Protein 2M0P (pdb70)

Organism: Homo sapiens (NCBI:txid9606)

B-factor: mean 2.21, std 3.19, range [0.13, 12.55]

Structure (mmCIF, N/CA/C/O backbone):
data_2M0P
#
_entry.id   2M0P
#
loop_
_entity.id
_entity.type
_entity.pdbx_description
1 polymer 'Low-density lipoprotein receptor-related protein 2'
2 non-polymer 'CALCIUM ION'
#
loop_
_atom_site.group_PDB
_atom_site.id
_atom_site.type_symbol
_atom_site.label_atom_id
_atom_site.label_alt_id
_atom_site.label_comp_id
_atom_site.label_asym_id
_atom_site.label_entity_id
_atom_site.label_seq_id
_atom_site.pdbx_PDB_ins_code
_atom_site.Cartn_x
_atom_site.Cartn_y
_atom_site.Cartn_z
_atom_site.occupancy
_atom_site.B_iso_or_equiv
_atom_site.auth_seq_id
_atom_site.auth_comp_id
_atom_site.auth_asym_id
_atom_site.auth_atom_id
_atom_site.pdbx_PDB_model_num
ATOM 1 N N . THR A 1 1 ? 17.817 19.148 5.824 1.00 12.23 1103 THR A N 1
ATOM 2 C CA . THR A 1 1 ? 18.226 17.738 5.994 1.00 11.73 1103 THR A CA 1
ATOM 3 C C . THR A 1 1 ? 17.008 16.819 5.947 1.00 10.83 1103 THR A C 1
ATOM 4 O O . THR A 1 1 ? 16.324 16.624 6.953 1.00 10.67 1103 THR A O 1
ATOM 17 N N . HIS A 1 2 ? 16.737 16.267 4.773 1.00 10.41 1104 HIS A N 1
ATOM 18 C CA . HIS A 1 2 ? 15.604 15.368 4.595 1.00 9.72 1104 HIS A CA 1
ATOM 19 C C . HIS A 1 2 ? 15.995 13.947 4.960 1.00 8.65 1104 HIS A C 1
ATOM 20 O O . HIS A 1 2 ? 17.141 13.540 4.761 1.00 8.32 1104 HIS A O 1
ATOM 35 N N . ALA A 1 3 ? 15.051 13.198 5.502 1.00 8.30 1105 ALA A N 1
ATOM 36 C CA . ALA A 1 3 ? 15.300 11.817 5.867 1.00 7.41 1105 ALA A CA 1
ATOM 37 C C . ALA A 1 3 ? 14.857 10.888 4.747 1.00 6.47 1105 ALA A C 1
ATOM 38 O O . ALA A 1 3 ? 13.684 10.870 4.371 1.00 6.54 1105 ALA A O 1
ATOM 45 N N . PRO A 1 4 ? 15.793 10.109 4.198 1.00 5.80 1106 PRO A N 1
ATOM 46 C CA . PRO A 1 4 ? 15.505 9.190 3.100 1.00 4.97 1106 PRO A CA 1
ATOM 47 C C . PRO A 1 4 ? 14.695 7.988 3.570 1.00 4.25 1106 PRO A C 1
ATOM 48 O O . PRO A 1 4 ? 15.100 7.271 4.488 1.00 4.22 1106 PRO A O 1
ATOM 59 N N . ALA A 1 5 ? 13.548 7.776 2.949 1.00 4.09 1107 ALA A N 1
ATOM 60 C CA . ALA A 1 5 ? 12.671 6.680 3.326 1.00 3.77 1107 ALA A CA 1
ATOM 61 C C . ALA A 1 5 ? 13.182 5.364 2.757 1.00 2.63 1107 ALA A C 1
ATOM 62 O O . ALA A 1 5 ? 14.075 5.354 1.907 1.00 2.62 1107 ALA A O 1
ATOM 69 N N . SER A 1 6 ? 12.623 4.262 3.228 1.00 2.16 1108 SER A N 1
ATOM 70 C CA . SER A 1 6 ? 13.006 2.947 2.744 1.00 1.43 1108 SER A CA 1
ATOM 71 C C . SER A 1 6 ? 12.605 2.773 1.279 1.00 1.29 1108 SER A C 1
ATOM 72 O O . SER A 1 6 ? 11.707 3.465 0.789 1.00 1.97 1108 SER A O 1
ATOM 80 N N . CYS A 1 7 ? 13.278 1.854 0.587 1.00 0.72 1109 CYS A N 1
ATOM 81 C CA . CYS A 1 7 ? 13.070 1.641 -0.844 1.00 0.49 1109 CYS A CA 1
ATOM 82 C C . CYS A 1 7 ? 13.419 2.898 -1.647 1.00 0.46 1109 CYS A C 1
ATOM 83 O O . CYS A 1 7 ? 14.117 3.790 -1.154 1.00 0.62 1109 CYS A O 1
ATOM 90 N N . LEU A 1 8 ? 12.968 2.943 -2.890 1.00 0.34 1110 LEU A N 1
ATOM 91 C CA . LEU A 1 8 ? 13.220 4.077 -3.773 1.00 0.32 1110 LEU A CA 1
ATOM 92 C C . LEU A 1 8 ? 12.381 5.283 -3.354 1.00 0.29 1110 LEU A C 1
ATOM 93 O O . LEU A 1 8 ? 11.464 5.149 -2.543 1.00 0.30 1110 LEU A O 1
ATOM 109 N N . ASP A 1 9 ? 12.682 6.449 -3.913 1.00 0.35 1111 ASP A N 1
ATOM 110 C CA . ASP A 1 9 ? 11.872 7.639 -3.662 1.00 0.38 1111 ASP A CA 1
ATOM 111 C C . ASP A 1 9 ? 10.472 7.444 -4.228 1.00 0.32 1111 ASP A C 1
ATOM 112 O O . ASP A 1 9 ? 9.471 7.792 -3.600 1.00 0.42 1111 ASP A O 1
ATOM 121 N N . THR A 1 10 ? 10.413 6.864 -5.416 1.00 0.28 1112 THR A N 1
ATOM 122 C CA . THR A 1 10 ? 9.151 6.610 -6.087 1.00 0.31 1112 THR A CA 1
ATOM 123 C C . THR A 1 10 ? 8.589 5.239 -5.725 1.00 0.24 1112 THR A C 1
ATOM 124 O O . THR A 1 10 ? 7.520 4.848 -6.198 1.00 0.30 1112 THR A O 1
ATOM 135 N N . GLN A 1 11 ? 9.308 4.505 -4.886 1.00 0.18 1113 GLN A N 1
ATOM 136 C CA . GLN A 1 11 ? 8.850 3.203 -4.455 1.00 0.17 1113 GLN A CA 1
ATOM 137 C C . GLN A 1 11 ? 8.169 3.267 -3.109 1.00 0.17 1113 GLN A C 1
ATOM 138 O O . GLN A 1 11 ? 8.449 4.133 -2.284 1.00 0.23 1113 GLN A O 1
ATOM 152 N N . TYR A 1 12 ? 7.277 2.326 -2.908 1.00 0.15 1114 TYR A N 1
ATOM 153 C CA . TYR A 1 12 ? 6.562 2.180 -1.659 1.00 0.16 1114 TYR A CA 1
ATOM 154 C C . TYR A 1 12 ? 7.162 1.028 -0.883 1.00 0.15 1114 TYR A C 1
ATOM 155 O O . TYR A 1 12 ? 7.655 0.064 -1.471 1.00 0.15 1114 TYR A O 1
ATOM 173 N N . THR A 1 13 ? 7.120 1.131 0.423 1.00 0.18 1115 THR A N 1
ATOM 174 C CA . THR A 1 13 ? 7.656 0.095 1.277 1.00 0.20 1115 THR A CA 1
ATOM 175 C C . THR A 1 13 ? 6.516 -0.672 1.924 1.00 0.23 1115 THR A C 1
ATOM 176 O O . THR A 1 13 ? 5.872 -0.187 2.855 1.00 0.31 1115 THR A O 1
ATOM 187 N N . CYS A 1 14 ? 6.256 -1.856 1.402 1.00 0.26 1116 CYS A N 1
ATOM 188 C CA . CYS A 1 14 ? 5.169 -2.687 1.890 1.00 0.34 1116 CYS A CA 1
ATOM 189 C C . CYS A 1 14 ? 5.428 -3.145 3.320 1.00 0.40 1116 CYS A C 1
ATOM 190 O O . CYS A 1 14 ? 6.534 -2.980 3.842 1.00 0.37 1116 CYS A O 1
ATOM 197 N N . ASP A 1 15 ? 4.422 -3.735 3.949 1.00 0.56 1117 ASP A N 1
ATOM 198 C CA . ASP A 1 15 ? 4.580 -4.254 5.304 1.00 0.69 1117 ASP A CA 1
ATOM 199 C C . ASP A 1 15 ? 5.578 -5.407 5.299 1.00 0.65 1117 ASP A C 1
ATOM 200 O O . ASP A 1 15 ? 6.320 -5.616 6.260 1.00 0.71 1117 ASP A O 1
ATOM 209 N N . ASN A 1 16 ? 5.612 -6.123 4.180 1.00 0.69 1118 ASN A N 1
ATOM 210 C CA . ASN A 1 16 ? 6.549 -7.227 3.983 1.00 0.75 1118 ASN A CA 1
ATOM 211 C C . ASN A 1 16 ? 7.925 -6.695 3.560 1.00 0.59 1118 ASN A C 1
ATOM 212 O O . ASN A 1 16 ? 8.815 -7.455 3.189 1.00 0.65 1118 ASN A O 1
ATOM 223 N N . HIS A 1 17 ? 8.081 -5.369 3.627 1.00 0.46 1119 HIS A N 1
ATOM 224 C CA . HIS A 1 17 ? 9.338 -4.686 3.288 1.00 0.41 1119 HIS A CA 1
ATOM 225 C C . HIS A 1 17 ? 9.643 -4.774 1.798 1.00 0.44 1119 HIS A C 1
ATOM 226 O O . HIS A 1 17 ? 10.784 -4.588 1.374 1.00 0.79 1119 HIS A O 1
ATOM 241 N N . GLN A 1 18 ? 8.617 -5.045 1.007 1.00 0.40 1120 GLN A N 1
ATOM 242 C CA . GLN A 1 18 ? 8.762 -5.109 -0.437 1.00 0.38 1120 GLN A CA 1
ATOM 243 C C . GLN A 1 18 ? 8.792 -3.701 -1.025 1.00 0.29 1120 GLN A C 1
ATOM 244 O O . GLN A 1 18 ? 8.136 -2.794 -0.507 1.00 0.39 1120 GLN A O 1
ATOM 258 N N . CYS A 1 19 ? 9.556 -3.525 -2.091 1.00 0.21 1121 CYS A N 1
ATOM 259 C CA . CYS A 1 19 ? 9.675 -2.232 -2.745 1.00 0.21 1121 CYS A CA 1
ATOM 260 C C . CYS A 1 19 ? 8.944 -2.240 -4.082 1.00 0.20 1121 CYS A C 1
ATOM 261 O O . CYS A 1 19 ? 9.457 -2.748 -5.082 1.00 0.34 1121 CYS A O 1
ATOM 268 N N . ILE A 1 20 ? 7.740 -1.689 -4.095 1.00 0.15 1122 ILE A N 1
ATOM 269 C CA . ILE A 1 20 ? 6.948 -1.610 -5.314 1.00 0.14 1122 ILE A CA 1
ATOM 270 C C . ILE A 1 20 ? 6.787 -0.162 -5.745 1.00 0.14 1122 ILE A C 1
ATOM 271 O O . ILE A 1 20 ? 7.208 0.746 -5.039 1.00 0.18 1122 ILE A O 1
ATOM 287 N N . SER A 1 21 ? 6.182 0.057 -6.898 1.00 0.16 1123 SER A N 1
ATOM 288 C CA . SER A 1 21 ? 5.877 1.405 -7.347 1.00 0.17 1123 SER A CA 1
ATOM 289 C C . SER A 1 21 ? 4.748 1.997 -6.517 1.00 0.15 1123 SER A C 1
ATOM 290 O O . SER A 1 21 ? 3.788 1.306 -6.168 1.00 0.17 1123 SER A O 1
ATOM 298 N N . LYS A 1 22 ? 4.858 3.286 -6.215 1.00 0.17 1124 LYS A N 1
ATOM 299 C CA . LYS A 1 22 ? 3.810 3.993 -5.492 1.00 0.19 1124 LYS A CA 1
ATOM 300 C C . LYS A 1 22 ? 2.549 4.116 -6.342 1.00 0.22 1124 LYS A C 1
ATOM 301 O O . LYS A 1 22 ? 1.481 4.445 -5.831 1.00 0.25 1124 LYS A O 1
ATOM 320 N N . ASN A 1 23 ? 2.672 3.844 -7.639 1.00 0.24 1125 ASN A N 1
ATOM 321 C CA . ASN A 1 23 ? 1.519 3.891 -8.535 1.00 0.28 1125 ASN A CA 1
ATOM 322 C C . ASN A 1 23 ? 0.734 2.586 -8.469 1.00 0.26 1125 ASN A C 1
ATOM 323 O O . ASN A 1 23 ? -0.366 2.483 -9.004 1.00 0.32 1125 ASN A O 1
ATOM 334 N N . TRP A 1 24 ? 1.310 1.590 -7.808 1.00 0.22 1126 TRP A N 1
ATOM 335 C CA . TRP A 1 24 ? 0.663 0.292 -7.669 1.00 0.22 1126 TRP A CA 1
ATOM 336 C C . TRP A 1 24 ? -0.125 0.227 -6.370 1.00 0.20 1126 TRP A C 1
ATOM 337 O O . TRP A 1 24 ? -0.937 -0.670 -6.166 1.00 0.26 1126 TRP A O 1
ATOM 358 N N . VAL A 1 25 ? 0.135 1.173 -5.489 1.00 0.19 1127 VAL A N 1
ATOM 359 C CA . VAL A 1 25 ? -0.508 1.211 -4.181 1.00 0.18 1127 VAL A CA 1
ATOM 360 C C . VAL A 1 25 ? -2.004 1.462 -4.314 1.00 0.19 1127 VAL A C 1
ATOM 361 O O . VAL A 1 25 ? -2.425 2.488 -4.854 1.00 0.23 1127 VAL A O 1
ATOM 374 N N . CYS A 1 26 ? -2.793 0.503 -3.835 1.00 0.19 1128 CYS A N 1
ATOM 375 C CA . CYS A 1 26 ? -4.252 0.602 -3.859 1.00 0.26 1128 CYS A CA 1
ATOM 376 C C . CYS A 1 26 ? -4.761 0.684 -5.297 1.00 0.27 1128 CYS A C 1
ATOM 377 O O . CYS A 1 26 ? -5.528 1.578 -5.661 1.00 0.37 1128 CYS A O 1
ATOM 384 N N . ASP A 1 27 ? -4.319 -0.255 -6.115 1.00 0.25 1129 ASP A N 1
ATOM 385 C CA . ASP A 1 27 ? -4.755 -0.325 -7.505 1.00 0.30 1129 ASP A CA 1
ATOM 386 C C . ASP A 1 27 ? -5.633 -1.559 -7.708 1.00 0.37 1129 ASP A C 1
ATOM 387 O O . ASP A 1 27 ? -5.730 -2.097 -8.809 1.00 0.41 1129 ASP A O 1
ATOM 396 N N . THR A 1 28 ? -6.255 -1.989 -6.608 1.00 0.45 1130 THR A N 1
ATOM 397 C CA . THR A 1 28 ? -7.172 -3.139 -6.561 1.00 0.56 1130 THR A CA 1
ATOM 398 C C . THR A 1 28 ? -6.494 -4.446 -6.975 1.00 0.61 1130 THR A C 1
ATOM 399 O O . THR A 1 28 ? -7.153 -5.386 -7.421 1.00 0.73 1130 THR A O 1
ATOM 410 N N . ASP A 1 29 ? -5.178 -4.497 -6.822 1.00 0.59 1131 ASP A N 1
ATOM 411 C CA . ASP A 1 29 ? -4.419 -5.720 -7.042 1.00 0.69 1131 ASP A CA 1
ATOM 412 C C . ASP A 1 29 ? -3.223 -5.759 -6.103 1.00 0.67 1131 ASP A C 1
ATOM 413 O O . ASP A 1 29 ? -2.375 -4.874 -6.146 1.00 0.53 1131 ASP A O 1
ATOM 422 N N . ASN A 1 30 ? -3.161 -6.761 -5.241 1.00 0.94 1132 ASN A N 1
ATOM 423 C CA . ASN A 1 30 ? -2.072 -6.856 -4.269 1.00 1.00 1132 ASN A CA 1
ATOM 424 C C . ASN A 1 30 ? -0.730 -7.067 -4.967 1.00 0.91 1132 ASN A C 1
ATOM 425 O O . ASN A 1 30 ? -0.538 -8.040 -5.693 1.00 1.06 1132 ASN A O 1
ATOM 436 N N . ASP A 1 31 ? 0.198 -6.142 -4.747 1.00 0.86 1133 ASP A N 1
ATOM 437 C CA . ASP A 1 31 ? 1.514 -6.221 -5.379 1.00 0.77 1133 ASP A CA 1
ATOM 438 C C . ASP A 1 31 ? 2.546 -6.727 -4.394 1.00 0.78 1133 ASP A C 1
ATOM 439 O O . ASP A 1 31 ? 3.514 -7.382 -4.769 1.00 1.28 1133 ASP A O 1
ATOM 448 N N . CYS A 1 32 ? 2.325 -6.429 -3.127 1.00 0.76 1134 CYS A N 1
ATOM 449 C CA . CYS A 1 32 ? 3.251 -6.829 -2.078 1.00 0.78 1134 CYS A CA 1
ATOM 450 C C . CYS A 1 32 ? 3.014 -8.277 -1.661 1.00 0.85 1134 CYS A C 1
ATOM 451 O O . CYS A 1 32 ? 3.692 -8.795 -0.774 1.00 1.57 1134 CYS A O 1
ATOM 458 N N . GLY A 1 33 ? 2.051 -8.927 -2.304 1.00 1.17 1135 GLY A N 1
ATOM 459 C CA . GLY A 1 33 ? 1.694 -10.285 -1.938 1.00 1.22 1135 GLY A CA 1
ATOM 460 C C . GLY A 1 33 ? 0.747 -10.315 -0.757 1.00 1.18 1135 GLY A C 1
ATOM 461 O O . GLY A 1 33 ? -0.369 -10.827 -0.853 1.00 1.68 1135 GLY A O 1
ATOM 465 N N . ASP A 1 34 ? 1.188 -9.733 0.352 1.00 1.02 1136 ASP A N 1
ATOM 466 C CA . ASP A 1 34 ? 0.375 -9.643 1.558 1.00 1.11 1136 ASP A CA 1
ATOM 467 C C . ASP A 1 34 ? -0.725 -8.603 1.372 1.00 0.93 1136 ASP A C 1
ATOM 468 O O . ASP A 1 34 ? -1.698 -8.560 2.122 1.00 1.35 1136 ASP A O 1
ATOM 477 N N . GLY A 1 35 ? -0.551 -7.764 0.358 1.00 0.62 1137 GLY A N 1
ATOM 478 C CA . GLY A 1 35 ? -1.559 -6.783 0.017 1.00 0.49 1137 GLY A CA 1
ATOM 479 C C . GLY A 1 35 ? -1.494 -5.559 0.898 1.00 0.36 1137 GLY A C 1
ATOM 480 O O . GLY A 1 35 ? -2.479 -4.838 1.040 1.00 0.36 1137 GLY A O 1
ATOM 484 N N . SER A 1 36 ? -0.332 -5.313 1.486 1.00 0.32 1138 SER A N 1
ATOM 485 C CA . SER A 1 36 ? -0.159 -4.170 2.366 1.00 0.28 1138 SER A CA 1
ATOM 486 C C . SER A 1 36 ? -0.277 -2.854 1.600 1.00 0.25 1138 SER A C 1
ATOM 487 O O . SER A 1 36 ? -0.655 -1.829 2.166 1.00 0.40 1138 SER A O 1
ATOM 495 N N . ASP A 1 37 ? 0.021 -2.892 0.307 1.00 0.18 1139 ASP A N 1
ATOM 496 C CA . ASP A 1 37 ? -0.122 -1.715 -0.541 1.00 0.18 1139 ASP A CA 1
ATOM 497 C C . ASP A 1 37 ? -1.596 -1.425 -0.793 1.00 0.20 1139 ASP A C 1
ATOM 498 O O . ASP A 1 37 ? -1.977 -0.304 -1.115 1.00 0.29 1139 ASP A O 1
ATOM 507 N N . GLU A 1 38 ? -2.425 -2.445 -0.641 1.00 0.22 1140 GLU A N 1
ATOM 508 C CA . GLU A 1 38 ? -3.857 -2.287 -0.812 1.00 0.27 1140 GLU A CA 1
ATOM 509 C C . GLU A 1 38 ? -4.520 -1.964 0.526 1.00 0.31 1140 GLU A C 1
ATOM 510 O O . GLU A 1 38 ? -5.532 -1.265 0.570 1.00 0.44 1140 GLU A O 1
ATOM 522 N N . LYS A 1 39 ? -3.941 -2.469 1.618 1.00 0.30 1141 LYS A N 1
ATOM 523 C CA . LYS A 1 39 ? -4.504 -2.258 2.951 1.00 0.37 1141 LYS A CA 1
ATOM 524 C C . LYS A 1 39 ? -4.314 -0.810 3.389 1.00 0.49 1141 LYS A C 1
ATOM 525 O O . LYS A 1 39 ? -5.120 -0.265 4.141 1.00 0.57 1141 LYS A O 1
ATOM 544 N N . ASN A 1 40 ? -3.244 -0.192 2.911 1.00 0.60 1142 ASN A N 1
ATOM 545 C CA . ASN A 1 40 ? -2.968 1.201 3.217 1.00 0.81 1142 ASN A CA 1
ATOM 546 C C . ASN A 1 40 ? -3.653 2.091 2.189 1.00 0.91 1142 ASN A C 1
ATOM 547 O O . ASN A 1 40 ? -3.019 2.623 1.277 1.00 1.44 1142 ASN A O 1
ATOM 558 N N . CYS A 1 41 ? -4.959 2.228 2.339 1.00 0.76 1143 CYS A N 1
ATOM 559 C CA . CYS A 1 41 ? -5.772 2.985 1.411 1.00 0.99 1143 CYS A CA 1
ATOM 560 C C . CYS A 1 41 ? -7.167 3.162 1.995 1.00 1.29 1143 CYS A C 1
ATOM 561 O O . CYS A 1 41 ? -7.653 2.297 2.723 1.00 1.67 1143 CYS A O 1
ATOM 568 N N . ASN A 1 42 ? -7.799 4.284 1.700 1.00 1.87 1144 ASN A N 1
ATOM 569 C CA . ASN A 1 42 ? -9.122 4.571 2.239 1.00 2.36 1144 ASN A CA 1
ATOM 570 C C . ASN A 1 42 ? -10.168 4.685 1.129 1.00 3.05 1144 ASN A C 1
ATOM 571 O O . ASN A 1 42 ? -10.467 5.772 0.632 1.00 3.73 1144 ASN A O 1
ATOM 582 N N . SER A 1 43 ? -10.718 3.549 0.735 1.00 3.53 1145 SER A N 1
ATOM 583 C CA . SER A 1 43 ? -11.791 3.514 -0.246 1.00 4.69 1145 SER A CA 1
ATOM 584 C C . SER A 1 43 ? -12.692 2.310 -0.001 1.00 5.23 1145 SER A C 1
ATOM 585 O O . SER A 1 43 ? -12.237 1.273 0.479 1.00 5.32 1145 SER A O 1
ATOM 593 N N . THR A 1 44 ? -13.974 2.461 -0.302 1.00 5.97 1146 THR A N 1
ATOM 594 C CA . THR A 1 44 ? -14.940 1.395 -0.091 1.00 6.81 1146 THR A CA 1
ATOM 595 C C . THR A 1 44 ? -15.087 0.521 -1.337 1.00 7.34 1146 THR A C 1
ATOM 596 O O . THR A 1 44 ? -16.199 0.185 -1.747 1.00 8.15 1146 THR A O 1
ATOM 607 N N . GLU A 1 45 ? -13.960 0.144 -1.933 1.00 7.13 1147 GLU A N 1
ATOM 608 C CA . GLU A 1 45 ? -13.972 -0.660 -3.150 1.00 7.94 1147 GLU A CA 1
ATOM 609 C C . GLU A 1 45 ? -14.292 -2.116 -2.829 1.00 8.95 1147 GLU A C 1
ATOM 610 O O . GLU A 1 45 ? -14.601 -2.910 -3.717 1.00 9.87 1147 GLU A O 1
ATOM 622 N N . THR A 1 46 ? -14.211 -2.437 -1.541 1.00 8.94 1148 THR A N 1
ATOM 623 C CA . THR A 1 46 ? -14.446 -3.781 -1.040 1.00 10.03 1148 THR A CA 1
ATOM 624 C C . THR A 1 46 ? -13.337 -4.735 -1.500 1.00 10.71 1148 THR A C 1
ATOM 625 O O . THR A 1 46 ? -13.571 -5.661 -2.277 1.00 11.12 1148 THR A O 1
ATOM 637 N N . THR A 1 1 ? 10.846 12.970 12.676 1.00 12.23 1103 THR A N 2
ATOM 638 C CA . THR A 1 1 ? 12.099 13.483 12.088 1.00 11.73 1103 THR A CA 2
ATOM 639 C C . THR A 1 1 ? 12.862 12.366 11.393 1.00 10.83 1103 THR A C 2
ATOM 640 O O . THR A 1 1 ? 12.952 11.251 11.916 1.00 10.67 1103 THR A O 2
ATOM 653 N N . HIS A 1 2 ? 13.396 12.673 10.211 1.00 10.41 1104 HIS A N 2
ATOM 654 C CA . HIS A 1 2 ? 14.169 11.718 9.418 1.00 9.72 1104 HIS A CA 2
ATOM 655 C C . HIS A 1 2 ? 13.295 10.547 8.977 1.00 8.65 1104 HIS A C 2
ATOM 656 O O . HIS A 1 2 ? 13.363 9.457 9.546 1.00 8.32 1104 HIS A O 2
ATOM 671 N N . ALA A 1 3 ? 12.467 10.789 7.972 1.00 8.30 1105 ALA A N 2
ATOM 672 C CA . ALA A 1 3 ? 11.636 9.744 7.396 1.00 7.41 1105 ALA A CA 2
ATOM 673 C C . ALA A 1 3 ? 12.512 8.679 6.748 1.00 6.47 1105 ALA A C 2
ATOM 674 O O . ALA A 1 3 ? 13.456 9.005 6.023 1.00 6.54 1105 ALA A O 2
ATOM 681 N N . PRO A 1 4 ? 12.232 7.396 7.015 1.00 5.80 1106 PRO A N 2
ATOM 682 C CA . PRO A 1 4 ? 13.012 6.288 6.462 1.00 4.97 1106 PRO A CA 2
ATOM 683 C C . PRO A 1 4 ? 12.957 6.253 4.939 1.00 4.25 1106 PRO A C 2
ATOM 684 O O . PRO A 1 4 ? 11.884 6.123 4.343 1.00 4.22 1106 PRO A O 2
ATOM 695 N N . ALA A 1 5 ? 14.120 6.353 4.322 1.00 4.09 1107 ALA A N 2
ATOM 696 C CA . ALA A 1 5 ? 14.225 6.379 2.873 1.00 3.77 1107 ALA A CA 2
ATOM 697 C C . ALA A 1 5 ? 14.362 4.965 2.325 1.00 2.63 1107 ALA A C 2
ATOM 698 O O . ALA A 1 5 ? 15.300 4.655 1.588 1.00 2.62 1107 ALA A O 2
ATOM 705 N N . SER A 1 6 ? 13.428 4.110 2.702 1.00 2.16 1108 SER A N 2
ATOM 706 C CA . SER A 1 6 ? 13.435 2.731 2.257 1.00 1.43 1108 SER A CA 2
ATOM 707 C C . SER A 1 6 ? 12.891 2.622 0.838 1.00 1.29 1108 SER A C 2
ATOM 708 O O . SER A 1 6 ? 12.017 3.398 0.440 1.00 1.97 1108 SER A O 2
ATOM 716 N N . CYS A 1 7 ? 13.417 1.661 0.084 1.00 0.72 1109 CYS A N 2
ATOM 717 C CA . CYS A 1 7 ? 13.057 1.485 -1.316 1.00 0.49 1109 CYS A CA 2
ATOM 718 C C . CYS A 1 7 ? 13.405 2.732 -2.132 1.00 0.46 1109 CYS A C 2
ATOM 719 O O . CYS A 1 7 ? 14.125 3.619 -1.660 1.00 0.62 1109 CYS A O 2
ATOM 726 N N . LEU A 1 8 ? 12.915 2.786 -3.359 1.00 0.34 1110 LEU A N 2
ATOM 727 C CA . LEU A 1 8 ? 13.158 3.921 -4.238 1.00 0.32 1110 LEU A CA 2
ATOM 728 C C . LEU A 1 8 ? 12.412 5.154 -3.742 1.00 0.29 1110 LEU A C 2
ATOM 729 O O . LEU A 1 8 ? 11.501 5.037 -2.918 1.00 0.30 1110 LEU A O 2
ATOM 745 N N . ASP A 1 9 ? 12.782 6.325 -4.240 1.00 0.35 1111 ASP A N 2
ATOM 746 C CA . ASP A 1 9 ? 12.079 7.555 -3.886 1.00 0.38 1111 ASP A CA 2
ATOM 747 C C . ASP A 1 9 ? 10.621 7.479 -4.326 1.00 0.32 1111 ASP A C 2
ATOM 748 O O . ASP A 1 9 ? 9.714 7.868 -3.588 1.00 0.42 1111 ASP A O 2
ATOM 757 N N . THR A 1 10 ? 10.399 6.953 -5.522 1.00 0.28 1112 THR A N 2
ATOM 758 C CA . THR A 1 10 ? 9.053 6.805 -6.048 1.00 0.31 1112 THR A CA 2
ATOM 759 C C . THR A 1 10 ? 8.489 5.411 -5.770 1.00 0.24 1112 THR A C 2
ATOM 760 O O . THR A 1 10 ? 7.428 5.048 -6.284 1.00 0.30 1112 THR A O 2
ATOM 771 N N . GLN A 1 11 ? 9.199 4.619 -4.973 1.00 0.18 1113 GLN A N 2
ATOM 772 C CA . GLN A 1 11 ? 8.700 3.314 -4.580 1.00 0.17 1113 GLN A CA 2
ATOM 773 C C . GLN A 1 11 ? 8.120 3.334 -3.179 1.00 0.17 1113 GLN A C 2
ATOM 774 O O . GLN A 1 11 ? 8.470 4.175 -2.349 1.00 0.23 1113 GLN A O 2
ATOM 788 N N . TYR A 1 12 ? 7.236 2.390 -2.935 1.00 0.15 1114 TYR A N 2
ATOM 789 C CA . TYR A 1 12 ? 6.597 2.237 -1.644 1.00 0.16 1114 TYR A CA 2
ATOM 790 C C . TYR A 1 12 ? 7.258 1.108 -0.879 1.00 0.15 1114 TYR A C 2
ATOM 791 O O . TYR A 1 12 ? 7.749 0.146 -1.472 1.00 0.15 1114 TYR A O 2
ATOM 809 N N . THR A 1 13 ? 7.265 1.236 0.427 1.00 0.18 1115 THR A N 2
ATOM 810 C CA . THR A 1 13 ? 7.809 0.213 1.293 1.00 0.20 1115 THR A CA 2
ATOM 811 C C . THR A 1 13 ? 6.673 -0.492 2.023 1.00 0.23 1115 THR A C 2
ATOM 812 O O . THR A 1 13 ? 6.077 0.066 2.949 1.00 0.31 1115 THR A O 2
ATOM 823 N N . CYS A 1 14 ? 6.350 -1.697 1.574 1.00 0.26 1116 CYS A N 2
ATOM 824 C CA . CYS A 1 14 ? 5.269 -2.475 2.168 1.00 0.34 1116 CYS A CA 2
ATOM 825 C C . CYS A 1 14 ? 5.560 -2.855 3.614 1.00 0.40 1116 CYS A C 2
ATOM 826 O O . CYS A 1 14 ? 6.683 -2.685 4.097 1.00 0.37 1116 CYS A O 2
ATOM 833 N N . ASP A 1 15 ? 4.551 -3.383 4.294 1.00 0.56 1117 ASP A N 2
ATOM 834 C CA . ASP A 1 15 ? 4.709 -3.851 5.666 1.00 0.69 1117 ASP A CA 2
ATOM 835 C C . ASP A 1 15 ? 5.800 -4.912 5.732 1.00 0.65 1117 ASP A C 2
ATOM 836 O O . ASP A 1 15 ? 6.679 -4.870 6.591 1.00 0.71 1117 ASP A O 2
ATOM 845 N N . ASN A 1 16 ? 5.766 -5.834 4.776 1.00 0.69 1118 ASN A N 2
ATOM 846 C CA . ASN A 1 16 ? 6.774 -6.888 4.678 1.00 0.75 1118 ASN A CA 2
ATOM 847 C C . ASN A 1 16 ? 8.015 -6.377 3.927 1.00 0.59 1118 ASN A C 2
ATOM 848 O O . ASN A 1 16 ? 8.825 -7.151 3.418 1.00 0.65 1118 ASN A O 2
ATOM 859 N N . HIS A 1 17 ? 8.142 -5.051 3.865 1.00 0.46 1119 HIS A N 2
ATOM 860 C CA . HIS A 1 17 ? 9.310 -4.380 3.286 1.00 0.41 1119 HIS A CA 2
ATOM 861 C C . HIS A 1 17 ? 9.487 -4.687 1.801 1.00 0.44 1119 HIS A C 2
ATOM 862 O O . HIS A 1 17 ? 10.590 -4.588 1.266 1.00 0.79 1119 HIS A O 2
ATOM 877 N N . GLN A 1 18 ? 8.397 -5.051 1.144 1.00 0.40 1120 GLN A N 2
ATOM 878 C CA . GLN A 1 18 ? 8.410 -5.265 -0.295 1.00 0.38 1120 GLN A CA 2
ATOM 879 C C . GLN A 1 18 ? 8.354 -3.923 -1.015 1.00 0.29 1120 GLN A C 2
ATOM 880 O O . GLN A 1 18 ? 7.440 -3.127 -0.789 1.00 0.39 1120 GLN A O 2
ATOM 894 N N . CYS A 1 19 ? 9.349 -3.663 -1.845 1.00 0.21 1121 CYS A N 2
ATOM 895 C CA . CYS A 1 19 ? 9.395 -2.431 -2.617 1.00 0.21 1121 CYS A CA 2
ATOM 896 C C . CYS A 1 19 ? 8.574 -2.563 -3.893 1.00 0.20 1121 CYS A C 2
ATOM 897 O O . CYS A 1 19 ? 8.787 -3.480 -4.687 1.00 0.34 1121 CYS A O 2
ATOM 904 N N . ILE A 1 20 ? 7.616 -1.663 -4.061 1.00 0.15 1122 ILE A N 2
ATOM 905 C CA . ILE A 1 20 ? 6.808 -1.595 -5.274 1.00 0.14 1122 ILE A CA 2
ATOM 906 C C . ILE A 1 20 ? 6.671 -0.146 -5.710 1.00 0.14 1122 ILE A C 2
ATOM 907 O O . ILE A 1 20 ? 7.108 0.750 -5.001 1.00 0.18 1122 ILE A O 2
ATOM 923 N N . SER A 1 21 ? 6.071 0.087 -6.859 1.00 0.16 1123 SER A N 2
ATOM 924 C CA . SER A 1 21 ? 5.809 1.447 -7.307 1.00 0.17 1123 SER A CA 2
ATOM 925 C C . SER A 1 21 ? 4.724 2.081 -6.444 1.00 0.15 1123 SER A C 2
ATOM 926 O O . SER A 1 21 ? 3.736 1.431 -6.105 1.00 0.17 1123 SER A O 2
ATOM 934 N N . LYS A 1 22 ? 4.908 3.354 -6.086 1.00 0.17 1124 LYS A N 2
ATOM 935 C CA . LYS A 1 22 ? 3.890 4.091 -5.341 1.00 0.19 1124 LYS A CA 2
ATOM 936 C C . LYS A 1 22 ? 2.622 4.230 -6.173 1.00 0.22 1124 LYS A C 2
ATOM 937 O O . LYS A 1 22 ? 1.529 4.410 -5.639 1.00 0.25 1124 LYS A O 2
ATOM 956 N N . ASN A 1 23 ? 2.778 4.132 -7.488 1.00 0.24 1125 ASN A N 2
ATOM 957 C CA . ASN A 1 23 ? 1.647 4.222 -8.405 1.00 0.28 1125 ASN A CA 2
ATOM 958 C C . ASN A 1 23 ? 0.889 2.900 -8.433 1.00 0.26 1125 ASN A C 2
ATOM 959 O O . ASN A 1 23 ? -0.192 2.800 -9.008 1.00 0.32 1125 ASN A O 2
ATOM 970 N N . TRP A 1 24 ? 1.467 1.889 -7.796 1.00 0.22 1126 TRP A N 2
ATOM 971 C CA . TRP A 1 24 ? 0.855 0.571 -7.727 1.00 0.22 1126 TRP A CA 2
ATOM 972 C C . TRP A 1 24 ? 0.145 0.376 -6.399 1.00 0.20 1126 TRP A C 2
ATOM 973 O O . TRP A 1 24 ? -0.466 -0.656 -6.155 1.00 0.26 1126 TRP A O 2
ATOM 994 N N . VAL A 1 25 ? 0.241 1.366 -5.535 1.00 0.19 1127 VAL A N 2
ATOM 995 C CA . VAL A 1 25 ? -0.389 1.292 -4.224 1.00 0.18 1127 VAL A CA 2
ATOM 996 C C . VAL A 1 25 ? -1.900 1.445 -4.337 1.00 0.19 1127 VAL A C 2
ATOM 997 O O . VAL A 1 25 ? -2.395 2.428 -4.897 1.00 0.23 1127 VAL A O 2
ATOM 1010 N N . CYS A 1 26 ? -2.616 0.449 -3.824 1.00 0.19 1128 CYS A N 2
ATOM 1011 C CA . CYS A 1 26 ? -4.075 0.456 -3.803 1.00 0.26 1128 CYS A CA 2
ATOM 1012 C C . CYS A 1 26 ? -4.627 0.473 -5.226 1.00 0.27 1128 CYS A C 2
ATOM 1013 O O . CYS A 1 26 ? -5.491 1.286 -5.568 1.00 0.37 1128 CYS A O 2
ATOM 1020 N N . ASP A 1 27 ? -4.115 -0.424 -6.054 1.00 0.25 1129 ASP A N 2
ATOM 1021 C CA . ASP A 1 27 ? -4.493 -0.478 -7.462 1.00 0.30 1129 ASP A CA 2
ATOM 1022 C C . ASP A 1 27 ? -5.171 -1.807 -7.785 1.00 0.37 1129 ASP A C 2
ATOM 1023 O O . ASP A 1 27 ? -5.289 -2.185 -8.951 1.00 0.41 1129 ASP A O 2
ATOM 1032 N N . THR A 1 28 ? -5.598 -2.496 -6.729 1.00 0.45 1130 THR A N 2
ATOM 1033 C CA . THR A 1 28 ? -6.275 -3.797 -6.805 1.00 0.56 1130 THR A CA 2
ATOM 1034 C C . THR A 1 28 ? -5.397 -4.869 -7.461 1.00 0.61 1130 THR A C 2
ATOM 1035 O O . THR A 1 28 ? -5.898 -5.804 -8.089 1.00 0.73 1130 THR A O 2
ATOM 1046 N N . ASP A 1 29 ? -4.085 -4.725 -7.313 1.00 0.59 1131 ASP A N 2
ATOM 1047 C CA . ASP A 1 29 ? -3.147 -5.761 -7.729 1.00 0.69 1131 ASP A CA 2
ATOM 1048 C C . ASP A 1 29 ? -2.166 -6.053 -6.601 1.00 0.67 1131 ASP A C 2
ATOM 1049 O O . ASP A 1 29 ? -1.683 -5.129 -5.936 1.00 0.53 1131 ASP A O 2
ATOM 1058 N N . ASN A 1 30 ? -1.872 -7.328 -6.388 1.00 0.94 1132 ASN A N 2
ATOM 1059 C CA . ASN A 1 30 ? -0.975 -7.738 -5.312 1.00 1.00 1132 ASN A CA 2
ATOM 1060 C C . ASN A 1 30 ? 0.492 -7.663 -5.724 1.00 0.91 1132 ASN A C 2
ATOM 1061 O O . ASN A 1 30 ? 1.253 -8.608 -5.522 1.00 1.06 1132 ASN A O 2
ATOM 1072 N N . ASP A 1 31 ? 0.875 -6.534 -6.307 1.00 0.86 1133 ASP A N 2
ATOM 1073 C CA . ASP A 1 31 ? 2.282 -6.205 -6.550 1.00 0.77 1133 ASP A CA 2
ATOM 1074 C C . ASP A 1 31 ? 3.084 -6.362 -5.270 1.00 0.78 1133 ASP A C 2
ATOM 1075 O O . ASP A 1 31 ? 4.187 -6.908 -5.267 1.00 1.28 1133 ASP A O 2
ATOM 1084 N N . CYS A 1 32 ? 2.502 -5.875 -4.189 1.00 0.76 1134 CYS A N 2
ATOM 1085 C CA . CYS A 1 32 ? 3.100 -5.941 -2.867 1.00 0.78 1134 CYS A CA 2
ATOM 1086 C C . CYS A 1 32 ? 3.250 -7.385 -2.379 1.00 0.85 1134 CYS A C 2
ATOM 1087 O O . CYS A 1 32 ? 3.972 -7.651 -1.418 1.00 1.57 1134 CYS A O 2
ATOM 1094 N N . GLY A 1 33 ? 2.566 -8.315 -3.040 1.00 1.17 1135 GLY A N 2
ATOM 1095 C CA . GLY A 1 33 ? 2.624 -9.709 -2.641 1.00 1.22 1135 GLY A CA 2
ATOM 1096 C C . GLY A 1 33 ? 1.750 -9.993 -1.437 1.00 1.18 1135 GLY A C 2
ATOM 1097 O O . GLY A 1 33 ? 0.765 -10.726 -1.530 1.00 1.68 1135 GLY A O 2
ATOM 1101 N N . ASP A 1 34 ? 2.110 -9.401 -0.305 1.00 1.02 1136 ASP A N 2
ATOM 1102 C CA . ASP A 1 34 ? 1.333 -9.535 0.921 1.00 1.11 1136 ASP A CA 2
ATOM 1103 C C . ASP A 1 34 ? 0.105 -8.637 0.865 1.00 0.93 1136 ASP A C 2
ATOM 1104 O O . ASP A 1 34 ? -0.835 -8.788 1.645 1.00 1.35 1136 ASP A O 2
ATOM 1113 N N . GLY A 1 35 ? 0.137 -7.690 -0.064 1.00 0.62 1137 GLY A N 2
ATOM 1114 C CA . GLY A 1 35 ? -1.012 -6.844 -0.320 1.00 0.49 1137 GLY A CA 2
ATOM 1115 C C . GLY A 1 35 ? -1.214 -5.765 0.723 1.00 0.36 1137 GLY A C 2
ATOM 1116 O O . GLY A 1 35 ? -2.338 -5.309 0.934 1.00 0.36 1137 GLY A O 2
ATOM 1120 N N . SER A 1 36 ? -0.135 -5.336 1.372 1.00 0.32 1138 SER A N 2
ATOM 1121 C CA . SER A 1 36 ? -0.246 -4.293 2.382 1.00 0.28 1138 SER A CA 2
ATOM 1122 C C . SER A 1 36 ? -0.461 -2.928 1.733 1.00 0.25 1138 SER A C 2
ATOM 1123 O O . SER A 1 36 ? -0.957 -1.998 2.370 1.00 0.40 1138 SER A O 2
ATOM 1131 N N . ASP A 1 37 ? -0.114 -2.818 0.455 1.00 0.18 1139 ASP A N 2
ATOM 1132 C CA . ASP A 1 37 ? -0.324 -1.579 -0.288 1.00 0.18 1139 ASP A CA 2
ATOM 1133 C C . ASP A 1 37 ? -1.812 -1.395 -0.562 1.00 0.20 1139 ASP A C 2
ATOM 1134 O O . ASP A 1 37 ? -2.310 -0.275 -0.669 1.00 0.29 1139 ASP A O 2
ATOM 1143 N N . GLU A 1 38 ? -2.515 -2.515 -0.659 1.00 0.22 1140 GLU A N 2
ATOM 1144 C CA . GLU A 1 38 ? -3.944 -2.515 -0.921 1.00 0.27 1140 GLU A CA 2
ATOM 1145 C C . GLU A 1 38 ? -4.728 -2.386 0.379 1.00 0.31 1140 GLU A C 2
ATOM 1146 O O . GLU A 1 38 ? -5.912 -2.054 0.364 1.00 0.44 1140 GLU A O 2
ATOM 1158 N N . LYS A 1 39 ? -4.067 -2.663 1.501 1.00 0.30 1141 LYS A N 2
ATOM 1159 C CA . LYS A 1 39 ? -4.737 -2.656 2.796 1.00 0.37 1141 LYS A CA 2
ATOM 1160 C C . LYS A 1 39 ? -4.592 -1.299 3.473 1.00 0.49 1141 LYS A C 2
ATOM 1161 O O . LYS A 1 39 ? -5.460 -0.874 4.235 1.00 0.57 1141 LYS A O 2
ATOM 1180 N N . ASN A 1 40 ? -3.489 -0.625 3.192 1.00 0.60 1142 ASN A N 2
ATOM 1181 C CA . ASN A 1 40 ? -3.214 0.668 3.798 1.00 0.81 1142 ASN A CA 2
ATOM 1182 C C . ASN A 1 40 ? -3.222 1.757 2.734 1.00 0.91 1142 ASN A C 2
ATOM 1183 O O . ASN A 1 40 ? -2.171 2.247 2.317 1.00 1.44 1142 ASN A O 2
ATOM 1194 N N . CYS A 1 41 ? -4.410 2.105 2.275 1.00 0.76 1143 CYS A N 2
ATOM 1195 C CA . CYS A 1 41 ? -4.568 3.148 1.290 1.00 0.99 1143 CYS A CA 2
ATOM 1196 C C . CYS A 1 41 ? -5.818 3.980 1.590 1.00 1.29 1143 CYS A C 2
ATOM 1197 O O . CYS A 1 41 ? -5.725 5.175 1.884 1.00 1.67 1143 CYS A O 2
ATOM 1204 N N . ASN A 1 42 ? -6.979 3.342 1.522 1.00 1.87 1144 ASN A N 2
ATOM 1205 C CA . ASN A 1 42 ? -8.241 3.961 1.929 1.00 2.36 1144 ASN A CA 2
ATOM 1206 C C . ASN A 1 42 ? -9.248 2.871 2.268 1.00 3.05 1144 ASN A C 2
ATOM 1207 O O . ASN A 1 42 ? -10.451 3.113 2.376 1.00 3.73 1144 ASN A O 2
ATOM 1218 N N . SER A 1 43 ? -8.730 1.671 2.456 1.00 3.53 1145 SER A N 2
ATOM 1219 C CA . SER A 1 43 ? -9.544 0.489 2.659 1.00 4.69 1145 SER A CA 2
ATOM 1220 C C . SER A 1 43 ? -9.515 0.044 4.118 1.00 5.23 1145 SER A C 2
ATOM 1221 O O . SER A 1 43 ? -8.560 0.329 4.846 1.00 5.32 1145 SER A O 2
ATOM 1229 N N . THR A 1 44 ? -10.563 -0.643 4.542 1.00 5.97 1146 THR A N 2
ATOM 1230 C CA . THR A 1 44 ? -10.617 -1.213 5.877 1.00 6.81 1146 THR A CA 2
ATOM 1231 C C . THR A 1 44 ? -9.949 -2.578 5.896 1.00 7.34 1146 THR A C 2
ATOM 1232 O O . THR A 1 44 ? -10.577 -3.596 5.607 1.00 8.15 1146 THR A O 2
ATOM 1243 N N . GLU A 1 45 ? -8.662 -2.587 6.214 1.00 7.13 1147 GLU A N 2
ATOM 1244 C CA . GLU A 1 45 ? -7.898 -3.823 6.264 1.00 7.94 1147 GLU A CA 2
ATOM 1245 C C . GLU A 1 45 ? -8.397 -4.707 7.400 1.00 8.95 1147 GLU A C 2
ATOM 1246 O O . GLU A 1 45 ? -8.464 -5.928 7.252 1.00 9.87 1147 GLU A O 2
ATOM 1258 N N . THR A 1 46 ? -8.776 -4.072 8.510 1.00 8.94 1148 THR A N 2
ATOM 1259 C CA . THR A 1 46 ? -9.246 -4.775 9.703 1.00 10.03 1148 THR A CA 2
ATOM 1260 C C . THR A 1 46 ? -8.170 -5.696 10.288 1.00 10.71 1148 THR A C 2
ATOM 1261 O O . THR A 1 46 ? -7.742 -6.661 9.652 1.00 11.12 1148 THR A O 2
ATOM 1273 N N . THR A 1 1 ? 21.745 -10.026 7.966 1.00 12.23 1103 THR A N 3
ATOM 1274 C CA . THR A 1 1 ? 21.718 -9.277 6.695 1.00 11.73 1103 THR A CA 3
ATOM 1275 C C . THR A 1 1 ? 22.067 -7.810 6.931 1.00 10.83 1103 THR A C 3
ATOM 1276 O O . THR A 1 1 ? 21.323 -7.082 7.586 1.00 10.67 1103 THR A O 3
ATOM 1289 N N . HIS A 1 2 ? 23.213 -7.387 6.405 1.00 10.41 1104 HIS A N 3
ATOM 1290 C CA . HIS A 1 2 ? 23.661 -6.005 6.551 1.00 9.72 1104 HIS A CA 3
ATOM 1291 C C . HIS A 1 2 ? 23.031 -5.114 5.491 1.00 8.65 1104 HIS A C 3
ATOM 1292 O O . HIS A 1 2 ? 23.063 -3.888 5.601 1.00 8.32 1104 HIS A O 3
ATOM 1307 N N . ALA A 1 3 ? 22.471 -5.731 4.463 1.00 8.30 1105 ALA A N 3
ATOM 1308 C CA . ALA A 1 3 ? 21.795 -4.987 3.412 1.00 7.41 1105 ALA A CA 3
ATOM 1309 C C . ALA A 1 3 ? 20.381 -4.615 3.851 1.00 6.47 1105 ALA A C 3
ATOM 1310 O O . ALA A 1 3 ? 19.568 -5.491 4.144 1.00 6.54 1105 ALA A O 3
ATOM 1317 N N . PRO A 1 4 ? 20.076 -3.313 3.911 1.00 5.80 1106 PRO A N 3
ATOM 1318 C CA . PRO A 1 4 ? 18.762 -2.833 4.329 1.00 4.97 1106 PRO A CA 3
ATOM 1319 C C . PRO A 1 4 ? 17.746 -2.885 3.193 1.00 4.25 1106 PRO A C 3
ATOM 1320 O O . PRO A 1 4 ? 18.099 -2.712 2.023 1.00 4.22 1106 PRO A O 3
ATOM 1331 N N . ALA A 1 5 ? 16.489 -3.124 3.531 1.00 4.09 1107 ALA A N 3
ATOM 1332 C CA . ALA A 1 5 ? 15.435 -3.200 2.531 1.00 3.77 1107 ALA A CA 3
ATOM 1333 C C . ALA A 1 5 ? 14.829 -1.824 2.274 1.00 2.63 1107 ALA A C 3
ATOM 1334 O O . ALA A 1 5 ? 13.634 -1.607 2.482 1.00 2.62 1107 ALA A O 3
ATOM 1341 N N . SER A 1 6 ? 15.664 -0.889 1.842 1.00 2.16 1108 SER A N 3
ATOM 1342 C CA . SER A 1 6 ? 15.207 0.451 1.515 1.00 1.43 1108 SER A CA 3
ATOM 1343 C C . SER A 1 6 ? 14.757 0.513 0.059 1.00 1.29 1108 SER A C 3
ATOM 1344 O O . SER A 1 6 ? 15.377 -0.092 -0.820 1.00 1.97 1108 SER A O 3
ATOM 1352 N N . CYS A 1 7 ? 13.677 1.233 -0.193 1.00 0.72 1109 CYS A N 3
ATOM 1353 C CA . CYS A 1 7 ? 13.096 1.282 -1.524 1.00 0.49 1109 CYS A CA 3
ATOM 1354 C C . CYS A 1 7 ? 13.451 2.580 -2.237 1.00 0.46 1109 CYS A C 3
ATOM 1355 O O . CYS A 1 7 ? 14.111 3.455 -1.675 1.00 0.62 1109 CYS A O 3
ATOM 1362 N N . LEU A 1 8 ? 13.015 2.684 -3.483 1.00 0.34 1110 LEU A N 3
ATOM 1363 C CA . LEU A 1 8 ? 13.224 3.875 -4.292 1.00 0.32 1110 LEU A CA 3
ATOM 1364 C C . LEU A 1 8 ? 12.432 5.049 -3.722 1.00 0.29 1110 LEU A C 3
ATOM 1365 O O . LEU A 1 8 ? 11.542 4.851 -2.893 1.00 0.30 1110 LEU A O 3
ATOM 1381 N N . ASP A 1 9 ? 12.733 6.256 -4.171 1.00 0.35 1111 ASP A N 3
ATOM 1382 C CA . ASP A 1 9 ? 11.992 7.435 -3.731 1.00 0.38 1111 ASP A CA 3
ATOM 1383 C C . ASP A 1 9 ? 10.554 7.374 -4.237 1.00 0.32 1111 ASP A C 3
ATOM 1384 O O . ASP A 1 9 ? 9.615 7.751 -3.532 1.00 0.42 1111 ASP A O 3
ATOM 1393 N N . THR A 1 10 ? 10.383 6.874 -5.455 1.00 0.28 1112 THR A N 3
ATOM 1394 C CA . THR A 1 10 ? 9.058 6.707 -6.032 1.00 0.31 1112 THR A CA 3
ATOM 1395 C C . THR A 1 10 ? 8.496 5.318 -5.736 1.00 0.24 1112 THR A C 3
ATOM 1396 O O . THR A 1 10 ? 7.411 4.964 -6.201 1.00 0.30 1112 THR A O 3
ATOM 1407 N N . GLN A 1 11 ? 9.233 4.530 -4.963 1.00 0.18 1113 GLN A N 3
ATOM 1408 C CA . GLN A 1 11 ? 8.764 3.217 -4.574 1.00 0.17 1113 GLN A CA 3
ATOM 1409 C C . GLN A 1 11 ? 8.157 3.224 -3.186 1.00 0.17 1113 GLN A C 3
ATOM 1410 O O . GLN A 1 11 ? 8.512 4.031 -2.329 1.00 0.23 1113 GLN A O 3
ATOM 1424 N N . TYR A 1 12 ? 7.243 2.299 -2.990 1.00 0.15 1114 TYR A N 3
ATOM 1425 C CA . TYR A 1 12 ? 6.536 2.145 -1.734 1.00 0.16 1114 TYR A CA 3
ATOM 1426 C C . TYR A 1 12 ? 7.143 0.985 -0.965 1.00 0.15 1114 TYR A C 3
ATOM 1427 O O . TYR A 1 12 ? 7.640 0.030 -1.566 1.00 0.15 1114 TYR A O 3
ATOM 1445 N N . THR A 1 13 ? 7.099 1.068 0.346 1.00 0.18 1115 THR A N 3
ATOM 1446 C CA . THR A 1 13 ? 7.667 0.037 1.191 1.00 0.20 1115 THR A CA 3
ATOM 1447 C C . THR A 1 13 ? 6.564 -0.695 1.939 1.00 0.23 1115 THR A C 3
ATOM 1448 O O . THR A 1 13 ? 5.979 -0.162 2.886 1.00 0.31 1115 THR A O 3
ATOM 1459 N N . CYS A 1 14 ? 6.267 -1.906 1.491 1.00 0.26 1116 CYS A N 3
ATOM 1460 C CA . CYS A 1 14 ? 5.253 -2.734 2.126 1.00 0.34 1116 CYS A CA 3
ATOM 1461 C C . CYS A 1 14 ? 5.618 -3.035 3.573 1.00 0.40 1116 CYS A C 3
ATOM 1462 O O . CYS A 1 14 ? 6.781 -2.892 3.965 1.00 0.37 1116 CYS A O 3
ATOM 1469 N N . ASP A 1 15 ? 4.637 -3.443 4.362 1.00 0.56 1117 ASP A N 3
ATOM 1470 C CA . ASP A 1 15 ? 4.864 -3.765 5.766 1.00 0.69 1117 ASP A CA 3
ATOM 1471 C C . ASP A 1 15 ? 5.961 -4.821 5.909 1.00 0.65 1117 ASP A C 3
ATOM 1472 O O . ASP A 1 15 ? 6.904 -4.648 6.684 1.00 0.71 1117 ASP A O 3
ATOM 1481 N N . ASN A 1 16 ? 5.862 -5.891 5.124 1.00 0.69 1118 ASN A N 3
ATOM 1482 C CA . ASN A 1 16 ? 6.880 -6.949 5.132 1.00 0.75 1118 ASN A CA 3
ATOM 1483 C C . ASN A 1 16 ? 8.118 -6.559 4.320 1.00 0.59 1118 ASN A C 3
ATOM 1484 O O . ASN A 1 16 ? 8.836 -7.423 3.821 1.00 0.65 1118 ASN A O 3
ATOM 1495 N N . HIS A 1 17 ? 8.350 -5.251 4.194 1.00 0.46 1119 HIS A N 3
ATOM 1496 C CA . HIS A 1 17 ? 9.518 -4.711 3.494 1.00 0.41 1119 HIS A CA 3
ATOM 1497 C C . HIS A 1 17 ? 9.588 -5.166 2.041 1.00 0.44 1119 HIS A C 3
ATOM 1498 O O . HIS A 1 17 ? 10.523 -5.856 1.640 1.00 0.79 1119 HIS A O 3
ATOM 1513 N N . GLN A 1 18 ? 8.601 -4.768 1.255 1.00 0.40 1120 GLN A N 3
ATOM 1514 C CA . GLN A 1 18 ? 8.623 -5.030 -0.175 1.00 0.38 1120 GLN A CA 3
ATOM 1515 C C . GLN A 1 18 ? 8.591 -3.709 -0.927 1.00 0.29 1120 GLN A C 3
ATOM 1516 O O . GLN A 1 18 ? 7.883 -2.787 -0.525 1.00 0.39 1120 GLN A O 3
ATOM 1530 N N . CYS A 1 19 ? 9.353 -3.617 -2.002 1.00 0.21 1121 CYS A N 3
ATOM 1531 C CA . CYS A 1 19 ? 9.452 -2.379 -2.754 1.00 0.21 1121 CYS A CA 3
ATOM 1532 C C . CYS A 1 19 ? 8.695 -2.468 -4.071 1.00 0.20 1121 CYS A C 3
ATOM 1533 O O . CYS A 1 19 ? 9.078 -3.209 -4.978 1.00 0.34 1121 CYS A O 3
ATOM 1540 N N . ILE A 1 20 ? 7.606 -1.720 -4.157 1.00 0.15 1122 ILE A N 3
ATOM 1541 C CA . ILE A 1 20 ? 6.826 -1.614 -5.383 1.00 0.14 1122 ILE A CA 3
ATOM 1542 C C . ILE A 1 20 ? 6.718 -0.152 -5.783 1.00 0.14 1122 ILE A C 3
ATOM 1543 O O . ILE A 1 20 ? 7.242 0.707 -5.093 1.00 0.18 1122 ILE A O 3
ATOM 1559 N N . SER A 1 21 ? 6.050 0.139 -6.882 1.00 0.16 1123 SER A N 3
ATOM 1560 C CA . SER A 1 21 ? 5.819 1.524 -7.267 1.00 0.17 1123 SER A CA 3
ATOM 1561 C C . SER A 1 21 ? 4.737 2.139 -6.382 1.00 0.15 1123 SER A C 3
ATOM 1562 O O . SER A 1 21 ? 3.769 1.472 -6.017 1.00 0.17 1123 SER A O 3
ATOM 1570 N N . LYS A 1 22 ? 4.907 3.413 -6.040 1.00 0.17 1124 LYS A N 3
ATOM 1571 C CA . LYS A 1 22 ? 3.924 4.127 -5.229 1.00 0.19 1124 LYS A CA 3
ATOM 1572 C C . LYS A 1 22 ? 2.615 4.305 -5.985 1.00 0.22 1124 LYS A C 3
ATOM 1573 O O . LYS A 1 22 ? 1.570 4.563 -5.388 1.00 0.25 1124 LYS A O 3
ATOM 1592 N N . ASN A 1 23 ? 2.673 4.160 -7.304 1.00 0.24 1125 ASN A N 3
ATOM 1593 C CA . ASN A 1 23 ? 1.468 4.224 -8.123 1.00 0.28 1125 ASN A CA 3
ATOM 1594 C C . ASN A 1 23 ? 0.707 2.902 -8.042 1.00 0.26 1125 ASN A C 3
ATOM 1595 O O . ASN A 1 23 ? -0.463 2.814 -8.410 1.00 0.32 1125 ASN A O 3
ATOM 1606 N N . TRP A 1 24 ? 1.374 1.879 -7.532 1.00 0.22 1126 TRP A N 3
ATOM 1607 C CA . TRP A 1 24 ? 0.802 0.540 -7.484 1.00 0.22 1126 TRP A CA 3
ATOM 1608 C C . TRP A 1 24 ? 0.039 0.317 -6.188 1.00 0.20 1126 TRP A C 3
ATOM 1609 O O . TRP A 1 24 ? -0.563 -0.734 -5.978 1.00 0.26 1126 TRP A O 3
ATOM 1630 N N . VAL A 1 25 ? 0.077 1.309 -5.322 1.00 0.19 1127 VAL A N 3
ATOM 1631 C CA . VAL A 1 25 ? -0.638 1.256 -4.054 1.00 0.18 1127 VAL A CA 3
ATOM 1632 C C . VAL A 1 25 ? -2.143 1.384 -4.276 1.00 0.19 1127 VAL A C 3
ATOM 1633 O O . VAL A 1 25 ? -2.611 2.381 -4.829 1.00 0.23 1127 VAL A O 3
ATOM 1646 N N . CYS A 1 26 ? -2.885 0.361 -3.850 1.00 0.19 1128 CYS A N 3
ATOM 1647 C CA . CYS A 1 26 ? -4.339 0.328 -4.000 1.00 0.26 1128 CYS A CA 3
ATOM 1648 C C . CYS A 1 26 ? -4.718 0.408 -5.478 1.00 0.27 1128 CYS A C 3
ATOM 1649 O O . CYS A 1 26 ? -5.543 1.224 -5.887 1.00 0.37 1128 CYS A O 3
ATOM 1656 N N . ASP A 1 27 ? -4.099 -0.442 -6.279 1.00 0.25 1129 ASP A N 3
ATOM 1657 C CA . ASP A 1 27 ? -4.353 -0.451 -7.714 1.00 0.30 1129 ASP A CA 3
ATOM 1658 C C . ASP A 1 27 ? -5.032 -1.752 -8.126 1.00 0.37 1129 ASP A C 3
ATOM 1659 O O . ASP A 1 27 ? -5.127 -2.063 -9.310 1.00 0.41 1129 ASP A O 3
ATOM 1668 N N . THR A 1 28 ? -5.477 -2.506 -7.122 1.00 0.45 1130 THR A N 3
ATOM 1669 C CA . THR A 1 28 ? -6.173 -3.787 -7.302 1.00 0.56 1130 THR A CA 3
ATOM 1670 C C . THR A 1 28 ? -5.311 -4.815 -8.038 1.00 0.61 1130 THR A C 3
ATOM 1671 O O . THR A 1 28 ? -5.826 -5.765 -8.632 1.00 0.73 1130 THR A O 3
ATOM 1682 N N . ASP A 1 29 ? -3.999 -4.634 -7.983 1.00 0.59 1131 ASP A N 3
ATOM 1683 C CA . ASP A 1 29 ? -3.074 -5.593 -8.566 1.00 0.69 1131 ASP A CA 3
ATOM 1684 C C . ASP A 1 29 ? -2.136 -6.130 -7.498 1.00 0.67 1131 ASP A C 3
ATOM 1685 O O . ASP A 1 29 ? -1.682 -5.378 -6.617 1.00 0.53 1131 ASP A O 3
ATOM 1694 N N . ASN A 1 30 ? -1.846 -7.426 -7.580 1.00 0.94 1132 ASN A N 3
ATOM 1695 C CA . ASN A 1 30 ? -1.009 -8.096 -6.593 1.00 1.00 1132 ASN A CA 3
ATOM 1696 C C . ASN A 1 30 ? 0.469 -7.895 -6.909 1.00 0.91 1132 ASN A C 3
ATOM 1697 O O . ASN A 1 30 ? 1.196 -8.840 -7.224 1.00 1.06 1132 ASN A O 3
ATOM 1708 N N . ASP A 1 31 ? 0.889 -6.648 -6.876 1.00 0.86 1133 ASP A N 3
ATOM 1709 C CA . ASP A 1 31 ? 2.297 -6.302 -6.955 1.00 0.77 1133 ASP A CA 3
ATOM 1710 C C . ASP A 1 31 ? 2.977 -6.703 -5.659 1.00 0.78 1133 ASP A C 3
ATOM 1711 O O . ASP A 1 31 ? 3.904 -7.516 -5.649 1.00 1.28 1133 ASP A O 3
ATOM 1720 N N . CYS A 1 32 ? 2.484 -6.147 -4.570 1.00 0.76 1134 CYS A N 3
ATOM 1721 C CA . CYS A 1 32 ? 2.974 -6.473 -3.248 1.00 0.78 1134 CYS A CA 3
ATOM 1722 C C . CYS A 1 32 ? 2.348 -7.776 -2.760 1.00 0.85 1134 CYS A C 3
ATOM 1723 O O . CYS A 1 32 ? 1.125 -7.889 -2.651 1.00 1.57 1134 CYS A O 3
ATOM 1730 N N . GLY A 1 33 ? 3.192 -8.760 -2.477 1.00 1.17 1135 GLY A N 3
ATOM 1731 C CA . GLY A 1 33 ? 2.714 -10.035 -1.982 1.00 1.22 1135 GLY A CA 3
ATOM 1732 C C . GLY A 1 33 ? 2.286 -9.939 -0.535 1.00 1.18 1135 GLY A C 3
ATOM 1733 O O . GLY A 1 33 ? 1.511 -10.759 -0.044 1.00 1.68 1135 GLY A O 3
ATOM 1737 N N . ASP A 1 34 ? 2.801 -8.924 0.142 1.00 1.02 1136 ASP A N 3
ATOM 1738 C CA . ASP A 1 34 ? 2.417 -8.638 1.516 1.00 1.11 1136 ASP A CA 3
ATOM 1739 C C . ASP A 1 34 ? 1.030 -7.997 1.549 1.00 0.93 1136 ASP A C 3
ATOM 1740 O O . ASP A 1 34 ? 0.298 -8.107 2.532 1.00 1.35 1136 ASP A O 3
ATOM 1749 N N . GLY A 1 35 ? 0.683 -7.329 0.452 1.00 0.62 1137 GLY A N 3
ATOM 1750 C CA . GLY A 1 35 ? -0.662 -6.807 0.272 1.00 0.49 1137 GLY A CA 3
ATOM 1751 C C . GLY A 1 35 ? -0.965 -5.601 1.134 1.00 0.36 1137 GLY A C 3
ATOM 1752 O O . GLY A 1 35 ? -2.127 -5.208 1.271 1.00 0.36 1137 GLY A O 3
ATOM 1756 N N . SER A 1 36 ? 0.064 -4.999 1.706 1.00 0.32 1138 SER A N 3
ATOM 1757 C CA . SER A 1 36 ? -0.131 -3.849 2.570 1.00 0.28 1138 SER A CA 3
ATOM 1758 C C . SER A 1 36 ? -0.344 -2.581 1.752 1.00 0.25 1138 SER A C 3
ATOM 1759 O O . SER A 1 36 ? -0.824 -1.574 2.271 1.00 0.40 1138 SER A O 3
ATOM 1767 N N . ASP A 1 37 ? -0.014 -2.645 0.469 1.00 0.18 1139 ASP A N 3
ATOM 1768 C CA . ASP A 1 37 ? -0.243 -1.525 -0.433 1.00 0.18 1139 ASP A CA 3
ATOM 1769 C C . ASP A 1 37 ? -1.731 -1.411 -0.739 1.00 0.20 1139 ASP A C 3
ATOM 1770 O O . ASP A 1 37 ? -2.273 -0.316 -0.875 1.00 0.29 1139 ASP A O 3
ATOM 1779 N N . GLU A 1 38 ? -2.391 -2.557 -0.829 1.00 0.22 1140 GLU A N 3
ATOM 1780 C CA . GLU A 1 38 ? -3.813 -2.596 -1.116 1.00 0.27 1140 GLU A CA 3
ATOM 1781 C C . GLU A 1 38 ? -4.610 -2.302 0.149 1.00 0.31 1140 GLU A C 3
ATOM 1782 O O . GLU A 1 38 ? -5.703 -1.740 0.089 1.00 0.44 1140 GLU A O 3
ATOM 1794 N N . LYS A 1 39 ? -4.050 -2.673 1.298 1.00 0.30 1141 LYS A N 3
ATOM 1795 C CA . LYS A 1 39 ? -4.715 -2.434 2.573 1.00 0.37 1141 LYS A CA 3
ATOM 1796 C C . LYS A 1 39 ? -4.595 -0.963 2.959 1.00 0.49 1141 LYS A C 3
ATOM 1797 O O . LYS A 1 39 ? -5.470 -0.408 3.626 1.00 0.57 1141 LYS A O 3
ATOM 1816 N N . ASN A 1 40 ? -3.512 -0.333 2.514 1.00 0.60 1142 ASN A N 3
ATOM 1817 C CA . ASN A 1 40 ? -3.270 1.083 2.779 1.00 0.81 1142 ASN A CA 3
ATOM 1818 C C . ASN A 1 40 ? -4.113 1.940 1.838 1.00 0.91 1142 ASN A C 3
ATOM 1819 O O . ASN A 1 40 ? -3.603 2.774 1.091 1.00 1.44 1142 ASN A O 3
ATOM 1830 N N . CYS A 1 41 ? -5.412 1.704 1.865 1.00 0.76 1143 CYS A N 3
ATOM 1831 C CA . CYS A 1 41 ? -6.341 2.433 1.022 1.00 0.99 1143 CYS A CA 3
ATOM 1832 C C . CYS A 1 41 ? -7.614 2.737 1.804 1.00 1.29 1143 CYS A C 3
ATOM 1833 O O . CYS A 1 41 ? -8.612 3.199 1.250 1.00 1.67 1143 CYS A O 3
ATOM 1840 N N . ASN A 1 42 ? -7.559 2.488 3.106 1.00 1.87 1144 ASN A N 3
ATOM 1841 C CA . ASN A 1 42 ? -8.699 2.701 3.987 1.00 2.36 1144 ASN A CA 3
ATOM 1842 C C . ASN A 1 42 ? -8.643 4.102 4.582 1.00 3.05 1144 ASN A C 3
ATOM 1843 O O . ASN A 1 42 ? -9.451 4.461 5.439 1.00 3.73 1144 ASN A O 3
ATOM 1854 N N . SER A 1 43 ? -7.680 4.882 4.117 1.00 3.53 1145 SER A N 3
ATOM 1855 C CA . SER A 1 43 ? -7.511 6.248 4.568 1.00 4.69 1145 SER A CA 3
ATOM 1856 C C . SER A 1 43 ? -8.546 7.158 3.916 1.00 5.23 1145 SER A C 3
ATOM 1857 O O . SER A 1 43 ? -8.999 6.901 2.794 1.00 5.32 1145 SER A O 3
ATOM 1865 N N . THR A 1 44 ? -8.918 8.219 4.613 1.00 5.97 1146 THR A N 3
ATOM 1866 C CA . THR A 1 44 ? -9.938 9.131 4.126 1.00 6.81 1146 THR A CA 3
ATOM 1867 C C . THR A 1 44 ? -9.339 10.241 3.264 1.00 7.34 1146 THR A C 3
ATOM 1868 O O . THR A 1 44 ? -9.811 11.379 3.274 1.00 8.15 1146 THR A O 3
ATOM 1879 N N . GLU A 1 45 ? -8.294 9.900 2.516 1.00 7.13 1147 GLU A N 3
ATOM 1880 C CA . GLU A 1 45 ? -7.677 10.826 1.586 1.00 7.94 1147 GLU A CA 3
ATOM 1881 C C . GLU A 1 45 ? -8.412 10.798 0.247 1.00 8.95 1147 GLU A C 3
ATOM 1882 O O . GLU A 1 45 ? -8.007 11.468 -0.703 1.00 9.87 1147 GLU A O 3
ATOM 1894 N N . THR A 1 46 ? -9.471 9.992 0.184 1.00 8.94 1148 THR A N 3
ATOM 1895 C CA . THR A 1 46 ? -10.297 9.855 -1.013 1.00 10.03 1148 THR A CA 3
ATOM 1896 C C . THR A 1 46 ? -10.648 11.224 -1.599 1.00 10.71 1148 THR A C 3
ATOM 1897 O O . THR A 1 46 ? -11.450 11.964 -1.020 1.00 11.12 1148 THR A O 3
ATOM 1909 N N . THR A 1 1 ? 24.518 2.552 12.365 1.00 12.23 1103 THR A N 4
ATOM 1910 C CA . THR A 1 1 ? 23.276 3.338 12.256 1.00 11.73 1103 THR A CA 4
ATOM 1911 C C . THR A 1 1 ? 22.210 2.526 11.532 1.00 10.83 1103 THR A C 4
ATOM 1912 O O . THR A 1 1 ? 22.297 2.311 10.322 1.00 10.67 1103 THR A O 4
ATOM 1925 N N . HIS A 1 2 ? 21.213 2.062 12.275 1.00 10.41 1104 HIS A N 4
ATOM 1926 C CA . HIS A 1 2 ? 20.171 1.222 11.705 1.00 9.72 1104 HIS A CA 4
ATOM 1927 C C . HIS A 1 2 ? 19.223 2.040 10.846 1.00 8.65 1104 HIS A C 4
ATOM 1928 O O . HIS A 1 2 ? 18.293 2.669 11.348 1.00 8.32 1104 HIS A O 4
ATOM 1943 N N . ALA A 1 3 ? 19.482 2.036 9.552 1.00 8.30 1105 ALA A N 4
ATOM 1944 C CA . ALA A 1 3 ? 18.642 2.729 8.597 1.00 7.41 1105 ALA A CA 4
ATOM 1945 C C . ALA A 1 3 ? 17.489 1.827 8.179 1.00 6.47 1105 ALA A C 4
ATOM 1946 O O . ALA A 1 3 ? 17.710 0.680 7.783 1.00 6.54 1105 ALA A O 4
ATOM 1953 N N . PRO A 1 4 ? 16.247 2.329 8.289 1.00 5.80 1106 PRO A N 4
ATOM 1954 C CA . PRO A 1 4 ? 15.044 1.573 7.922 1.00 4.97 1106 PRO A CA 4
ATOM 1955 C C . PRO A 1 4 ? 15.130 0.991 6.517 1.00 4.25 1106 PRO A C 4
ATOM 1956 O O . PRO A 1 4 ? 15.743 1.582 5.624 1.00 4.22 1106 PRO A O 4
ATOM 1967 N N . ALA A 1 5 ? 14.511 -0.165 6.323 1.00 4.09 1107 ALA A N 4
ATOM 1968 C CA . ALA A 1 5 ? 14.520 -0.840 5.033 1.00 3.77 1107 ALA A CA 4
ATOM 1969 C C . ALA A 1 5 ? 13.538 -0.180 4.069 1.00 2.63 1107 ALA A C 4
ATOM 1970 O O . ALA A 1 5 ? 12.625 -0.822 3.552 1.00 2.62 1107 ALA A O 4
ATOM 1977 N N . SER A 1 6 ? 13.741 1.108 3.841 1.00 2.16 1108 SER A N 4
ATOM 1978 C CA . SER A 1 6 ? 12.905 1.881 2.950 1.00 1.43 1108 SER A CA 4
ATOM 1979 C C . SER A 1 6 ? 13.256 1.587 1.496 1.00 1.29 1108 SER A C 4
ATOM 1980 O O . SER A 1 6 ? 14.332 1.058 1.194 1.00 1.97 1108 SER A O 4
ATOM 1988 N N . CYS A 1 7 ? 12.336 1.905 0.607 1.00 0.72 1109 CYS A N 4
ATOM 1989 C CA . CYS A 1 7 ? 12.535 1.690 -0.814 1.00 0.49 1109 CYS A CA 4
ATOM 1990 C C . CYS A 1 7 ? 12.792 3.009 -1.529 1.00 0.46 1109 CYS A C 4
ATOM 1991 O O . CYS A 1 7 ? 12.983 4.044 -0.882 1.00 0.62 1109 CYS A O 4
ATOM 1998 N N . LEU A 1 8 ? 12.808 2.956 -2.854 1.00 0.34 1110 LEU A N 4
ATOM 1999 C CA . LEU A 1 8 ? 13.074 4.116 -3.704 1.00 0.32 1110 LEU A CA 4
ATOM 2000 C C . LEU A 1 8 ? 12.179 5.303 -3.347 1.00 0.29 1110 LEU A C 4
ATOM 2001 O O . LEU A 1 8 ? 11.127 5.134 -2.727 1.00 0.30 1110 LEU A O 4
ATOM 2017 N N . ASP A 1 9 ? 12.586 6.496 -3.760 1.00 0.35 1111 ASP A N 4
ATOM 2018 C CA . ASP A 1 9 ? 11.781 7.697 -3.551 1.00 0.38 1111 ASP A CA 4
ATOM 2019 C C . ASP A 1 9 ? 10.424 7.559 -4.239 1.00 0.32 1111 ASP A C 4
ATOM 2020 O O . ASP A 1 9 ? 9.397 7.986 -3.713 1.00 0.42 1111 ASP A O 4
ATOM 2029 N N . THR A 1 10 ? 10.428 6.939 -5.409 1.00 0.28 1112 THR A N 4
ATOM 2030 C CA . THR A 1 10 ? 9.202 6.711 -6.158 1.00 0.31 1112 THR A CA 4
ATOM 2031 C C . THR A 1 10 ? 8.597 5.344 -5.836 1.00 0.24 1112 THR A C 4
ATOM 2032 O O . THR A 1 10 ? 7.544 4.977 -6.363 1.00 0.30 1112 THR A O 4
ATOM 2043 N N . GLN A 1 11 ? 9.264 4.591 -4.969 1.00 0.18 1113 GLN A N 4
ATOM 2044 C CA . GLN A 1 11 ? 8.777 3.285 -4.573 1.00 0.17 1113 GLN A CA 4
ATOM 2045 C C . GLN A 1 11 ? 8.080 3.324 -3.227 1.00 0.17 1113 GLN A C 4
ATOM 2046 O O . GLN A 1 11 ? 8.284 4.232 -2.419 1.00 0.23 1113 GLN A O 4
ATOM 2060 N N . TYR A 1 12 ? 7.262 2.317 -3.005 1.00 0.15 1114 TYR A N 4
ATOM 2061 C CA . TYR A 1 12 ? 6.578 2.137 -1.740 1.00 0.16 1114 TYR A CA 4
ATOM 2062 C C . TYR A 1 12 ? 7.228 0.997 -0.987 1.00 0.15 1114 TYR A C 4
ATOM 2063 O O . TYR A 1 12 ? 7.717 0.042 -1.590 1.00 0.15 1114 TYR A O 4
ATOM 2081 N N . THR A 1 13 ? 7.225 1.106 0.317 1.00 0.18 1115 THR A N 4
ATOM 2082 C CA . THR A 1 13 ? 7.755 0.068 1.168 1.00 0.20 1115 THR A CA 4
ATOM 2083 C C . THR A 1 13 ? 6.600 -0.671 1.817 1.00 0.23 1115 THR A C 4
ATOM 2084 O O . THR A 1 13 ? 6.027 -0.204 2.802 1.00 0.31 1115 THR A O 4
ATOM 2095 N N . CYS A 1 14 ? 6.242 -1.804 1.238 1.00 0.26 1116 CYS A N 4
ATOM 2096 C CA . CYS A 1 14 ? 5.110 -2.582 1.710 1.00 0.34 1116 CYS A CA 4
ATOM 2097 C C . CYS A 1 14 ? 5.306 -3.008 3.158 1.00 0.40 1116 CYS A C 4
ATOM 2098 O O . CYS A 1 14 ? 6.429 -3.006 3.670 1.00 0.37 1116 CYS A O 4
ATOM 2105 N N . ASP A 1 15 ? 4.216 -3.385 3.809 1.00 0.56 1117 ASP A N 4
ATOM 2106 C CA . ASP A 1 15 ? 4.259 -3.854 5.191 1.00 0.69 1117 ASP A CA 4
ATOM 2107 C C . ASP A 1 15 ? 5.201 -5.048 5.325 1.00 0.65 1117 ASP A C 4
ATOM 2108 O O . ASP A 1 15 ? 5.821 -5.260 6.364 1.00 0.71 1117 ASP A O 4
ATOM 2117 N N . ASN A 1 16 ? 5.337 -5.791 4.236 1.00 0.69 1118 ASN A N 4
ATOM 2118 C CA . ASN A 1 16 ? 6.181 -6.981 4.204 1.00 0.75 1118 ASN A CA 4
ATOM 2119 C C . ASN A 1 16 ? 7.611 -6.628 3.789 1.00 0.59 1118 ASN A C 4
ATOM 2120 O O . ASN A 1 16 ? 8.377 -7.499 3.377 1.00 0.65 1118 ASN A O 4
ATOM 2131 N N . HIS A 1 17 ? 7.954 -5.342 3.897 1.00 0.46 1119 HIS A N 4
ATOM 2132 C CA . HIS A 1 17 ? 9.262 -4.827 3.468 1.00 0.41 1119 HIS A CA 4
ATOM 2133 C C . HIS A 1 17 ? 9.521 -5.163 2.001 1.00 0.44 1119 HIS A C 4
ATOM 2134 O O . HIS A 1 17 ? 10.558 -5.722 1.649 1.00 0.79 1119 HIS A O 4
ATOM 2149 N N . GLN A 1 18 ? 8.563 -4.827 1.151 1.00 0.40 1120 GLN A N 4
ATOM 2150 C CA . GLN A 1 18 ? 8.678 -5.087 -0.278 1.00 0.38 1120 GLN A CA 4
ATOM 2151 C C . GLN A 1 18 ? 8.685 -3.769 -1.036 1.00 0.29 1120 GLN A C 4
ATOM 2152 O O . GLN A 1 18 ? 8.002 -2.824 -0.644 1.00 0.39 1120 GLN A O 4
ATOM 2166 N N . CYS A 1 19 ? 9.467 -3.699 -2.102 1.00 0.21 1121 CYS A N 4
ATOM 2167 C CA . CYS A 1 19 ? 9.588 -2.474 -2.875 1.00 0.21 1121 CYS A CA 4
ATOM 2168 C C . CYS A 1 19 ? 8.766 -2.538 -4.154 1.00 0.20 1121 CYS A C 4
ATOM 2169 O O . CYS A 1 19 ? 9.103 -3.268 -5.089 1.00 0.34 1121 CYS A O 4
ATOM 2176 N N . ILE A 1 20 ? 7.679 -1.780 -4.177 1.00 0.15 1122 ILE A N 4
ATOM 2177 C CA . ILE A 1 20 ? 6.840 -1.663 -5.360 1.00 0.14 1122 ILE A CA 4
ATOM 2178 C C . ILE A 1 20 ? 6.771 -0.210 -5.799 1.00 0.14 1122 ILE A C 4
ATOM 2179 O O . ILE A 1 20 ? 7.293 0.667 -5.119 1.00 0.18 1122 ILE A O 4
ATOM 2195 N N . SER A 1 21 ? 6.129 0.048 -6.923 1.00 0.16 1123 SER A N 4
ATOM 2196 C CA . SER A 1 21 ? 5.901 1.415 -7.366 1.00 0.17 1123 SER A CA 4
ATOM 2197 C C . SER A 1 21 ? 4.773 2.037 -6.555 1.00 0.15 1123 SER A C 4
ATOM 2198 O O . SER A 1 21 ? 3.814 1.358 -6.188 1.00 0.17 1123 SER A O 4
ATOM 2206 N N . LYS A 1 22 ? 4.888 3.331 -6.275 1.00 0.17 1124 LYS A N 4
ATOM 2207 C CA . LYS A 1 22 ? 3.844 4.048 -5.558 1.00 0.19 1124 LYS A CA 4
ATOM 2208 C C . LYS A 1 22 ? 2.563 4.107 -6.383 1.00 0.22 1124 LYS A C 4
ATOM 2209 O O . LYS A 1 22 ? 1.475 4.286 -5.838 1.00 0.25 1124 LYS A O 4
ATOM 2228 N N . ASN A 1 23 ? 2.694 3.930 -7.695 1.00 0.24 1125 ASN A N 4
ATOM 2229 C CA . ASN A 1 23 ? 1.529 3.901 -8.575 1.00 0.28 1125 ASN A CA 4
ATOM 2230 C C . ASN A 1 23 ? 0.831 2.549 -8.492 1.00 0.26 1125 ASN A C 4
ATOM 2231 O O . ASN A 1 23 ? -0.278 2.376 -8.995 1.00 0.32 1125 ASN A O 4
ATOM 2242 N N . TRP A 1 24 ? 1.492 1.590 -7.852 1.00 0.22 1126 TRP A N 4
ATOM 2243 C CA . TRP A 1 24 ? 0.929 0.260 -7.669 1.00 0.22 1126 TRP A CA 4
ATOM 2244 C C . TRP A 1 24 ? 0.169 0.191 -6.355 1.00 0.20 1126 TRP A C 4
ATOM 2245 O O . TRP A 1 24 ? -0.563 -0.756 -6.102 1.00 0.26 1126 TRP A O 4
ATOM 2266 N N . VAL A 1 25 ? 0.358 1.192 -5.520 1.00 0.19 1127 VAL A N 4
ATOM 2267 C CA . VAL A 1 25 ? -0.266 1.215 -4.206 1.00 0.18 1127 VAL A CA 4
ATOM 2268 C C . VAL A 1 25 ? -1.763 1.450 -4.313 1.00 0.19 1127 VAL A C 4
ATOM 2269 O O . VAL A 1 25 ? -2.202 2.448 -4.890 1.00 0.23 1127 VAL A O 4
ATOM 2282 N N . CYS A 1 26 ? -2.534 0.511 -3.770 1.00 0.19 1128 CYS A N 4
ATOM 2283 C CA . CYS A 1 26 ? -3.985 0.627 -3.723 1.00 0.26 1128 CYS A CA 4
ATOM 2284 C C . CYS A 1 26 ? -4.556 0.632 -5.140 1.00 0.27 1128 CYS A C 4
ATOM 2285 O O . CYS A 1 26 ? -5.364 1.487 -5.508 1.00 0.37 1128 CYS A O 4
ATOM 2292 N N . ASP A 1 27 ? -4.120 -0.338 -5.930 1.00 0.25 1129 ASP A N 4
ATOM 2293 C CA . ASP A 1 27 ? -4.534 -0.448 -7.326 1.00 0.30 1129 ASP A CA 4
ATOM 2294 C C . ASP A 1 27 ? -5.307 -1.745 -7.549 1.00 0.37 1129 ASP A C 4
ATOM 2295 O O . ASP A 1 27 ? -5.475 -2.190 -8.684 1.00 0.41 1129 ASP A O 4
ATOM 2304 N N . THR A 1 28 ? -5.757 -2.335 -6.443 1.00 0.45 1130 THR A N 4
ATOM 2305 C CA . THR A 1 28 ? -6.479 -3.614 -6.414 1.00 0.56 1130 THR A CA 4
ATOM 2306 C C . THR A 1 28 ? -5.653 -4.764 -6.996 1.00 0.61 1130 THR A C 4
ATOM 2307 O O . THR A 1 28 ? -6.199 -5.735 -7.521 1.00 0.73 1130 THR A O 4
ATOM 2318 N N . ASP A 1 29 ? -4.333 -4.650 -6.889 1.00 0.59 1131 ASP A N 4
ATOM 2319 C CA . ASP A 1 29 ? -3.432 -5.735 -7.266 1.00 0.69 1131 ASP A CA 4
ATOM 2320 C C . ASP A 1 29 ? -2.463 -6.024 -6.126 1.00 0.67 1131 ASP A C 4
ATOM 2321 O O . ASP A 1 29 ? -1.923 -5.098 -5.513 1.00 0.53 1131 ASP A O 4
ATOM 2330 N N . ASN A 1 30 ? -2.240 -7.299 -5.846 1.00 0.94 1132 ASN A N 4
ATOM 2331 C CA . ASN A 1 30 ? -1.391 -7.704 -4.727 1.00 1.00 1132 ASN A CA 4
ATOM 2332 C C . ASN A 1 30 ? 0.083 -7.718 -5.118 1.00 0.91 1132 ASN A C 4
ATOM 2333 O O . ASN A 1 30 ? 0.766 -8.739 -5.008 1.00 1.06 1132 ASN A O 4
ATOM 2344 N N . ASP A 1 31 ? 0.567 -6.573 -5.569 1.00 0.86 1133 ASP A N 4
ATOM 2345 C CA . ASP A 1 31 ? 1.978 -6.391 -5.902 1.00 0.77 1133 ASP A CA 4
ATOM 2346 C C . ASP A 1 31 ? 2.854 -6.567 -4.668 1.00 0.78 1133 ASP A C 4
ATOM 2347 O O . ASP A 1 31 ? 3.950 -7.115 -4.753 1.00 1.28 1133 ASP A O 4
ATOM 2356 N N . CYS A 1 32 ? 2.365 -6.119 -3.516 1.00 0.76 1134 CYS A N 4
ATOM 2357 C CA . CYS A 1 32 ? 3.077 -6.320 -2.254 1.00 0.78 1134 CYS A CA 4
ATOM 2358 C C . CYS A 1 32 ? 2.955 -7.760 -1.760 1.00 0.85 1134 CYS A C 4
ATOM 2359 O O . CYS A 1 32 ? 3.410 -8.088 -0.661 1.00 1.57 1134 CYS A O 4
ATOM 2366 N N . GLY A 1 33 ? 2.334 -8.617 -2.561 1.00 1.17 1135 GLY A N 4
ATOM 2367 C CA . GLY A 1 33 ? 2.120 -9.991 -2.156 1.00 1.22 1135 GLY A CA 4
ATOM 2368 C C . GLY A 1 33 ? 0.954 -10.119 -1.202 1.00 1.18 1135 GLY A C 4
ATOM 2369 O O . GLY A 1 33 ? -0.090 -10.661 -1.553 1.00 1.68 1135 GLY A O 4
ATOM 2373 N N . ASP A 1 34 ? 1.132 -9.604 0.007 1.00 1.02 1136 ASP A N 4
ATOM 2374 C CA . ASP A 1 34 ? 0.059 -9.554 0.994 1.00 1.11 1136 ASP A CA 4
ATOM 2375 C C . ASP A 1 34 ? -1.018 -8.573 0.557 1.00 0.93 1136 ASP A C 4
ATOM 2376 O O . ASP A 1 34 ? -2.188 -8.699 0.916 1.00 1.35 1136 ASP A O 4
ATOM 2385 N N . GLY A 1 35 ? -0.610 -7.619 -0.264 1.00 0.62 1137 GLY A N 4
ATOM 2386 C CA . GLY A 1 35 ? -1.497 -6.548 -0.648 1.00 0.49 1137 GLY A CA 4
ATOM 2387 C C . GLY A 1 35 ? -1.560 -5.498 0.433 1.00 0.36 1137 GLY A C 4
ATOM 2388 O O . GLY A 1 35 ? -2.588 -4.868 0.645 1.00 0.36 1137 GLY A O 4
ATOM 2392 N N . SER A 1 36 ? -0.446 -5.321 1.129 1.00 0.32 1138 SER A N 4
ATOM 2393 C CA . SER A 1 36 ? -0.371 -4.365 2.217 1.00 0.28 1138 SER A CA 4
ATOM 2394 C C . SER A 1 36 ? -0.471 -2.936 1.704 1.00 0.25 1138 SER A C 4
ATOM 2395 O O . SER A 1 36 ? -0.890 -2.034 2.427 1.00 0.40 1138 SER A O 4
ATOM 2403 N N . ASP A 1 37 ? -0.105 -2.744 0.448 1.00 0.18 1139 ASP A N 4
ATOM 2404 C CA . ASP A 1 37 ? -0.275 -1.461 -0.214 1.00 0.18 1139 ASP A CA 4
ATOM 2405 C C . ASP A 1 37 ? -1.764 -1.175 -0.385 1.00 0.20 1139 ASP A C 4
ATOM 2406 O O . ASP A 1 37 ? -2.199 -0.025 -0.418 1.00 0.29 1139 ASP A O 4
ATOM 2415 N N . GLU A 1 38 ? -2.535 -2.250 -0.485 1.00 0.22 1140 GLU A N 4
ATOM 2416 C CA . GLU A 1 38 ? -3.976 -2.168 -0.642 1.00 0.27 1140 GLU A CA 4
ATOM 2417 C C . GLU A 1 38 ? -4.645 -1.976 0.714 1.00 0.31 1140 GLU A C 4
ATOM 2418 O O . GLU A 1 38 ? -5.619 -1.233 0.841 1.00 0.44 1140 GLU A O 4
ATOM 2430 N N . LYS A 1 39 ? -4.113 -2.657 1.729 1.00 0.30 1141 LYS A N 4
ATOM 2431 C CA . LYS A 1 39 ? -4.692 -2.612 3.067 1.00 0.37 1141 LYS A CA 4
ATOM 2432 C C . LYS A 1 39 ? -4.366 -1.286 3.747 1.00 0.49 1141 LYS A C 4
ATOM 2433 O O . LYS A 1 39 ? -5.120 -0.805 4.591 1.00 0.57 1141 LYS A O 4
ATOM 2452 N N . ASN A 1 40 ? -3.251 -0.688 3.351 1.00 0.60 1142 ASN A N 4
ATOM 2453 C CA . ASN A 1 40 ? -2.856 0.619 3.860 1.00 0.81 1142 ASN A CA 4
ATOM 2454 C C . ASN A 1 40 ? -3.369 1.708 2.918 1.00 0.91 1142 ASN A C 4
ATOM 2455 O O . ASN A 1 40 ? -2.612 2.542 2.423 1.00 1.44 1142 ASN A O 4
ATOM 2466 N N . CYS A 1 41 ? -4.667 1.670 2.658 1.00 0.76 1143 CYS A N 4
ATOM 2467 C CA . CYS A 1 41 ? -5.301 2.626 1.764 1.00 0.99 1143 CYS A CA 4
ATOM 2468 C C . CYS A 1 41 ? -6.639 3.077 2.338 1.00 1.29 1143 CYS A C 4
ATOM 2469 O O . CYS A 1 41 ? -7.699 2.673 1.855 1.00 1.67 1143 CYS A O 4
ATOM 2476 N N . ASN A 1 42 ? -6.560 3.893 3.394 1.00 1.87 1144 ASN A N 4
ATOM 2477 C CA . ASN A 1 42 ? -7.722 4.490 4.079 1.00 2.36 1144 ASN A CA 4
ATOM 2478 C C . ASN A 1 42 ? -8.799 3.463 4.453 1.00 3.05 1144 ASN A C 4
ATOM 2479 O O . ASN A 1 42 ? -8.614 2.250 4.295 1.00 3.73 1144 ASN A O 4
ATOM 2490 N N . SER A 1 43 ? -9.907 3.974 4.998 1.00 3.53 1145 SER A N 4
ATOM 2491 C CA . SER A 1 43 ? -11.076 3.175 5.383 1.00 4.69 1145 SER A CA 4
ATOM 2492 C C . SER A 1 43 ? -10.705 2.010 6.309 1.00 5.23 1145 SER A C 4
ATOM 2493 O O . SER A 1 43 ? -9.602 1.955 6.861 1.00 5.32 1145 SER A O 4
ATOM 2501 N N . THR A 1 44 ? -11.633 1.081 6.487 1.00 5.97 1146 THR A N 4
ATOM 2502 C CA . THR A 1 44 ? -11.409 -0.055 7.361 1.00 6.81 1146 THR A CA 4
ATOM 2503 C C . THR A 1 44 ? -10.793 -1.226 6.600 1.00 7.34 1146 THR A C 4
ATOM 2504 O O . THR A 1 44 ? -11.193 -2.374 6.779 1.00 8.15 1146 THR A O 4
ATOM 2515 N N . GLU A 1 45 ? -9.821 -0.926 5.741 1.00 7.13 1147 GLU A N 4
ATOM 2516 C CA . GLU A 1 45 ? -9.086 -1.951 5.039 1.00 7.94 1147 GLU A CA 4
ATOM 2517 C C . GLU A 1 45 ? -8.152 -2.670 6.004 1.00 8.95 1147 GLU A C 4
ATOM 2518 O O . GLU A 1 45 ? -7.702 -3.788 5.748 1.00 9.87 1147 GLU A O 4
ATOM 2530 N N . THR A 1 46 ? -7.857 -2.004 7.112 1.00 8.94 1148 THR A N 4
ATOM 2531 C CA . THR A 1 46 ? -7.145 -2.623 8.208 1.00 10.03 1148 THR A CA 4
ATOM 2532 C C . THR A 1 46 ? -8.061 -3.630 8.896 1.00 10.71 1148 THR A C 4
ATOM 2533 O O . THR A 1 46 ? -8.969 -3.255 9.640 1.00 11.12 1148 THR A O 4
ATOM 2545 N N . THR A 1 1 ? 28.299 -4.485 4.032 1.00 12.23 1103 THR A N 5
ATOM 2546 C CA . THR A 1 1 ? 27.785 -3.104 3.924 1.00 11.73 1103 THR A CA 5
ATOM 2547 C C . THR A 1 1 ? 26.633 -2.892 4.903 1.00 10.83 1103 THR A C 5
ATOM 2548 O O . THR A 1 1 ? 26.065 -3.857 5.420 1.00 10.67 1103 THR A O 5
ATOM 2561 N N . HIS A 1 2 ? 26.302 -1.634 5.165 1.00 10.41 1104 HIS A N 5
ATOM 2562 C CA . HIS A 1 2 ? 25.209 -1.299 6.064 1.00 9.72 1104 HIS A CA 5
ATOM 2563 C C . HIS A 1 2 ? 24.201 -0.409 5.344 1.00 8.65 1104 HIS A C 5
ATOM 2564 O O . HIS A 1 2 ? 24.151 0.804 5.558 1.00 8.32 1104 HIS A O 5
ATOM 2579 N N . ALA A 1 3 ? 23.418 -1.019 4.471 1.00 8.30 1105 ALA A N 5
ATOM 2580 C CA . ALA A 1 3 ? 22.407 -0.299 3.718 1.00 7.41 1105 ALA A CA 5
ATOM 2581 C C . ALA A 1 3 ? 21.035 -0.513 4.343 1.00 6.47 1105 ALA A C 5
ATOM 2582 O O . ALA A 1 3 ? 20.649 -1.649 4.630 1.00 6.54 1105 ALA A O 5
ATOM 2589 N N . PRO A 1 4 ? 20.291 0.572 4.589 1.00 5.80 1106 PRO A N 5
ATOM 2590 C CA . PRO A 1 4 ? 18.942 0.486 5.142 1.00 4.97 1106 PRO A CA 5
ATOM 2591 C C . PRO A 1 4 ? 17.939 -0.016 4.109 1.00 4.25 1106 PRO A C 5
ATOM 2592 O O . PRO A 1 4 ? 18.129 0.170 2.902 1.00 4.22 1106 PRO A O 5
ATOM 2603 N N . ALA A 1 5 ? 16.867 -0.633 4.587 1.00 4.09 1107 ALA A N 5
ATOM 2604 C CA . ALA A 1 5 ? 15.861 -1.225 3.713 1.00 3.77 1107 ALA A CA 5
ATOM 2605 C C . ALA A 1 5 ? 14.897 -0.171 3.174 1.00 2.63 1107 ALA A C 5
ATOM 2606 O O . ALA A 1 5 ? 13.692 -0.405 3.063 1.00 2.62 1107 ALA A O 5
ATOM 2613 N N . SER A 1 6 ? 15.436 0.984 2.836 1.00 2.16 1108 SER A N 5
ATOM 2614 C CA . SER A 1 6 ? 14.651 2.061 2.277 1.00 1.43 1108 SER A CA 5
ATOM 2615 C C . SER A 1 6 ? 14.537 1.897 0.765 1.00 1.29 1108 SER A C 5
ATOM 2616 O O . SER A 1 6 ? 15.546 1.788 0.063 1.00 1.97 1108 SER A O 5
ATOM 2624 N N . CYS A 1 7 ? 13.309 1.855 0.273 1.00 0.72 1109 CYS A N 5
ATOM 2625 C CA . CYS A 1 7 ? 13.059 1.675 -1.150 1.00 0.49 1109 CYS A CA 5
ATOM 2626 C C . CYS A 1 7 ? 13.271 2.981 -1.907 1.00 0.46 1109 CYS A C 5
ATOM 2627 O O . CYS A 1 7 ? 13.663 3.992 -1.321 1.00 0.62 1109 CYS A O 5
ATOM 2634 N N . LEU A 1 8 ? 13.015 2.951 -3.208 1.00 0.34 1110 LEU A N 5
ATOM 2635 C CA . LEU A 1 8 ? 13.130 4.134 -4.055 1.00 0.32 1110 LEU A CA 5
ATOM 2636 C C . LEU A 1 8 ? 12.210 5.242 -3.550 1.00 0.29 1110 LEU A C 5
ATOM 2637 O O . LEU A 1 8 ? 11.283 4.974 -2.783 1.00 0.30 1110 LEU A O 5
ATOM 2653 N N . ASP A 1 9 ? 12.441 6.471 -3.980 1.00 0.35 1111 ASP A N 5
ATOM 2654 C CA . ASP A 1 9 ? 11.555 7.565 -3.606 1.00 0.38 1111 ASP A CA 5
ATOM 2655 C C . ASP A 1 9 ? 10.146 7.288 -4.107 1.00 0.32 1111 ASP A C 5
ATOM 2656 O O . ASP A 1 9 ? 9.178 7.377 -3.355 1.00 0.42 1111 ASP A O 5
ATOM 2665 N N . THR A 1 10 ? 10.048 6.905 -5.372 1.00 0.28 1112 THR A N 5
ATOM 2666 C CA . THR A 1 10 ? 8.763 6.618 -5.989 1.00 0.31 1112 THR A CA 5
ATOM 2667 C C . THR A 1 10 ? 8.288 5.207 -5.666 1.00 0.24 1112 THR A C 5
ATOM 2668 O O . THR A 1 10 ? 7.192 4.805 -6.063 1.00 0.30 1112 THR A O 5
ATOM 2679 N N . GLN A 1 11 ? 9.111 4.448 -4.954 1.00 0.18 1113 GLN A N 5
ATOM 2680 C CA . GLN A 1 11 ? 8.728 3.115 -4.552 1.00 0.17 1113 GLN A CA 5
ATOM 2681 C C . GLN A 1 11 ? 8.059 3.113 -3.193 1.00 0.17 1113 GLN A C 5
ATOM 2682 O O . GLN A 1 11 ? 8.306 3.978 -2.352 1.00 0.23 1113 GLN A O 5
ATOM 2696 N N . TYR A 1 12 ? 7.212 2.126 -3.002 1.00 0.15 1114 TYR A N 5
ATOM 2697 C CA . TYR A 1 12 ? 6.514 1.931 -1.749 1.00 0.16 1114 TYR A CA 5
ATOM 2698 C C . TYR A 1 12 ? 7.190 0.815 -0.977 1.00 0.15 1114 TYR A C 5
ATOM 2699 O O . TYR A 1 12 ? 7.721 -0.124 -1.571 1.00 0.15 1114 TYR A O 5
ATOM 2717 N N . THR A 1 13 ? 7.159 0.919 0.332 1.00 0.18 1115 THR A N 5
ATOM 2718 C CA . THR A 1 13 ? 7.763 -0.082 1.188 1.00 0.20 1115 THR A CA 5
ATOM 2719 C C . THR A 1 13 ? 6.678 -0.839 1.937 1.00 0.23 1115 THR A C 5
ATOM 2720 O O . THR A 1 13 ? 6.064 -0.307 2.864 1.00 0.31 1115 THR A O 5
ATOM 2731 N N . CYS A 1 14 ? 6.419 -2.067 1.507 1.00 0.26 1116 CYS A N 5
ATOM 2732 C CA . CYS A 1 14 ? 5.414 -2.906 2.144 1.00 0.34 1116 CYS A CA 5
ATOM 2733 C C . CYS A 1 14 ? 5.742 -3.150 3.611 1.00 0.40 1116 CYS A C 5
ATOM 2734 O O . CYS A 1 14 ? 6.894 -2.993 4.022 1.00 0.37 1116 CYS A O 5
ATOM 2741 N N . ASP A 1 15 ? 4.744 -3.540 4.391 1.00 0.56 1117 ASP A N 5
ATOM 2742 C CA . ASP A 1 15 ? 4.942 -3.786 5.818 1.00 0.69 1117 ASP A CA 5
ATOM 2743 C C . ASP A 1 15 ? 6.042 -4.823 6.035 1.00 0.65 1117 ASP A C 5
ATOM 2744 O O . ASP A 1 15 ? 6.937 -4.631 6.857 1.00 0.71 1117 ASP A O 5
ATOM 2753 N N . ASN A 1 16 ? 6.001 -5.895 5.248 1.00 0.69 1118 ASN A N 5
ATOM 2754 C CA . ASN A 1 16 ? 7.000 -6.958 5.345 1.00 0.75 1118 ASN A CA 5
ATOM 2755 C C . ASN A 1 16 ? 8.262 -6.614 4.557 1.00 0.59 1118 ASN A C 5
ATOM 2756 O O . ASN A 1 16 ? 9.087 -7.485 4.277 1.00 0.65 1118 ASN A O 5
ATOM 2767 N N . HIS A 1 17 ? 8.401 -5.333 4.212 1.00 0.46 1119 HIS A N 5
ATOM 2768 C CA . HIS A 1 17 ? 9.558 -4.820 3.474 1.00 0.41 1119 HIS A CA 5
ATOM 2769 C C . HIS A 1 17 ? 9.619 -5.369 2.052 1.00 0.44 1119 HIS A C 5
ATOM 2770 O O . HIS A 1 17 ? 10.309 -6.349 1.773 1.00 0.79 1119 HIS A O 5
ATOM 2785 N N . GLN A 1 18 ? 8.883 -4.724 1.160 1.00 0.40 1120 GLN A N 5
ATOM 2786 C CA . GLN A 1 18 ? 8.905 -5.050 -0.259 1.00 0.38 1120 GLN A CA 5
ATOM 2787 C C . GLN A 1 18 ? 8.796 -3.763 -1.063 1.00 0.29 1120 GLN A C 5
ATOM 2788 O O . GLN A 1 18 ? 7.939 -2.928 -0.776 1.00 0.39 1120 GLN A O 5
ATOM 2802 N N . CYS A 1 19 ? 9.669 -3.595 -2.043 1.00 0.21 1121 CYS A N 5
ATOM 2803 C CA . CYS A 1 19 ? 9.697 -2.372 -2.833 1.00 0.21 1121 CYS A CA 5
ATOM 2804 C C . CYS A 1 19 ? 8.880 -2.521 -4.112 1.00 0.20 1121 CYS A C 5
ATOM 2805 O O . CYS A 1 19 ? 9.241 -3.283 -5.008 1.00 0.34 1121 CYS A O 5
ATOM 2812 N N . ILE A 1 20 ? 7.769 -1.804 -4.178 1.00 0.15 1122 ILE A N 5
ATOM 2813 C CA . ILE A 1 20 ? 6.963 -1.733 -5.392 1.00 0.14 1122 ILE A CA 5
ATOM 2814 C C . ILE A 1 20 ? 6.795 -0.277 -5.794 1.00 0.14 1122 ILE A C 5
ATOM 2815 O O . ILE A 1 20 ? 7.348 0.599 -5.151 1.00 0.18 1122 ILE A O 5
ATOM 2831 N N . SER A 1 21 ? 6.039 -0.012 -6.841 1.00 0.16 1123 SER A N 5
ATOM 2832 C CA . SER A 1 21 ? 5.756 1.361 -7.230 1.00 0.17 1123 SER A CA 5
ATOM 2833 C C . SER A 1 21 ? 4.669 1.952 -6.337 1.00 0.15 1123 SER A C 5
ATOM 2834 O O . SER A 1 21 ? 3.733 1.258 -5.940 1.00 0.17 1123 SER A O 5
ATOM 2842 N N . LYS A 1 22 ? 4.798 3.240 -6.019 1.00 0.17 1124 LYS A N 5
ATOM 2843 C CA . LYS A 1 22 ? 3.763 3.945 -5.273 1.00 0.19 1124 LYS A CA 5
ATOM 2844 C C . LYS A 1 22 ? 2.502 4.081 -6.115 1.00 0.22 1124 LYS A C 5
ATOM 2845 O O . LYS A 1 22 ? 1.424 4.366 -5.596 1.00 0.25 1124 LYS A O 5
ATOM 2864 N N . ASN A 1 23 ? 2.642 3.867 -7.420 1.00 0.24 1125 ASN A N 5
ATOM 2865 C CA . ASN A 1 23 ? 1.497 3.895 -8.320 1.00 0.28 1125 ASN A CA 5
ATOM 2866 C C . ASN A 1 23 ? 0.704 2.601 -8.177 1.00 0.26 1125 ASN A C 5
ATOM 2867 O O . ASN A 1 23 ? -0.462 2.518 -8.560 1.00 0.32 1125 ASN A O 5
ATOM 2878 N N . TRP A 1 24 ? 1.348 1.596 -7.595 1.00 0.22 1126 TRP A N 5
ATOM 2879 C CA . TRP A 1 24 ? 0.740 0.285 -7.424 1.00 0.22 1126 TRP A CA 5
ATOM 2880 C C . TRP A 1 24 ? -0.014 0.211 -6.104 1.00 0.20 1126 TRP A C 5
ATOM 2881 O O . TRP A 1 24 ? -0.712 -0.759 -5.825 1.00 0.26 1126 TRP A O 5
ATOM 2902 N N . VAL A 1 25 ? 0.137 1.237 -5.294 1.00 0.19 1127 VAL A N 5
ATOM 2903 C CA . VAL A 1 25 ? -0.546 1.305 -4.011 1.00 0.18 1127 VAL A CA 5
ATOM 2904 C C . VAL A 1 25 ? -2.039 1.528 -4.208 1.00 0.19 1127 VAL A C 5
ATOM 2905 O O . VAL A 1 25 ? -2.461 2.591 -4.672 1.00 0.23 1127 VAL A O 5
ATOM 2918 N N . CYS A 1 26 ? -2.824 0.505 -3.876 1.00 0.19 1128 CYS A N 5
ATOM 2919 C CA . CYS A 1 26 ? -4.278 0.563 -4.000 1.00 0.26 1128 CYS A CA 5
ATOM 2920 C C . CYS A 1 26 ? -4.670 0.695 -5.468 1.00 0.27 1128 CYS A C 5
ATOM 2921 O O . CYS A 1 26 ? -5.497 1.527 -5.845 1.00 0.37 1128 CYS A O 5
ATOM 2928 N N . ASP A 1 27 ? -4.061 -0.134 -6.298 1.00 0.25 1129 ASP A N 5
ATOM 2929 C CA . ASP A 1 27 ? -4.306 -0.093 -7.734 1.00 0.30 1129 ASP A CA 5
ATOM 2930 C C . ASP A 1 27 ? -5.095 -1.321 -8.176 1.00 0.37 1129 ASP A C 5
ATOM 2931 O O . ASP A 1 27 ? -5.120 -1.661 -9.359 1.00 0.41 1129 ASP A O 5
ATOM 2940 N N . THR A 1 28 ? -5.736 -1.970 -7.206 1.00 0.45 1130 THR A N 5
ATOM 2941 C CA . THR A 1 28 ? -6.505 -3.196 -7.421 1.00 0.56 1130 THR A CA 5
ATOM 2942 C C . THR A 1 28 ? -5.673 -4.255 -8.136 1.00 0.61 1130 THR A C 5
ATOM 2943 O O . THR A 1 28 ? -6.146 -4.926 -9.053 1.00 0.73 1130 THR A O 5
ATOM 2954 N N . ASP A 1 29 ? -4.419 -4.385 -7.726 1.00 0.59 1131 ASP A N 5
ATOM 2955 C CA . ASP A 1 29 ? -3.543 -5.417 -8.257 1.00 0.69 1131 ASP A CA 5
ATOM 2956 C C . ASP A 1 29 ? -2.711 -6.015 -7.132 1.00 0.67 1131 ASP A C 5
ATOM 2957 O O . ASP A 1 29 ? -2.338 -5.309 -6.182 1.00 0.53 1131 ASP A O 5
ATOM 2966 N N . ASN A 1 30 ? -2.406 -7.302 -7.259 1.00 0.94 1132 ASN A N 5
ATOM 2967 C CA . ASN A 1 30 ? -1.774 -8.074 -6.191 1.00 1.00 1132 ASN A CA 5
ATOM 2968 C C . ASN A 1 30 ? -0.249 -7.962 -6.205 1.00 0.91 1132 ASN A C 5
ATOM 2969 O O . ASN A 1 30 ? 0.454 -8.931 -5.910 1.00 1.06 1132 ASN A O 5
ATOM 2980 N N . ASP A 1 31 ? 0.259 -6.788 -6.547 1.00 0.86 1133 ASP A N 5
ATOM 2981 C CA . ASP A 1 31 ? 1.679 -6.488 -6.373 1.00 0.77 1133 ASP A CA 5
ATOM 2982 C C . ASP A 1 31 ? 2.034 -6.541 -4.896 1.00 0.78 1133 ASP A C 5
ATOM 2983 O O . ASP A 1 31 ? 1.141 -6.618 -4.049 1.00 1.28 1133 ASP A O 5
ATOM 2992 N N . CYS A 1 32 ? 3.330 -6.502 -4.600 1.00 0.76 1134 CYS A N 5
ATOM 2993 C CA . CYS A 1 32 ? 3.820 -6.613 -3.228 1.00 0.78 1134 CYS A CA 5
ATOM 2994 C C . CYS A 1 32 ? 3.680 -8.054 -2.733 1.00 0.85 1134 CYS A C 5
ATOM 2995 O O . CYS A 1 32 ? 2.843 -8.816 -3.220 1.00 1.57 1134 CYS A O 5
ATOM 3002 N N . GLY A 1 33 ? 4.515 -8.435 -1.779 1.00 1.17 1135 GLY A N 5
ATOM 3003 C CA . GLY A 1 33 ? 4.483 -9.791 -1.271 1.00 1.22 1135 GLY A CA 5
ATOM 3004 C C . GLY A 1 33 ? 3.642 -9.912 -0.021 1.00 1.18 1135 GLY A C 5
ATOM 3005 O O . GLY A 1 33 ? 3.913 -10.749 0.838 1.00 1.68 1135 GLY A O 5
ATOM 3009 N N . ASP A 1 34 ? 2.623 -9.070 0.083 1.00 1.02 1136 ASP A N 5
ATOM 3010 C CA . ASP A 1 34 ? 1.759 -9.061 1.256 1.00 1.11 1136 ASP A CA 5
ATOM 3011 C C . ASP A 1 34 ? 0.408 -8.434 0.942 1.00 0.93 1136 ASP A C 5
ATOM 3012 O O . ASP A 1 34 ? -0.638 -8.985 1.286 1.00 1.35 1136 ASP A O 5
ATOM 3021 N N . GLY A 1 35 ? 0.441 -7.284 0.280 1.00 0.62 1137 GLY A N 5
ATOM 3022 C CA . GLY A 1 35 ? -0.785 -6.593 -0.065 1.00 0.49 1137 GLY A CA 5
ATOM 3023 C C . GLY A 1 35 ? -1.024 -5.387 0.818 1.00 0.36 1137 GLY A C 5
ATOM 3024 O O . GLY A 1 35 ? -2.104 -4.796 0.800 1.00 0.36 1137 GLY A O 5
ATOM 3028 N N . SER A 1 36 ? -0.005 -5.013 1.589 1.00 0.32 1138 SER A N 5
ATOM 3029 C CA . SER A 1 36 ? -0.095 -3.872 2.491 1.00 0.28 1138 SER A CA 5
ATOM 3030 C C . SER A 1 36 ? -0.271 -2.571 1.711 1.00 0.25 1138 SER A C 5
ATOM 3031 O O . SER A 1 36 ? -0.672 -1.548 2.264 1.00 0.40 1138 SER A O 5
ATOM 3039 N N . ASP A 1 37 ? 0.015 -2.631 0.420 1.00 0.18 1139 ASP A N 5
ATOM 3040 C CA . ASP A 1 37 ? -0.151 -1.487 -0.462 1.00 0.18 1139 ASP A CA 5
ATOM 3041 C C . ASP A 1 37 ? -1.634 -1.249 -0.734 1.00 0.20 1139 ASP A C 5
ATOM 3042 O O . ASP A 1 37 ? -2.084 -0.111 -0.854 1.00 0.29 1139 ASP A O 5
ATOM 3051 N N . GLU A 1 38 ? -2.391 -2.336 -0.810 1.00 0.22 1140 GLU A N 5
ATOM 3052 C CA . GLU A 1 38 ? -3.816 -2.257 -1.082 1.00 0.27 1140 GLU A CA 5
ATOM 3053 C C . GLU A 1 38 ? -4.575 -1.928 0.196 1.00 0.31 1140 GLU A C 5
ATOM 3054 O O . GLU A 1 38 ? -5.633 -1.298 0.158 1.00 0.44 1140 GLU A O 5
ATOM 3066 N N . LYS A 1 39 ? -4.022 -2.352 1.331 1.00 0.30 1141 LYS A N 5
ATOM 3067 C CA . LYS A 1 39 ? -4.676 -2.155 2.621 1.00 0.37 1141 LYS A CA 5
ATOM 3068 C C . LYS A 1 39 ? -4.575 -0.696 3.066 1.00 0.49 1141 LYS A C 5
ATOM 3069 O O . LYS A 1 39 ? -5.471 -0.178 3.733 1.00 0.57 1141 LYS A O 5
ATOM 3088 N N . ASN A 1 40 ? -3.485 -0.035 2.684 1.00 0.60 1142 ASN A N 5
ATOM 3089 C CA . ASN A 1 40 ? -3.274 1.366 3.042 1.00 0.81 1142 ASN A CA 5
ATOM 3090 C C . ASN A 1 40 ? -4.036 2.260 2.071 1.00 0.91 1142 ASN A C 5
ATOM 3091 O O . ASN A 1 40 ? -3.447 3.029 1.305 1.00 1.44 1142 ASN A O 5
ATOM 3102 N N . CYS A 1 41 ? -5.355 2.134 2.108 1.00 0.76 1143 CYS A N 5
ATOM 3103 C CA . CYS A 1 41 ? -6.235 2.802 1.171 1.00 0.99 1143 CYS A CA 5
ATOM 3104 C C . CYS A 1 41 ? -7.677 2.454 1.503 1.00 1.29 1143 CYS A C 5
ATOM 3105 O O . CYS A 1 41 ? -7.955 1.397 2.074 1.00 1.67 1143 CYS A O 5
ATOM 3112 N N . ASN A 1 42 ? -8.587 3.350 1.150 1.00 1.87 1144 ASN A N 5
ATOM 3113 C CA . ASN A 1 42 ? -10.010 3.126 1.364 1.00 2.36 1144 ASN A CA 5
ATOM 3114 C C . ASN A 1 42 ? -10.535 2.036 0.436 1.00 3.05 1144 ASN A C 5
ATOM 3115 O O . ASN A 1 42 ? -11.574 1.434 0.706 1.00 3.73 1144 ASN A O 5
ATOM 3126 N N . SER A 1 43 ? -9.786 1.800 -0.649 1.00 3.53 1145 SER A N 5
ATOM 3127 C CA . SER A 1 43 ? -10.071 0.761 -1.647 1.00 4.69 1145 SER A CA 5
ATOM 3128 C C . SER A 1 43 ? -11.444 0.942 -2.297 1.00 5.23 1145 SER A C 5
ATOM 3129 O O . SER A 1 43 ? -12.263 1.754 -1.865 1.00 5.32 1145 SER A O 5
ATOM 3137 N N . THR A 1 44 ? -11.678 0.199 -3.361 1.00 5.97 1146 THR A N 5
ATOM 3138 C CA . THR A 1 44 ? -12.955 0.220 -4.039 1.00 6.81 1146 THR A CA 5
ATOM 3139 C C . THR A 1 44 ? -13.874 -0.837 -3.446 1.00 7.34 1146 THR A C 5
ATOM 3140 O O . THR A 1 44 ? -14.258 -1.794 -4.112 1.00 8.15 1146 THR A O 5
ATOM 3151 N N . GLU A 1 45 ? -14.224 -0.639 -2.181 1.00 7.13 1147 GLU A N 5
ATOM 3152 C CA . GLU A 1 45 ? -15.012 -1.609 -1.427 1.00 7.94 1147 GLU A CA 5
ATOM 3153 C C . GLU A 1 45 ? -16.391 -1.843 -2.045 1.00 8.95 1147 GLU A C 5
ATOM 3154 O O . GLU A 1 45 ? -16.983 -2.907 -1.867 1.00 9.87 1147 GLU A O 5
ATOM 3166 N N . THR A 1 46 ? -16.891 -0.864 -2.784 1.00 8.94 1148 THR A N 5
ATOM 3167 C CA . THR A 1 46 ? -18.169 -1.011 -3.460 1.00 10.03 1148 THR A CA 5
ATOM 3168 C C . THR A 1 46 ? -18.009 -1.909 -4.684 1.00 10.71 1148 THR A C 5
ATOM 3169 O O . THR A 1 46 ? -18.852 -2.769 -4.956 1.00 11.12 1148 THR A O 5
ATOM 3181 N N . THR A 1 1 ? 3.438 12.946 9.237 1.00 12.23 1103 THR A N 6
ATOM 3182 C CA . THR A 1 1 ? 4.166 14.035 8.554 1.00 11.73 1103 THR A CA 6
ATOM 3183 C C . THR A 1 1 ? 4.608 13.601 7.159 1.00 10.83 1103 THR A C 6
ATOM 3184 O O . THR A 1 1 ? 4.259 14.234 6.162 1.00 10.67 1103 THR A O 6
ATOM 3197 N N . HIS A 1 2 ? 5.375 12.520 7.091 1.00 10.41 1104 HIS A N 6
ATOM 3198 C CA . HIS A 1 2 ? 5.865 12.006 5.821 1.00 9.72 1104 HIS A CA 6
ATOM 3199 C C . HIS A 1 2 ? 6.253 10.544 5.977 1.00 8.65 1104 HIS A C 6
ATOM 3200 O O . HIS A 1 2 ? 7.119 10.213 6.785 1.00 8.32 1104 HIS A O 6
ATOM 3215 N N . ALA A 1 3 ? 5.609 9.677 5.211 1.00 8.30 1105 ALA A N 6
ATOM 3216 C CA . ALA A 1 3 ? 5.857 8.245 5.302 1.00 7.41 1105 ALA A CA 6
ATOM 3217 C C . ALA A 1 3 ? 7.242 7.891 4.769 1.00 6.47 1105 ALA A C 6
ATOM 3218 O O . ALA A 1 3 ? 7.557 8.157 3.606 1.00 6.54 1105 ALA A O 6
ATOM 3225 N N . PRO A 1 4 ? 8.092 7.307 5.624 1.00 5.80 1106 PRO A N 6
ATOM 3226 C CA . PRO A 1 4 ? 9.424 6.862 5.234 1.00 4.97 1106 PRO A CA 6
ATOM 3227 C C . PRO A 1 4 ? 9.396 5.486 4.578 1.00 4.25 1106 PRO A C 6
ATOM 3228 O O . PRO A 1 4 ? 8.729 4.565 5.058 1.00 4.22 1106 PRO A O 6
ATOM 3239 N N . ALA A 1 5 ? 10.115 5.348 3.480 1.00 4.09 1107 ALA A N 6
ATOM 3240 C CA . ALA A 1 5 ? 10.160 4.095 2.752 1.00 3.77 1107 ALA A CA 6
ATOM 3241 C C . ALA A 1 5 ? 11.603 3.669 2.521 1.00 2.63 1107 ALA A C 6
ATOM 3242 O O . ALA A 1 5 ? 12.421 4.461 2.050 1.00 2.62 1107 ALA A O 6
ATOM 3249 N N . SER A 1 6 ? 11.919 2.419 2.843 1.00 2.16 1108 SER A N 6
ATOM 3250 C CA . SER A 1 6 ? 13.269 1.902 2.656 1.00 1.43 1108 SER A CA 6
ATOM 3251 C C . SER A 1 6 ? 13.453 1.394 1.233 1.00 1.29 1108 SER A C 6
ATOM 3252 O O . SER A 1 6 ? 14.129 0.396 0.975 1.00 1.97 1108 SER A O 6
ATOM 3260 N N . CYS A 1 7 ? 12.843 2.116 0.321 1.00 0.72 1109 CYS A N 6
ATOM 3261 C CA . CYS A 1 7 ? 12.919 1.833 -1.101 1.00 0.49 1109 CYS A CA 6
ATOM 3262 C C . CYS A 1 7 ? 13.182 3.121 -1.867 1.00 0.46 1109 CYS A C 6
ATOM 3263 O O . CYS A 1 7 ? 13.562 4.138 -1.276 1.00 0.62 1109 CYS A O 6
ATOM 3270 N N . LEU A 1 8 ? 12.991 3.062 -3.175 1.00 0.34 1110 LEU A N 6
ATOM 3271 C CA . LEU A 1 8 ? 13.120 4.221 -4.047 1.00 0.32 1110 LEU A CA 6
ATOM 3272 C C . LEU A 1 8 ? 12.233 5.366 -3.563 1.00 0.29 1110 LEU A C 6
ATOM 3273 O O . LEU A 1 8 ? 11.249 5.146 -2.855 1.00 0.30 1110 LEU A O 6
ATOM 3289 N N . ASP A 1 9 ? 12.573 6.583 -3.966 1.00 0.35 1111 ASP A N 6
ATOM 3290 C CA . ASP A 1 9 ? 11.778 7.757 -3.620 1.00 0.38 1111 ASP A CA 6
ATOM 3291 C C . ASP A 1 9 ? 10.388 7.672 -4.234 1.00 0.32 1111 ASP A C 6
ATOM 3292 O O . ASP A 1 9 ? 9.435 8.259 -3.725 1.00 0.42 1111 ASP A O 6
ATOM 3301 N N . THR A 1 10 ? 10.277 6.938 -5.332 1.00 0.28 1112 THR A N 6
ATOM 3302 C CA . THR A 1 10 ? 8.994 6.729 -5.978 1.00 0.31 1112 THR A CA 6
ATOM 3303 C C . THR A 1 10 ? 8.464 5.322 -5.703 1.00 0.24 1112 THR A C 6
ATOM 3304 O O . THR A 1 10 ? 7.424 4.922 -6.229 1.00 0.30 1112 THR A O 6
ATOM 3315 N N . GLN A 1 11 ? 9.186 4.571 -4.878 1.00 0.18 1113 GLN A N 6
ATOM 3316 C CA . GLN A 1 11 ? 8.755 3.240 -4.497 1.00 0.17 1113 GLN A CA 6
ATOM 3317 C C . GLN A 1 11 ? 8.123 3.236 -3.118 1.00 0.17 1113 GLN A C 6
ATOM 3318 O O . GLN A 1 11 ? 8.401 4.098 -2.282 1.00 0.23 1113 GLN A O 6
ATOM 3332 N N . TYR A 1 12 ? 7.278 2.253 -2.900 1.00 0.15 1114 TYR A N 6
ATOM 3333 C CA . TYR A 1 12 ? 6.626 2.055 -1.622 1.00 0.16 1114 TYR A CA 6
ATOM 3334 C C . TYR A 1 12 ? 7.242 0.854 -0.930 1.00 0.15 1114 TYR A C 6
ATOM 3335 O O . TYR A 1 12 ? 7.749 -0.056 -1.586 1.00 0.15 1114 TYR A O 6
ATOM 3353 N N . THR A 1 13 ? 7.197 0.857 0.382 1.00 0.18 1115 THR A N 6
ATOM 3354 C CA . THR A 1 13 ? 7.764 -0.216 1.168 1.00 0.20 1115 THR A CA 6
ATOM 3355 C C . THR A 1 13 ? 6.661 -0.941 1.927 1.00 0.23 1115 THR A C 6
ATOM 3356 O O . THR A 1 13 ? 6.189 -0.470 2.961 1.00 0.31 1115 THR A O 6
ATOM 3367 N N . CYS A 1 14 ? 6.233 -2.068 1.382 1.00 0.26 1116 CYS A N 6
ATOM 3368 C CA . CYS A 1 14 ? 5.141 -2.840 1.961 1.00 0.34 1116 CYS A CA 6
ATOM 3369 C C . CYS A 1 14 ? 5.561 -3.589 3.221 1.00 0.40 1116 CYS A C 6
ATOM 3370 O O . CYS A 1 14 ? 6.691 -3.454 3.693 1.00 0.37 1116 CYS A O 6
ATOM 3377 N N . ASP A 1 15 ? 4.642 -4.389 3.748 1.00 0.56 1117 ASP A N 6
ATOM 3378 C CA . ASP A 1 15 ? 4.868 -5.168 4.964 1.00 0.69 1117 ASP A CA 6
ATOM 3379 C C . ASP A 1 15 ? 6.130 -6.031 4.857 1.00 0.65 1117 ASP A C 6
ATOM 3380 O O . ASP A 1 15 ? 6.930 -6.091 5.789 1.00 0.71 1117 ASP A O 6
ATOM 3389 N N . ASN A 1 16 ? 6.320 -6.668 3.710 1.00 0.69 1118 ASN A N 6
ATOM 3390 C CA . ASN A 1 16 ? 7.492 -7.517 3.487 1.00 0.75 1118 ASN A CA 6
ATOM 3391 C C . ASN A 1 16 ? 8.679 -6.698 2.999 1.00 0.59 1118 ASN A C 6
ATOM 3392 O O . ASN A 1 16 ? 9.626 -7.247 2.440 1.00 0.65 1118 ASN A O 6
ATOM 3403 N N . HIS A 1 17 ? 8.620 -5.382 3.211 1.00 0.46 1119 HIS A N 6
ATOM 3404 C CA . HIS A 1 17 ? 9.619 -4.454 2.676 1.00 0.41 1119 HIS A CA 6
ATOM 3405 C C . HIS A 1 17 ? 9.669 -4.568 1.161 1.00 0.44 1119 HIS A C 6
ATOM 3406 O O . HIS A 1 17 ? 10.698 -4.311 0.536 1.00 0.79 1119 HIS A O 6
ATOM 3421 N N . GLN A 1 18 ? 8.539 -4.954 0.583 1.00 0.40 1120 GLN A N 6
ATOM 3422 C CA . GLN A 1 18 ? 8.443 -5.157 -0.847 1.00 0.38 1120 GLN A CA 6
ATOM 3423 C C . GLN A 1 18 ? 8.457 -3.810 -1.547 1.00 0.29 1120 GLN A C 6
ATOM 3424 O O . GLN A 1 18 ? 7.532 -3.014 -1.388 1.00 0.39 1120 GLN A O 6
ATOM 3438 N N . CYS A 1 19 ? 9.524 -3.545 -2.281 1.00 0.21 1121 CYS A N 6
ATOM 3439 C CA . CYS A 1 19 ? 9.660 -2.285 -2.983 1.00 0.21 1121 CYS A CA 6
ATOM 3440 C C . CYS A 1 19 ? 8.875 -2.312 -4.282 1.00 0.20 1121 CYS A C 6
ATOM 3441 O O . CYS A 1 19 ? 9.332 -2.843 -5.297 1.00 0.34 1121 CYS A O 6
ATOM 3448 N N . ILE A 1 20 ? 7.685 -1.748 -4.233 1.00 0.15 1122 ILE A N 6
ATOM 3449 C CA . ILE A 1 20 ? 6.843 -1.622 -5.407 1.00 0.14 1122 ILE A CA 6
ATOM 3450 C C . ILE A 1 20 ? 6.714 -0.159 -5.772 1.00 0.14 1122 ILE A C 6
ATOM 3451 O O . ILE A 1 20 ? 7.219 0.700 -5.060 1.00 0.18 1122 ILE A O 6
ATOM 3467 N N . SER A 1 21 ? 6.050 0.135 -6.867 1.00 0.16 1123 SER A N 6
ATOM 3468 C CA . SER A 1 21 ? 5.801 1.515 -7.227 1.00 0.17 1123 SER A CA 6
ATOM 3469 C C . SER A 1 21 ? 4.716 2.095 -6.334 1.00 0.15 1123 SER A C 6
ATOM 3470 O O . SER A 1 21 ? 3.786 1.393 -5.934 1.00 0.17 1123 SER A O 6
ATOM 3478 N N . LYS A 1 22 ? 4.833 3.383 -6.028 1.00 0.17 1124 LYS A N 6
ATOM 3479 C CA . LYS A 1 22 ? 3.794 4.086 -5.289 1.00 0.19 1124 LYS A CA 6
ATOM 3480 C C . LYS A 1 22 ? 2.517 4.164 -6.118 1.00 0.22 1124 LYS A C 6
ATOM 3481 O O . LYS A 1 22 ? 1.447 4.485 -5.600 1.00 0.25 1124 LYS A O 6
ATOM 3500 N N . ASN A 1 23 ? 2.639 3.863 -7.409 1.00 0.24 1125 ASN A N 6
ATOM 3501 C CA . ASN A 1 23 ? 1.484 3.832 -8.299 1.00 0.28 1125 ASN A CA 6
ATOM 3502 C C . ASN A 1 23 ? 0.795 2.474 -8.227 1.00 0.26 1125 ASN A C 6
ATOM 3503 O O . ASN A 1 23 ? -0.349 2.326 -8.653 1.00 0.32 1125 ASN A O 6
ATOM 3514 N N . TRP A 1 24 ? 1.496 1.483 -7.678 1.00 0.22 1126 TRP A N 6
ATOM 3515 C CA . TRP A 1 24 ? 0.941 0.139 -7.530 1.00 0.22 1126 TRP A CA 6
ATOM 3516 C C . TRP A 1 24 ? 0.223 0.018 -6.195 1.00 0.20 1126 TRP A C 6
ATOM 3517 O O . TRP A 1 24 ? -0.462 -0.969 -5.922 1.00 0.26 1126 TRP A O 6
ATOM 3538 N N . VAL A 1 25 ? 0.406 1.027 -5.365 1.00 0.19 1127 VAL A N 6
ATOM 3539 C CA . VAL A 1 25 ? -0.283 1.112 -4.091 1.00 0.18 1127 VAL A CA 6
ATOM 3540 C C . VAL A 1 25 ? -1.763 1.369 -4.318 1.00 0.19 1127 VAL A C 6
ATOM 3541 O O . VAL A 1 25 ? -2.139 2.387 -4.909 1.00 0.23 1127 VAL A O 6
ATOM 3554 N N . CYS A 1 26 ? -2.589 0.429 -3.868 1.00 0.19 1128 CYS A N 6
ATOM 3555 C CA . CYS A 1 26 ? -4.035 0.530 -4.012 1.00 0.26 1128 CYS A CA 6
ATOM 3556 C C . CYS A 1 26 ? -4.416 0.478 -5.490 1.00 0.27 1128 CYS A C 6
ATOM 3557 O O . CYS A 1 26 ? -5.185 1.305 -5.984 1.00 0.37 1128 CYS A O 6
ATOM 3564 N N . ASP A 1 27 ? -3.859 -0.496 -6.196 1.00 0.25 1129 ASP A N 6
ATOM 3565 C CA . ASP A 1 27 ? -4.115 -0.648 -7.625 1.00 0.30 1129 ASP A CA 6
ATOM 3566 C C . ASP A 1 27 ? -4.911 -1.921 -7.882 1.00 0.37 1129 ASP A C 6
ATOM 3567 O O . ASP A 1 27 ? -5.088 -2.338 -9.030 1.00 0.41 1129 ASP A O 6
ATOM 3576 N N . THR A 1 28 ? -5.375 -2.527 -6.790 1.00 0.45 1130 THR A N 6
ATOM 3577 C CA . THR A 1 28 ? -6.182 -3.749 -6.807 1.00 0.56 1130 THR A CA 6
ATOM 3578 C C . THR A 1 28 ? -5.499 -4.894 -7.560 1.00 0.61 1130 THR A C 6
ATOM 3579 O O . THR A 1 28 ? -6.160 -5.802 -8.064 1.00 0.73 1130 THR A O 6
ATOM 3590 N N . ASP A 1 29 ? -4.174 -4.849 -7.627 1.00 0.59 1131 ASP A N 6
ATOM 3591 C CA . ASP A 1 29 ? -3.398 -5.944 -8.194 1.00 0.69 1131 ASP A CA 6
ATOM 3592 C C . ASP A 1 29 ? -2.302 -6.340 -7.219 1.00 0.67 1131 ASP A C 6
ATOM 3593 O O . ASP A 1 29 ? -1.698 -5.476 -6.577 1.00 0.53 1131 ASP A O 6
ATOM 3602 N N . ASN A 1 30 ? -2.063 -7.639 -7.092 1.00 0.94 1132 ASN A N 6
ATOM 3603 C CA . ASN A 1 30 ? -1.165 -8.151 -6.066 1.00 1.00 1132 ASN A CA 6
ATOM 3604 C C . ASN A 1 30 ? 0.295 -7.948 -6.443 1.00 0.91 1132 ASN A C 6
ATOM 3605 O O . ASN A 1 30 ? 0.852 -8.672 -7.269 1.00 1.06 1132 ASN A O 6
ATOM 3616 N N . ASP A 1 31 ? 0.897 -6.941 -5.838 1.00 0.86 1133 ASP A N 6
ATOM 3617 C CA . ASP A 1 31 ? 2.319 -6.667 -5.998 1.00 0.77 1133 ASP A CA 6
ATOM 3618 C C . ASP A 1 31 ? 3.033 -6.851 -4.664 1.00 0.78 1133 ASP A C 6
ATOM 3619 O O . ASP A 1 31 ? 4.241 -7.080 -4.618 1.00 1.28 1133 ASP A O 6
ATOM 3628 N N . CYS A 1 32 ? 2.273 -6.768 -3.579 1.00 0.76 1134 CYS A N 6
ATOM 3629 C CA . CYS A 1 32 ? 2.807 -7.026 -2.251 1.00 0.78 1134 CYS A CA 6
ATOM 3630 C C . CYS A 1 32 ? 2.058 -8.175 -1.580 1.00 0.85 1134 CYS A C 6
ATOM 3631 O O . CYS A 1 32 ? 0.842 -8.291 -1.727 1.00 1.57 1134 CYS A O 6
ATOM 3638 N N . GLY A 1 33 ? 2.793 -9.020 -0.853 1.00 1.17 1135 GLY A N 6
ATOM 3639 C CA . GLY A 1 33 ? 2.231 -10.244 -0.288 1.00 1.22 1135 GLY A CA 6
ATOM 3640 C C . GLY A 1 33 ? 0.958 -10.034 0.514 1.00 1.18 1135 GLY A C 6
ATOM 3641 O O . GLY A 1 33 ? -0.112 -10.517 0.129 1.00 1.68 1135 GLY A O 6
ATOM 3645 N N . ASP A 1 34 ? 1.071 -9.312 1.624 1.00 1.02 1136 ASP A N 6
ATOM 3646 C CA . ASP A 1 34 ? -0.066 -9.071 2.516 1.00 1.11 1136 ASP A CA 6
ATOM 3647 C C . ASP A 1 34 ? -1.133 -8.214 1.846 1.00 0.93 1136 ASP A C 6
ATOM 3648 O O . ASP A 1 34 ? -2.285 -8.171 2.283 1.00 1.35 1136 ASP A O 6
ATOM 3657 N N . GLY A 1 35 ? -0.758 -7.573 0.750 1.00 0.62 1137 GLY A N 6
ATOM 3658 C CA . GLY A 1 35 ? -1.619 -6.582 0.149 1.00 0.49 1137 GLY A CA 6
ATOM 3659 C C . GLY A 1 35 ? -1.666 -5.350 1.014 1.00 0.36 1137 GLY A C 6
ATOM 3660 O O . GLY A 1 35 ? -2.681 -4.661 1.093 1.00 0.36 1137 GLY A O 6
ATOM 3664 N N . SER A 1 36 ? -0.549 -5.090 1.682 1.00 0.32 1138 SER A N 6
ATOM 3665 C CA . SER A 1 36 ? -0.446 -3.989 2.616 1.00 0.28 1138 SER A CA 6
ATOM 3666 C C . SER A 1 36 ? -0.502 -2.650 1.892 1.00 0.25 1138 SER A C 6
ATOM 3667 O O . SER A 1 36 ? -0.923 -1.640 2.458 1.00 0.40 1138 SER A O 6
ATOM 3675 N N . ASP A 1 37 ? -0.099 -2.659 0.632 1.00 0.18 1139 ASP A N 6
ATOM 3676 C CA . ASP A 1 37 ? -0.197 -1.484 -0.215 1.00 0.18 1139 ASP A CA 6
ATOM 3677 C C . ASP A 1 37 ? -1.666 -1.185 -0.508 1.00 0.20 1139 ASP A C 6
ATOM 3678 O O . ASP A 1 37 ? -2.073 -0.032 -0.615 1.00 0.29 1139 ASP A O 6
ATOM 3687 N N . GLU A 1 38 ? -2.461 -2.243 -0.612 1.00 0.22 1140 GLU A N 6
ATOM 3688 C CA . GLU A 1 38 ? -3.887 -2.112 -0.871 1.00 0.27 1140 GLU A CA 6
ATOM 3689 C C . GLU A 1 38 ? -4.621 -1.732 0.409 1.00 0.31 1140 GLU A C 6
ATOM 3690 O O . GLU A 1 38 ? -5.533 -0.905 0.395 1.00 0.44 1140 GLU A O 6
ATOM 3702 N N . LYS A 1 39 ? -4.205 -2.332 1.521 1.00 0.30 1141 LYS A N 6
ATOM 3703 C CA . LYS A 1 39 ? -4.871 -2.117 2.800 1.00 0.37 1141 LYS A CA 6
ATOM 3704 C C . LYS A 1 39 ? -4.645 -0.696 3.294 1.00 0.49 1141 LYS A C 6
ATOM 3705 O O . LYS A 1 39 ? -5.462 -0.153 4.034 1.00 0.57 1141 LYS A O 6
ATOM 3724 N N . ASN A 1 40 ? -3.547 -0.090 2.865 1.00 0.60 1142 ASN A N 6
ATOM 3725 C CA . ASN A 1 40 ? -3.262 1.305 3.187 1.00 0.81 1142 ASN A CA 6
ATOM 3726 C C . ASN A 1 40 ? -4.035 2.208 2.221 1.00 0.91 1142 ASN A C 6
ATOM 3727 O O . ASN A 1 40 ? -3.519 3.193 1.694 1.00 1.44 1142 ASN A O 6
ATOM 3738 N N . CYS A 1 41 ? -5.289 1.843 1.994 1.00 0.76 1143 CYS A N 6
ATOM 3739 C CA . CYS A 1 41 ? -6.152 2.534 1.052 1.00 0.99 1143 CYS A CA 6
ATOM 3740 C C . CYS A 1 41 ? -7.576 2.003 1.173 1.00 1.29 1143 CYS A C 6
ATOM 3741 O O . CYS A 1 41 ? -8.522 2.763 1.385 1.00 1.67 1143 CYS A O 6
ATOM 3748 N N . ASN A 1 42 ? -7.723 0.689 1.049 1.00 1.87 1144 ASN A N 6
ATOM 3749 C CA . ASN A 1 42 ? -9.027 0.055 1.184 1.00 2.36 1144 ASN A CA 6
ATOM 3750 C C . ASN A 1 42 ? -9.065 -0.846 2.411 1.00 3.05 1144 ASN A C 6
ATOM 3751 O O . ASN A 1 42 ? -8.612 -1.991 2.372 1.00 3.73 1144 ASN A O 6
ATOM 3762 N N . SER A 1 43 ? -9.588 -0.313 3.506 1.00 3.53 1145 SER A N 6
ATOM 3763 C CA . SER A 1 43 ? -9.735 -1.067 4.741 1.00 4.69 1145 SER A CA 6
ATOM 3764 C C . SER A 1 43 ? -10.639 -0.320 5.708 1.00 5.23 1145 SER A C 6
ATOM 3765 O O . SER A 1 43 ? -10.526 0.898 5.864 1.00 5.32 1145 SER A O 6
ATOM 3773 N N . THR A 1 44 ? -11.530 -1.044 6.358 1.00 5.97 1146 THR A N 6
ATOM 3774 C CA . THR A 1 44 ? -12.443 -0.450 7.320 1.00 6.81 1146 THR A CA 6
ATOM 3775 C C . THR A 1 44 ? -11.828 -0.439 8.716 1.00 7.34 1146 THR A C 6
ATOM 3776 O O . THR A 1 44 ? -12.467 -0.817 9.700 1.00 8.15 1146 THR A O 6
ATOM 3787 N N . GLU A 1 45 ? -10.582 0.016 8.794 1.00 7.13 1147 GLU A N 6
ATOM 3788 C CA . GLU A 1 45 ? -9.838 0.037 10.050 1.00 7.94 1147 GLU A CA 6
ATOM 3789 C C . GLU A 1 45 ? -10.417 1.054 11.031 1.00 8.95 1147 GLU A C 6
ATOM 3790 O O . GLU A 1 45 ? -10.100 1.034 12.222 1.00 9.87 1147 GLU A O 6
ATOM 3802 N N . THR A 1 46 ? -11.278 1.929 10.527 1.00 8.94 1148 THR A N 6
ATOM 3803 C CA . THR A 1 46 ? -11.967 2.898 11.363 1.00 10.03 1148 THR A CA 6
ATOM 3804 C C . THR A 1 46 ? -13.045 2.207 12.204 1.00 10.71 1148 THR A C 6
ATOM 3805 O O . THR A 1 46 ? -13.526 2.751 13.197 1.00 11.12 1148 THR A O 6
ATOM 3817 N N . THR A 1 1 ? 25.144 -3.070 11.722 1.00 12.23 1103 THR A N 7
ATOM 3818 C CA . THR A 1 1 ? 25.362 -4.172 10.767 1.00 11.73 1103 THR A CA 7
ATOM 3819 C C . THR A 1 1 ? 24.491 -3.989 9.526 1.00 10.83 1103 THR A C 7
ATOM 3820 O O . THR A 1 1 ? 23.461 -4.648 9.376 1.00 10.67 1103 THR A O 7
ATOM 3833 N N . HIS A 1 2 ? 24.910 -3.075 8.650 1.00 10.41 1104 HIS A N 7
ATOM 3834 C CA . HIS A 1 2 ? 24.200 -2.793 7.404 1.00 9.72 1104 HIS A CA 7
ATOM 3835 C C . HIS A 1 2 ? 22.811 -2.220 7.687 1.00 8.65 1104 HIS A C 7
ATOM 3836 O O . 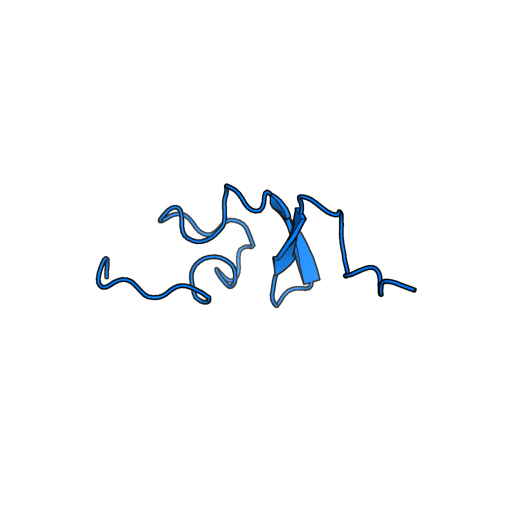HIS A 1 2 ? 21.817 -2.945 7.715 1.00 8.32 1104 HIS A O 7
ATOM 3851 N N . ALA A 1 3 ? 22.756 -0.913 7.897 1.00 8.30 1105 ALA A N 7
ATOM 3852 C CA . ALA A 1 3 ? 21.495 -0.234 8.164 1.00 7.41 1105 ALA A CA 7
ATOM 3853 C C . ALA A 1 3 ? 20.604 -0.261 6.927 1.00 6.47 1105 ALA A C 7
ATOM 3854 O O . ALA A 1 3 ? 21.055 0.076 5.829 1.00 6.54 1105 ALA A O 7
ATOM 3861 N N . PRO A 1 4 ? 19.334 -0.677 7.082 1.00 5.80 1106 PRO A N 7
ATOM 3862 C CA . PRO A 1 4 ? 18.387 -0.752 5.969 1.00 4.97 1106 PRO A CA 7
ATOM 3863 C C . PRO A 1 4 ? 18.173 0.605 5.311 1.00 4.25 1106 PRO A C 7
ATOM 3864 O O . PRO A 1 4 ? 17.825 1.585 5.975 1.00 4.22 1106 PRO A O 7
ATOM 3875 N N . ALA A 1 5 ? 18.388 0.654 4.011 1.00 4.09 1107 ALA A N 7
ATOM 3876 C CA . ALA A 1 5 ? 18.235 1.883 3.254 1.00 3.77 1107 ALA A CA 7
ATOM 3877 C C . ALA A 1 5 ? 16.789 2.059 2.817 1.00 2.63 1107 ALA A C 7
ATOM 3878 O O . ALA A 1 5 ? 16.048 1.081 2.683 1.00 2.62 1107 ALA A O 7
ATOM 3885 N N . SER A 1 6 ? 16.385 3.301 2.616 1.00 2.16 1108 SER A N 7
ATOM 3886 C CA . SER A 1 6 ? 15.044 3.599 2.154 1.00 1.43 1108 SER A CA 7
ATOM 3887 C C . SER A 1 6 ? 14.955 3.377 0.653 1.00 1.29 1108 SER A C 7
ATOM 3888 O O . SER A 1 6 ? 15.854 3.767 -0.099 1.00 1.97 1108 SER A O 7
ATOM 3896 N N . CYS A 1 7 ? 13.884 2.726 0.230 1.00 0.72 1109 CYS A N 7
ATOM 3897 C CA . CYS A 1 7 ? 13.662 2.432 -1.176 1.00 0.49 1109 CYS A CA 7
ATOM 3898 C C . CYS A 1 7 ? 13.395 3.703 -1.976 1.00 0.46 1109 CYS A C 7
ATOM 3899 O O . CYS A 1 7 ? 13.371 4.803 -1.417 1.00 0.62 1109 CYS A O 7
ATOM 3906 N N . LEU A 1 8 ? 13.217 3.540 -3.282 1.00 0.34 1110 LEU A N 7
ATOM 3907 C CA . LEU A 1 8 ? 13.044 4.655 -4.212 1.00 0.32 1110 LEU A CA 7
ATOM 3908 C C . LEU A 1 8 ? 12.011 5.653 -3.695 1.00 0.29 1110 LEU A C 7
ATOM 3909 O O . LEU A 1 8 ? 11.080 5.283 -2.979 1.00 0.30 1110 LEU A O 7
ATOM 3925 N N . ASP A 1 9 ? 12.170 6.912 -4.076 1.00 0.35 1111 ASP A N 7
ATOM 3926 C CA . ASP A 1 9 ? 11.219 7.951 -3.697 1.00 0.38 1111 ASP A CA 7
ATOM 3927 C C . ASP A 1 9 ? 9.841 7.639 -4.265 1.00 0.32 1111 ASP A C 7
ATOM 3928 O O . ASP A 1 9 ? 8.820 8.047 -3.717 1.00 0.42 1111 ASP A O 7
ATOM 3937 N N . THR A 1 10 ? 9.825 6.911 -5.370 1.00 0.28 1112 THR A N 7
ATOM 3938 C CA . THR A 1 10 ? 8.585 6.470 -5.975 1.00 0.31 1112 THR A CA 7
ATOM 3939 C C . THR A 1 10 ? 8.269 5.026 -5.594 1.00 0.24 1112 THR A C 7
ATOM 3940 O O . THR A 1 10 ? 7.306 4.444 -6.091 1.00 0.30 1112 THR A O 7
ATOM 3951 N N . GLN A 1 11 ? 9.084 4.445 -4.717 1.00 0.18 1113 GLN A N 7
ATOM 3952 C CA . GLN A 1 11 ? 8.830 3.105 -4.226 1.00 0.17 1113 GLN A CA 7
ATOM 3953 C C . GLN A 1 11 ? 8.164 3.121 -2.864 1.00 0.17 1113 GLN A C 7
ATOM 3954 O O . GLN A 1 11 ? 8.398 4.004 -2.039 1.00 0.23 1113 GLN A O 7
ATOM 3968 N N . TYR A 1 12 ? 7.322 2.135 -2.658 1.00 0.15 1114 TYR A N 7
ATOM 3969 C CA . TYR A 1 12 ? 6.659 1.921 -1.391 1.00 0.16 1114 TYR A CA 7
ATOM 3970 C C . TYR A 1 12 ? 7.276 0.712 -0.715 1.00 0.15 1114 TYR A C 7
ATOM 3971 O O . TYR A 1 12 ? 7.646 -0.253 -1.380 1.00 0.15 1114 TYR A O 7
ATOM 3989 N N . THR A 1 13 ? 7.376 0.760 0.591 1.00 0.18 1115 THR A N 7
ATOM 3990 C CA . THR A 1 13 ? 7.976 -0.328 1.340 1.00 0.20 1115 THR A CA 7
ATOM 3991 C C . THR A 1 13 ? 6.873 -1.244 1.867 1.00 0.23 1115 THR A C 7
ATOM 3992 O O . THR A 1 13 ? 6.210 -0.926 2.855 1.00 0.31 1115 THR A O 7
ATOM 4003 N N . CYS A 1 14 ? 6.669 -2.364 1.189 1.00 0.26 1116 CYS A N 7
ATOM 4004 C CA . CYS A 1 14 ? 5.549 -3.253 1.476 1.00 0.34 1116 CYS A CA 7
ATOM 4005 C C . CYS A 1 14 ? 5.655 -3.950 2.823 1.00 0.40 1116 CYS A C 7
ATOM 4006 O O . CYS A 1 14 ? 6.682 -3.883 3.504 1.00 0.37 1116 CYS A O 7
ATOM 4013 N N . ASP A 1 15 ? 4.574 -4.626 3.176 1.00 0.56 1117 ASP A N 7
ATOM 4014 C CA . ASP A 1 15 ? 4.511 -5.489 4.345 1.00 0.69 1117 ASP A CA 7
ATOM 4015 C C . ASP A 1 15 ? 5.694 -6.465 4.387 1.00 0.65 1117 ASP A C 7
ATOM 4016 O O . ASP A 1 15 ? 6.400 -6.567 5.392 1.00 0.71 1117 ASP A O 7
ATOM 4025 N N . ASN A 1 16 ? 5.920 -7.146 3.273 1.00 0.69 1118 ASN A N 7
ATOM 4026 C CA . ASN A 1 16 ? 6.997 -8.121 3.136 1.00 0.75 1118 ASN A CA 7
ATOM 4027 C C . ASN A 1 16 ? 8.353 -7.428 2.960 1.00 0.59 1118 ASN A C 7
ATOM 4028 O O . ASN A 1 16 ? 9.359 -8.071 2.674 1.00 0.65 1118 ASN A O 7
ATOM 4039 N N . HIS A 1 17 ? 8.361 -6.103 3.130 1.00 0.46 1119 HIS A N 7
ATOM 4040 C CA . HIS A 1 17 ? 9.569 -5.276 2.981 1.00 0.41 1119 HIS A CA 7
ATOM 4041 C C . HIS A 1 17 ? 10.005 -5.192 1.522 1.00 0.44 1119 HIS A C 7
ATOM 4042 O O . HIS A 1 17 ? 11.038 -4.603 1.205 1.00 0.79 1119 HIS A O 7
ATOM 4057 N N . GLN A 1 18 ? 9.212 -5.785 0.640 1.00 0.40 1120 GLN A N 7
ATOM 4058 C CA . GLN A 1 18 ? 9.427 -5.656 -0.791 1.00 0.38 1120 GLN A CA 7
ATOM 4059 C C . GLN A 1 18 ? 9.025 -4.253 -1.214 1.00 0.29 1120 GLN A C 7
ATOM 4060 O O . GLN A 1 18 ? 8.017 -3.735 -0.750 1.00 0.39 1120 GLN A O 7
ATOM 4074 N N . CYS A 1 19 ? 9.809 -3.622 -2.056 1.00 0.21 1121 CYS A N 7
ATOM 4075 C CA . CYS A 1 19 ? 9.498 -2.267 -2.452 1.00 0.21 1121 CYS A CA 7
ATOM 4076 C C . CYS A 1 19 ? 8.951 -2.216 -3.865 1.00 0.20 1121 CYS A C 7
ATOM 4077 O O . CYS A 1 19 ? 9.606 -2.618 -4.828 1.00 0.34 1121 CYS A O 7
ATOM 4084 N N . ILE A 1 20 ? 7.724 -1.731 -3.961 1.00 0.15 1122 ILE A N 7
ATOM 4085 C CA . ILE A 1 20 ? 7.006 -1.647 -5.220 1.00 0.14 1122 ILE A CA 7
ATOM 4086 C C . ILE A 1 20 ? 6.879 -0.192 -5.633 1.00 0.14 1122 ILE A C 7
ATOM 4087 O O . ILE A 1 20 ? 7.241 0.698 -4.875 1.00 0.18 1122 ILE A O 7
ATOM 4103 N N . SER A 1 21 ? 6.363 0.054 -6.819 1.00 0.16 1123 SER A N 7
ATOM 4104 C CA . SER A 1 21 ? 6.093 1.412 -7.245 1.00 0.17 1123 SER A CA 7
ATOM 4105 C C . SER A 1 21 ? 4.850 1.925 -6.521 1.00 0.15 1123 SER A C 7
ATOM 4106 O O . SER A 1 21 ? 3.862 1.202 -6.389 1.00 0.17 1123 SER A O 7
ATOM 4114 N N . LYS A 1 22 ? 4.909 3.170 -6.046 1.00 0.17 1124 LYS A N 7
ATOM 4115 C CA . LYS A 1 22 ? 3.789 3.778 -5.324 1.00 0.19 1124 LYS A CA 7
ATOM 4116 C C . LYS A 1 22 ? 2.553 3.860 -6.214 1.00 0.22 1124 LYS A C 7
ATOM 4117 O O . LYS A 1 22 ? 1.430 3.963 -5.724 1.00 0.25 1124 LYS A O 7
ATOM 4136 N N . ASN A 1 23 ? 2.777 3.813 -7.524 1.00 0.24 1125 ASN A N 7
ATOM 4137 C CA . ASN A 1 23 ? 1.689 3.791 -8.497 1.00 0.28 1125 ASN A CA 7
ATOM 4138 C C . ASN A 1 23 ? 0.850 2.522 -8.350 1.00 0.26 1125 ASN A C 7
ATOM 4139 O O . ASN A 1 23 ? -0.338 2.506 -8.670 1.00 0.32 1125 ASN A O 7
ATOM 4150 N N . TRP A 1 24 ? 1.470 1.465 -7.840 1.00 0.22 1126 TRP A N 7
ATOM 4151 C CA . TRP A 1 24 ? 0.800 0.179 -7.683 1.00 0.22 1126 TRP A CA 7
ATOM 4152 C C . TRP A 1 24 ? -0.029 0.166 -6.409 1.00 0.20 1126 TRP A C 7
ATOM 4153 O O . TRP A 1 24 ? -0.915 -0.667 -6.238 1.00 0.26 1126 TRP A O 7
ATOM 4174 N N . VAL A 1 25 ? 0.281 1.080 -5.511 1.00 0.19 1127 VAL A N 7
ATOM 4175 C CA . VAL A 1 25 ? -0.391 1.153 -4.224 1.00 0.18 1127 VAL A CA 7
ATOM 4176 C C . VAL A 1 25 ? -1.855 1.524 -4.401 1.00 0.19 1127 VAL A C 7
ATOM 4177 O O . VAL A 1 25 ? -2.174 2.588 -4.935 1.00 0.23 1127 VAL A O 7
ATOM 4190 N N . CYS A 1 26 ? -2.732 0.619 -3.967 1.00 0.19 1128 CYS A N 7
ATOM 4191 C CA . CYS A 1 26 ? -4.173 0.829 -4.043 1.00 0.26 1128 CYS A CA 7
ATOM 4192 C C . CYS A 1 26 ? -4.630 0.855 -5.502 1.00 0.27 1128 CYS A C 7
ATOM 4193 O O . CYS A 1 26 ? -5.269 1.803 -5.965 1.00 0.37 1128 CYS A O 7
ATOM 4200 N N . ASP A 1 27 ? -4.277 -0.197 -6.228 1.00 0.25 1129 ASP A N 7
ATOM 4201 C CA . ASP A 1 27 ? -4.668 -0.332 -7.631 1.00 0.30 1129 ASP A CA 7
ATOM 4202 C C . ASP A 1 27 ? -5.556 -1.563 -7.814 1.00 0.37 1129 ASP A C 7
ATOM 4203 O O . ASP A 1 27 ? -5.612 -2.157 -8.894 1.00 0.41 1129 ASP A O 7
ATOM 4212 N N . THR A 1 28 ? -6.252 -1.922 -6.737 1.00 0.45 1130 THR A N 7
ATOM 4213 C CA . THR A 1 28 ? -7.122 -3.102 -6.678 1.00 0.56 1130 THR A CA 7
ATOM 4214 C C . THR A 1 28 ? -6.389 -4.377 -7.100 1.00 0.61 1130 THR A C 7
ATOM 4215 O O . THR A 1 28 ? -6.953 -5.247 -7.766 1.00 0.73 1130 THR A O 7
ATOM 4226 N N . ASP A 1 29 ? -5.126 -4.476 -6.702 1.00 0.59 1131 ASP A N 7
ATOM 4227 C CA . ASP A 1 29 ? -4.328 -5.666 -6.962 1.00 0.69 1131 ASP A CA 7
ATOM 4228 C C . ASP A 1 29 ? -3.256 -5.824 -5.889 1.00 0.67 1131 ASP A C 7
ATOM 4229 O O . ASP A 1 29 ? -2.537 -4.872 -5.576 1.00 0.53 1131 ASP A O 7
ATOM 4238 N N . ASN A 1 30 ? -3.152 -7.014 -5.321 1.00 0.94 1132 ASN A N 7
ATOM 4239 C CA . ASN A 1 30 ? -2.192 -7.272 -4.251 1.00 1.00 1132 ASN A CA 7
ATOM 4240 C C . ASN A 1 30 ? -0.770 -7.367 -4.798 1.00 0.91 1132 ASN A C 7
ATOM 4241 O O . ASN A 1 30 ? -0.382 -8.394 -5.355 1.00 1.06 1132 ASN A O 7
ATOM 4252 N N . ASP A 1 31 ? 0.009 -6.303 -4.637 1.00 0.86 1133 ASP A N 7
ATOM 4253 C CA . ASP A 1 31 ? 1.392 -6.306 -5.112 1.00 0.77 1133 ASP A CA 7
ATOM 4254 C C . ASP A 1 31 ? 2.329 -6.722 -3.995 1.00 0.78 1133 ASP A C 7
ATOM 4255 O O . ASP A 1 31 ? 3.306 -7.435 -4.223 1.00 1.28 1133 ASP A O 7
ATOM 4264 N N . CYS A 1 32 ? 2.026 -6.273 -2.787 1.00 0.76 1134 CYS A N 7
ATOM 4265 C CA . CYS A 1 32 ? 2.815 -6.633 -1.620 1.00 0.78 1134 CYS A CA 7
ATOM 4266 C C . CYS A 1 32 ? 2.574 -8.091 -1.232 1.00 0.85 1134 CYS A C 7
ATOM 4267 O O . CYS A 1 32 ? 1.817 -8.801 -1.902 1.00 1.57 1134 CYS A O 7
ATOM 4274 N N . GLY A 1 33 ? 3.199 -8.538 -0.153 1.00 1.17 1135 GLY A N 7
ATOM 4275 C CA . GLY A 1 33 ? 3.059 -9.918 0.259 1.00 1.22 1135 GLY A CA 7
ATOM 4276 C C . GLY A 1 33 ? 1.687 -10.200 0.827 1.00 1.18 1135 GLY A C 7
ATOM 4277 O O . GLY A 1 33 ? 1.001 -11.126 0.391 1.00 1.68 1135 GLY A O 7
ATOM 4281 N N . ASP A 1 34 ? 1.280 -9.389 1.789 1.00 1.02 1136 ASP A N 7
ATOM 4282 C CA . ASP A 1 34 ? -0.033 -9.526 2.403 1.00 1.11 1136 ASP A CA 7
ATOM 4283 C C . ASP A 1 34 ? -1.036 -8.633 1.689 1.00 0.93 1136 ASP A C 7
ATOM 4284 O O . ASP A 1 34 ? -2.236 -8.908 1.667 1.00 1.35 1136 ASP A O 7
ATOM 4293 N N . GLY A 1 35 ? -0.529 -7.556 1.110 1.00 0.62 1137 GLY A N 7
ATOM 4294 C CA . GLY A 1 35 ? -1.368 -6.635 0.375 1.00 0.49 1137 GLY A CA 7
ATOM 4295 C C . GLY A 1 35 ? -1.495 -5.309 1.085 1.00 0.36 1137 GLY A C 7
ATOM 4296 O O . GLY A 1 35 ? -2.520 -4.632 0.982 1.00 0.36 1137 GLY A O 7
ATOM 4300 N N . SER A 1 36 ? -0.449 -4.941 1.810 1.00 0.32 1138 SER A N 7
ATOM 4301 C CA . SER A 1 36 ? -0.440 -3.725 2.603 1.00 0.28 1138 SER A CA 7
ATOM 4302 C C . SER A 1 36 ? -0.583 -2.479 1.725 1.00 0.25 1138 SER A C 7
ATOM 4303 O O . SER A 1 36 ? -1.098 -1.455 2.173 1.00 0.40 1138 SER A O 7
ATOM 4311 N N . ASP A 1 37 ? -0.148 -2.576 0.471 1.00 0.18 1139 ASP A N 7
ATOM 4312 C CA . ASP A 1 37 ? -0.254 -1.458 -0.463 1.00 0.18 1139 ASP A CA 7
ATOM 4313 C C . ASP A 1 37 ? -1.715 -1.170 -0.782 1.00 0.20 1139 ASP A C 7
ATOM 4314 O O . ASP A 1 37 ? -2.087 -0.047 -1.106 1.00 0.29 1139 ASP A O 7
ATOM 4323 N N . GLU A 1 38 ? -2.541 -2.191 -0.675 1.00 0.22 1140 GLU A N 7
ATOM 4324 C CA . GLU A 1 38 ? -3.961 -2.046 -0.930 1.00 0.27 1140 GLU A CA 7
ATOM 4325 C C . GLU A 1 38 ? -4.692 -1.619 0.336 1.00 0.31 1140 GLU A C 7
ATOM 4326 O O . GLU A 1 38 ? -5.687 -0.897 0.277 1.00 0.44 1140 GLU A O 7
ATOM 4338 N N . LYS A 1 39 ? -4.186 -2.061 1.483 1.00 0.30 1141 LYS A N 7
ATOM 4339 C CA . LYS A 1 39 ? -4.819 -1.744 2.757 1.00 0.37 1141 LYS A CA 7
ATOM 4340 C C . LYS A 1 39 ? -4.536 -0.296 3.139 1.00 0.49 1141 LYS A C 7
ATOM 4341 O O . LYS A 1 39 ? -5.344 0.359 3.798 1.00 0.57 1141 LYS A O 7
ATOM 4360 N N . ASN A 1 40 ? -3.386 0.200 2.703 1.00 0.60 1142 ASN A N 7
ATOM 4361 C CA . ASN A 1 40 ? -2.985 1.575 2.964 1.00 0.81 1142 ASN A CA 7
ATOM 4362 C C . ASN A 1 40 ? -3.636 2.503 1.943 1.00 0.91 1142 ASN A C 7
ATOM 4363 O O . ASN A 1 40 ? -2.964 3.063 1.073 1.00 1.44 1142 ASN A O 7
ATOM 4374 N N . CYS A 1 41 ? -4.952 2.643 2.041 1.00 0.76 1143 CYS A N 7
ATOM 4375 C CA . CYS A 1 41 ? -5.714 3.439 1.089 1.00 0.99 1143 CYS A CA 7
ATOM 4376 C C . CYS A 1 41 ? -7.147 3.620 1.579 1.00 1.29 1143 CYS A C 7
ATOM 4377 O O . CYS A 1 41 ? -7.889 2.644 1.682 1.00 1.67 1143 CYS A O 7
ATOM 4384 N N . ASN A 1 42 ? -7.507 4.872 1.886 1.00 1.87 1144 ASN A N 7
ATOM 4385 C CA . ASN A 1 42 ? -8.841 5.245 2.385 1.00 2.36 1144 ASN A CA 7
ATOM 4386 C C . ASN A 1 42 ? -9.407 4.198 3.348 1.00 3.05 1144 ASN A C 7
ATOM 4387 O O . ASN A 1 42 ? -10.477 3.631 3.129 1.00 3.73 1144 ASN A O 7
ATOM 4398 N N . SER A 1 43 ? -8.676 3.957 4.425 1.00 3.53 1145 SER A N 7
ATOM 4399 C CA . SER A 1 43 ? -9.067 2.956 5.403 1.00 4.69 1145 SER A CA 7
ATOM 4400 C C . SER A 1 43 ? -10.302 3.407 6.179 1.00 5.23 1145 SER A C 7
ATOM 4401 O O . SER A 1 43 ? -11.426 3.011 5.867 1.00 5.32 1145 SER A O 7
ATOM 4409 N N . THR A 1 44 ? -10.092 4.234 7.182 1.00 5.97 1146 THR A N 7
ATOM 4410 C CA . THR A 1 44 ? -11.185 4.744 7.979 1.00 6.81 1146 THR A CA 7
ATOM 4411 C C . THR A 1 44 ? -11.695 6.073 7.425 1.00 7.34 1146 THR A C 7
ATOM 4412 O O . THR A 1 44 ? -11.349 7.147 7.925 1.00 8.15 1146 THR A O 7
ATOM 4423 N N . GLU A 1 45 ? -12.499 6.002 6.372 1.00 7.13 1147 GLU A N 7
ATOM 4424 C CA . GLU A 1 45 ? -13.065 7.206 5.780 1.00 7.94 1147 GLU A CA 7
ATOM 4425 C C . GLU A 1 45 ? -14.438 7.514 6.370 1.00 8.95 1147 GLU A C 7
ATOM 4426 O O . GLU A 1 45 ? -14.931 8.638 6.289 1.00 9.87 1147 GLU A O 7
ATOM 4438 N N . THR A 1 46 ? -15.024 6.492 6.992 1.00 8.94 1148 THR A N 7
ATOM 4439 C CA . THR A 1 46 ? -16.283 6.620 7.723 1.00 10.03 1148 THR A CA 7
ATOM 4440 C C . THR A 1 46 ? -17.414 7.096 6.806 1.00 10.71 1148 THR A C 7
ATOM 4441 O O . THR A 1 46 ? -18.281 7.866 7.216 1.00 11.12 1148 THR A O 7
ATOM 4453 N N . THR A 1 1 ? 25.302 -0.498 12.915 1.00 12.23 1103 THR A N 8
ATOM 4454 C CA . THR A 1 1 ? 23.990 0.151 12.732 1.00 11.73 1103 THR A CA 8
ATOM 4455 C C . THR A 1 1 ? 23.252 -0.452 11.538 1.00 10.83 1103 THR A C 8
ATOM 4456 O O . THR A 1 1 ? 23.641 -0.244 10.386 1.00 10.67 1103 THR A O 8
ATOM 4469 N N . HIS A 1 2 ? 22.199 -1.213 11.818 1.00 10.41 1104 HIS A N 8
ATOM 4470 C CA . HIS A 1 2 ? 21.390 -1.812 10.764 1.00 9.72 1104 HIS A CA 8
ATOM 4471 C C . HIS A 1 2 ? 20.503 -0.764 10.112 1.00 8.65 1104 HIS A C 8
ATOM 4472 O O . HIS A 1 2 ? 19.921 0.083 10.789 1.00 8.32 1104 HIS A O 8
ATOM 4487 N N . ALA A 1 3 ? 20.414 -0.825 8.797 1.00 8.30 1105 ALA A N 8
ATOM 4488 C CA . ALA A 1 3 ? 19.653 0.149 8.041 1.00 7.41 1105 ALA A CA 8
ATOM 4489 C C . ALA A 1 3 ? 18.283 -0.402 7.656 1.00 6.47 1105 ALA A C 8
ATOM 4490 O O . ALA A 1 3 ? 18.164 -1.554 7.232 1.00 6.54 1105 ALA A O 8
ATOM 4497 N N . PRO A 1 4 ? 17.228 0.412 7.823 1.00 5.80 1106 PRO A N 8
ATOM 4498 C CA . PRO A 1 4 ? 15.873 0.064 7.376 1.00 4.97 1106 PRO A CA 8
ATOM 4499 C C . PRO A 1 4 ? 15.801 -0.121 5.861 1.00 4.25 1106 PRO A C 8
ATOM 4500 O O . PRO A 1 4 ? 16.732 0.236 5.133 1.00 4.22 1106 PRO A O 8
ATOM 4511 N N . ALA A 1 5 ? 14.696 -0.682 5.390 1.00 4.09 1107 ALA A N 8
ATOM 4512 C CA . ALA A 1 5 ? 14.507 -0.926 3.969 1.00 3.77 1107 ALA A CA 8
ATOM 4513 C C . ALA A 1 5 ? 14.082 0.351 3.256 1.00 2.63 1107 ALA A C 8
ATOM 4514 O O . ALA A 1 5 ? 12.891 0.631 3.114 1.00 2.62 1107 ALA A O 8
ATOM 4521 N N . SER A 1 6 ? 15.058 1.135 2.832 1.00 2.16 1108 SER A N 8
ATOM 4522 C CA . SER A 1 6 ? 14.788 2.370 2.124 1.00 1.43 1108 SER A CA 8
ATOM 4523 C C . SER A 1 6 ? 14.621 2.112 0.630 1.00 1.29 1108 SER A C 8
ATOM 4524 O O . SER A 1 6 ? 15.601 2.012 -0.110 1.00 1.97 1108 SER A O 8
ATOM 4532 N N . CYS A 1 7 ? 13.375 1.984 0.194 1.00 0.72 1109 CYS A N 8
ATOM 4533 C CA . CYS A 1 7 ? 13.076 1.776 -1.215 1.00 0.49 1109 CYS A CA 8
ATOM 4534 C C . CYS A 1 7 ? 13.230 3.081 -1.994 1.00 0.46 1109 CYS A C 8
ATOM 4535 O O . CYS A 1 7 ? 13.696 4.086 -1.450 1.00 0.62 1109 CYS A O 8
ATOM 4542 N N . LEU A 1 8 ? 12.851 3.059 -3.262 1.00 0.34 1110 LEU A N 8
ATOM 4543 C CA . LEU A 1 8 ? 12.966 4.229 -4.127 1.00 0.32 1110 LEU A CA 8
ATOM 4544 C C . LEU A 1 8 ? 12.133 5.386 -3.587 1.00 0.29 1110 LEU A C 8
ATOM 4545 O O . LEU A 1 8 ? 11.232 5.180 -2.771 1.00 0.30 1110 LEU A O 8
ATOM 4561 N N . ASP A 1 9 ? 12.422 6.593 -4.046 1.00 0.35 1111 ASP A N 8
ATOM 4562 C CA . ASP A 1 9 ? 11.647 7.765 -3.650 1.00 0.38 1111 ASP A CA 8
ATOM 4563 C C . ASP A 1 9 ? 10.205 7.605 -4.108 1.00 0.32 1111 ASP A C 8
ATOM 4564 O O . ASP A 1 9 ? 9.262 7.945 -3.391 1.00 0.42 1111 ASP A O 8
ATOM 4573 N N . THR A 1 10 ? 10.047 7.059 -5.305 1.00 0.28 1112 THR A N 8
ATOM 4574 C CA . THR A 1 10 ? 8.737 6.838 -5.886 1.00 0.31 1112 THR A CA 8
ATOM 4575 C C . THR A 1 10 ? 8.257 5.403 -5.660 1.00 0.24 1112 THR A C 8
ATOM 4576 O O . THR A 1 10 ? 7.227 4.989 -6.193 1.00 0.30 1112 THR A O 8
ATOM 4587 N N . GLN A 1 11 ? 9.009 4.640 -4.875 1.00 0.18 1113 GLN A N 8
ATOM 4588 C CA . GLN A 1 11 ? 8.598 3.297 -4.502 1.00 0.17 1113 GLN A CA 8
ATOM 4589 C C . GLN A 1 11 ? 7.994 3.271 -3.104 1.00 0.17 1113 GLN A C 8
ATOM 4590 O O . GLN A 1 11 ? 8.210 4.179 -2.300 1.00 0.23 1113 GLN A O 8
ATOM 4604 N N . TYR A 1 12 ? 7.245 2.219 -2.830 1.00 0.15 1114 TYR A N 8
ATOM 4605 C CA . TYR A 1 12 ? 6.620 2.018 -1.535 1.00 0.16 1114 TYR A CA 8
ATOM 4606 C C . TYR A 1 12 ? 7.226 0.802 -0.846 1.00 0.15 1114 TYR A C 8
ATOM 4607 O O . TYR A 1 12 ? 7.735 -0.104 -1.506 1.00 0.15 1114 TYR A O 8
ATOM 4625 N N . THR A 1 13 ? 7.165 0.794 0.471 1.00 0.18 1115 THR A N 8
ATOM 4626 C CA . THR A 1 13 ? 7.657 -0.320 1.261 1.00 0.20 1115 THR A CA 8
ATOM 4627 C C . THR A 1 13 ? 6.486 -1.066 1.895 1.00 0.23 1115 THR A C 8
ATOM 4628 O O . THR A 1 13 ? 5.845 -0.561 2.818 1.00 0.31 1115 THR A O 8
ATOM 4639 N N . CYS A 1 14 ? 6.194 -2.253 1.383 1.00 0.26 1116 CYS A N 8
ATOM 4640 C CA . CYS A 1 14 ? 5.092 -3.057 1.900 1.00 0.34 1116 CYS A CA 8
ATOM 4641 C C . CYS A 1 14 ? 5.455 -3.717 3.231 1.00 0.40 1116 CYS A C 8
ATOM 4642 O O . CYS A 1 14 ? 6.594 -3.609 3.690 1.00 0.37 1116 CYS A O 8
ATOM 4649 N N . ASP A 1 15 ? 4.500 -4.409 3.845 1.00 0.56 1117 ASP A N 8
ATOM 4650 C CA . ASP A 1 15 ? 4.731 -5.062 5.137 1.00 0.69 1117 ASP A CA 8
ATOM 4651 C C . ASP A 1 15 ? 5.807 -6.138 5.012 1.00 0.65 1117 ASP A C 8
ATOM 4652 O O . ASP A 1 15 ? 6.538 -6.421 5.961 1.00 0.71 1117 ASP A O 8
ATOM 4661 N N . ASN A 1 16 ? 5.917 -6.710 3.822 1.00 0.69 1118 ASN A N 8
ATOM 4662 C CA . ASN A 1 16 ? 6.913 -7.736 3.544 1.00 0.75 1118 ASN A CA 8
ATOM 4663 C C . ASN A 1 16 ? 8.263 -7.094 3.218 1.00 0.59 1118 ASN A C 8
ATOM 4664 O O . ASN A 1 16 ? 9.201 -7.768 2.797 1.00 0.65 1118 ASN A O 8
ATOM 4675 N N . HIS A 1 17 ? 8.350 -5.779 3.432 1.00 0.46 1119 HIS A N 8
ATOM 4676 C CA . HIS A 1 17 ? 9.542 -5.000 3.092 1.00 0.41 1119 HIS A CA 8
ATOM 4677 C C . HIS A 1 17 ? 9.786 -5.035 1.590 1.00 0.44 1119 HIS A C 8
ATOM 4678 O O . HIS A 1 17 ? 10.914 -4.883 1.122 1.00 0.79 1119 HIS A O 8
ATOM 4693 N N . GLN A 1 18 ? 8.706 -5.227 0.844 1.00 0.40 1120 GLN A N 8
ATOM 4694 C CA . GLN A 1 18 ? 8.776 -5.301 -0.605 1.00 0.38 1120 GLN A CA 8
ATOM 4695 C C . GLN A 1 18 ? 8.706 -3.902 -1.201 1.00 0.29 1120 GLN A C 8
ATOM 4696 O O . GLN A 1 18 ? 7.837 -3.111 -0.831 1.00 0.39 1120 GLN A O 8
ATOM 4710 N N . CYS A 1 19 ? 9.628 -3.598 -2.101 1.00 0.21 1121 CYS A N 8
ATOM 4711 C CA . CYS A 1 19 ? 9.667 -2.294 -2.739 1.00 0.21 1121 CYS A CA 8
ATOM 4712 C C . CYS A 1 19 ? 8.927 -2.316 -4.074 1.00 0.20 1121 CYS A C 8
ATOM 4713 O O . CYS A 1 19 ? 9.441 -2.818 -5.077 1.00 0.34 1121 CYS A O 8
ATOM 4720 N N . ILE A 1 20 ? 7.712 -1.787 -4.076 1.00 0.15 1122 ILE A N 8
ATOM 4721 C CA . ILE A 1 20 ? 6.920 -1.672 -5.296 1.00 0.14 1122 ILE A CA 8
ATOM 4722 C C . ILE A 1 20 ? 6.785 -0.214 -5.699 1.00 0.14 1122 ILE A C 8
ATOM 4723 O O . ILE A 1 20 ? 7.203 0.670 -4.968 1.00 0.18 1122 ILE A O 8
ATOM 4739 N N . SER A 1 21 ? 6.197 0.032 -6.854 1.00 0.16 1123 SER A N 8
ATOM 4740 C CA . SER A 1 21 ? 5.924 1.393 -7.287 1.00 0.17 1123 SER A CA 8
ATOM 4741 C C . SER A 1 21 ? 4.788 1.986 -6.462 1.00 0.15 1123 SER A C 8
ATOM 4742 O O . SER A 1 21 ? 3.817 1.297 -6.145 1.00 0.17 1123 SER A O 8
ATOM 4750 N N . LYS A 1 22 ? 4.905 3.269 -6.123 1.00 0.17 1124 LYS A N 8
ATOM 4751 C CA . LYS A 1 22 ? 3.845 3.967 -5.405 1.00 0.19 1124 LYS A CA 8
ATOM 4752 C C . LYS A 1 22 ? 2.594 4.078 -6.270 1.00 0.22 1124 LYS A C 8
ATOM 4753 O O . LYS A 1 22 ? 1.504 4.348 -5.768 1.00 0.25 1124 LYS A O 8
ATOM 4772 N N . ASN A 1 23 ? 2.756 3.859 -7.574 1.00 0.24 1125 ASN A N 8
ATOM 4773 C CA . ASN A 1 23 ? 1.623 3.872 -8.491 1.00 0.28 1125 ASN A CA 8
ATOM 4774 C C . ASN A 1 23 ? 0.842 2.571 -8.365 1.00 0.26 1125 ASN A C 8
ATOM 4775 O O . ASN A 1 23 ? -0.344 2.506 -8.687 1.00 0.32 1125 ASN A O 8
ATOM 4786 N N . TRP A 1 24 ? 1.513 1.538 -7.865 1.00 0.22 1126 TRP A N 8
ATOM 4787 C CA . TRP A 1 24 ? 0.902 0.222 -7.723 1.00 0.22 1126 TRP A CA 8
ATOM 4788 C C . TRP A 1 24 ? 0.163 0.119 -6.398 1.00 0.20 1126 TRP A C 8
ATOM 4789 O O . TRP A 1 24 ? -0.568 -0.836 -6.151 1.00 0.26 1126 TRP A O 8
ATOM 4810 N N . VAL A 1 25 ? 0.371 1.104 -5.545 1.00 0.19 1127 VAL A N 8
ATOM 4811 C CA . VAL A 1 25 ? -0.293 1.151 -4.252 1.00 0.18 1127 VAL A CA 8
ATOM 4812 C C . VAL A 1 25 ? -1.781 1.432 -4.421 1.00 0.19 1127 VAL A C 8
ATOM 4813 O O . VAL A 1 25 ? -2.164 2.443 -5.016 1.00 0.23 1127 VAL A O 8
ATOM 4826 N N . CYS A 1 26 ? -2.605 0.515 -3.918 1.00 0.19 1128 CYS A N 8
ATOM 4827 C CA . CYS A 1 26 ? -4.058 0.654 -3.972 1.00 0.26 1128 CYS A CA 8
ATOM 4828 C C . CYS A 1 26 ? -4.536 0.636 -5.422 1.00 0.27 1128 CYS A C 8
ATOM 4829 O O . CYS A 1 26 ? -5.300 1.500 -5.862 1.00 0.37 1128 CYS A O 8
ATOM 4836 N N . ASP A 1 27 ? -4.072 -0.356 -6.164 1.00 0.25 1129 ASP A N 8
ATOM 4837 C CA . ASP A 1 27 ? -4.418 -0.481 -7.573 1.00 0.30 1129 ASP A CA 8
ATOM 4838 C C . ASP A 1 27 ? -5.251 -1.736 -7.804 1.00 0.37 1129 ASP A C 8
ATOM 4839 O O . ASP A 1 27 ? -5.421 -2.178 -8.937 1.00 0.41 1129 ASP A O 8
ATOM 4848 N N . THR A 1 28 ? -5.759 -2.296 -6.709 1.00 0.45 1130 THR A N 8
ATOM 4849 C CA . THR A 1 28 ? -6.558 -3.526 -6.713 1.00 0.56 1130 THR A CA 8
ATOM 4850 C C . THR A 1 28 ? -5.805 -4.701 -7.343 1.00 0.61 1130 THR A C 8
ATOM 4851 O O . THR A 1 28 ? -6.409 -5.604 -7.924 1.00 0.73 1130 THR A O 8
ATOM 4862 N N . ASP A 1 29 ? -4.481 -4.683 -7.223 1.00 0.59 1131 ASP A N 8
ATOM 4863 C CA . ASP A 1 29 ? -3.655 -5.794 -7.676 1.00 0.69 1131 ASP A CA 8
ATOM 4864 C C . ASP A 1 29 ? -2.632 -6.151 -6.607 1.00 0.67 1131 ASP A C 8
ATOM 4865 O O . ASP A 1 29 ? -2.068 -5.264 -5.949 1.00 0.53 1131 ASP A O 8
ATOM 4874 N N . ASN A 1 30 ? -2.398 -7.444 -6.436 1.00 0.94 1132 ASN A N 8
ATOM 4875 C CA . ASN A 1 30 ? -1.463 -7.933 -5.431 1.00 1.00 1132 ASN A CA 8
ATOM 4876 C C . ASN A 1 30 ? -0.032 -7.926 -5.949 1.00 0.91 1132 ASN A C 8
ATOM 4877 O O . ASN A 1 30 ? 0.571 -8.976 -6.181 1.00 1.06 1132 ASN A O 8
ATOM 4888 N N . ASP A 1 31 ? 0.489 -6.728 -6.157 1.00 0.86 1133 ASP A N 8
ATOM 4889 C CA . ASP A 1 31 ? 1.906 -6.532 -6.444 1.00 0.77 1133 ASP A CA 8
ATOM 4890 C C . ASP A 1 31 ? 2.719 -6.997 -5.248 1.00 0.78 1133 ASP A C 8
ATOM 4891 O O . ASP A 1 31 ? 3.716 -7.704 -5.397 1.00 1.28 1133 ASP A O 8
ATOM 4900 N N . CYS A 1 32 ? 2.280 -6.594 -4.065 1.00 0.76 1134 CYS A N 8
ATOM 4901 C CA . CYS A 1 32 ? 2.808 -7.140 -2.826 1.00 0.78 1134 CYS A CA 8
ATOM 4902 C C . CYS A 1 32 ? 1.918 -8.282 -2.348 1.00 0.85 1134 CYS A C 8
ATOM 4903 O O . CYS A 1 32 ? 0.689 -8.170 -2.396 1.00 1.57 1134 CYS A O 8
ATOM 4910 N N . GLY A 1 33 ? 2.534 -9.371 -1.904 1.00 1.17 1135 GLY A N 8
ATOM 4911 C CA . GLY A 1 33 ? 1.798 -10.593 -1.607 1.00 1.22 1135 GLY A CA 8
ATOM 4912 C C . GLY A 1 33 ? 0.618 -10.388 -0.675 1.00 1.18 1135 GLY A C 8
ATOM 4913 O O . GLY A 1 33 ? -0.519 -10.737 -1.011 1.00 1.68 1135 GLY A O 8
ATOM 4917 N N . ASP A 1 34 ? 0.879 -9.798 0.485 1.00 1.02 1136 ASP A N 8
ATOM 4918 C CA . ASP A 1 34 ? -0.147 -9.636 1.508 1.00 1.11 1136 ASP A CA 8
ATOM 4919 C C . ASP A 1 34 ? -0.999 -8.399 1.264 1.00 0.93 1136 ASP A C 8
ATOM 4920 O O . ASP A 1 34 ? -1.905 -8.091 2.041 1.00 1.35 1136 ASP A O 8
ATOM 4929 N N . GLY A 1 35 ? -0.694 -7.695 0.178 1.00 0.62 1137 GLY A N 8
ATOM 4930 C CA . GLY A 1 35 ? -1.479 -6.543 -0.230 1.00 0.49 1137 GLY A CA 8
ATOM 4931 C C . GLY A 1 35 ? -1.513 -5.448 0.815 1.00 0.36 1137 GLY A C 8
ATOM 4932 O O . GLY A 1 35 ? -2.557 -4.837 1.046 1.00 0.36 1137 GLY A O 8
ATOM 4936 N N . SER A 1 36 ? -0.379 -5.195 1.450 1.00 0.32 1138 SER A N 8
ATOM 4937 C CA . SER A 1 36 ? -0.294 -4.148 2.456 1.00 0.28 1138 SER A CA 8
ATOM 4938 C C . SER A 1 36 ? -0.291 -2.770 1.805 1.00 0.25 1138 SER A C 8
ATOM 4939 O O . SER A 1 36 ? -0.530 -1.759 2.462 1.00 0.40 1138 SER A O 8
ATOM 4947 N N . ASP A 1 37 ? -0.033 -2.738 0.509 1.00 0.18 1139 ASP A N 8
ATOM 4948 C CA . ASP A 1 37 ? -0.117 -1.504 -0.251 1.00 0.18 1139 ASP A CA 8
ATOM 4949 C C . ASP A 1 37 ? -1.583 -1.138 -0.449 1.00 0.20 1139 ASP A C 8
ATOM 4950 O O . ASP A 1 37 ? -1.956 0.033 -0.436 1.00 0.29 1139 ASP A O 8
ATOM 4959 N N . GLU A 1 38 ? -2.411 -2.165 -0.610 1.00 0.22 1140 GLU A N 8
ATOM 4960 C CA . GLU A 1 38 ? -3.842 -1.983 -0.788 1.00 0.27 1140 GLU A CA 8
ATOM 4961 C C . GLU A 1 38 ? -4.478 -1.556 0.530 1.00 0.31 1140 GLU A C 8
ATOM 4962 O O . GLU A 1 38 ? -5.356 -0.694 0.558 1.00 0.44 1140 GLU A O 8
ATOM 4974 N N . LYS A 1 39 ? -4.010 -2.154 1.628 1.00 0.30 1141 LYS A N 8
ATOM 4975 C CA . LYS A 1 39 ? -4.513 -1.813 2.955 1.00 0.37 1141 LYS A CA 8
ATOM 4976 C C . LYS A 1 39 ? -4.123 -0.380 3.305 1.00 0.49 1141 LYS A C 8
ATOM 4977 O O . LYS A 1 39 ? -4.819 0.307 4.053 1.00 0.57 1141 LYS A O 8
ATOM 4996 N N . ASN A 1 40 ? -3.006 0.062 2.742 1.00 0.60 1142 ASN A N 8
ATOM 4997 C CA . ASN A 1 40 ? -2.527 1.424 2.928 1.00 0.81 1142 ASN A CA 8
ATOM 4998 C C . ASN A 1 40 ? -3.262 2.349 1.966 1.00 0.91 1142 ASN A C 8
ATOM 4999 O O . ASN A 1 40 ? -2.656 2.991 1.104 1.00 1.44 1142 ASN A O 8
ATOM 5010 N N . CYS A 1 41 ? -4.578 2.398 2.118 1.00 0.76 1143 CYS A N 8
ATOM 5011 C CA . CYS A 1 41 ? -5.438 3.142 1.213 1.00 0.99 1143 CYS A CA 8
ATOM 5012 C C . CYS A 1 41 ? -6.890 3.016 1.643 1.00 1.29 1143 CYS A C 8
ATOM 5013 O O . CYS A 1 41 ? -7.639 3.992 1.638 1.00 1.67 1143 CYS A O 8
ATOM 5020 N N . ASN A 1 42 ? -7.283 1.807 2.019 1.00 1.87 1144 ASN A N 8
ATOM 5021 C CA . ASN A 1 42 ? -8.655 1.543 2.424 1.00 2.36 1144 ASN A CA 8
ATOM 5022 C C . ASN A 1 42 ? -8.701 0.412 3.438 1.00 3.05 1144 ASN A C 8
ATOM 5023 O O . ASN A 1 42 ? -7.831 -0.459 3.456 1.00 3.73 1144 ASN A O 8
ATOM 5034 N N . SER A 1 43 ? -9.707 0.453 4.296 1.00 3.53 1145 SER A N 8
ATOM 5035 C CA . SER A 1 43 ? -9.945 -0.610 5.254 1.00 4.69 1145 SER A CA 8
ATOM 5036 C C . SER A 1 43 ? -10.993 -1.571 4.716 1.00 5.23 1145 SER A C 8
ATOM 5037 O O . SER A 1 43 ? -10.814 -2.787 4.741 1.00 5.32 1145 SER A O 8
ATOM 5045 N N . THR A 1 44 ? -12.080 -1.009 4.220 1.00 5.97 1146 THR A N 8
ATOM 5046 C CA . THR A 1 44 ? -13.189 -1.797 3.727 1.00 6.81 1146 THR A CA 8
ATOM 5047 C C . THR A 1 44 ? -13.051 -2.086 2.233 1.00 7.34 1146 THR A C 8
ATOM 5048 O O . THR A 1 44 ? -13.759 -1.510 1.404 1.00 8.15 1146 THR A O 8
ATOM 5059 N N . GLU A 1 45 ? -12.133 -2.984 1.895 1.00 7.13 1147 GLU A N 8
ATOM 5060 C CA . GLU A 1 45 ? -11.889 -3.348 0.503 1.00 7.94 1147 GLU A CA 8
ATOM 5061 C C . GLU A 1 45 ? -13.119 -4.022 -0.097 1.00 8.95 1147 GLU A C 8
ATOM 5062 O O . GLU A 1 45 ? -13.399 -3.879 -1.283 1.00 9.87 1147 GLU A O 8
ATOM 5074 N N . THR A 1 46 ? -13.849 -4.750 0.734 1.00 8.94 1148 THR A N 8
ATOM 5075 C CA . THR A 1 46 ? -15.066 -5.417 0.305 1.00 10.03 1148 THR A CA 8
ATOM 5076 C C . THR A 1 46 ? -16.246 -4.447 0.292 1.00 10.71 1148 THR A C 8
ATOM 5077 O O . THR A 1 46 ? -17.115 -4.484 1.162 1.00 11.12 1148 THR A O 8
ATOM 5089 N N . THR A 1 1 ? 24.206 -1.952 12.356 1.00 12.23 1103 THR A N 9
ATOM 5090 C CA . THR A 1 1 ? 24.506 -3.166 11.570 1.00 11.73 1103 THR A CA 9
ATOM 5091 C C . THR A 1 1 ? 23.360 -3.490 10.611 1.00 10.83 1103 THR A C 9
ATOM 5092 O O . THR A 1 1 ? 22.188 -3.409 10.986 1.00 10.67 1103 THR A O 9
ATOM 5105 N N . HIS A 1 2 ? 23.715 -3.837 9.373 1.00 10.41 1104 HIS A N 9
ATOM 5106 C CA . HIS A 1 2 ? 22.748 -4.254 8.355 1.00 9.72 1104 HIS A CA 9
ATOM 5107 C C . HIS A 1 2 ? 21.790 -3.126 7.991 1.00 8.65 1104 HIS A C 9
ATOM 5108 O O . HIS A 1 2 ? 20.755 -2.930 8.635 1.00 8.32 1104 HIS A O 9
ATOM 5123 N N . ALA A 1 3 ? 22.148 -2.393 6.945 1.00 8.30 1105 ALA A N 9
ATOM 5124 C CA . ALA A 1 3 ? 21.339 -1.289 6.455 1.00 7.41 1105 ALA A CA 9
ATOM 5125 C C . ALA A 1 3 ? 19.974 -1.782 5.987 1.00 6.47 1105 ALA A C 9
ATOM 5126 O O . ALA A 1 3 ? 19.888 -2.682 5.150 1.00 6.54 1105 ALA A O 9
ATOM 5133 N N . PRO A 1 4 ? 18.889 -1.214 6.541 1.00 5.80 1106 PRO A N 9
ATOM 5134 C CA . PRO A 1 4 ? 17.517 -1.587 6.176 1.00 4.97 1106 PRO A CA 9
ATOM 5135 C C . PRO A 1 4 ? 17.261 -1.454 4.681 1.00 4.25 1106 PRO A C 9
ATOM 5136 O O . PRO A 1 4 ? 17.804 -0.560 4.026 1.00 4.22 1106 PRO A O 9
ATOM 5147 N N . ALA A 1 5 ? 16.436 -2.339 4.147 1.00 4.09 1107 ALA A N 9
ATOM 5148 C CA . ALA A 1 5 ? 16.104 -2.320 2.730 1.00 3.77 1107 ALA A CA 9
ATOM 5149 C C . ALA A 1 5 ? 15.078 -1.232 2.430 1.00 2.63 1107 ALA A C 9
ATOM 5150 O O . ALA A 1 5 ? 13.897 -1.510 2.226 1.00 2.62 1107 ALA A O 9
ATOM 5157 N N . SER A 1 6 ? 15.536 0.007 2.426 1.00 2.16 1108 SER A N 9
ATOM 5158 C CA . SER A 1 6 ? 14.686 1.139 2.112 1.00 1.43 1108 SER A CA 9
ATOM 5159 C C . SER A 1 6 ? 14.475 1.235 0.607 1.00 1.29 1108 SER A C 9
ATOM 5160 O O . SER A 1 6 ? 15.433 1.181 -0.167 1.00 1.97 1108 SER A O 9
ATOM 5168 N N . CYS A 1 7 ? 13.225 1.370 0.194 1.00 0.72 1109 CYS A N 9
ATOM 5169 C CA . CYS A 1 7 ? 12.896 1.391 -1.222 1.00 0.49 1109 CYS A CA 9
ATOM 5170 C C . CYS A 1 7 ? 13.155 2.759 -1.840 1.00 0.46 1109 CYS A C 9
ATOM 5171 O O . CYS A 1 7 ? 13.574 3.697 -1.153 1.00 0.62 1109 CYS A O 9
ATOM 5178 N N . LEU A 1 8 ? 12.913 2.857 -3.141 1.00 0.34 1110 LEU A N 9
ATOM 5179 C CA . LEU A 1 8 ? 13.095 4.096 -3.888 1.00 0.32 1110 LEU A CA 9
ATOM 5180 C C . LEU A 1 8 ? 12.250 5.214 -3.285 1.00 0.29 1110 LEU A C 9
ATOM 5181 O O . LEU A 1 8 ? 11.252 4.954 -2.609 1.00 0.30 1110 LEU A O 9
ATOM 5197 N N . ASP A 1 9 ? 12.639 6.455 -3.548 1.00 0.35 1111 ASP A N 9
ATOM 5198 C CA . ASP A 1 9 ? 11.889 7.610 -3.064 1.00 0.38 1111 ASP A CA 9
ATOM 5199 C C . ASP A 1 9 ? 10.531 7.668 -3.751 1.00 0.32 1111 ASP A C 9
ATOM 5200 O O . ASP A 1 9 ? 9.566 8.204 -3.206 1.00 0.42 1111 ASP A O 9
ATOM 5209 N N . THR A 1 10 ? 10.468 7.105 -4.952 1.00 0.28 1112 THR A N 9
ATOM 5210 C CA . THR A 1 10 ? 9.227 7.030 -5.706 1.00 0.31 1112 THR A CA 9
ATOM 5211 C C . THR A 1 10 ? 8.580 5.652 -5.569 1.00 0.24 1112 THR A C 9
ATOM 5212 O O . THR A 1 10 ? 7.541 5.379 -6.169 1.00 0.30 1112 THR A O 9
ATOM 5223 N N . GLN A 1 11 ? 9.204 4.782 -4.784 1.00 0.18 1113 GLN A N 9
ATOM 5224 C CA . GLN A 1 11 ? 8.649 3.467 -4.521 1.00 0.17 1113 GLN A CA 9
ATOM 5225 C C . GLN A 1 11 ? 7.961 3.425 -3.173 1.00 0.17 1113 GLN A C 9
ATOM 5226 O O . GLN A 1 11 ? 8.145 4.307 -2.334 1.00 0.23 1113 GLN A O 9
ATOM 5240 N N . TYR A 1 12 ? 7.171 2.390 -2.983 1.00 0.15 1114 TYR A N 9
ATOM 5241 C CA . TYR A 1 12 ? 6.544 2.130 -1.706 1.00 0.16 1114 TYR A CA 9
ATOM 5242 C C . TYR A 1 12 ? 7.182 0.912 -1.063 1.00 0.15 1114 TYR A C 9
ATOM 5243 O O . TYR A 1 12 ? 7.660 0.010 -1.755 1.00 0.15 1114 TYR A O 9
ATOM 5261 N N . THR A 1 13 ? 7.187 0.898 0.253 1.00 0.18 1115 THR A N 9
ATOM 5262 C CA . THR A 1 13 ? 7.728 -0.209 1.012 1.00 0.20 1115 THR A CA 9
ATOM 5263 C C . THR A 1 13 ? 6.606 -0.910 1.763 1.00 0.23 1115 THR A C 9
ATOM 5264 O O . THR A 1 13 ? 6.114 -0.400 2.773 1.00 0.31 1115 THR A O 9
ATOM 5275 N N . CYS A 1 14 ? 6.184 -2.058 1.255 1.00 0.26 1116 CYS A N 9
ATOM 5276 C CA . CYS A 1 14 ? 5.117 -2.825 1.886 1.00 0.34 1116 CYS A CA 9
ATOM 5277 C C . CYS A 1 14 ? 5.550 -3.362 3.251 1.00 0.40 1116 CYS A C 9
ATOM 5278 O O . CYS A 1 14 ? 6.732 -3.293 3.601 1.00 0.37 1116 CYS A O 9
ATOM 5285 N N . ASP A 1 15 ? 4.595 -3.887 4.014 1.00 0.56 1117 ASP A N 9
ATOM 5286 C CA . ASP A 1 15 ? 4.842 -4.291 5.401 1.00 0.69 1117 ASP A CA 9
ATOM 5287 C C . ASP A 1 15 ? 6.012 -5.268 5.507 1.00 0.65 1117 ASP A C 9
ATOM 5288 O O . ASP A 1 15 ? 6.911 -5.082 6.330 1.00 0.71 1117 ASP A O 9
ATOM 5297 N N . ASN A 1 16 ? 6.025 -6.283 4.652 1.00 0.69 1118 ASN A N 9
ATOM 5298 C CA . ASN A 1 16 ? 7.091 -7.285 4.683 1.00 0.75 1118 ASN A CA 9
ATOM 5299 C C . ASN A 1 16 ? 8.274 -6.872 3.812 1.00 0.59 1118 ASN A C 9
ATOM 5300 O O . ASN A 1 16 ? 8.982 -7.720 3.266 1.00 0.65 1118 ASN A O 9
ATOM 5311 N N . HIS A 1 17 ? 8.476 -5.561 3.696 1.00 0.46 1119 HIS A N 9
ATOM 5312 C CA . HIS A 1 17 ? 9.613 -4.989 2.971 1.00 0.41 1119 HIS A CA 9
ATOM 5313 C C . HIS A 1 17 ? 9.629 -5.408 1.509 1.00 0.44 1119 HIS A C 9
ATOM 5314 O O . HIS A 1 17 ? 10.542 -6.102 1.057 1.00 0.79 1119 HIS A O 9
ATOM 5329 N N . GLN A 1 18 ? 8.620 -4.991 0.767 1.00 0.40 1120 GLN A N 9
ATOM 5330 C CA . GLN A 1 18 ? 8.608 -5.206 -0.665 1.00 0.38 1120 GLN A CA 9
ATOM 5331 C C . GLN A 1 18 ? 8.580 -3.867 -1.381 1.00 0.29 1120 GLN A C 9
ATOM 5332 O O . GLN A 1 18 ? 7.757 -3.005 -1.068 1.00 0.39 1120 GLN A O 9
ATOM 5346 N N . CYS A 1 19 ? 9.500 -3.691 -2.315 1.00 0.21 1121 CYS A N 9
ATOM 5347 C CA . CYS A 1 19 ? 9.609 -2.447 -3.055 1.00 0.21 1121 CYS A CA 9
ATOM 5348 C C . CYS A 1 19 ? 8.761 -2.487 -4.315 1.00 0.20 1121 CYS A C 9
ATOM 5349 O O . CYS A 1 19 ? 9.032 -3.257 -5.239 1.00 0.34 1121 CYS A O 9
ATOM 5356 N N . ILE A 1 20 ? 7.725 -1.670 -4.334 1.00 0.15 1122 ILE A N 9
ATOM 5357 C CA . ILE A 1 20 ? 6.860 -1.553 -5.495 1.00 0.14 1122 ILE A CA 9
ATOM 5358 C C . ILE A 1 20 ? 6.680 -0.093 -5.865 1.00 0.14 1122 ILE A C 9
ATOM 5359 O O . ILE A 1 20 ? 7.078 0.794 -5.119 1.00 0.18 1122 ILE A O 9
ATOM 5375 N N . SER A 1 21 ? 6.090 0.150 -7.014 1.00 0.16 1123 SER A N 9
ATOM 5376 C CA . SER A 1 21 ? 5.772 1.502 -7.434 1.00 0.17 1123 SER A CA 9
ATOM 5377 C C . SER A 1 21 ? 4.636 2.053 -6.586 1.00 0.15 1123 SER A C 9
ATOM 5378 O O . SER A 1 21 ? 3.726 1.319 -6.201 1.00 0.17 1123 SER A O 9
ATOM 5386 N N . LYS A 1 22 ? 4.684 3.349 -6.298 1.00 0.17 1124 LYS A N 9
ATOM 5387 C CA . LYS A 1 22 ? 3.598 4.003 -5.582 1.00 0.19 1124 LYS A CA 9
ATOM 5388 C C . LYS A 1 22 ? 2.352 4.066 -6.461 1.00 0.22 1124 LYS A C 9
ATOM 5389 O O . LYS A 1 22 ? 1.263 4.399 -5.991 1.00 0.25 1124 LYS A O 9
ATOM 5408 N N . ASN A 1 23 ? 2.524 3.749 -7.743 1.00 0.24 1125 ASN A N 9
ATOM 5409 C CA . ASN A 1 23 ? 1.398 3.643 -8.663 1.00 0.28 1125 ASN A CA 9
ATOM 5410 C C . ASN A 1 23 ? 0.704 2.303 -8.477 1.00 0.26 1125 ASN A C 9
ATOM 5411 O O . ASN A 1 23 ? -0.456 2.131 -8.842 1.00 0.32 1125 ASN A O 9
ATOM 5422 N N . TRP A 1 24 ? 1.426 1.356 -7.894 1.00 0.22 1126 TRP A N 9
ATOM 5423 C CA . TRP A 1 24 ? 0.897 0.021 -7.658 1.00 0.22 1126 TRP A CA 9
ATOM 5424 C C . TRP A 1 24 ? 0.168 -0.031 -6.321 1.00 0.20 1126 TRP A C 9
ATOM 5425 O O . TRP A 1 24 ? -0.559 -0.977 -6.035 1.00 0.26 1126 TRP A O 9
ATOM 5446 N N . VAL A 1 25 ? 0.372 0.990 -5.507 1.00 0.19 1127 VAL A N 9
ATOM 5447 C CA . VAL A 1 25 ? -0.288 1.084 -4.213 1.00 0.18 1127 VAL A CA 9
ATOM 5448 C C . VAL A 1 25 ? -1.777 1.351 -4.394 1.00 0.19 1127 VAL A C 9
ATOM 5449 O O . VAL A 1 25 ? -2.163 2.351 -5.003 1.00 0.23 1127 VAL A O 9
ATOM 5462 N N . CYS A 1 26 ? -2.601 0.441 -3.879 1.00 0.19 1128 CYS A N 9
ATOM 5463 C CA . CYS A 1 26 ? -4.054 0.560 -3.968 1.00 0.26 1128 CYS A CA 9
ATOM 5464 C C . CYS A 1 26 ? -4.504 0.510 -5.430 1.00 0.27 1128 CYS A C 9
ATOM 5465 O O . CYS A 1 26 ? -5.275 1.350 -5.898 1.00 0.37 1128 CYS A O 9
ATOM 5472 N N . ASP A 1 27 ? -4.002 -0.481 -6.151 1.00 0.25 1129 ASP A N 9
ATOM 5473 C CA . ASP A 1 27 ? -4.343 -0.657 -7.559 1.00 0.30 1129 ASP A CA 9
ATOM 5474 C C . ASP A 1 27 ? -5.123 -1.953 -7.741 1.00 0.37 1129 ASP A C 9
ATOM 5475 O O . ASP A 1 27 ? -5.312 -2.434 -8.860 1.00 0.41 1129 ASP A O 9
ATOM 5484 N N . THR A 1 28 ? -5.554 -2.509 -6.611 1.00 0.45 1130 THR A N 9
ATOM 5485 C CA . THR A 1 28 ? -6.316 -3.756 -6.549 1.00 0.56 1130 THR A CA 9
ATOM 5486 C C . THR A 1 28 ? -5.586 -4.917 -7.226 1.00 0.61 1130 THR A C 9
ATOM 5487 O O . THR A 1 28 ? -6.212 -5.822 -7.779 1.00 0.73 1130 THR A O 9
ATOM 5498 N N . ASP A 1 29 ? -4.260 -4.886 -7.180 1.00 0.59 1131 ASP A N 9
ATOM 5499 C CA . ASP A 1 29 ? -3.460 -5.996 -7.676 1.00 0.69 1131 ASP A CA 9
ATOM 5500 C C . ASP A 1 29 ? -2.411 -6.389 -6.646 1.00 0.67 1131 ASP A C 9
ATOM 5501 O O . ASP A 1 29 ? -1.899 -5.535 -5.905 1.00 0.53 1131 ASP A O 9
ATOM 5510 N N . ASN A 1 30 ? -2.105 -7.683 -6.599 1.00 0.94 1132 ASN A N 9
ATOM 5511 C CA . ASN A 1 30 ? -1.167 -8.222 -5.622 1.00 1.00 1132 ASN A CA 9
ATOM 5512 C C . ASN A 1 30 ? 0.273 -8.042 -6.083 1.00 0.91 1132 ASN A C 9
ATOM 5513 O O . ASN A 1 30 ? 0.852 -8.918 -6.729 1.00 1.06 1132 ASN A O 9
ATOM 5524 N N . ASP A 1 31 ? 0.842 -6.902 -5.743 1.00 0.86 1133 ASP A N 9
ATOM 5525 C CA . ASP A 1 31 ? 2.223 -6.596 -6.081 1.00 0.77 1133 ASP A CA 9
ATOM 5526 C C . ASP A 1 31 ? 3.130 -6.883 -4.894 1.00 0.78 1133 ASP A C 9
ATOM 5527 O O . ASP A 1 31 ? 4.343 -7.039 -5.048 1.00 1.28 1133 ASP A O 9
ATOM 5536 N N . CYS A 1 32 ? 2.533 -6.963 -3.715 1.00 0.76 1134 CYS A N 9
ATOM 5537 C CA . CYS A 1 32 ? 3.253 -7.334 -2.508 1.00 0.78 1134 CYS A CA 9
ATOM 5538 C C . CYS A 1 32 ? 2.666 -8.611 -1.920 1.00 0.85 1134 CYS A C 9
ATOM 5539 O O . CYS A 1 32 ? 1.459 -8.846 -2.008 1.00 1.57 1134 CYS A O 9
ATOM 5546 N N . GLY A 1 33 ? 3.519 -9.430 -1.316 1.00 1.17 1135 GLY A N 9
ATOM 5547 C CA . GLY A 1 33 ? 3.082 -10.707 -0.777 1.00 1.22 1135 GLY A CA 9
ATOM 5548 C C . GLY A 1 33 ? 2.401 -10.578 0.571 1.00 1.18 1135 GLY A C 9
ATOM 5549 O O . GLY A 1 33 ? 2.706 -11.328 1.503 1.00 1.68 1135 GLY A O 9
ATOM 5553 N N . ASP A 1 34 ? 1.476 -9.634 0.666 1.00 1.02 1136 ASP A N 9
ATOM 5554 C CA . ASP A 1 34 ? 0.709 -9.404 1.887 1.00 1.11 1136 ASP A CA 9
ATOM 5555 C C . ASP A 1 34 ? -0.510 -8.534 1.601 1.00 0.93 1136 ASP A C 9
ATOM 5556 O O . ASP A 1 34 ? -1.580 -8.737 2.178 1.00 1.35 1136 ASP A O 9
ATOM 5565 N N . GLY A 1 35 ? -0.352 -7.586 0.686 1.00 0.62 1137 GLY A N 9
ATOM 5566 C CA . GLY A 1 35 ? -1.451 -6.723 0.306 1.00 0.49 1137 GLY A CA 9
ATOM 5567 C C . GLY A 1 35 ? -1.503 -5.470 1.152 1.00 0.36 1137 GLY A C 9
ATOM 5568 O O . GLY A 1 35 ? -2.527 -4.783 1.202 1.00 0.36 1137 GLY A O 9
ATOM 5572 N N . SER A 1 36 ? -0.391 -5.164 1.806 1.00 0.32 1138 SER A N 9
ATOM 5573 C CA . SER A 1 36 ? -0.314 -4.013 2.693 1.00 0.28 1138 SER A CA 9
ATOM 5574 C C . SER A 1 36 ? -0.380 -2.699 1.910 1.00 0.25 1138 SER A C 9
ATOM 5575 O O . SER A 1 36 ? -0.766 -1.662 2.456 1.00 0.40 1138 SER A O 9
ATOM 5583 N N . ASP A 1 37 ? -0.029 -2.745 0.628 1.00 0.18 1139 ASP A N 9
ATOM 5584 C CA . ASP A 1 37 ? -0.119 -1.567 -0.229 1.00 0.18 1139 ASP A CA 9
ATOM 5585 C C . ASP A 1 37 ? -1.584 -1.214 -0.471 1.00 0.20 1139 ASP A C 9
ATOM 5586 O O . ASP A 1 37 ? -1.947 -0.049 -0.600 1.00 0.29 1139 ASP A O 9
ATOM 5595 N N . GLU A 1 38 ? -2.421 -2.237 -0.515 1.00 0.22 1140 GLU A N 9
ATOM 5596 C CA . GLU A 1 38 ? -3.840 -2.051 -0.748 1.00 0.27 1140 GLU A CA 9
ATOM 5597 C C . GLU A 1 38 ? -4.536 -1.615 0.536 1.00 0.31 1140 GLU A C 9
ATOM 5598 O O . GLU A 1 38 ? -5.562 -0.939 0.502 1.00 0.44 1140 GLU A O 9
ATOM 5610 N N . LYS A 1 39 ? -3.961 -1.989 1.674 1.00 0.30 1141 LYS A N 9
ATOM 5611 C CA . LYS A 1 39 ? -4.601 -1.743 2.959 1.00 0.37 1141 LYS A CA 9
ATOM 5612 C C . LYS A 1 39 ? -4.342 -0.324 3.455 1.00 0.49 1141 LYS A C 9
ATOM 5613 O O . LYS A 1 39 ? -5.148 0.235 4.195 1.00 0.57 1141 LYS A O 9
ATOM 5632 N N . ASN A 1 40 ? -3.226 0.265 3.037 1.00 0.60 1142 ASN A N 9
ATOM 5633 C CA . ASN A 1 40 ? -2.875 1.616 3.478 1.00 0.81 1142 ASN A CA 9
ATOM 5634 C C . ASN A 1 40 ? -3.509 2.661 2.566 1.00 0.91 1142 ASN A C 9
ATOM 5635 O O . ASN A 1 40 ? -3.117 3.829 2.569 1.00 1.44 1142 ASN A O 9
ATOM 5646 N N . CYS A 1 41 ? -4.514 2.241 1.805 1.00 0.76 1143 CYS A N 9
ATOM 5647 C CA . CYS A 1 41 ? -5.188 3.118 0.856 1.00 0.99 1143 CYS A CA 9
ATOM 5648 C C . CYS A 1 41 ? -6.130 4.086 1.579 1.00 1.29 1143 CYS A C 9
ATOM 5649 O O . CYS A 1 41 ? -7.348 4.051 1.401 1.00 1.67 1143 CYS A O 9
ATOM 5656 N N . ASN A 1 42 ? -5.546 4.934 2.410 1.00 1.87 1144 ASN A N 9
ATOM 5657 C CA . ASN A 1 42 ? -6.276 5.974 3.124 1.00 2.36 1144 ASN A CA 9
ATOM 5658 C C . ASN A 1 42 ? -5.342 7.151 3.377 1.00 3.05 1144 ASN A C 9
ATOM 5659 O O . ASN A 1 42 ? -5.400 7.808 4.415 1.00 3.73 1144 ASN A O 9
ATOM 5670 N N . SER A 1 43 ? -4.480 7.403 2.402 1.00 3.53 1145 SER A N 9
ATOM 5671 C CA . SER A 1 43 ? -3.460 8.436 2.510 1.00 4.69 1145 SER A CA 9
ATOM 5672 C C . SER A 1 43 ? -4.085 9.825 2.592 1.00 5.23 1145 SER A C 9
ATOM 5673 O O . SER A 1 43 ? -5.181 10.059 2.068 1.00 5.32 1145 SER A O 9
ATOM 5681 N N . THR A 1 44 ? -3.386 10.740 3.255 1.00 5.97 1146 THR A N 9
ATOM 5682 C CA . THR A 1 44 ? -3.844 12.112 3.373 1.00 6.81 1146 THR A CA 9
ATOM 5683 C C . THR A 1 44 ? -3.747 12.829 2.030 1.00 7.34 1146 THR A C 9
ATOM 5684 O O . THR A 1 44 ? -2.683 13.315 1.641 1.00 8.15 1146 THR A O 9
ATOM 5695 N N . GLU A 1 45 ? -4.862 12.858 1.312 1.00 7.13 1147 GLU A N 9
ATOM 5696 C CA . GLU A 1 45 ? -4.933 13.509 0.012 1.00 7.94 1147 GLU A CA 9
ATOM 5697 C C . GLU A 1 45 ? -4.791 15.020 0.164 1.00 8.95 1147 GLU A C 9
ATOM 5698 O O . GLU A 1 45 ? -4.360 15.716 -0.754 1.00 9.87 1147 GLU A O 9
ATOM 5710 N N . THR A 1 46 ? -5.155 15.512 1.335 1.00 8.94 1148 THR A N 9
ATOM 5711 C CA . THR A 1 46 ? -4.991 16.909 1.666 1.00 10.03 1148 THR A CA 9
ATOM 5712 C C . THR A 1 46 ? -3.714 17.085 2.486 1.00 10.71 1148 THR A C 9
ATOM 5713 O O . THR A 1 46 ? -3.348 16.202 3.264 1.00 11.12 1148 THR A O 9
ATOM 5725 N N . THR A 1 1 ? 21.400 -13.860 4.249 1.00 12.23 1103 THR A N 10
ATOM 5726 C CA . THR A 1 1 ? 20.169 -13.171 3.824 1.00 11.73 1103 THR A CA 10
ATOM 5727 C C . THR A 1 1 ? 20.465 -11.715 3.485 1.00 10.83 1103 THR A C 10
ATOM 5728 O O . THR A 1 1 ? 20.980 -10.971 4.320 1.00 10.67 1103 THR A O 10
ATOM 5741 N N . HIS A 1 2 ? 20.158 -11.318 2.255 1.00 10.41 1104 HIS A N 10
ATOM 5742 C CA . HIS A 1 2 ? 20.319 -9.931 1.842 1.00 9.72 1104 HIS A CA 10
ATOM 5743 C C . HIS A 1 2 ? 19.402 -9.034 2.665 1.00 8.65 1104 HIS A C 10
ATOM 5744 O O . HIS A 1 2 ? 18.178 -9.171 2.616 1.00 8.32 1104 HIS A O 10
ATOM 5759 N N . ALA A 1 3 ? 20.006 -8.139 3.433 1.00 8.30 1105 ALA A N 10
ATOM 5760 C CA . ALA A 1 3 ? 19.258 -7.211 4.263 1.00 7.41 1105 ALA A CA 10
ATOM 5761 C C . ALA A 1 3 ? 18.406 -6.294 3.399 1.00 6.47 1105 ALA A C 10
ATOM 5762 O O . ALA A 1 3 ? 18.910 -5.688 2.451 1.00 6.54 1105 ALA A O 10
ATOM 5769 N N . PRO A 1 4 ? 17.106 -6.189 3.707 1.00 5.80 1106 PRO A N 10
ATOM 5770 C CA . PRO A 1 4 ? 16.189 -5.347 2.943 1.00 4.97 1106 PRO A CA 10
ATOM 5771 C C . PRO A 1 4 ? 16.508 -3.871 3.130 1.00 4.25 1106 PRO A C 10
ATOM 5772 O O . PRO A 1 4 ? 16.445 -3.343 4.244 1.00 4.22 1106 PRO A O 10
ATOM 5783 N N . ALA A 1 5 ? 16.852 -3.213 2.039 1.00 4.09 1107 ALA A N 10
ATOM 5784 C CA . ALA A 1 5 ? 17.245 -1.818 2.081 1.00 3.77 1107 ALA A CA 10
ATOM 5785 C C . ALA A 1 5 ? 16.039 -0.910 1.911 1.00 2.63 1107 ALA A C 10
ATOM 5786 O O . ALA A 1 5 ? 14.915 -1.384 1.710 1.00 2.62 1107 ALA A O 10
ATOM 5793 N N . SER A 1 6 ? 16.272 0.389 2.002 1.00 2.16 1108 SER A N 10
ATOM 5794 C CA . SER A 1 6 ? 15.228 1.367 1.776 1.00 1.43 1108 SER A CA 10
ATOM 5795 C C . SER A 1 6 ? 14.853 1.391 0.300 1.00 1.29 1108 SER A C 10
ATOM 5796 O O . SER A 1 6 ? 15.719 1.301 -0.576 1.00 1.97 1108 SER A O 10
ATOM 5804 N N . CYS A 1 7 ? 13.565 1.485 0.029 1.00 0.72 1109 CYS A N 10
ATOM 5805 C CA . CYS A 1 7 ? 13.080 1.494 -1.336 1.00 0.49 1109 CYS A CA 10
ATOM 5806 C C . CYS A 1 7 ? 13.285 2.863 -1.965 1.00 0.46 1109 CYS A C 10
ATOM 5807 O O . CYS A 1 7 ? 13.680 3.814 -1.284 1.00 0.62 1109 CYS A O 10
ATOM 5814 N N . LEU A 1 8 ? 13.028 2.950 -3.261 1.00 0.34 1110 LEU A N 10
ATOM 5815 C CA . LEU A 1 8 ? 13.133 4.205 -3.990 1.00 0.32 1110 LEU A CA 10
ATOM 5816 C C . LEU A 1 8 ? 12.235 5.255 -3.349 1.00 0.29 1110 LEU A C 10
ATOM 5817 O O . LEU A 1 8 ? 11.204 4.922 -2.763 1.00 0.30 1110 LEU A O 10
ATOM 5833 N N . ASP A 1 9 ? 12.618 6.516 -3.472 1.00 0.35 1111 ASP A N 10
ATOM 5834 C CA . ASP A 1 9 ? 11.805 7.614 -2.960 1.00 0.38 1111 ASP A CA 10
ATOM 5835 C C . ASP A 1 9 ? 10.485 7.694 -3.718 1.00 0.32 1111 ASP A C 10
ATOM 5836 O O . ASP A 1 9 ? 9.498 8.226 -3.215 1.00 0.42 1111 ASP A O 10
ATOM 5845 N N . THR A 1 10 ? 10.478 7.164 -4.934 1.00 0.28 1112 THR A N 10
ATOM 5846 C CA . THR A 1 10 ? 9.264 7.080 -5.726 1.00 0.31 1112 THR A CA 10
ATOM 5847 C C . THR A 1 10 ? 8.670 5.670 -5.676 1.00 0.24 1112 THR A C 10
ATOM 5848 O O . THR A 1 10 ? 7.723 5.351 -6.397 1.00 0.30 1112 THR A O 10
ATOM 5859 N N . GLN A 1 11 ? 9.241 4.821 -4.826 1.00 0.18 1113 GLN A N 10
ATOM 5860 C CA . GLN A 1 11 ? 8.694 3.501 -4.583 1.00 0.17 1113 GLN A CA 10
ATOM 5861 C C . GLN A 1 11 ? 8.016 3.438 -3.231 1.00 0.17 1113 GLN A C 10
ATOM 5862 O O . GLN A 1 11 ? 8.163 4.333 -2.401 1.00 0.23 1113 GLN A O 10
ATOM 5876 N N . TYR A 1 12 ? 7.274 2.372 -3.022 1.00 0.15 1114 TYR A N 10
ATOM 5877 C CA . TYR A 1 12 ? 6.610 2.130 -1.757 1.00 0.16 1114 TYR A CA 10
ATOM 5878 C C . TYR A 1 12 ? 7.302 0.996 -1.014 1.00 0.15 1114 TYR A C 10
ATOM 5879 O O . TYR A 1 12 ? 7.881 0.100 -1.628 1.00 0.15 1114 TYR A O 10
ATOM 5897 N N . THR A 1 13 ? 7.228 1.049 0.302 1.00 0.18 1115 THR A N 10
ATOM 5898 C CA . THR A 1 13 ? 7.817 0.028 1.151 1.00 0.20 1115 THR A CA 10
ATOM 5899 C C . THR A 1 13 ? 6.716 -0.819 1.777 1.00 0.23 1115 THR A C 10
ATOM 5900 O O . THR A 1 13 ? 5.913 -0.318 2.567 1.00 0.31 1115 THR A O 10
ATOM 5911 N N . CYS A 1 14 ? 6.663 -2.086 1.408 1.00 0.26 1116 CYS A N 10
ATOM 5912 C CA . CYS A 1 14 ? 5.643 -2.986 1.926 1.00 0.34 1116 CYS A CA 10
ATOM 5913 C C . CYS A 1 14 ? 5.966 -3.407 3.355 1.00 0.40 1116 CYS A C 10
ATOM 5914 O O . CYS A 1 14 ? 7.082 -3.188 3.828 1.00 0.37 1116 CYS A O 10
ATOM 5921 N N . ASP A 1 15 ? 5.001 -4.017 4.035 1.00 0.56 1117 ASP A N 10
ATOM 5922 C CA . ASP A 1 15 ? 5.221 -4.521 5.391 1.00 0.69 1117 ASP A CA 10
ATOM 5923 C C . ASP A 1 15 ? 6.389 -5.504 5.418 1.00 0.65 1117 ASP A C 10
ATOM 5924 O O . ASP A 1 15 ? 7.195 -5.512 6.348 1.00 0.71 1117 ASP A O 10
ATOM 5933 N N . ASN A 1 16 ? 6.501 -6.298 4.359 1.00 0.69 1118 ASN A N 10
ATOM 5934 C CA . ASN A 1 16 ? 7.566 -7.296 4.241 1.00 0.75 1118 ASN A CA 10
ATOM 5935 C C . ASN A 1 16 ? 8.878 -6.655 3.796 1.00 0.59 1118 ASN A C 10
ATOM 5936 O O . ASN A 1 16 ? 9.813 -7.353 3.403 1.00 0.65 1118 ASN A O 10
ATOM 5947 N N . HIS A 1 17 ? 8.933 -5.323 3.844 1.00 0.46 1119 HIS A N 10
ATOM 5948 C CA . HIS A 1 17 ? 10.105 -4.561 3.403 1.00 0.41 1119 HIS A CA 10
ATOM 5949 C C . HIS A 1 17 ? 10.345 -4.749 1.907 1.00 0.44 1119 HIS A C 10
ATOM 5950 O O . HIS A 1 17 ? 11.472 -4.637 1.428 1.00 0.79 1119 HIS A O 10
ATOM 5965 N N . GLN A 1 18 ? 9.277 -5.046 1.182 1.00 0.40 1120 GLN A N 10
ATOM 5966 C CA . GLN A 1 18 ? 9.355 -5.216 -0.261 1.00 0.38 1120 GLN A CA 10
ATOM 5967 C C . GLN A 1 18 ? 9.168 -3.865 -0.940 1.00 0.29 1120 GLN A C 10
ATOM 5968 O O . GLN A 1 18 ? 8.514 -2.978 -0.393 1.00 0.39 1120 GLN A O 10
ATOM 5982 N N . CYS A 1 19 ? 9.748 -3.706 -2.117 1.00 0.21 1121 CYS A N 10
ATOM 5983 C CA . CYS A 1 19 ? 9.701 -2.432 -2.809 1.00 0.21 1121 CYS A CA 10
ATOM 5984 C C . CYS A 1 19 ? 8.878 -2.519 -4.087 1.00 0.20 1121 CYS A C 10
ATOM 5985 O O . CYS A 1 19 ? 9.250 -3.211 -5.039 1.00 0.34 1121 CYS A O 10
ATOM 5992 N N . ILE A 1 20 ? 7.754 -1.820 -4.098 1.00 0.15 1122 ILE A N 10
ATOM 5993 C CA . ILE A 1 20 ? 6.888 -1.763 -5.266 1.00 0.14 1122 ILE A CA 10
ATOM 5994 C C . ILE A 1 20 ? 6.736 -0.317 -5.724 1.00 0.14 1122 ILE A C 10
ATOM 5995 O O . ILE A 1 20 ? 7.146 0.603 -5.023 1.00 0.18 1122 ILE A O 10
ATOM 6011 N N . SER A 1 21 ? 6.162 -0.121 -6.897 1.00 0.16 1123 SER A N 10
ATOM 6012 C CA . SER A 1 21 ? 5.883 1.218 -7.393 1.00 0.17 1123 SER A CA 10
ATOM 6013 C C . SER A 1 21 ? 4.725 1.830 -6.623 1.00 0.15 1123 SER A C 10
ATOM 6014 O O . SER A 1 21 ? 3.789 1.131 -6.226 1.00 0.17 1123 SER A O 10
ATOM 6022 N N . LYS A 1 22 ? 4.784 3.144 -6.424 1.00 0.17 1124 LYS A N 10
ATOM 6023 C CA . LYS A 1 22 ? 3.722 3.847 -5.727 1.00 0.19 1124 LYS A CA 10
ATOM 6024 C C . LYS A 1 22 ? 2.441 3.843 -6.558 1.00 0.22 1124 LYS A C 10
ATOM 6025 O O . LYS A 1 22 ? 1.359 4.122 -6.043 1.00 0.25 1124 LYS A O 10
ATOM 6044 N N . ASN A 1 23 ? 2.571 3.524 -7.847 1.00 0.24 1125 ASN A N 10
ATOM 6045 C CA . ASN A 1 23 ? 1.412 3.446 -8.734 1.00 0.28 1125 ASN A CA 10
ATOM 6046 C C . ASN A 1 23 ? 0.603 2.191 -8.452 1.00 0.26 1125 ASN A C 10
ATOM 6047 O O . ASN A 1 23 ? -0.584 2.121 -8.761 1.00 0.32 1125 ASN A O 10
ATOM 6058 N N . TRP A 1 24 ? 1.251 1.201 -7.853 1.00 0.22 1126 TRP A N 10
ATOM 6059 C CA . TRP A 1 24 ? 0.594 -0.063 -7.561 1.00 0.22 1126 TRP A CA 10
ATOM 6060 C C . TRP A 1 24 ? -0.253 0.064 -6.307 1.00 0.20 1126 TRP A C 10
ATOM 6061 O O . TRP A 1 24 ? -1.203 -0.684 -6.115 1.00 0.26 1126 TRP A O 10
ATOM 6082 N N . VAL A 1 25 ? 0.093 1.024 -5.466 1.00 0.19 1127 VAL A N 10
ATOM 6083 C CA . VAL A 1 25 ? -0.591 1.213 -4.196 1.00 0.18 1127 VAL A CA 10
ATOM 6084 C C . VAL A 1 25 ? -2.047 1.598 -4.412 1.00 0.19 1127 VAL A C 10
ATOM 6085 O O . VAL A 1 25 ? -2.343 2.645 -4.991 1.00 0.23 1127 VAL A O 10
ATOM 6098 N N . CYS A 1 26 ? -2.945 0.728 -3.955 1.00 0.19 1128 CYS A N 10
ATOM 6099 C CA . CYS A 1 26 ? -4.380 0.966 -4.054 1.00 0.26 1128 CYS A CA 10
ATOM 6100 C C . CYS A 1 26 ? -4.808 1.009 -5.523 1.00 0.27 1128 CYS A C 10
ATOM 6101 O O . CYS A 1 26 ? -5.445 1.955 -5.993 1.00 0.37 1128 CYS A O 10
ATOM 6108 N N . ASP A 1 27 ? -4.425 -0.027 -6.251 1.00 0.25 1129 ASP A N 10
ATOM 6109 C CA . ASP A 1 27 ? -4.823 -0.180 -7.648 1.00 0.30 1129 ASP A CA 10
ATOM 6110 C C . ASP A 1 27 ? -5.808 -1.338 -7.774 1.00 0.37 1129 ASP A C 10
ATOM 6111 O O . ASP A 1 27 ? -6.069 -1.830 -8.870 1.00 0.41 1129 ASP A O 10
ATOM 6120 N N . THR A 1 28 ? -6.324 -1.762 -6.615 1.00 0.45 1130 THR A N 10
ATOM 6121 C CA . THR A 1 28 ? -7.287 -2.865 -6.471 1.00 0.56 1130 THR A CA 10
ATOM 6122 C C . THR A 1 28 ? -6.679 -4.218 -6.852 1.00 0.61 1130 THR A C 10
ATOM 6123 O O . THR A 1 28 ? -7.377 -5.233 -6.920 1.00 0.73 1130 THR A O 10
ATOM 6134 N N . ASP A 1 29 ? -5.374 -4.229 -7.079 1.00 0.59 1131 ASP A N 10
ATOM 6135 C CA . ASP A 1 29 ? -4.635 -5.464 -7.292 1.00 0.69 1131 ASP A CA 10
ATOM 6136 C C . ASP A 1 29 ? -3.553 -5.585 -6.231 1.00 0.67 1131 ASP A C 10
ATOM 6137 O O . ASP A 1 29 ? -2.542 -4.893 -6.286 1.00 0.53 1131 ASP A O 10
ATOM 6146 N N . ASN A 1 30 ? -3.784 -6.440 -5.246 1.00 0.94 1132 ASN A N 10
ATOM 6147 C CA . ASN A 1 30 ? -2.890 -6.537 -4.093 1.00 1.00 1132 ASN A CA 10
ATOM 6148 C C . ASN A 1 30 ? -1.467 -6.908 -4.503 1.00 0.91 1132 ASN A C 10
ATOM 6149 O O . ASN A 1 30 ? -1.247 -7.867 -5.248 1.00 1.06 1132 ASN A O 10
ATOM 6160 N N . ASP A 1 31 ? -0.504 -6.123 -4.030 1.00 0.86 1133 ASP A N 10
ATOM 6161 C CA . ASP A 1 31 ? 0.905 -6.402 -4.275 1.00 0.77 1133 ASP A CA 10
ATOM 6162 C C . ASP A 1 31 ? 1.574 -6.748 -2.960 1.00 0.78 1133 ASP A C 10
ATOM 6163 O O . ASP A 1 31 ? 0.893 -6.924 -1.950 1.00 1.28 1133 ASP A O 10
ATOM 6172 N N . CYS A 1 32 ? 2.896 -6.876 -2.975 1.00 0.76 1134 CYS A N 10
ATOM 6173 C CA . CYS A 1 32 ? 3.664 -7.156 -1.761 1.00 0.78 1134 CYS A CA 10
ATOM 6174 C C . CYS A 1 32 ? 3.357 -8.551 -1.217 1.00 0.85 1134 CYS A C 10
ATOM 6175 O O . CYS A 1 32 ? 3.756 -8.889 -0.102 1.00 1.57 1134 CYS A O 10
ATOM 6182 N N . GLY A 1 33 ? 2.627 -9.349 -1.991 1.00 1.17 1135 GLY A N 10
ATOM 6183 C CA . GLY A 1 33 ? 2.220 -10.670 -1.543 1.00 1.22 1135 GLY A CA 10
ATOM 6184 C C . GLY A 1 33 ? 1.099 -10.627 -0.514 1.00 1.18 1135 GLY A C 10
ATOM 6185 O O . GLY A 1 33 ? 0.117 -11.358 -0.621 1.00 1.68 1135 GLY A O 10
ATOM 6189 N N . ASP A 1 34 ? 1.252 -9.764 0.482 1.00 1.02 1136 ASP A N 10
ATOM 6190 C CA . ASP A 1 34 ? 0.289 -9.661 1.572 1.00 1.11 1136 ASP A CA 10
ATOM 6191 C C . ASP A 1 34 ? -0.730 -8.553 1.334 1.00 0.93 1136 ASP A C 10
ATOM 6192 O O . ASP A 1 34 ? -1.693 -8.417 2.085 1.00 1.35 1136 ASP A O 10
ATOM 6201 N N . GLY A 1 35 ? -0.511 -7.755 0.299 1.00 0.62 1137 GLY A N 10
ATOM 6202 C CA . GLY A 1 35 ? -1.463 -6.714 -0.045 1.00 0.49 1137 GLY A CA 10
ATOM 6203 C C . GLY A 1 35 ? -1.384 -5.524 0.886 1.00 0.36 1137 GLY A C 10
ATOM 6204 O O . GLY A 1 35 ? -2.377 -4.835 1.112 1.00 0.36 1137 GLY A O 10
ATOM 6208 N N . SER A 1 36 ? -0.192 -5.262 1.402 1.00 0.32 1138 SER A N 10
ATOM 6209 C CA . SER A 1 36 ? 0.013 -4.177 2.352 1.00 0.28 1138 SER A CA 10
ATOM 6210 C C . SER A 1 36 ? -0.039 -2.814 1.662 1.00 0.25 1138 SER A C 10
ATOM 6211 O O . SER A 1 36 ? 0.090 -1.774 2.303 1.00 0.40 1138 SER A O 10
ATOM 6219 N N . ASP A 1 37 ? -0.233 -2.826 0.354 1.00 0.18 1139 ASP A N 10
ATOM 6220 C CA . ASP A 1 37 ? -0.354 -1.600 -0.411 1.00 0.18 1139 ASP A CA 10
ATOM 6221 C C . ASP A 1 37 ? -1.825 -1.248 -0.605 1.00 0.20 1139 ASP A C 10
ATOM 6222 O O . ASP A 1 37 ? -2.186 -0.081 -0.746 1.00 0.29 1139 ASP A O 10
ATOM 6231 N N . GLU A 1 38 ? -2.674 -2.266 -0.584 1.00 0.22 1140 GLU A N 10
ATOM 6232 C CA . GLU A 1 38 ? -4.106 -2.071 -0.769 1.00 0.27 1140 GLU A CA 10
ATOM 6233 C C . GLU A 1 38 ? -4.795 -1.895 0.580 1.00 0.31 1140 GLU A C 10
ATOM 6234 O O . GLU A 1 38 ? -5.975 -1.558 0.642 1.00 0.44 1140 GLU A O 10
ATOM 6246 N N . LYS A 1 39 ? -4.057 -2.128 1.660 1.00 0.30 1141 LYS A N 10
ATOM 6247 C CA . LYS A 1 39 ? -4.623 -2.033 3.002 1.00 0.37 1141 LYS A CA 10
ATOM 6248 C C . LYS A 1 39 ? -5.015 -0.590 3.321 1.00 0.49 1141 LYS A C 10
ATOM 6249 O O . LYS A 1 39 ? -5.950 -0.339 4.077 1.00 0.57 1141 LYS A O 10
ATOM 6268 N N . ASN A 1 40 ? -4.307 0.355 2.716 1.00 0.60 1142 ASN A N 10
ATOM 6269 C CA . ASN A 1 40 ? -4.628 1.772 2.867 1.00 0.81 1142 ASN A CA 10
ATOM 6270 C C . ASN A 1 40 ? -5.743 2.144 1.893 1.00 0.91 1142 ASN A C 10
ATOM 6271 O O . ASN A 1 40 ? -6.301 3.238 1.939 1.00 1.44 1142 ASN A O 10
ATOM 6282 N N . CYS A 1 41 ? -6.083 1.193 1.036 1.00 0.76 1143 CYS A N 10
ATOM 6283 C CA . CYS A 1 41 ? -7.098 1.384 0.014 1.00 0.99 1143 CYS A CA 10
ATOM 6284 C C . CYS A 1 41 ? -8.437 0.832 0.496 1.00 1.29 1143 CYS A C 10
ATOM 6285 O O . CYS A 1 41 ? -9.361 0.620 -0.294 1.00 1.67 1143 CYS A O 10
ATOM 6292 N N . ASN A 1 42 ? -8.508 0.604 1.816 1.00 1.87 1144 ASN A N 10
ATOM 6293 C CA . ASN A 1 42 ? -9.672 0.014 2.490 1.00 2.36 1144 ASN A CA 10
ATOM 6294 C C . ASN A 1 42 ? -10.245 -1.167 1.711 1.00 3.05 1144 ASN A C 10
ATOM 6295 O O . ASN A 1 42 ? -11.439 -1.223 1.418 1.00 3.73 1144 ASN A O 10
ATOM 6306 N N . SER A 1 43 ? -9.378 -2.120 1.389 1.00 3.53 1145 SER A N 10
ATOM 6307 C CA . SER A 1 43 ? -9.784 -3.312 0.669 1.00 4.69 1145 SER A CA 10
ATOM 6308 C C . SER A 1 43 ? -10.757 -4.136 1.505 1.00 5.23 1145 SER A C 10
ATOM 6309 O O . SER A 1 43 ? -10.501 -4.418 2.678 1.00 5.32 1145 SER A O 10
ATOM 6317 N N . THR A 1 44 ? -11.871 -4.517 0.898 1.00 5.97 1146 THR A N 10
ATOM 6318 C CA . THR A 1 44 ? -12.910 -5.269 1.591 1.00 6.81 1146 THR A CA 10
ATOM 6319 C C . THR A 1 44 ? -12.547 -6.751 1.694 1.00 7.34 1146 THR A C 10
ATOM 6320 O O . THR A 1 44 ? -13.371 -7.635 1.447 1.00 8.15 1146 THR A O 10
ATOM 6331 N N . GLU A 1 45 ? -11.307 -7.012 2.079 1.00 7.13 1147 GLU A N 10
ATOM 6332 C CA . GLU A 1 45 ? -10.794 -8.367 2.143 1.00 7.94 1147 GLU A CA 10
ATOM 6333 C C . GLU A 1 45 ? -11.069 -9.002 3.502 1.00 8.95 1147 GLU A C 10
ATOM 6334 O O . GLU A 1 45 ? -10.881 -10.202 3.685 1.00 9.87 1147 GLU A O 10
ATOM 6346 N N . THR A 1 46 ? -11.554 -8.208 4.445 1.00 8.94 1148 THR A N 10
ATOM 6347 C CA . THR A 1 46 ? -11.853 -8.714 5.776 1.00 10.03 1148 THR A CA 10
ATOM 6348 C C . THR A 1 46 ? -13.245 -9.355 5.798 1.00 10.71 1148 THR A C 10
ATOM 6349 O O . THR A 1 46 ? -14.111 -9.004 6.606 1.00 11.12 1148 THR A O 10
ATOM 6361 N N . THR A 1 1 ? 25.504 0.601 13.471 1.00 12.23 1103 THR A N 11
ATOM 6362 C CA . THR A 1 1 ? 25.647 -0.699 12.791 1.00 11.73 1103 THR A CA 11
ATOM 6363 C C . THR A 1 1 ? 24.458 -0.956 11.875 1.00 10.83 1103 THR A C 11
ATOM 6364 O O . THR A 1 1 ? 23.335 -0.553 12.186 1.00 10.67 1103 THR A O 11
ATOM 6377 N N . HIS A 1 2 ? 24.716 -1.615 10.745 1.00 10.41 1104 HIS A N 11
ATOM 6378 C CA . HIS A 1 2 ? 23.681 -1.927 9.759 1.00 9.72 1104 HIS A CA 11
ATOM 6379 C C . HIS A 1 2 ? 23.063 -0.647 9.196 1.00 8.65 1104 HIS A C 11
ATOM 6380 O O . HIS A 1 2 ? 22.142 -0.075 9.783 1.00 8.32 1104 HIS A O 11
ATOM 6395 N N . ALA A 1 3 ? 23.583 -0.204 8.063 1.00 8.30 1105 ALA A N 11
ATOM 6396 C CA . ALA A 1 3 ? 23.083 0.992 7.402 1.00 7.41 1105 ALA A CA 11
ATOM 6397 C C . ALA A 1 3 ? 21.669 0.767 6.871 1.00 6.47 1105 ALA A C 11
ATOM 6398 O O . ALA A 1 3 ? 21.439 -0.142 6.072 1.00 6.54 1105 ALA A O 11
ATOM 6405 N N . PRO A 1 4 ? 20.698 1.576 7.327 1.00 5.80 1106 PRO A N 11
ATOM 6406 C CA . PRO A 1 4 ? 19.309 1.481 6.867 1.00 4.97 1106 PRO A CA 11
ATOM 6407 C C . PRO A 1 4 ? 19.171 1.855 5.395 1.00 4.25 1106 PRO A C 11
ATOM 6408 O O . PRO A 1 4 ? 19.593 2.936 4.973 1.00 4.22 1106 PRO A O 11
ATOM 6419 N N . ALA A 1 5 ? 18.584 0.961 4.617 1.00 4.09 1107 ALA A N 11
ATOM 6420 C CA . ALA A 1 5 ? 18.421 1.184 3.192 1.00 3.77 1107 ALA A CA 11
ATOM 6421 C C . ALA A 1 5 ? 16.984 0.921 2.767 1.00 2.63 1107 ALA A C 11
ATOM 6422 O O . ALA A 1 5 ? 16.581 -0.228 2.586 1.00 2.62 1107 ALA A O 11
ATOM 6429 N N . SER A 1 6 ? 16.212 1.986 2.621 1.00 2.16 1108 SER A N 11
ATOM 6430 C CA . SER A 1 6 ? 14.823 1.869 2.213 1.00 1.43 1108 SER A CA 11
ATOM 6431 C C . SER A 1 6 ? 14.704 1.810 0.692 1.00 1.29 1108 SER A C 11
ATOM 6432 O O . SER A 1 6 ? 15.712 1.835 -0.024 1.00 1.97 1108 SER A O 11
ATOM 6440 N N . CYS A 1 7 ? 13.475 1.734 0.207 1.00 0.72 1109 CYS A N 11
ATOM 6441 C CA . CYS A 1 7 ? 13.216 1.612 -1.222 1.00 0.49 1109 CYS A CA 11
ATOM 6442 C C . CYS A 1 7 ? 13.516 2.913 -1.967 1.00 0.46 1109 CYS A C 11
ATOM 6443 O O . CYS A 1 7 ? 14.031 3.875 -1.389 1.00 0.62 1109 CYS A O 11
ATOM 6450 N N . LEU A 1 8 ? 13.210 2.920 -3.256 1.00 0.34 1110 LEU A N 11
ATOM 6451 C CA . LEU A 1 8 ? 13.382 4.098 -4.097 1.00 0.32 1110 LEU A CA 11
ATOM 6452 C C . LEU A 1 8 ? 12.539 5.256 -3.569 1.00 0.29 1110 LEU A C 11
ATOM 6453 O O . LEU A 1 8 ? 11.587 5.042 -2.819 1.00 0.30 1110 LEU A O 11
ATOM 6469 N N . ASP A 1 9 ? 12.871 6.474 -3.972 1.00 0.35 1111 ASP A N 11
ATOM 6470 C CA . ASP A 1 9 ? 12.079 7.638 -3.584 1.00 0.38 1111 ASP A CA 11
ATOM 6471 C C . ASP A 1 9 ? 10.680 7.544 -4.177 1.00 0.32 1111 ASP A C 11
ATOM 6472 O O . ASP A 1 9 ? 9.700 7.949 -3.554 1.00 0.42 1111 ASP A O 11
ATOM 6481 N N . THR A 1 10 ? 10.593 6.984 -5.375 1.00 0.28 1112 THR A N 11
ATOM 6482 C CA . THR A 1 10 ? 9.315 6.812 -6.042 1.00 0.31 1112 THR A CA 11
ATOM 6483 C C . THR A 1 10 ? 8.680 5.472 -5.682 1.00 0.24 1112 THR A C 11
ATOM 6484 O O . THR A 1 10 ? 7.562 5.175 -6.097 1.00 0.30 1112 THR A O 11
ATOM 6495 N N . GLN A 1 11 ? 9.392 4.660 -4.914 1.00 0.18 1113 GLN A N 11
ATOM 6496 C CA . GLN A 1 11 ? 8.882 3.361 -4.524 1.00 0.17 1113 GLN A CA 11
ATOM 6497 C C . GLN A 1 11 ? 8.196 3.399 -3.172 1.00 0.17 1113 GLN A C 11
ATOM 6498 O O . GLN A 1 11 ? 8.450 4.268 -2.338 1.00 0.23 1113 GLN A O 11
ATOM 6512 N N . TYR A 1 12 ? 7.330 2.427 -2.980 1.00 0.15 1114 TYR A N 11
ATOM 6513 C CA . TYR A 1 12 ? 6.625 2.232 -1.731 1.00 0.16 1114 TYR A CA 11
ATOM 6514 C C . TYR A 1 12 ? 7.268 1.077 -0.986 1.00 0.15 1114 TYR A C 11
ATOM 6515 O O . TYR A 1 12 ? 7.822 0.164 -1.601 1.00 0.15 1114 TYR A O 11
ATOM 6533 N N . THR A 1 13 ? 7.196 1.120 0.324 1.00 0.18 1115 THR A N 11
ATOM 6534 C CA . THR A 1 13 ? 7.771 0.077 1.147 1.00 0.20 1115 THR A CA 11
ATOM 6535 C C . THR A 1 13 ? 6.671 -0.652 1.904 1.00 0.23 1115 THR A C 11
ATOM 6536 O O . THR A 1 13 ? 6.154 -0.153 2.906 1.00 0.31 1115 THR A O 11
ATOM 6547 N N . CYS A 1 14 ? 6.295 -1.818 1.393 1.00 0.26 1116 CYS A N 11
ATOM 6548 C CA . CYS A 1 14 ? 5.275 -2.645 2.025 1.00 0.34 1116 CYS A CA 11
ATOM 6549 C C . CYS A 1 14 ? 5.705 -3.031 3.434 1.00 0.40 1116 CYS A C 11
ATOM 6550 O O . CYS A 1 14 ? 6.885 -2.958 3.770 1.00 0.37 1116 CYS A O 11
ATOM 6557 N N . ASP A 1 15 ? 4.743 -3.474 4.240 1.00 0.56 1117 ASP A N 11
ATOM 6558 C CA . ASP A 1 15 ? 5.012 -3.913 5.612 1.00 0.69 1117 ASP A CA 11
ATOM 6559 C C . ASP A 1 15 ? 5.842 -5.201 5.608 1.00 0.65 1117 ASP A C 11
ATOM 6560 O O . ASP A 1 15 ? 6.245 -5.712 6.652 1.00 0.71 1117 ASP A O 11
ATOM 6569 N N . ASN A 1 16 ? 6.088 -5.713 4.408 1.00 0.69 1118 ASN A N 11
ATOM 6570 C CA . ASN A 1 16 ? 6.910 -6.902 4.212 1.00 0.75 1118 ASN A CA 11
ATOM 6571 C C . ASN A 1 16 ? 8.286 -6.509 3.680 1.00 0.59 1118 ASN A C 11
ATOM 6572 O O . ASN A 1 16 ? 9.025 -7.351 3.168 1.00 0.65 1118 ASN A O 11
ATOM 6583 N N . HIS A 1 17 ? 8.615 -5.218 3.794 1.00 0.46 1119 HIS A N 11
ATOM 6584 C CA . HIS A 1 17 ? 9.858 -4.665 3.243 1.00 0.41 1119 HIS A CA 11
ATOM 6585 C C . HIS A 1 17 ? 9.954 -4.913 1.740 1.00 0.44 1119 HIS A C 11
ATOM 6586 O O . HIS A 1 17 ? 11.043 -5.075 1.190 1.00 0.79 1119 HIS A O 11
ATOM 6601 N N . GLN A 1 18 ? 8.804 -4.928 1.083 1.00 0.40 1120 GLN A N 11
ATOM 6602 C CA . GLN A 1 18 ? 8.736 -5.145 -0.353 1.00 0.38 1120 GLN A CA 11
ATOM 6603 C C . GLN A 1 18 ? 8.678 -3.805 -1.073 1.00 0.29 1120 GLN A C 11
ATOM 6604 O O . GLN A 1 18 ? 7.823 -2.971 -0.774 1.00 0.39 1120 GLN A O 11
ATOM 6618 N N . CYS A 1 19 ? 9.601 -3.591 -1.995 1.00 0.21 1121 CYS A N 11
ATOM 6619 C CA . CYS A 1 19 ? 9.633 -2.356 -2.759 1.00 0.21 1121 CYS A CA 11
ATOM 6620 C C . CYS A 1 19 ? 8.795 -2.476 -4.024 1.00 0.20 1121 CYS A C 11
ATOM 6621 O O . CYS A 1 19 ? 9.046 -3.335 -4.871 1.00 0.34 1121 CYS A O 11
ATOM 6628 N N . ILE A 1 20 ? 7.785 -1.627 -4.129 1.00 0.15 1122 ILE A N 11
ATOM 6629 C CA . ILE A 1 20 ? 6.941 -1.566 -5.317 1.00 0.14 1122 ILE A CA 11
ATOM 6630 C C . ILE A 1 20 ? 6.765 -0.117 -5.745 1.00 0.14 1122 ILE A C 11
ATOM 6631 O O . ILE A 1 20 ? 7.209 0.790 -5.053 1.00 0.18 1122 ILE A O 11
ATOM 6647 N N . SER A 1 21 ? 6.134 0.101 -6.881 1.00 0.16 1123 SER A N 11
ATOM 6648 C CA . SER A 1 21 ? 5.805 1.448 -7.315 1.00 0.17 1123 SER A CA 11
ATOM 6649 C C . SER A 1 21 ? 4.684 2.018 -6.452 1.00 0.15 1123 SER A C 11
ATOM 6650 O O . SER A 1 21 ? 3.745 1.311 -6.083 1.00 0.17 1123 SER A O 11
ATOM 6658 N N . LYS A 1 22 ? 4.785 3.308 -6.135 1.00 0.17 1124 LYS A N 11
ATOM 6659 C CA . LYS A 1 22 ? 3.737 3.998 -5.397 1.00 0.19 1124 LYS A CA 11
ATOM 6660 C C . LYS A 1 22 ? 2.457 4.052 -6.220 1.00 0.22 1124 LYS A C 11
ATOM 6661 O O . LYS A 1 22 ? 1.369 4.216 -5.676 1.00 0.25 1124 LYS A O 11
ATOM 6680 N N . ASN A 1 23 ? 2.592 3.895 -7.533 1.00 0.24 1125 ASN A N 11
ATOM 6681 C CA . ASN A 1 23 ? 1.435 3.914 -8.424 1.00 0.28 1125 ASN A CA 11
ATOM 6682 C C . ASN A 1 23 ? 0.700 2.581 -8.378 1.00 0.26 1125 ASN A C 11
ATOM 6683 O O . ASN A 1 23 ? -0.430 2.465 -8.846 1.00 0.32 1125 ASN A O 11
ATOM 6694 N N . TRP A 1 24 ? 1.352 1.577 -7.804 1.00 0.22 1126 TRP A N 11
ATOM 6695 C CA . TRP A 1 24 ? 0.750 0.260 -7.650 1.00 0.22 1126 TRP A CA 11
ATOM 6696 C C . TRP A 1 24 ? -0.067 0.200 -6.368 1.00 0.20 1126 TRP A C 11
ATOM 6697 O O . TRP A 1 24 ? -0.901 -0.676 -6.194 1.00 0.26 1126 TRP A O 11
ATOM 6718 N N . VAL A 1 25 ? 0.180 1.133 -5.470 1.00 0.19 1127 VAL A N 11
ATOM 6719 C CA . VAL A 1 25 ? -0.480 1.134 -4.172 1.00 0.18 1127 VAL A CA 11
ATOM 6720 C C . VAL A 1 25 ? -1.968 1.420 -4.314 1.00 0.19 1127 VAL A C 11
ATOM 6721 O O . VAL A 1 25 ? -2.362 2.464 -4.840 1.00 0.23 1127 VAL A O 11
ATOM 6734 N N . CYS A 1 26 ? -2.782 0.471 -3.855 1.00 0.19 1128 CYS A N 11
ATOM 6735 C CA . CYS A 1 26 ? -4.235 0.592 -3.896 1.00 0.26 1128 CYS A CA 11
ATOM 6736 C C . CYS A 1 26 ? -4.721 0.687 -5.342 1.00 0.27 1128 CYS A C 11
ATOM 6737 O O . CYS A 1 26 ? -5.424 1.622 -5.728 1.00 0.37 1128 CYS A O 11
ATOM 6744 N N . ASP A 1 27 ? -4.326 -0.291 -6.141 1.00 0.25 1129 ASP A N 11
ATOM 6745 C CA . ASP A 1 27 ? -4.717 -0.347 -7.551 1.00 0.30 1129 ASP A CA 11
ATOM 6746 C C . ASP A 1 27 ? -5.560 -1.596 -7.818 1.00 0.37 1129 ASP A C 11
ATOM 6747 O O . ASP A 1 27 ? -5.566 -2.134 -8.921 1.00 0.41 1129 ASP A O 11
ATOM 6756 N N . THR A 1 28 ? -6.249 -2.049 -6.772 1.00 0.45 1130 THR A N 11
ATOM 6757 C CA . THR A 1 28 ? -7.109 -3.245 -6.795 1.00 0.56 1130 THR A CA 11
ATOM 6758 C C . THR A 1 28 ? -6.329 -4.517 -7.150 1.00 0.61 1130 THR A C 11
ATOM 6759 O O . THR A 1 28 ? -6.917 -5.545 -7.492 1.00 0.73 1130 THR A O 11
ATOM 6770 N N . ASP A 1 29 ? -5.008 -4.450 -7.049 1.00 0.59 1131 ASP A N 11
ATOM 6771 C CA . ASP A 1 29 ? -4.161 -5.607 -7.302 1.00 0.69 1131 ASP A CA 11
ATOM 6772 C C . ASP A 1 29 ? -3.127 -5.739 -6.192 1.00 0.67 1131 ASP A C 11
ATOM 6773 O O . ASP A 1 29 ? -2.340 -4.829 -5.962 1.00 0.53 1131 ASP A O 11
ATOM 6782 N N . ASN A 1 30 ? -3.145 -6.855 -5.488 1.00 0.94 1132 ASN A N 11
ATOM 6783 C CA . ASN A 1 30 ? -2.238 -7.060 -4.361 1.00 1.00 1132 ASN A CA 11
ATOM 6784 C C . ASN A 1 30 ? -0.796 -7.231 -4.841 1.00 0.91 1132 ASN A C 11
ATOM 6785 O O . ASN A 1 30 ? -0.424 -8.269 -5.392 1.00 1.06 1132 ASN A O 11
ATOM 6796 N N . ASP A 1 31 ? 0.020 -6.201 -4.630 1.00 0.86 1133 ASP A N 11
ATOM 6797 C CA . ASP A 1 31 ? 1.401 -6.224 -5.101 1.00 0.77 1133 ASP A CA 11
ATOM 6798 C C . ASP A 1 31 ? 2.333 -6.693 -4.004 1.00 0.78 1133 ASP A C 11
ATOM 6799 O O . ASP A 1 31 ? 3.273 -7.444 -4.257 1.00 1.28 1133 ASP A O 11
ATOM 6808 N N . CYS A 1 32 ? 2.076 -6.251 -2.785 1.00 0.76 1134 CYS A N 11
ATOM 6809 C CA . CYS A 1 32 ? 2.847 -6.718 -1.648 1.00 0.78 1134 CYS A CA 11
ATOM 6810 C C . CYS A 1 32 ? 2.433 -8.145 -1.312 1.00 0.85 1134 CYS A C 11
ATOM 6811 O O . CYS A 1 32 ? 1.304 -8.539 -1.612 1.00 1.57 1134 CYS A O 11
ATOM 6818 N N . GLY A 1 33 ? 3.337 -8.918 -0.718 1.00 1.17 1135 GLY A N 11
ATOM 6819 C CA . GLY A 1 33 ? 3.029 -10.297 -0.367 1.00 1.22 1135 GLY A CA 11
ATOM 6820 C C . GLY A 1 33 ? 1.723 -10.427 0.393 1.00 1.18 1135 GLY A C 11
ATOM 6821 O O . GLY A 1 33 ? 0.801 -11.116 -0.055 1.00 1.68 1135 GLY A O 11
ATOM 6825 N N . ASP A 1 34 ? 1.637 -9.751 1.532 1.00 1.02 1136 ASP A N 11
ATOM 6826 C CA . ASP A 1 34 ? 0.425 -9.771 2.345 1.00 1.11 1136 ASP A CA 11
ATOM 6827 C C . ASP A 1 34 ? -0.660 -8.892 1.728 1.00 0.93 1136 ASP A C 11
ATOM 6828 O O . ASP A 1 34 ? -1.850 -9.090 1.974 1.00 1.35 1136 ASP A O 11
ATOM 6837 N N . GLY A 1 35 ? -0.242 -7.945 0.896 1.00 0.62 1137 GLY A N 11
ATOM 6838 C CA . GLY A 1 35 ? -1.183 -7.049 0.242 1.00 0.49 1137 GLY A CA 11
ATOM 6839 C C . GLY A 1 35 ? -1.353 -5.737 0.986 1.00 0.36 1137 GLY A C 11
ATOM 6840 O O . GLY A 1 35 ? -2.395 -5.091 0.892 1.00 0.36 1137 GLY A O 11
ATOM 6844 N N . SER A 1 36 ? -0.313 -5.331 1.704 1.00 0.32 1138 SER A N 11
ATOM 6845 C CA . SER A 1 36 ? -0.376 -4.146 2.548 1.00 0.28 1138 SER A CA 11
ATOM 6846 C C . SER A 1 36 ? -0.575 -2.865 1.731 1.00 0.25 1138 SER A C 11
ATOM 6847 O O . SER A 1 36 ? -1.076 -1.868 2.249 1.00 0.40 1138 SER A O 11
ATOM 6855 N N . ASP A 1 37 ? -0.196 -2.897 0.456 1.00 0.18 1139 ASP A N 11
ATOM 6856 C CA . ASP A 1 37 ? -0.336 -1.728 -0.409 1.00 0.18 1139 ASP A CA 11
ATOM 6857 C C . ASP A 1 37 ? -1.805 -1.464 -0.719 1.00 0.20 1139 ASP A C 11
ATOM 6858 O O . ASP A 1 37 ? -2.201 -0.337 -1.003 1.00 0.29 1139 ASP A O 11
ATOM 6867 N N . GLU A 1 38 ? -2.607 -2.513 -0.655 1.00 0.22 1140 GLU A N 11
ATOM 6868 C CA . GLU A 1 38 ? -4.033 -2.394 -0.894 1.00 0.27 1140 GLU A CA 11
ATOM 6869 C C . GLU A 1 38 ? -4.769 -2.111 0.411 1.00 0.31 1140 GLU A C 11
ATOM 6870 O O . GLU A 1 38 ? -5.814 -1.461 0.420 1.00 0.44 1140 GLU A O 11
ATOM 6882 N N . LYS A 1 39 ? -4.220 -2.605 1.517 1.00 0.30 1141 LYS A N 11
ATOM 6883 C CA . LYS A 1 39 ? -4.842 -2.405 2.818 1.00 0.37 1141 LYS A CA 11
ATOM 6884 C C . LYS A 1 39 ? -4.608 -0.976 3.297 1.00 0.49 1141 LYS A C 11
ATOM 6885 O O . LYS A 1 39 ? -5.447 -0.391 3.982 1.00 0.57 1141 LYS A O 11
ATOM 6904 N N . ASN A 1 40 ? -3.470 -0.410 2.915 1.00 0.60 1142 ASN A N 11
ATOM 6905 C CA . ASN A 1 40 ? -3.152 0.971 3.249 1.00 0.81 1142 ASN A CA 11
ATOM 6906 C C . ASN A 1 40 ? -3.826 1.902 2.249 1.00 0.91 1142 ASN A C 11
ATOM 6907 O O . ASN A 1 40 ? -3.174 2.507 1.397 1.00 1.44 1142 ASN A O 11
ATOM 6918 N N . CYS A 1 41 ? -5.143 1.983 2.339 1.00 0.76 1143 CYS A N 11
ATOM 6919 C CA . CYS A 1 41 ? -5.925 2.797 1.426 1.00 0.99 1143 CYS A CA 11
ATOM 6920 C C . CYS A 1 41 ? -7.311 3.034 2.010 1.00 1.29 1143 CYS A C 11
ATOM 6921 O O . CYS A 1 41 ? -8.328 2.891 1.335 1.00 1.67 1143 CYS A O 11
ATOM 6928 N N . ASN A 1 42 ? -7.343 3.387 3.283 1.00 1.87 1144 ASN A N 11
ATOM 6929 C CA . ASN A 1 42 ? -8.597 3.644 3.971 1.00 2.36 1144 ASN A CA 11
ATOM 6930 C C . ASN A 1 42 ? -8.689 5.108 4.366 1.00 3.05 1144 ASN A C 11
ATOM 6931 O O . ASN A 1 42 ? -7.687 5.828 4.332 1.00 3.73 1144 ASN A O 11
ATOM 6942 N N . SER A 1 43 ? -9.888 5.532 4.739 1.00 3.53 1145 SER A N 11
ATOM 6943 C CA . SER A 1 43 ? -10.151 6.911 5.122 1.00 4.69 1145 SER A CA 11
ATOM 6944 C C . SER A 1 43 ? -9.757 7.878 4.016 1.00 5.23 1145 SER A C 11
ATOM 6945 O O . SER A 1 43 ? -8.803 8.650 4.139 1.00 5.32 1145 SER A O 11
ATOM 6953 N N . THR A 1 44 ? -10.504 7.823 2.941 1.00 5.97 1146 THR A N 11
ATOM 6954 C CA . THR A 1 44 ? -10.250 8.653 1.783 1.00 6.81 1146 THR A CA 11
ATOM 6955 C C . THR A 1 44 ? -11.019 9.965 1.875 1.00 7.34 1146 THR A C 11
ATOM 6956 O O . THR A 1 44 ? -12.139 10.082 1.381 1.00 8.15 1146 THR A O 11
ATOM 6967 N N . GLU A 1 45 ? -10.401 10.954 2.507 1.00 7.13 1147 GLU A N 11
ATOM 6968 C CA . GLU A 1 45 ? -11.033 12.251 2.721 1.00 7.94 1147 GLU A CA 11
ATOM 6969 C C . GLU A 1 45 ? -11.308 12.953 1.395 1.00 8.95 1147 GLU A C 11
ATOM 6970 O O . GLU A 1 45 ? -12.232 13.758 1.293 1.00 9.87 1147 GLU A O 11
ATOM 6982 N N . THR A 1 46 ? -10.516 12.632 0.383 1.00 8.94 1148 THR A N 11
ATOM 6983 C CA . THR A 1 46 ? -10.698 13.213 -0.938 1.00 10.03 1148 THR A CA 11
ATOM 6984 C C . THR A 1 46 ? -11.949 12.661 -1.616 1.00 10.71 1148 THR A C 11
ATOM 6985 O O . THR A 1 46 ? -12.723 13.409 -2.216 1.00 11.12 1148 THR A O 11
ATOM 6997 N N . THR A 1 1 ? 4.269 4.579 6.746 1.00 12.23 1103 THR A N 12
ATOM 6998 C CA . THR A 1 1 ? 3.850 3.268 7.288 1.00 11.73 1103 THR A CA 12
ATOM 6999 C C . THR A 1 1 ? 4.519 2.964 8.631 1.00 10.83 1103 THR A C 12
ATOM 7000 O O . THR A 1 1 ? 4.493 1.819 9.088 1.00 10.67 1103 THR A O 12
ATOM 7013 N N . HIS A 1 2 ? 5.107 3.993 9.262 1.00 10.41 1104 HIS A N 12
ATOM 7014 C CA . HIS A 1 2 ? 5.819 3.852 10.545 1.00 9.72 1104 HIS A CA 12
ATOM 7015 C C . HIS A 1 2 ? 7.137 3.104 10.362 1.00 8.65 1104 HIS A C 12
ATOM 7016 O O . HIS A 1 2 ? 8.205 3.624 10.693 1.00 8.32 1104 HIS A O 12
ATOM 7031 N N . ALA A 1 3 ? 7.053 1.885 9.846 1.00 8.30 1105 ALA A N 12
ATOM 7032 C CA . ALA A 1 3 ? 8.231 1.092 9.530 1.00 7.41 1105 ALA A CA 12
ATOM 7033 C C . ALA A 1 3 ? 9.078 1.813 8.486 1.00 6.47 1105 ALA A C 12
ATOM 7034 O O . ALA A 1 3 ? 8.543 2.315 7.495 1.00 6.54 1105 ALA A O 12
ATOM 7041 N N . PRO A 1 4 ? 10.404 1.888 8.707 1.00 5.80 1106 PRO A N 12
ATOM 7042 C CA . PRO A 1 4 ? 11.325 2.609 7.819 1.00 4.97 1106 PRO A CA 12
ATOM 7043 C C . PRO A 1 4 ? 11.142 2.242 6.352 1.00 4.25 1106 PRO A C 12
ATOM 7044 O O . PRO A 1 4 ? 11.293 1.079 5.964 1.00 4.22 1106 PRO A O 12
ATOM 7055 N N . ALA A 1 5 ? 10.812 3.242 5.548 1.00 4.09 1107 ALA A N 12
ATOM 7056 C CA . ALA A 1 5 ? 10.574 3.050 4.128 1.00 3.77 1107 ALA A CA 12
ATOM 7057 C C . ALA A 1 5 ? 11.893 2.954 3.371 1.00 2.63 1107 ALA A C 12
ATOM 7058 O O . ALA A 1 5 ? 12.294 3.885 2.672 1.00 2.62 1107 ALA A O 12
ATOM 7065 N N . SER A 1 6 ? 12.568 1.825 3.523 1.00 2.16 1108 SER A N 12
ATOM 7066 C CA . SER A 1 6 ? 13.862 1.603 2.895 1.00 1.43 1108 SER A CA 12
ATOM 7067 C C . SER A 1 6 ? 13.710 1.196 1.429 1.00 1.29 1108 SER A C 12
ATOM 7068 O O . SER A 1 6 ? 14.154 0.125 1.015 1.00 1.97 1108 SER A O 12
ATOM 7076 N N . CYS A 1 7 ? 13.063 2.053 0.657 1.00 0.72 1109 CYS A N 12
ATOM 7077 C CA . CYS A 1 7 ? 12.902 1.832 -0.771 1.00 0.49 1109 CYS A CA 12
ATOM 7078 C C . CYS A 1 7 ? 13.129 3.130 -1.536 1.00 0.46 1109 CYS A C 12
ATOM 7079 O O . CYS A 1 7 ? 13.478 4.153 -0.943 1.00 0.62 1109 CYS A O 12
ATOM 7086 N N . LEU A 1 8 ? 12.940 3.073 -2.847 1.00 0.34 1110 LEU A N 12
ATOM 7087 C CA . LEU A 1 8 ? 13.048 4.244 -3.711 1.00 0.32 1110 LEU A CA 12
ATOM 7088 C C . LEU A 1 8 ? 12.043 5.311 -3.286 1.00 0.29 1110 LEU A C 12
ATOM 7089 O O . LEU A 1 8 ? 11.027 5.002 -2.662 1.00 0.30 1110 LEU A O 12
ATOM 7105 N N . ASP A 1 9 ? 12.318 6.559 -3.642 1.00 0.35 1111 ASP A N 12
ATOM 7106 C CA . ASP A 1 9 ? 11.408 7.660 -3.335 1.00 0.38 1111 ASP A CA 12
ATOM 7107 C C . ASP A 1 9 ? 10.129 7.545 -4.157 1.00 0.32 1111 ASP A C 12
ATOM 7108 O O . ASP A 1 9 ? 9.082 8.056 -3.773 1.00 0.42 1111 ASP A O 12
ATOM 7117 N N . THR A 1 10 ? 10.222 6.865 -5.293 1.00 0.28 1112 THR A N 12
ATOM 7118 C CA . THR A 1 10 ? 9.056 6.581 -6.115 1.00 0.31 1112 THR A CA 12
ATOM 7119 C C . THR A 1 10 ? 8.516 5.182 -5.830 1.00 0.24 1112 THR A C 12
ATOM 7120 O O . THR A 1 10 ? 7.519 4.751 -6.418 1.00 0.30 1112 THR A O 12
ATOM 7131 N N . GLN A 1 11 ? 9.187 4.469 -4.934 1.00 0.18 1113 GLN A N 12
ATOM 7132 C CA . GLN A 1 11 ? 8.756 3.143 -4.541 1.00 0.17 1113 GLN A CA 12
ATOM 7133 C C . GLN A 1 11 ? 8.003 3.170 -3.226 1.00 0.17 1113 GLN A C 12
ATOM 7134 O O . GLN A 1 11 ? 8.167 4.074 -2.409 1.00 0.23 1113 GLN A O 12
ATOM 7148 N N . TYR A 1 12 ? 7.191 2.155 -3.037 1.00 0.15 1114 TYR A N 12
ATOM 7149 C CA . TYR A 1 12 ? 6.438 1.983 -1.812 1.00 0.16 1114 TYR A CA 12
ATOM 7150 C C . TYR A 1 12 ? 7.060 0.859 -1.006 1.00 0.15 1114 TYR A C 12
ATOM 7151 O O . TYR A 1 12 ? 7.651 -0.063 -1.571 1.00 0.15 1114 TYR A O 12
ATOM 7169 N N . THR A 1 13 ? 6.927 0.936 0.299 1.00 0.18 1115 THR A N 12
ATOM 7170 C CA . THR A 1 13 ? 7.529 -0.043 1.178 1.00 0.20 1115 THR A CA 12
ATOM 7171 C C . THR A 1 13 ? 6.451 -0.844 1.901 1.00 0.23 1115 THR A C 12
ATOM 7172 O O . THR A 1 13 ? 5.757 -0.328 2.781 1.00 0.31 1115 THR A O 12
ATOM 7183 N N . CYS A 1 14 ? 6.298 -2.096 1.496 1.00 0.26 1116 CYS A N 12
ATOM 7184 C CA . CYS A 1 14 ? 5.295 -2.980 2.075 1.00 0.34 1116 CYS A CA 12
ATOM 7185 C C . CYS A 1 14 ? 5.607 -3.317 3.526 1.00 0.40 1116 CYS A C 12
ATOM 7186 O O . CYS A 1 14 ? 6.702 -3.039 4.020 1.00 0.37 1116 CYS A O 12
ATOM 7193 N N . ASP A 1 15 ? 4.649 -3.954 4.191 1.00 0.56 1117 ASP A N 12
ATOM 7194 C CA . ASP A 1 15 ? 4.869 -4.505 5.524 1.00 0.69 1117 ASP A CA 12
ATOM 7195 C C . ASP A 1 15 ? 6.022 -5.507 5.483 1.00 0.65 1117 ASP A C 12
ATOM 7196 O O . ASP A 1 15 ? 6.799 -5.626 6.428 1.00 0.71 1117 ASP A O 12
ATOM 7205 N N . ASN A 1 16 ? 6.141 -6.192 4.351 1.00 0.69 1118 ASN A N 12
ATOM 7206 C CA . ASN A 1 16 ? 7.184 -7.196 4.147 1.00 0.75 1118 ASN A CA 12
ATOM 7207 C C . ASN A 1 16 ? 8.525 -6.545 3.815 1.00 0.59 1118 ASN A C 12
ATOM 7208 O O . ASN A 1 16 ? 9.504 -7.242 3.551 1.00 0.65 1118 ASN A O 12
ATOM 7219 N N . HIS A 1 17 ? 8.556 -5.209 3.821 1.00 0.46 1119 HIS A N 12
ATOM 7220 C CA . HIS A 1 17 ? 9.738 -4.443 3.408 1.00 0.41 1119 HIS A CA 12
ATOM 7221 C C . HIS A 1 17 ? 10.043 -4.670 1.929 1.00 0.44 1119 HIS A C 12
ATOM 7222 O O . HIS A 1 17 ? 11.187 -4.559 1.490 1.00 0.79 1119 HIS A O 12
ATOM 7237 N N . GLN A 1 18 ? 9.004 -4.986 1.169 1.00 0.40 1120 GLN A N 12
ATOM 7238 C CA . GLN A 1 18 ? 9.125 -5.157 -0.271 1.00 0.38 1120 GLN A CA 12
ATOM 7239 C C . GLN A 1 18 ? 8.927 -3.813 -0.960 1.00 0.29 1120 GLN A C 12
ATOM 7240 O O . GLN A 1 18 ? 8.081 -3.018 -0.545 1.00 0.39 1120 GLN A O 12
ATOM 7254 N N . CYS A 1 19 ? 9.715 -3.560 -1.992 1.00 0.21 1121 CYS A N 12
ATOM 7255 C CA . CYS A 1 19 ? 9.686 -2.277 -2.675 1.00 0.21 1121 CYS A CA 12
ATOM 7256 C C . CYS A 1 19 ? 8.947 -2.370 -4.009 1.00 0.20 1121 CYS A C 12
ATOM 7257 O O . CYS A 1 19 ? 9.483 -2.886 -4.990 1.00 0.34 1121 CYS A O 12
ATOM 7264 N N . ILE A 1 20 ? 7.713 -1.880 -4.034 1.00 0.15 1122 ILE A N 12
ATOM 7265 C CA . ILE A 1 20 ? 6.937 -1.819 -5.270 1.00 0.14 1122 ILE A CA 12
ATOM 7266 C C . ILE A 1 20 ? 6.836 -0.377 -5.750 1.00 0.14 1122 ILE A C 12
ATOM 7267 O O . ILE A 1 20 ? 7.389 0.520 -5.129 1.00 0.18 1122 ILE A O 12
ATOM 7283 N N . SER A 1 21 ? 6.129 -0.153 -6.845 1.00 0.16 1123 SER A N 12
ATOM 7284 C CA . SER A 1 21 ? 5.896 1.199 -7.332 1.00 0.17 1123 SER A CA 12
ATOM 7285 C C . SER A 1 21 ? 4.781 1.864 -6.535 1.00 0.15 1123 SER A C 12
ATOM 7286 O O . SER A 1 21 ? 3.785 1.225 -6.194 1.00 0.17 1123 SER A O 12
ATOM 7294 N N . LYS A 1 22 ? 4.948 3.155 -6.254 1.00 0.17 1124 LYS A N 12
ATOM 7295 C CA . LYS A 1 22 ? 3.916 3.928 -5.574 1.00 0.19 1124 LYS A CA 12
ATOM 7296 C C . LYS A 1 22 ? 2.673 4.067 -6.444 1.00 0.22 1124 LYS A C 12
ATOM 7297 O O . LYS A 1 22 ? 1.596 4.386 -5.946 1.00 0.25 1124 LYS A O 12
ATOM 7316 N N . ASN A 1 23 ? 2.822 3.819 -7.743 1.00 0.24 1125 ASN A N 12
ATOM 7317 C CA . ASN A 1 23 ? 1.697 3.931 -8.664 1.00 0.28 1125 ASN A CA 12
ATOM 7318 C C . ASN A 1 23 ? 0.818 2.690 -8.591 1.00 0.26 1125 ASN A C 12
ATOM 7319 O O . ASN A 1 23 ? -0.340 2.708 -9.003 1.00 0.32 1125 ASN A O 12
ATOM 7330 N N . TRP A 1 24 ? 1.369 1.617 -8.036 1.00 0.22 1126 TRP A N 12
ATOM 7331 C CA . TRP A 1 24 ? 0.644 0.358 -7.912 1.00 0.22 1126 TRP A CA 12
ATOM 7332 C C . TRP A 1 24 ? -0.098 0.291 -6.586 1.00 0.20 1126 TRP A C 12
ATOM 7333 O O . TRP A 1 24 ? -0.894 -0.611 -6.350 1.00 0.26 1126 TRP A O 12
ATOM 7354 N N . VAL A 1 25 ? 0.177 1.248 -5.723 1.00 0.19 1127 VAL A N 12
ATOM 7355 C CA . VAL A 1 25 ? -0.440 1.294 -4.404 1.00 0.18 1127 VAL A CA 12
ATOM 7356 C C . VAL A 1 25 ? -1.932 1.577 -4.505 1.00 0.19 1127 VAL A C 12
ATOM 7357 O O . VAL A 1 25 ? -2.344 2.555 -5.134 1.00 0.23 1127 VAL A O 12
ATOM 7370 N N . CYS A 1 26 ? -2.726 0.694 -3.902 1.00 0.19 1128 CYS A N 12
ATOM 7371 C CA . CYS A 1 26 ? -4.177 0.846 -3.852 1.00 0.26 1128 CYS A CA 12
ATOM 7372 C C . CYS A 1 26 ? -4.758 0.904 -5.262 1.00 0.27 1128 CYS A C 12
ATOM 7373 O O . CYS A 1 26 ? -5.517 1.807 -5.611 1.00 0.37 1128 CYS A O 12
ATOM 7380 N N . ASP A 1 27 ? -4.387 -0.075 -6.071 1.00 0.25 1129 ASP A N 12
ATOM 7381 C CA . ASP A 1 27 ? -4.852 -0.149 -7.453 1.00 0.30 1129 ASP A CA 12
ATOM 7382 C C . ASP A 1 27 ? -5.767 -1.360 -7.630 1.00 0.37 1129 ASP A C 12
ATOM 7383 O O . ASP A 1 27 ? -5.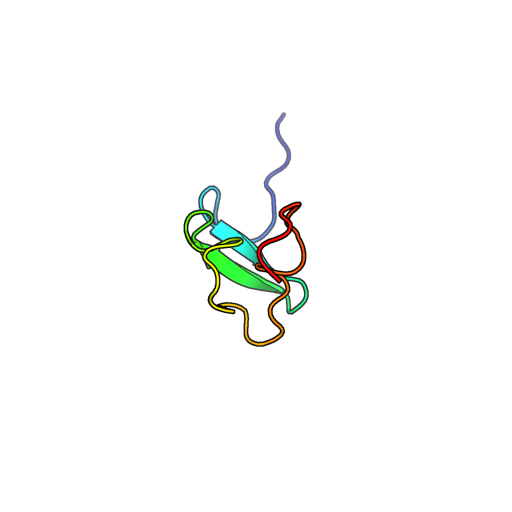991 -1.826 -8.747 1.00 0.41 1129 ASP A O 12
ATOM 7392 N N . THR A 1 28 ? -6.271 -1.854 -6.500 1.00 0.45 1130 THR A N 12
ATOM 7393 C CA . THR A 1 28 ? -7.155 -3.024 -6.426 1.00 0.56 1130 THR A CA 12
ATOM 7394 C C . THR A 1 28 ? -6.515 -4.284 -7.015 1.00 0.61 1130 THR A C 12
ATOM 7395 O O . THR A 1 28 ? -7.204 -5.179 -7.505 1.00 0.73 1130 THR A O 12
ATOM 7406 N N . ASP A 1 29 ? -5.190 -4.342 -6.955 1.00 0.59 1131 ASP A N 12
ATOM 7407 C CA . ASP A 1 29 ? -4.451 -5.542 -7.314 1.00 0.69 1131 ASP A CA 12
ATOM 7408 C C . ASP A 1 29 ? -3.258 -5.700 -6.384 1.00 0.67 1131 ASP A C 12
ATOM 7409 O O . ASP A 1 29 ? -2.674 -4.708 -5.945 1.00 0.53 1131 ASP A O 12
ATOM 7418 N N . ASN A 1 30 ? -2.901 -6.931 -6.062 1.00 0.94 1132 ASN A N 12
ATOM 7419 C CA . ASN A 1 30 ? -1.787 -7.163 -5.157 1.00 1.00 1132 ASN A CA 12
ATOM 7420 C C . ASN A 1 30 ? -0.482 -7.302 -5.929 1.00 0.91 1132 ASN A C 12
ATOM 7421 O O . ASN A 1 30 ? -0.278 -8.265 -6.669 1.00 1.06 1132 ASN A O 12
ATOM 7432 N N . ASP A 1 31 ? 0.399 -6.329 -5.742 1.00 0.86 1133 ASP A N 12
ATOM 7433 C CA . ASP A 1 31 ? 1.682 -6.299 -6.435 1.00 0.77 1133 ASP A CA 12
ATOM 7434 C C . ASP A 1 31 ? 2.786 -6.740 -5.499 1.00 0.78 1133 ASP A C 12
ATOM 7435 O O . ASP A 1 31 ? 3.953 -6.817 -5.883 1.00 1.28 1133 ASP A O 12
ATOM 7444 N N . CYS A 1 32 ? 2.409 -7.026 -4.267 1.00 0.76 1134 CYS A N 12
ATOM 7445 C CA . CYS A 1 32 ? 3.373 -7.286 -3.218 1.00 0.78 1134 CYS A CA 12
ATOM 7446 C C . CYS A 1 32 ? 3.068 -8.620 -2.539 1.00 0.85 1134 CYS A C 12
ATOM 7447 O O . CYS A 1 32 ? 2.179 -9.352 -2.981 1.00 1.57 1134 CYS A O 12
ATOM 7454 N N . GLY A 1 33 ? 3.807 -8.948 -1.489 1.00 1.17 1135 GLY A N 12
ATOM 7455 C CA . GLY A 1 33 ? 3.562 -10.184 -0.772 1.00 1.22 1135 GLY A CA 12
ATOM 7456 C C . GLY A 1 33 ? 2.269 -10.149 0.015 1.00 1.18 1135 GLY A C 12
ATOM 7457 O O . GLY A 1 33 ? 1.299 -10.825 -0.335 1.00 1.68 1135 GLY A O 12
ATOM 7461 N N . ASP A 1 34 ? 2.249 -9.344 1.070 1.00 1.02 1136 ASP A N 12
ATOM 7462 C CA . ASP A 1 34 ? 1.081 -9.244 1.942 1.00 1.11 1136 ASP A CA 12
ATOM 7463 C C . ASP A 1 34 ? -0.073 -8.524 1.256 1.00 0.93 1136 ASP A C 12
ATOM 7464 O O . ASP A 1 34 ? -1.242 -8.824 1.499 1.00 1.35 1136 ASP A O 12
ATOM 7473 N N . GLY A 1 35 ? 0.266 -7.594 0.377 1.00 0.62 1137 GLY A N 12
ATOM 7474 C CA . GLY A 1 35 ? -0.740 -6.747 -0.227 1.00 0.49 1137 GLY A CA 12
ATOM 7475 C C . GLY A 1 35 ? -0.995 -5.527 0.620 1.00 0.36 1137 GLY A C 12
ATOM 7476 O O . GLY A 1 35 ? -2.078 -4.938 0.586 1.00 0.36 1137 GLY A O 12
ATOM 7480 N N . SER A 1 36 ? 0.024 -5.141 1.377 1.00 0.32 1138 SER A N 12
ATOM 7481 C CA . SER A 1 36 ? -0.091 -4.062 2.336 1.00 0.28 1138 SER A CA 12
ATOM 7482 C C . SER A 1 36 ? -0.265 -2.711 1.641 1.00 0.25 1138 SER A C 12
ATOM 7483 O O . SER A 1 36 ? -0.709 -1.741 2.258 1.00 0.40 1138 SER A O 12
ATOM 7491 N N . ASP A 1 37 ? 0.057 -2.666 0.350 1.00 0.18 1139 ASP A N 12
ATOM 7492 C CA . ASP A 1 37 ? -0.108 -1.452 -0.444 1.00 0.18 1139 ASP A CA 12
ATOM 7493 C C . ASP A 1 37 ? -1.588 -1.154 -0.635 1.00 0.20 1139 ASP A C 12
ATOM 7494 O O . ASP A 1 37 ? -1.987 -0.018 -0.885 1.00 0.29 1139 ASP A O 12
ATOM 7503 N N . GLU A 1 38 ? -2.399 -2.188 -0.508 1.00 0.22 1140 GLU A N 12
ATOM 7504 C CA . GLU A 1 38 ? -3.837 -2.049 -0.619 1.00 0.27 1140 GLU A CA 12
ATOM 7505 C C . GLU A 1 38 ? -4.459 -1.884 0.768 1.00 0.31 1140 GLU A C 12
ATOM 7506 O O . GLU A 1 38 ? -5.378 -1.090 0.951 1.00 0.44 1140 GLU A O 12
ATOM 7518 N N . LYS A 1 39 ? -3.939 -2.626 1.749 1.00 0.30 1141 LYS A N 12
ATOM 7519 C CA . LYS A 1 39 ? -4.518 -2.638 3.096 1.00 0.37 1141 LYS A CA 12
ATOM 7520 C C . LYS A 1 39 ? -4.318 -1.298 3.798 1.00 0.49 1141 LYS A C 12
ATOM 7521 O O . LYS A 1 39 ? -5.132 -0.894 4.631 1.00 0.57 1141 LYS A O 12
ATOM 7540 N N . ASN A 1 40 ? -3.232 -0.612 3.463 1.00 0.60 1142 ASN A N 12
ATOM 7541 C CA . ASN A 1 40 ? -2.959 0.702 4.033 1.00 0.81 1142 ASN A CA 12
ATOM 7542 C C . ASN A 1 40 ? -3.875 1.739 3.391 1.00 0.91 1142 ASN A C 12
ATOM 7543 O O . ASN A 1 40 ? -4.083 2.828 3.922 1.00 1.44 1142 ASN A O 12
ATOM 7554 N N . CYS A 1 41 ? -4.436 1.375 2.250 1.00 0.76 1143 CYS A N 12
ATOM 7555 C CA . CYS A 1 41 ? -5.435 2.192 1.584 1.00 0.99 1143 CYS A CA 12
ATOM 7556 C C . CYS A 1 41 ? -6.822 1.685 1.966 1.00 1.29 1143 CYS A C 12
ATOM 7557 O O . CYS A 1 41 ? -7.616 1.272 1.119 1.00 1.67 1143 CYS A O 12
ATOM 7564 N N . ASN A 1 42 ? -7.094 1.703 3.262 1.00 1.87 1144 ASN A N 12
ATOM 7565 C CA . ASN A 1 42 ? -8.340 1.174 3.801 1.00 2.36 1144 ASN A CA 12
ATOM 7566 C C . ASN A 1 42 ? -9.469 2.190 3.679 1.00 3.05 1144 ASN A C 12
ATOM 7567 O O . ASN A 1 42 ? -10.023 2.652 4.673 1.00 3.73 1144 ASN A O 12
ATOM 7578 N N . SER A 1 43 ? -9.805 2.533 2.451 1.00 3.53 1145 SER A N 12
ATOM 7579 C CA . SER A 1 43 ? -10.893 3.454 2.189 1.00 4.69 1145 SER A CA 12
ATOM 7580 C C . SER A 1 43 ? -11.962 2.781 1.341 1.00 5.23 1145 SER A C 12
ATOM 7581 O O . SER A 1 43 ? -11.650 2.123 0.348 1.00 5.32 1145 SER A O 12
ATOM 7589 N N . THR A 1 44 ? -13.214 2.944 1.742 1.00 5.97 1146 THR A N 12
ATOM 7590 C CA . THR A 1 44 ? -14.328 2.313 1.053 1.00 6.81 1146 THR A CA 12
ATOM 7591 C C . THR A 1 44 ? -14.560 2.939 -0.319 1.00 7.34 1146 THR A C 12
ATOM 7592 O O . THR A 1 44 ? -15.184 3.999 -0.433 1.00 8.15 1146 THR A O 12
ATOM 7603 N N . GLU A 1 45 ? -14.053 2.286 -1.360 1.00 7.13 1147 GLU A N 12
ATOM 7604 C CA . GLU A 1 45 ? -14.233 2.767 -2.725 1.00 7.94 1147 GLU A CA 12
ATOM 7605 C C . GLU A 1 45 ? -15.677 2.549 -3.165 1.00 8.95 1147 GLU A C 12
ATOM 7606 O O . GLU A 1 45 ? -16.171 3.226 -4.068 1.00 9.87 1147 GLU A O 12
ATOM 7618 N N . THR A 1 46 ? -16.341 1.609 -2.490 1.00 8.94 1148 THR A N 12
ATOM 7619 C CA . THR A 1 46 ? -17.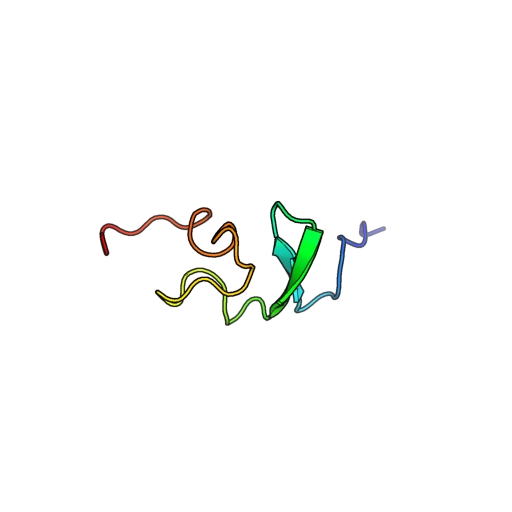710 1.220 -2.802 1.00 10.03 1148 THR A CA 12
ATOM 7620 C C . THR A 1 46 ? -17.767 0.518 -4.158 1.00 10.71 1148 THR A C 12
ATOM 7621 O O . THR A 1 46 ? -17.820 -0.708 -4.228 1.00 11.12 1148 THR A O 12
ATOM 7633 N N . THR A 1 1 ? 18.803 0.283 14.881 1.00 12.23 1103 THR A N 13
ATOM 7634 C CA . THR A 1 1 ? 19.526 0.890 13.748 1.00 11.73 1103 THR A CA 13
ATOM 7635 C C . THR A 1 1 ? 19.015 2.305 13.483 1.00 10.83 1103 THR A C 13
ATOM 7636 O O . THR A 1 1 ? 17.892 2.650 13.852 1.00 10.67 1103 THR A O 13
ATOM 7649 N N . HIS A 1 2 ? 19.859 3.127 12.871 1.00 10.41 1104 HIS A N 13
ATOM 7650 C CA . HIS A 1 2 ? 19.474 4.479 12.484 1.00 9.72 1104 HIS A CA 13
ATOM 7651 C C . HIS A 1 2 ? 19.185 4.536 10.989 1.00 8.65 1104 HIS A C 13
ATOM 7652 O O . HIS A 1 2 ? 18.826 5.583 10.451 1.00 8.32 1104 HIS A O 13
ATOM 7667 N N . ALA A 1 3 ? 19.364 3.405 10.323 1.00 8.30 1105 ALA A N 13
ATOM 7668 C CA . ALA A 1 3 ? 19.144 3.316 8.890 1.00 7.41 1105 ALA A CA 13
ATOM 7669 C C . ALA A 1 3 ? 17.785 2.692 8.590 1.00 6.47 1105 ALA A C 13
ATOM 7670 O O . ALA A 1 3 ? 17.516 1.561 8.999 1.00 6.54 1105 ALA A O 13
ATOM 7677 N N . PRO A 1 4 ? 16.901 3.422 7.896 1.00 5.80 1106 PRO A N 13
ATOM 7678 C CA . PRO A 1 4 ? 15.593 2.906 7.505 1.00 4.97 1106 PRO A CA 13
ATOM 7679 C C . PRO A 1 4 ? 15.691 1.926 6.339 1.00 4.25 1106 PRO A C 13
ATOM 7680 O O . PRO A 1 4 ? 16.570 2.047 5.484 1.00 4.22 1106 PRO A O 13
ATOM 7691 N N . ALA A 1 5 ? 14.784 0.964 6.306 1.00 4.09 1107 ALA A N 13
ATOM 7692 C CA . ALA A 1 5 ? 14.727 -0.003 5.217 1.00 3.77 1107 ALA A CA 13
ATOM 7693 C C . ALA A 1 5 ? 13.744 0.463 4.152 1.00 2.63 1107 ALA A C 13
ATOM 7694 O O . ALA A 1 5 ? 13.027 -0.337 3.550 1.00 2.62 1107 ALA A O 13
ATOM 7701 N N . SER A 1 6 ? 13.728 1.766 3.928 1.00 2.16 1108 SER A N 13
ATOM 7702 C CA . SER A 1 6 ? 12.807 2.383 2.993 1.00 1.43 1108 SER A CA 13
ATOM 7703 C C . SER A 1 6 ? 13.224 2.122 1.549 1.00 1.29 1108 SER A C 13
ATOM 7704 O O . SER A 1 6 ? 14.412 1.970 1.243 1.00 1.97 1108 SER A O 13
ATOM 7712 N N . CYS A 1 7 ? 12.234 2.059 0.676 1.00 0.72 1109 CYS A N 13
ATOM 7713 C CA . CYS A 1 7 ? 12.454 1.805 -0.738 1.00 0.49 1109 CYS A CA 13
ATOM 7714 C C . CYS A 1 7 ? 12.735 3.100 -1.497 1.00 0.46 1109 CYS A C 13
ATOM 7715 O O . CYS A 1 7 ? 12.964 4.150 -0.890 1.00 0.62 1109 CYS A O 13
ATOM 7722 N N . LEU A 1 8 ? 12.730 2.999 -2.821 1.00 0.34 1110 LEU A N 13
ATOM 7723 C CA . LEU A 1 8 ? 13.010 4.113 -3.717 1.00 0.32 1110 LEU A CA 13
ATOM 7724 C C . LEU A 1 8 ? 12.153 5.333 -3.393 1.00 0.29 1110 LEU A C 13
ATOM 7725 O O . LEU A 1 8 ? 11.132 5.218 -2.717 1.00 0.30 1110 LEU A O 13
ATOM 7741 N N . ASP A 1 9 ? 12.546 6.491 -3.896 1.00 0.35 1111 ASP A N 13
ATOM 7742 C CA . ASP A 1 9 ? 11.782 7.712 -3.665 1.00 0.38 1111 ASP A CA 13
ATOM 7743 C C . ASP A 1 9 ? 10.381 7.576 -4.250 1.00 0.32 1111 ASP A C 13
ATOM 7744 O O . ASP A 1 9 ? 9.397 7.997 -3.642 1.00 0.42 1111 ASP A O 13
ATOM 7753 N N . THR A 1 10 ? 10.293 6.963 -5.422 1.00 0.28 1112 THR A N 13
ATOM 7754 C CA . THR A 1 10 ? 9.010 6.714 -6.057 1.00 0.31 1112 THR A CA 13
ATOM 7755 C C . THR A 1 10 ? 8.496 5.311 -5.742 1.00 0.24 1112 THR A C 13
ATOM 7756 O O . THR A 1 10 ? 7.508 4.857 -6.325 1.00 0.30 1112 THR A O 13
ATOM 7767 N N . GLN A 1 11 ? 9.162 4.615 -4.828 1.00 0.18 1113 GLN A N 13
ATOM 7768 C CA . GLN A 1 11 ? 8.727 3.292 -4.446 1.00 0.17 1113 GLN A CA 13
ATOM 7769 C C . GLN A 1 11 ? 8.184 3.258 -3.037 1.00 0.17 1113 GLN A C 13
ATOM 7770 O O . GLN A 1 11 ? 8.584 4.032 -2.168 1.00 0.23 1113 GLN A O 13
ATOM 7784 N N . TYR A 1 12 ? 7.263 2.347 -2.841 1.00 0.15 1114 TYR A N 13
ATOM 7785 C CA . TYR A 1 12 ? 6.607 2.167 -1.565 1.00 0.16 1114 TYR A CA 13
ATOM 7786 C C . TYR A 1 12 ? 7.255 1.018 -0.821 1.00 0.15 1114 TYR A C 13
ATOM 7787 O O . TYR A 1 12 ? 7.731 0.060 -1.433 1.00 0.15 1114 TYR A O 13
ATOM 7805 N N . THR A 1 13 ? 7.265 1.124 0.485 1.00 0.18 1115 THR A N 13
ATOM 7806 C CA . THR A 1 13 ? 7.840 0.102 1.331 1.00 0.20 1115 THR A CA 13
ATOM 7807 C C . THR A 1 13 ? 6.731 -0.628 2.068 1.00 0.23 1115 THR A C 13
ATOM 7808 O O . THR A 1 13 ? 6.189 -0.124 3.055 1.00 0.31 1115 THR A O 13
ATOM 7819 N N . CYS A 1 14 ? 6.371 -1.798 1.571 1.00 0.26 1116 CYS A N 13
ATOM 7820 C CA . CYS A 1 14 ? 5.290 -2.569 2.157 1.00 0.34 1116 CYS A CA 13
ATOM 7821 C C . CYS A 1 14 ? 5.693 -3.184 3.491 1.00 0.40 1116 CYS A C 13
ATOM 7822 O O . CYS A 1 14 ? 6.857 -3.108 3.890 1.00 0.37 1116 CYS A O 13
ATOM 7829 N N . ASP A 1 15 ? 4.735 -3.794 4.175 1.00 0.56 1117 ASP A N 13
ATOM 7830 C CA . ASP A 1 15 ? 4.981 -4.393 5.483 1.00 0.69 1117 ASP A CA 13
ATOM 7831 C C . ASP A 1 15 ? 6.076 -5.453 5.399 1.00 0.65 1117 ASP A C 13
ATOM 7832 O O . ASP A 1 15 ? 6.963 -5.518 6.250 1.00 0.71 1117 ASP A O 13
ATOM 7841 N N . ASN A 1 16 ? 6.041 -6.243 4.336 1.00 0.69 1118 ASN A N 13
ATOM 7842 C CA . ASN A 1 16 ? 7.032 -7.293 4.123 1.00 0.75 1118 ASN A CA 13
ATOM 7843 C C . ASN A 1 16 ? 8.295 -6.724 3.476 1.00 0.59 1118 ASN A C 13
ATOM 7844 O O . ASN A 1 16 ? 9.136 -7.467 2.963 1.00 0.65 1118 ASN A O 13
ATOM 7855 N N . HIS A 1 17 ? 8.407 -5.395 3.504 1.00 0.46 1119 HIS A N 13
ATOM 7856 C CA . HIS A 1 17 ? 9.566 -4.676 2.972 1.00 0.41 1119 HIS A CA 13
ATOM 7857 C C . HIS A 1 17 ? 9.712 -4.872 1.469 1.00 0.44 1119 HIS A C 13
ATOM 7858 O O . HIS A 1 17 ? 10.804 -4.722 0.921 1.00 0.79 1119 HIS A O 13
ATOM 7873 N N . GLN A 1 18 ? 8.617 -5.209 0.804 1.00 0.40 1120 GLN A N 13
ATOM 7874 C CA . GLN A 1 18 ? 8.628 -5.318 -0.644 1.00 0.38 1120 GLN A CA 13
ATOM 7875 C C . GLN A 1 18 ? 8.607 -3.927 -1.257 1.00 0.29 1120 GLN A C 13
ATOM 7876 O O . GLN A 1 18 ? 7.847 -3.060 -0.819 1.00 0.39 1120 GLN A O 13
ATOM 7890 N N . CYS A 1 19 ? 9.453 -3.716 -2.249 1.00 0.21 1121 CYS A N 13
ATOM 7891 C CA . CYS A 1 19 ? 9.569 -2.419 -2.885 1.00 0.21 1121 CYS A CA 13
ATOM 7892 C C . CYS A 1 19 ? 8.816 -2.396 -4.206 1.00 0.20 1121 CYS A C 13
ATOM 7893 O O . CYS A 1 19 ? 9.269 -2.959 -5.204 1.00 0.34 1121 CYS A O 13
ATOM 7900 N N . ILE A 1 20 ? 7.656 -1.761 -4.196 1.00 0.15 1122 ILE A N 13
ATOM 7901 C CA . ILE A 1 20 ? 6.855 -1.603 -5.398 1.00 0.14 1122 ILE A CA 13
ATOM 7902 C C . ILE A 1 20 ? 6.737 -0.131 -5.751 1.00 0.14 1122 ILE A C 13
ATOM 7903 O O . ILE A 1 20 ? 7.057 0.731 -4.940 1.00 0.18 1122 ILE A O 13
ATOM 7919 N N . SER A 1 21 ? 6.286 0.153 -6.954 1.00 0.16 1123 SER A N 13
ATOM 7920 C CA . SER A 1 21 ? 6.018 1.520 -7.361 1.00 0.17 1123 SER A CA 13
ATOM 7921 C C . SER A 1 21 ? 4.800 2.030 -6.608 1.00 0.15 1123 SER A C 13
ATOM 7922 O O . SER A 1 21 ? 3.828 1.297 -6.416 1.00 0.17 1123 SER A O 13
ATOM 7930 N N . LYS A 1 22 ? 4.852 3.288 -6.180 1.00 0.17 1124 LYS A N 13
ATOM 7931 C CA . LYS A 1 22 ? 3.751 3.884 -5.432 1.00 0.19 1124 LYS A CA 13
ATOM 7932 C C . LYS A 1 22 ? 2.493 3.955 -6.293 1.00 0.22 1124 LYS A C 13
ATOM 7933 O O . LYS A 1 22 ? 1.391 4.159 -5.786 1.00 0.25 1124 LYS A O 13
ATOM 7952 N N . ASN A 1 23 ? 2.674 3.783 -7.597 1.00 0.24 1125 ASN A N 13
ATOM 7953 C CA . ASN A 1 23 ? 1.564 3.763 -8.540 1.00 0.28 1125 ASN A CA 13
ATOM 7954 C C . ASN A 1 23 ? 0.772 2.462 -8.412 1.00 0.26 1125 ASN A C 13
ATOM 7955 O O . ASN A 1 23 ? -0.392 2.390 -8.800 1.00 0.32 1125 ASN A O 13
ATOM 7966 N N . TRP A 1 24 ? 1.410 1.436 -7.851 1.00 0.22 1126 TRP A N 13
ATOM 7967 C CA . TRP A 1 24 ? 0.767 0.137 -7.665 1.00 0.22 1126 TRP A CA 13
ATOM 7968 C C . TRP A 1 24 ? -0.011 0.115 -6.359 1.00 0.20 1126 TRP A C 13
ATOM 7969 O O . TRP A 1 24 ? -0.856 -0.747 -6.141 1.00 0.26 1126 TRP A O 13
ATOM 7990 N N . VAL A 1 25 ? 0.296 1.057 -5.488 1.00 0.19 1127 VAL A N 13
ATOM 7991 C CA . VAL A 1 25 ? -0.358 1.146 -4.192 1.00 0.18 1127 VAL A CA 13
ATOM 7992 C C . VAL A 1 25 ? -1.828 1.494 -4.357 1.00 0.19 1127 VAL A C 13
ATOM 7993 O O . VAL A 1 25 ? -2.169 2.554 -4.885 1.00 0.23 1127 VAL A O 13
ATOM 8006 N N . CYS A 1 26 ? -2.684 0.578 -3.919 1.00 0.19 1128 CYS A N 13
ATOM 8007 C CA . CYS A 1 26 ? -4.129 0.733 -4.039 1.00 0.26 1128 CYS A CA 13
ATOM 8008 C C . CYS A 1 26 ? -4.534 0.773 -5.510 1.00 0.27 1128 CYS A C 13
ATOM 8009 O O . CYS A 1 26 ? -5.126 1.740 -5.996 1.00 0.37 1128 CYS A O 13
ATOM 8016 N N . ASP A 1 27 ? -4.174 -0.279 -6.223 1.00 0.25 1129 ASP A N 13
ATOM 8017 C CA . ASP A 1 27 ? -4.569 -0.435 -7.619 1.00 0.30 1129 ASP A CA 13
ATOM 8018 C C . ASP A 1 27 ? -5.473 -1.656 -7.761 1.00 0.37 1129 ASP A C 13
ATOM 8019 O O . ASP A 1 27 ? -5.562 -2.263 -8.826 1.00 0.41 1129 ASP A O 13
ATOM 8028 N N . THR A 1 28 ? -6.113 -2.009 -6.645 1.00 0.45 1130 THR A N 13
ATOM 8029 C CA . THR A 1 28 ? -7.087 -3.103 -6.553 1.00 0.56 1130 THR A CA 13
ATOM 8030 C C . THR A 1 28 ? -6.450 -4.474 -6.794 1.00 0.61 1130 THR A C 13
ATOM 8031 O O . THR A 1 28 ? -7.150 -5.466 -7.013 1.00 0.73 1130 THR A O 13
ATOM 8042 N N . ASP A 1 29 ? -5.123 -4.526 -6.743 1.00 0.59 1131 ASP A N 13
ATOM 8043 C CA . ASP A 1 29 ? -4.402 -5.786 -6.848 1.00 0.69 1131 ASP A CA 13
ATOM 8044 C C . ASP A 1 29 ? -3.306 -5.861 -5.794 1.00 0.67 1131 ASP A C 13
ATOM 8045 O O . ASP A 1 29 ? -2.562 -4.901 -5.588 1.00 0.53 1131 ASP A O 13
ATOM 8054 N N . ASN A 1 30 ? -3.224 -6.993 -5.117 1.00 0.94 1132 ASN A N 13
ATOM 8055 C CA . ASN A 1 30 ? -2.217 -7.201 -4.086 1.00 1.00 1132 ASN A CA 13
ATOM 8056 C C . ASN A 1 30 ? -0.854 -7.450 -4.719 1.00 0.91 1132 ASN A C 13
ATOM 8057 O O . ASN A 1 30 ? -0.622 -8.503 -5.310 1.00 1.06 1132 ASN A O 13
ATOM 8068 N N . ASP A 1 31 ? 0.044 -6.479 -4.605 1.00 0.86 1133 ASP A N 13
ATOM 8069 C CA . ASP A 1 31 ? 1.362 -6.601 -5.219 1.00 0.77 1133 ASP A CA 13
ATOM 8070 C C . ASP A 1 31 ? 2.368 -7.145 -4.225 1.00 0.78 1133 ASP A C 13
ATOM 8071 O O . ASP A 1 31 ? 3.154 -8.036 -4.544 1.00 1.28 1133 ASP A O 13
ATOM 8080 N N . CYS A 1 32 ? 2.331 -6.617 -3.016 1.00 0.76 1134 CYS A N 13
ATOM 8081 C CA . CYS A 1 32 ? 3.245 -7.046 -1.971 1.00 0.78 1134 CYS A CA 13
ATOM 8082 C C . CYS A 1 32 ? 2.727 -8.290 -1.265 1.00 0.85 1134 CYS A C 13
ATOM 8083 O O . CYS A 1 32 ? 2.439 -8.257 -0.066 1.00 1.57 1134 CYS A O 13
ATOM 8090 N N . GLY A 1 33 ? 2.598 -9.376 -2.021 1.00 1.17 1135 GLY A N 13
ATOM 8091 C CA . GLY A 1 33 ? 2.153 -10.637 -1.463 1.00 1.22 1135 GLY A CA 13
ATOM 8092 C C . GLY A 1 33 ? 0.743 -10.564 -0.924 1.00 1.18 1135 GLY A C 13
ATOM 8093 O O . GLY A 1 33 ? -0.223 -10.761 -1.659 1.00 1.68 1135 GLY A O 13
ATOM 8097 N N . ASP A 1 34 ? 0.629 -10.269 0.363 1.00 1.02 1136 ASP A N 13
ATOM 8098 C CA . ASP A 1 34 ? -0.665 -10.131 1.010 1.00 1.11 1136 ASP A CA 13
ATOM 8099 C C . ASP A 1 34 ? -1.367 -8.868 0.537 1.00 0.93 1136 ASP A C 13
ATOM 8100 O O . ASP A 1 34 ? -2.592 -8.770 0.577 1.00 1.35 1136 ASP A O 13
ATOM 8109 N N . GLY A 1 35 ? -0.576 -7.902 0.081 1.00 0.62 1137 GLY A N 13
ATOM 8110 C CA . GLY A 1 35 ? -1.138 -6.688 -0.471 1.00 0.49 1137 GLY A CA 13
ATOM 8111 C C . GLY A 1 35 ? -1.286 -5.593 0.559 1.00 0.36 1137 GLY A C 13
ATOM 8112 O O . GLY A 1 35 ? -2.324 -4.941 0.636 1.00 0.36 1137 GLY A O 13
ATOM 8116 N N . SER A 1 36 ? -0.239 -5.379 1.345 1.00 0.32 1138 SER A N 13
ATOM 8117 C CA . SER A 1 36 ? -0.245 -4.326 2.350 1.00 0.28 1138 SER A CA 13
ATOM 8118 C C . SER A 1 36 ? -0.390 -2.954 1.698 1.00 0.25 1138 SER A C 13
ATOM 8119 O O . SER A 1 36 ? -0.810 -1.996 2.334 1.00 0.40 1138 SER A O 13
ATOM 8127 N N . ASP A 1 37 ? -0.065 -2.881 0.415 1.00 0.18 1139 ASP A N 13
ATOM 8128 C CA . ASP A 1 37 ? -0.153 -1.636 -0.335 1.00 0.18 1139 ASP A CA 13
ATOM 8129 C C . ASP A 1 37 ? -1.609 -1.269 -0.607 1.00 0.20 1139 ASP A C 13
ATOM 8130 O O . ASP A 1 37 ? -1.928 -0.131 -0.940 1.00 0.29 1139 ASP A O 13
ATOM 8139 N N . GLU A 1 38 ? -2.493 -2.243 -0.463 1.00 0.22 1140 GLU A N 13
ATOM 8140 C CA . GLU A 1 38 ? -3.915 -2.014 -0.656 1.00 0.27 1140 GLU A CA 13
ATOM 8141 C C . GLU A 1 38 ? -4.597 -1.724 0.681 1.00 0.31 1140 GLU A C 13
ATOM 8142 O O . GLU A 1 38 ? -5.620 -1.040 0.736 1.00 0.44 1140 GLU A O 13
ATOM 8154 N N . LYS A 1 39 ? -4.009 -2.232 1.763 1.00 0.30 1141 LYS A N 13
ATOM 8155 C CA . LYS A 1 39 ? -4.636 -2.164 3.083 1.00 0.37 1141 LYS A CA 13
ATOM 8156 C C . LYS A 1 39 ? -4.621 -0.743 3.641 1.00 0.49 1141 LYS A C 13
ATOM 8157 O O . LYS A 1 39 ? -5.434 -0.393 4.495 1.00 0.57 1141 LYS A O 13
ATOM 8176 N N . ASN A 1 40 ? -3.693 0.067 3.161 1.00 0.60 1142 ASN A N 13
ATOM 8177 C CA . ASN A 1 40 ? -3.540 1.426 3.667 1.00 0.81 1142 ASN A CA 13
ATOM 8178 C C . ASN A 1 40 ? -4.242 2.436 2.766 1.00 0.91 1142 ASN A C 13
ATOM 8179 O O . ASN A 1 40 ? -3.995 3.640 2.853 1.00 1.44 1142 ASN A O 13
ATOM 8190 N N . CYS A 1 41 ? -5.127 1.949 1.912 1.00 0.76 1143 CYS A N 13
ATOM 8191 C CA . CYS A 1 41 ? -5.859 2.822 1.011 1.00 0.99 1143 CYS A CA 13
ATOM 8192 C C . CYS A 1 41 ? -7.139 3.311 1.677 1.00 1.29 1143 CYS A C 13
ATOM 8193 O O . CYS A 1 41 ? -8.192 2.678 1.574 1.00 1.67 1143 CYS A O 13
ATOM 8200 N N . ASN A 1 42 ? -7.038 4.434 2.373 1.00 1.87 1144 ASN A N 13
ATOM 8201 C CA . ASN A 1 42 ? -8.179 5.010 3.075 1.00 2.36 1144 ASN A CA 13
ATOM 8202 C C . ASN A 1 42 ? -9.015 5.870 2.136 1.00 3.05 1144 ASN A C 13
ATOM 8203 O O . ASN A 1 42 ? -10.172 6.186 2.425 1.00 3.73 1144 ASN A O 13
ATOM 8214 N N . SER A 1 43 ? -8.419 6.251 1.016 1.00 3.53 1145 SER A N 13
ATOM 8215 C CA . SER A 1 43 ? -9.095 7.065 0.024 1.00 4.69 1145 SER A CA 13
ATOM 8216 C C . SER A 1 43 ? -10.055 6.221 -0.803 1.00 5.23 1145 SER A C 13
ATOM 8217 O O . SER A 1 43 ? -11.255 6.167 -0.525 1.00 5.32 1145 SER A O 13
ATOM 8225 N N . THR A 1 44 ? -9.517 5.547 -1.801 1.00 5.97 1146 THR A N 13
ATOM 8226 C CA . THR A 1 44 ? -10.316 4.733 -2.692 1.00 6.81 1146 THR A CA 13
ATOM 8227 C C . THR A 1 44 ? -10.406 3.293 -2.195 1.00 7.34 1146 THR A C 13
ATOM 8228 O O . THR A 1 44 ? -9.790 2.390 -2.761 1.00 8.15 1146 THR A O 13
ATOM 8239 N N . GLU A 1 45 ? -11.173 3.089 -1.131 1.00 7.13 1147 GLU A N 13
ATOM 8240 C CA . GLU A 1 45 ? -11.351 1.756 -0.568 1.00 7.94 1147 GLU A CA 13
ATOM 8241 C C . GLU A 1 45 ? -12.293 0.933 -1.442 1.00 8.95 1147 GLU A C 13
ATOM 8242 O O . GLU A 1 45 ? -12.349 -0.295 -1.336 1.00 9.87 1147 GLU A O 13
ATOM 8254 N N . THR A 1 46 ? -13.031 1.622 -2.305 1.00 8.94 1148 THR A N 13
ATOM 8255 C CA . THR A 1 46 ? -13.881 0.966 -3.279 1.00 10.03 1148 THR A CA 13
ATOM 8256 C C . THR A 1 46 ? -13.037 0.408 -4.422 1.00 10.71 1148 THR A C 13
ATOM 8257 O O . THR A 1 46 ? -12.655 1.133 -5.343 1.00 11.12 1148 THR A O 13
ATOM 8269 N N . THR A 1 1 ? 11.879 -7.149 12.282 1.00 12.23 1103 THR A N 14
ATOM 8270 C CA . THR A 1 1 ? 11.578 -6.817 13.689 1.00 11.73 1103 THR A CA 14
ATOM 8271 C C . THR A 1 1 ? 10.889 -5.457 13.789 1.00 10.83 1103 THR A C 14
ATOM 8272 O O . THR A 1 1 ? 9.899 -5.310 14.504 1.00 10.67 1103 THR A O 14
ATOM 8285 N N . HIS A 1 2 ? 11.402 -4.465 13.060 1.00 10.41 1104 HIS A N 14
ATOM 8286 C CA . HIS A 1 2 ? 10.815 -3.129 13.077 1.00 9.72 1104 HIS A CA 14
ATOM 8287 C C . HIS A 1 2 ? 11.402 -2.256 11.970 1.00 8.65 1104 HIS A C 14
ATOM 8288 O O . HIS A 1 2 ? 10.689 -1.461 11.360 1.00 8.32 1104 HIS A O 14
ATO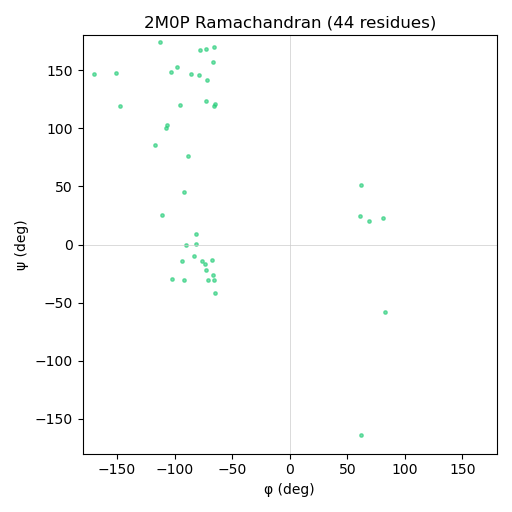M 8303 N N . ALA A 1 3 ? 12.702 -2.403 11.729 1.00 8.30 1105 ALA A N 14
ATOM 8304 C CA . ALA A 1 3 ? 13.397 -1.617 10.713 1.00 7.41 1105 ALA A CA 14
ATOM 8305 C C . ALA A 1 3 ? 12.733 -1.759 9.345 1.00 6.47 1105 ALA A C 14
ATOM 8306 O O . ALA A 1 3 ? 12.587 -2.871 8.829 1.00 6.54 1105 ALA A O 14
ATOM 8313 N N . PRO A 1 4 ? 12.308 -0.635 8.754 1.00 5.80 1106 PRO A N 14
ATOM 8314 C CA . PRO A 1 4 ? 11.654 -0.627 7.449 1.00 4.97 1106 PRO A CA 14
ATOM 8315 C C . PRO A 1 4 ? 12.655 -0.749 6.306 1.00 4.25 1106 PRO A C 14
ATOM 8316 O O . PRO A 1 4 ? 13.815 -0.351 6.435 1.00 4.22 1106 PRO A O 14
ATOM 8327 N N . ALA A 1 5 ? 12.208 -1.307 5.191 1.00 4.09 1107 ALA A N 14
ATOM 8328 C CA . ALA A 1 5 ? 13.068 -1.478 4.031 1.00 3.77 1107 ALA A CA 14
ATOM 8329 C C . ALA A 1 5 ? 13.178 -0.175 3.251 1.00 2.63 1107 ALA A C 14
ATOM 8330 O O . ALA A 1 5 ? 12.176 0.370 2.785 1.00 2.62 1107 ALA A O 14
ATOM 8337 N N . SER A 1 6 ? 14.392 0.329 3.129 1.00 2.16 1108 SER A N 14
ATOM 8338 C CA . SER A 1 6 ? 14.631 1.575 2.423 1.00 1.43 1108 SER A CA 14
ATOM 8339 C C . SER A 1 6 ? 14.500 1.374 0.915 1.00 1.29 1108 SER A C 14
ATOM 8340 O O . SER A 1 6 ? 15.380 0.803 0.272 1.00 1.97 1108 SER A O 14
ATOM 8348 N N . CYS A 1 7 ? 13.387 1.824 0.364 1.00 0.72 1109 CYS A N 14
ATOM 8349 C CA . CYS A 1 7 ? 13.125 1.682 -1.058 1.00 0.49 1109 CYS A CA 14
ATOM 8350 C C . CYS A 1 7 ? 13.382 2.992 -1.795 1.00 0.46 1109 CYS A C 14
ATOM 8351 O O . CYS A 1 7 ? 14.002 3.913 -1.251 1.00 0.62 1109 CYS A O 14
ATOM 8358 N N . LEU A 1 8 ? 12.926 3.059 -3.035 1.00 0.34 1110 LEU A N 14
ATOM 8359 C CA . LEU A 1 8 ? 13.085 4.247 -3.862 1.00 0.32 1110 LEU A CA 14
ATOM 8360 C C . LEU A 1 8 ? 12.186 5.372 -3.358 1.00 0.29 1110 LEU A C 14
ATOM 8361 O O . LEU A 1 8 ? 11.355 5.160 -2.474 1.00 0.30 1110 LEU A O 14
ATOM 8377 N N . ASP A 1 9 ? 12.333 6.554 -3.929 1.00 0.35 1111 ASP A N 14
ATOM 8378 C CA . ASP A 1 9 ? 11.476 7.673 -3.565 1.00 0.38 1111 ASP A CA 14
ATOM 8379 C C . ASP A 1 9 ? 10.100 7.516 -4.198 1.00 0.32 1111 ASP A C 14
ATOM 8380 O O . ASP A 1 9 ? 9.083 7.838 -3.586 1.00 0.42 1111 ASP A O 14
ATOM 8389 N N . THR A 1 10 ? 10.072 7.002 -5.419 1.00 0.28 1112 THR A N 14
ATOM 8390 C CA . THR A 1 10 ? 8.814 6.717 -6.091 1.00 0.31 1112 THR A CA 14
ATOM 8391 C C . THR A 1 10 ? 8.365 5.283 -5.828 1.00 0.24 1112 THR A C 14
ATOM 8392 O O . THR A 1 10 ? 7.388 4.805 -6.412 1.00 0.30 1112 THR A O 14
ATOM 8403 N N . GLN A 1 11 ? 9.091 4.588 -4.960 1.00 0.18 1113 GLN A N 14
ATOM 8404 C CA . GLN A 1 11 ? 8.698 3.260 -4.539 1.00 0.17 1113 GLN A CA 14
ATOM 8405 C C . GLN A 1 11 ? 8.031 3.288 -3.180 1.00 0.17 1113 GLN A C 14
ATOM 8406 O O . GLN A 1 11 ? 8.212 4.217 -2.395 1.00 0.23 1113 GLN A O 14
ATOM 8420 N N . TYR A 1 12 ? 7.260 2.258 -2.924 1.00 0.15 1114 TYR A N 14
ATOM 8421 C CA . TYR A 1 12 ? 6.602 2.084 -1.648 1.00 0.16 1114 TYR A CA 14
ATOM 8422 C C . TYR A 1 12 ? 7.184 0.879 -0.941 1.00 0.15 1114 TYR A C 14
ATOM 8423 O O . TYR A 1 12 ? 7.597 -0.089 -1.582 1.00 0.15 1114 TYR A O 14
ATOM 8441 N N . THR A 1 13 ? 7.205 0.944 0.370 1.00 0.18 1115 THR A N 14
ATOM 8442 C CA . THR A 1 13 ? 7.702 -0.148 1.174 1.00 0.20 1115 THR A CA 14
ATOM 8443 C C . THR A 1 13 ? 6.538 -0.925 1.760 1.00 0.23 1115 THR A C 14
ATOM 8444 O O . THR A 1 13 ? 5.833 -0.437 2.647 1.00 0.31 1115 THR A O 14
ATOM 8455 N N . CYS A 1 14 ? 6.321 -2.117 1.236 1.00 0.26 1116 CYS A N 14
ATOM 8456 C CA . CYS A 1 14 ? 5.255 -2.978 1.712 1.00 0.34 1116 CYS A CA 14
ATOM 8457 C C . CYS A 1 14 ? 5.490 -3.381 3.161 1.00 0.40 1116 CYS A C 14
ATOM 8458 O O . CYS A 1 14 ? 6.616 -3.306 3.659 1.00 0.37 1116 CYS A O 14
ATOM 8465 N N . ASP A 1 15 ? 4.431 -3.826 3.822 1.00 0.56 1117 ASP A N 14
ATOM 8466 C CA . ASP A 1 15 ? 4.537 -4.330 5.187 1.00 0.69 1117 ASP A CA 14
ATOM 8467 C C . ASP A 1 15 ? 5.496 -5.513 5.228 1.00 0.65 1117 ASP A C 14
ATOM 8468 O O . ASP A 1 15 ? 6.203 -5.727 6.210 1.00 0.71 1117 ASP A O 14
ATOM 8477 N N . ASN A 1 16 ? 5.540 -6.251 4.120 1.00 0.69 1118 ASN A N 14
ATOM 8478 C CA . ASN A 1 16 ? 6.419 -7.408 3.984 1.00 0.75 1118 ASN A CA 14
ATOM 8479 C C . ASN A 1 16 ? 7.858 -6.985 3.685 1.00 0.59 1118 ASN A C 14
ATOM 8480 O O . ASN A 1 16 ? 8.686 -7.814 3.308 1.00 0.65 1118 ASN A O 14
ATOM 8491 N N . HIS A 1 17 ? 8.143 -5.689 3.855 1.00 0.46 1119 HIS A N 14
ATOM 8492 C CA . HIS A 1 17 ? 9.471 -5.127 3.591 1.00 0.41 1119 HIS A CA 14
ATOM 8493 C C . HIS A 1 17 ? 9.847 -5.305 2.121 1.00 0.44 1119 HIS A C 14
ATOM 8494 O O . HIS A 1 17 ? 10.938 -5.773 1.799 1.00 0.79 1119 HIS A O 14
ATOM 8509 N N . GLN A 1 18 ? 8.936 -4.925 1.235 1.00 0.40 1120 GLN A N 14
ATOM 8510 C CA . GLN A 1 18 ? 9.148 -5.092 -0.198 1.00 0.38 1120 GLN A CA 14
ATOM 8511 C C . GLN A 1 18 ? 9.036 -3.747 -0.911 1.00 0.29 1120 GLN A C 14
ATOM 8512 O O . GLN A 1 18 ? 8.268 -2.884 -0.494 1.00 0.39 1120 GLN A O 14
ATOM 8526 N N . CYS A 1 19 ? 9.801 -3.582 -1.978 1.00 0.21 1121 CYS A N 14
ATOM 8527 C CA . CYS A 1 19 ? 9.827 -2.333 -2.717 1.00 0.21 1121 CYS A CA 14
ATOM 8528 C C . CYS A 1 19 ? 9.008 -2.436 -4.000 1.00 0.20 1121 CYS A C 14
ATOM 8529 O O . CYS A 1 19 ? 9.422 -3.081 -4.966 1.00 0.34 1121 CYS A O 14
ATOM 8536 N N . ILE A 1 20 ? 7.838 -1.814 -3.995 1.00 0.15 1122 ILE A N 14
ATOM 8537 C CA . ILE A 1 20 ? 6.998 -1.755 -5.183 1.00 0.14 1122 ILE A CA 14
ATOM 8538 C C . ILE A 1 20 ? 6.865 -0.314 -5.649 1.00 0.14 1122 ILE A C 14
ATOM 8539 O O . ILE A 1 20 ? 7.336 0.597 -4.983 1.00 0.18 1122 ILE A O 14
ATOM 8555 N N . SER A 1 21 ? 6.225 -0.104 -6.784 1.00 0.16 1123 SER A N 14
ATOM 8556 C CA . SER A 1 21 ? 5.988 1.242 -7.276 1.00 0.17 1123 SER A CA 14
ATOM 8557 C C . SER A 1 21 ? 4.817 1.877 -6.532 1.00 0.15 1123 SER A C 14
ATOM 8558 O O . SER A 1 21 ? 3.820 1.215 -6.241 1.00 0.17 1123 SER A O 14
ATOM 8566 N N . LYS A 1 22 ? 4.943 3.169 -6.233 1.00 0.17 1124 LYS A N 14
ATOM 8567 C CA . LYS A 1 22 ? 3.885 3.908 -5.552 1.00 0.19 1124 LYS A CA 14
ATOM 8568 C C . LYS A 1 22 ? 2.633 4.004 -6.416 1.00 0.22 1124 LYS A C 14
ATOM 8569 O O . LYS A 1 22 ? 1.540 4.259 -5.913 1.00 0.25 1124 LYS A O 14
ATOM 8588 N N . ASN A 1 23 ? 2.798 3.793 -7.718 1.00 0.24 1125 ASN A N 14
ATOM 8589 C CA . ASN A 1 23 ? 1.665 3.812 -8.638 1.00 0.28 1125 ASN A CA 14
ATOM 8590 C C . ASN A 1 23 ? 0.899 2.496 -8.590 1.00 0.26 1125 ASN A C 14
ATOM 8591 O O . ASN A 1 23 ? -0.170 2.365 -9.181 1.00 0.32 1125 ASN A O 14
ATOM 8602 N N . TRP A 1 24 ? 1.451 1.519 -7.882 1.00 0.22 1126 TRP A 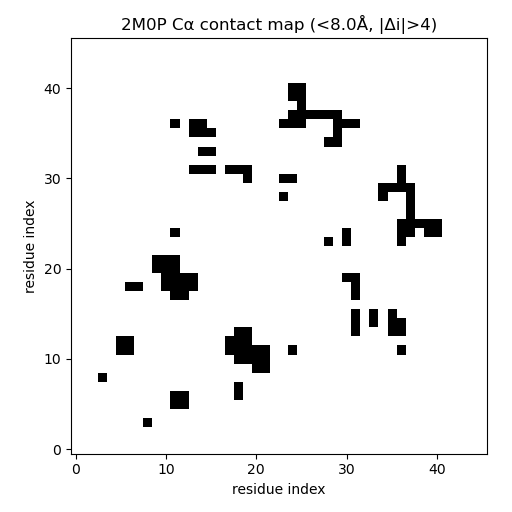N 14
ATOM 8603 C CA . TRP A 1 24 ? 0.787 0.236 -7.708 1.00 0.22 1126 TRP A CA 14
ATOM 8604 C C . TRP A 1 24 ? -0.024 0.248 -6.423 1.00 0.20 1126 TRP A C 14
ATOM 8605 O O . TRP A 1 24 ? -0.902 -0.582 -6.223 1.00 0.26 1126 TRP A O 14
ATOM 8626 N N . VAL A 1 25 ? 0.286 1.193 -5.556 1.00 0.19 1127 VAL A N 14
ATOM 8627 C CA . VAL A 1 25 ? -0.370 1.291 -4.262 1.00 0.18 1127 VAL A CA 14
ATOM 8628 C C . VAL A 1 25 ? -1.855 1.594 -4.423 1.00 0.19 1127 VAL A C 14
ATOM 8629 O O . VAL A 1 25 ? -2.233 2.592 -5.039 1.00 0.23 1127 VAL A O 14
ATOM 8642 N N . CYS A 1 26 ? -2.682 0.696 -3.891 1.00 0.19 1128 CYS A N 14
ATOM 8643 C CA . CYS A 1 26 ? -4.133 0.870 -3.867 1.00 0.26 1128 CYS A CA 14
ATOM 8644 C C . CYS A 1 26 ? -4.709 0.913 -5.281 1.00 0.27 1128 CYS A C 14
ATOM 8645 O O . CYS A 1 26 ? -5.583 1.724 -5.593 1.00 0.37 1128 CYS A O 14
ATOM 8652 N N . ASP A 1 27 ? -4.228 0.014 -6.125 1.00 0.25 1129 ASP A N 14
ATOM 8653 C CA . ASP A 1 27 ? -4.675 -0.065 -7.511 1.00 0.30 1129 ASP A CA 14
ATOM 8654 C C . ASP A 1 27 ? -5.650 -1.228 -7.670 1.00 0.37 1129 ASP A C 14
ATOM 8655 O O . ASP A 1 27 ? -5.847 -1.743 -8.769 1.00 0.41 1129 ASP A O 14
ATOM 8664 N N . THR A 1 28 ? -6.241 -1.623 -6.539 1.00 0.45 1130 THR A N 14
ATOM 8665 C CA . THR A 1 28 ? -7.174 -2.752 -6.437 1.00 0.56 1130 THR A CA 14
ATOM 8666 C C . THR A 1 28 ? -6.534 -4.067 -6.883 1.00 0.61 1130 THR A C 14
ATOM 8667 O O . THR A 1 28 ? -7.214 -4.974 -7.362 1.00 0.73 1130 THR A O 14
ATOM 8678 N N . ASP A 1 29 ? -5.221 -4.159 -6.713 1.00 0.59 1131 ASP A N 14
ATOM 8679 C CA . ASP A 1 29 ? -4.491 -5.384 -6.998 1.00 0.69 1131 ASP A CA 14
ATOM 8680 C C . ASP A 1 29 ? -3.385 -5.587 -5.969 1.00 0.67 1131 ASP A C 14
ATOM 8681 O O . ASP A 1 29 ? -2.609 -4.674 -5.697 1.00 0.53 1131 ASP A O 14
ATOM 8690 N N . ASN A 1 30 ? -3.318 -6.773 -5.389 1.00 0.94 1132 ASN A N 14
ATOM 8691 C CA . ASN A 1 30 ? -2.333 -7.056 -4.347 1.00 1.00 1132 ASN A CA 14
ATOM 8692 C C . ASN A 1 30 ? -0.950 -7.282 -4.946 1.00 0.91 1132 ASN A C 14
ATOM 8693 O O . ASN A 1 30 ? -0.672 -8.343 -5.502 1.00 1.06 1132 ASN A O 14
ATOM 8704 N N . ASP A 1 31 ? -0.082 -6.282 -4.833 1.00 0.86 1133 ASP A N 14
ATOM 8705 C CA . ASP A 1 31 ? 1.278 -6.399 -5.354 1.00 0.77 1133 ASP A CA 14
ATOM 8706 C C . ASP A 1 31 ? 2.191 -6.991 -4.298 1.00 0.78 1133 ASP A C 14
ATOM 8707 O O . ASP A 1 31 ? 2.986 -7.889 -4.577 1.00 1.28 1133 ASP A O 14
ATOM 8716 N N . CYS A 1 32 ? 2.063 -6.483 -3.081 1.00 0.76 1134 CYS A N 14
ATOM 8717 C CA . CYS A 1 32 ? 2.855 -6.969 -1.963 1.00 0.78 1134 CYS A CA 14
ATOM 8718 C C . CYS A 1 32 ? 2.392 -8.362 -1.550 1.00 0.85 1134 CYS A C 14
ATOM 8719 O O . CYS A 1 32 ? 1.298 -8.790 -1.931 1.00 1.57 1134 CYS A O 14
ATOM 8726 N N . GLY A 1 33 ? 3.214 -9.057 -0.766 1.00 1.17 1135 GLY A N 14
ATOM 8727 C CA . GLY A 1 33 ? 2.893 -10.412 -0.342 1.00 1.22 1135 GLY A CA 14
ATOM 8728 C C . GLY A 1 33 ? 1.493 -10.541 0.231 1.00 1.18 1135 GLY A C 14
ATOM 8729 O O . GLY A 1 33 ? 0.719 -11.405 -0.190 1.00 1.68 1135 GLY A O 14
ATOM 8733 N N . ASP A 1 34 ? 1.157 -9.680 1.183 1.00 1.02 1136 ASP A N 14
ATOM 8734 C CA . ASP A 1 34 ? -0.167 -9.704 1.798 1.00 1.11 1136 ASP A CA 14
ATOM 8735 C C . ASP A 1 34 ? -1.032 -8.553 1.301 1.00 0.93 1136 ASP A C 14
ATOM 8736 O O . ASP A 1 34 ? -2.044 -8.217 1.916 1.00 1.35 1136 ASP A O 14
ATOM 8745 N N . GLY A 1 35 ? -0.634 -7.959 0.179 1.00 0.62 1137 GLY A N 14
ATOM 8746 C CA . GLY A 1 35 ? -1.367 -6.831 -0.372 1.00 0.49 1137 GLY A CA 14
ATOM 8747 C C . GLY A 1 35 ? -1.447 -5.665 0.594 1.00 0.36 1137 GLY A C 14
ATOM 8748 O O . GLY A 1 35 ? -2.491 -5.025 0.728 1.00 0.36 1137 GLY A O 14
ATOM 8752 N N . SER A 1 36 ? -0.338 -5.387 1.266 1.00 0.32 1138 SER A N 14
ATOM 8753 C CA . SER A 1 36 ? -0.289 -4.334 2.267 1.00 0.28 1138 SER A CA 14
ATOM 8754 C C . SER A 1 36 ? -0.471 -2.960 1.631 1.00 0.25 1138 SER A C 14
ATOM 8755 O O . SER A 1 36 ? -0.946 -2.024 2.272 1.00 0.40 1138 SER A O 14
ATOM 8763 N N . ASP A 1 37 ? -0.122 -2.855 0.355 1.00 0.18 1139 ASP A N 14
ATOM 8764 C CA . ASP A 1 37 ? -0.224 -1.596 -0.373 1.00 0.18 1139 ASP A CA 14
ATOM 8765 C C . ASP A 1 37 ? -1.686 -1.241 -0.625 1.00 0.20 1139 ASP A C 14
ATOM 8766 O O . ASP A 1 37 ? -2.014 -0.110 -0.978 1.00 0.29 1139 ASP A O 14
ATOM 8775 N N . GLU A 1 38 ? -2.558 -2.219 -0.440 1.00 0.22 1140 GLU A N 14
ATOM 8776 C CA . GLU A 1 38 ? -3.987 -2.019 -0.613 1.00 0.27 1140 GLU A CA 14
ATOM 8777 C C . GLU A 1 38 ? -4.681 -1.892 0.749 1.00 0.31 1140 GLU A C 14
ATOM 8778 O O . GLU A 1 38 ? -5.819 -1.434 0.833 1.00 0.44 1140 GLU A O 14
ATOM 8790 N N . LYS A 1 39 ? -3.996 -2.304 1.816 1.00 0.30 1141 LYS A N 14
ATOM 8791 C CA . LYS A 1 39 ? -4.634 -2.382 3.130 1.00 0.37 1141 LYS A CA 14
ATOM 8792 C C . LYS A 1 39 ? -4.584 -1.042 3.869 1.00 0.49 1141 LYS A C 14
ATOM 8793 O O . LYS A 1 39 ? -5.527 -0.681 4.574 1.00 0.57 1141 LYS A O 14
ATOM 8812 N N . ASN A 1 40 ? -3.496 -0.304 3.707 1.00 0.60 1142 ASN A N 14
ATOM 8813 C CA . ASN A 1 40 ? -3.337 0.970 4.402 1.00 0.81 1142 ASN A CA 14
ATOM 8814 C C . ASN A 1 40 ? -3.099 2.098 3.413 1.00 0.91 1142 ASN A C 14
ATOM 8815 O O . ASN A 1 40 ? -2.232 2.949 3.605 1.00 1.44 1142 ASN A O 14
ATOM 8826 N N . CYS A 1 41 ? -3.894 2.111 2.365 1.00 0.76 1143 CYS A N 14
ATOM 8827 C CA . CYS A 1 41 ? -3.751 3.082 1.315 1.00 0.99 1143 CYS A CA 14
ATOM 8828 C C . CYS A 1 41 ? -4.861 4.106 1.400 1.00 1.29 1143 CYS A C 14
ATOM 8829 O O . CYS A 1 41 ? -6.019 3.775 1.671 1.00 1.67 1143 CYS A O 14
ATOM 8836 N N . ASN A 1 42 ? -4.501 5.345 1.188 1.00 1.87 1144 ASN A N 14
ATOM 8837 C CA . ASN A 1 42 ? -5.477 6.416 1.130 1.00 2.36 1144 ASN A CA 14
ATOM 8838 C C . ASN A 1 42 ? -6.165 6.390 -0.227 1.00 3.05 1144 ASN A C 14
ATOM 8839 O O . ASN A 1 42 ? -5.511 6.255 -1.264 1.00 3.73 1144 ASN A O 14
ATOM 8850 N N . SER A 1 43 ? -7.481 6.468 -0.223 1.00 3.53 1145 SER A N 14
ATOM 8851 C CA . SER A 1 43 ? -8.224 6.527 -1.463 1.00 4.69 1145 SER A CA 14
ATOM 8852 C C . SER A 1 43 ? -8.074 7.902 -2.092 1.00 5.23 1145 SER A C 14
ATOM 8853 O O . SER A 1 43 ? -8.389 8.921 -1.472 1.00 5.32 1145 SER A O 14
ATOM 8861 N N . THR A 1 44 ? -7.571 7.929 -3.310 1.00 5.97 1146 THR A N 14
ATOM 8862 C CA . THR A 1 44 ? -7.336 9.177 -4.012 1.00 6.81 1146 THR A CA 14
ATOM 8863 C C . THR A 1 44 ? -8.624 9.714 -4.622 1.00 7.34 1146 THR A C 14
ATOM 8864 O O . THR A 1 44 ? -8.765 9.810 -5.842 1.00 8.15 1146 THR A O 14
ATOM 8875 N N . GLU A 1 45 ? -9.561 10.055 -3.750 1.00 7.13 1147 GLU A N 14
ATOM 8876 C CA . GLU A 1 45 ? -10.831 10.598 -4.151 1.00 7.94 1147 GLU A CA 14
ATOM 8877 C C . GLU A 1 45 ? -10.656 12.048 -4.579 1.00 8.95 1147 GLU A C 14
ATOM 8878 O O . GLU A 1 45 ? -11.237 12.495 -5.564 1.00 9.87 1147 GLU A O 14
ATOM 8890 N N . THR A 1 46 ? -9.815 12.767 -3.855 1.00 8.94 1148 THR A N 14
ATOM 8891 C CA . THR A 1 46 ? -9.549 14.162 -4.163 1.00 10.03 1148 THR A CA 14
ATOM 8892 C C . THR A 1 46 ? -8.354 14.254 -5.109 1.00 10.71 1148 THR A C 14
ATOM 8893 O O . THR A 1 46 ? -7.383 14.964 -4.857 1.00 11.12 1148 THR A O 14
ATOM 8905 N N . THR A 1 1 ? 18.015 -9.689 0.192 1.00 12.23 1103 THR A N 15
ATOM 8906 C CA . THR A 1 1 ? 18.818 -8.659 0.875 1.00 11.73 1103 THR A CA 15
ATOM 8907 C C . THR A 1 1 ? 18.626 -8.729 2.387 1.00 10.83 1103 THR A C 15
ATOM 8908 O O . THR A 1 1 ? 17.547 -8.434 2.905 1.00 10.67 1103 THR A O 15
ATOM 8921 N N . HIS A 1 2 ? 19.677 -9.134 3.090 1.00 10.41 1104 HIS A N 15
ATOM 8922 C CA . HIS A 1 2 ? 19.631 -9.250 4.541 1.00 9.72 1104 HIS A CA 15
ATOM 8923 C C . HIS A 1 2 ? 19.752 -7.875 5.190 1.00 8.65 1104 HIS A C 15
ATOM 8924 O O . HIS A 1 2 ? 19.169 -7.620 6.241 1.00 8.32 1104 HIS A O 15
ATOM 8939 N N . ALA A 1 3 ? 20.505 -6.995 4.552 1.00 8.30 1105 ALA A N 15
ATOM 8940 C CA . ALA A 1 3 ? 20.694 -5.645 5.056 1.00 7.41 1105 ALA A CA 15
ATOM 8941 C C . ALA A 1 3 ? 19.547 -4.749 4.609 1.00 6.47 1105 ALA A C 15
ATOM 8942 O O . ALA A 1 3 ? 19.252 -4.664 3.413 1.00 6.54 1105 ALA A O 15
ATOM 8949 N N . PRO A 1 4 ? 18.876 -4.085 5.568 1.00 5.80 1106 PRO A N 15
ATOM 8950 C CA . PRO A 1 4 ? 17.757 -3.179 5.282 1.00 4.97 1106 PRO A CA 15
ATOM 8951 C C . PRO A 1 4 ? 18.129 -2.101 4.270 1.00 4.25 1106 PRO A C 15
ATOM 8952 O O . PRO A 1 4 ? 19.183 -1.466 4.376 1.00 4.22 1106 PRO A O 15
ATOM 8963 N N . ALA A 1 5 ? 17.267 -1.905 3.284 1.00 4.09 1107 ALA A N 15
ATOM 8964 C CA . ALA A 1 5 ? 17.504 -0.917 2.250 1.00 3.77 1107 ALA A CA 15
ATOM 8965 C C . ALA A 1 5 ? 16.271 -0.054 2.043 1.00 2.63 1107 ALA A C 15
ATOM 8966 O O . ALA A 1 5 ? 15.154 -0.563 1.940 1.00 2.62 1107 ALA A O 15
ATOM 8973 N N . SER A 1 6 ? 16.478 1.251 1.997 1.00 2.16 1108 SER A N 15
ATOM 8974 C CA . SER A 1 6 ? 15.399 2.190 1.757 1.00 1.43 1108 SER A CA 15
ATOM 8975 C C . SER A 1 6 ? 14.974 2.139 0.295 1.00 1.29 1108 SER A C 15
ATOM 8976 O O . SER A 1 6 ? 15.811 2.211 -0.606 1.00 1.97 1108 SER A O 15
ATOM 8984 N N . CYS A 1 7 ? 13.677 1.999 0.066 1.00 0.72 1109 CYS A N 15
ATOM 8985 C CA . CYS A 1 7 ? 13.144 1.894 -1.284 1.00 0.49 1109 CYS A CA 15
ATOM 8986 C C . CYS A 1 7 ? 13.315 3.204 -2.051 1.00 0.46 1109 CYS A C 15
ATOM 8987 O O . CYS A 1 7 ? 13.782 4.207 -1.504 1.00 0.62 1109 CYS A O 15
ATOM 8994 N N . LEU A 1 8 ? 12.947 3.181 -3.322 1.00 0.34 1110 LEU A N 15
ATOM 8995 C CA . LEU A 1 8 ? 13.021 4.357 -4.179 1.00 0.32 1110 LEU A CA 15
ATOM 8996 C C . LEU A 1 8 ? 12.128 5.469 -3.640 1.00 0.29 1110 LEU A C 15
ATOM 8997 O O . LEU A 1 8 ? 11.207 5.205 -2.863 1.00 0.30 1110 LEU A O 15
ATOM 9013 N N . ASP A 1 9 ? 12.378 6.702 -4.055 1.00 0.35 1111 ASP A N 15
ATOM 9014 C CA . ASP A 1 9 ? 11.508 7.813 -3.677 1.00 0.38 1111 ASP A CA 15
ATOM 9015 C C . ASP A 1 9 ? 10.100 7.565 -4.194 1.00 0.32 1111 ASP A C 15
ATOM 9016 O O . ASP A 1 9 ? 9.115 7.842 -3.513 1.00 0.42 1111 ASP A O 15
ATOM 9025 N N . THR A 1 10 ? 10.019 7.016 -5.397 1.0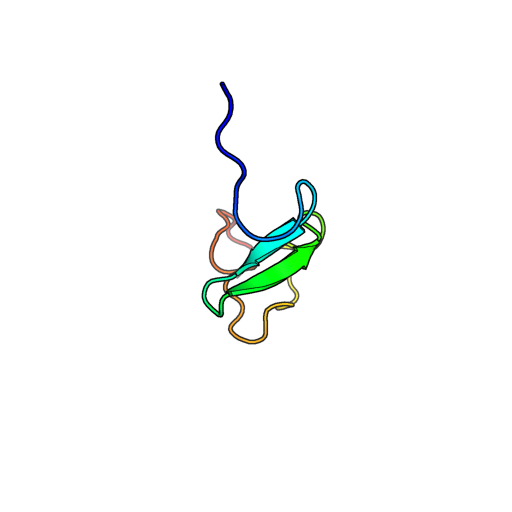0 0.28 1112 THR A N 15
ATOM 9026 C CA . THR A 1 10 ? 8.742 6.718 -6.017 1.00 0.31 1112 THR A CA 15
ATOM 9027 C C . THR A 1 10 ? 8.314 5.277 -5.751 1.00 0.24 1112 THR A C 15
ATOM 9028 O O . THR A 1 10 ? 7.351 4.786 -6.342 1.00 0.30 1112 THR A O 15
ATOM 9039 N N . GLN A 1 11 ? 9.035 4.591 -4.870 1.00 0.18 1113 GLN A N 15
ATOM 9040 C CA . GLN A 1 11 ? 8.641 3.261 -4.457 1.00 0.17 1113 GLN A CA 15
ATOM 9041 C C . GLN A 1 11 ? 8.007 3.268 -3.080 1.00 0.17 1113 GLN A C 15
ATOM 9042 O O . GLN A 1 11 ? 8.217 4.180 -2.276 1.00 0.23 1113 GLN A O 15
ATOM 9056 N N . TYR A 1 12 ? 7.225 2.241 -2.833 1.00 0.15 1114 TYR A N 15
ATOM 9057 C CA . TYR A 1 12 ? 6.557 2.055 -1.561 1.00 0.16 1114 TYR A CA 15
ATOM 9058 C C . TYR A 1 12 ? 7.160 0.862 -0.833 1.00 0.15 1114 TYR A C 15
ATOM 9059 O O . TYR A 1 12 ? 7.693 -0.053 -1.462 1.00 0.15 1114 TYR A O 15
ATOM 9077 N N . THR A 1 13 ? 7.061 0.876 0.481 1.00 0.18 1115 THR A N 15
ATOM 9078 C CA . THR A 1 13 ? 7.610 -0.185 1.305 1.00 0.20 1115 THR A CA 15
ATOM 9079 C C . THR A 1 13 ? 6.483 -1.057 1.854 1.00 0.23 1115 THR A C 15
ATOM 9080 O O . THR A 1 13 ? 5.794 -0.669 2.800 1.00 0.31 1115 THR A O 15
ATOM 9091 N N . CYS A 1 14 ? 6.288 -2.218 1.240 1.00 0.26 1116 CYS A N 15
ATOM 9092 C CA . CYS A 1 14 ? 5.229 -3.135 1.645 1.00 0.34 1116 CYS A CA 15
ATOM 9093 C C . CYS A 1 14 ? 5.497 -3.716 3.031 1.00 0.40 1116 CYS A C 15
ATOM 9094 O O . CYS A 1 14 ? 6.583 -3.530 3.586 1.00 0.37 1116 CYS A O 15
ATOM 9101 N N . ASP A 1 15 ? 4.518 -4.432 3.570 1.00 0.56 1117 ASP A N 15
ATOM 9102 C CA . ASP A 1 15 ? 4.605 -5.001 4.916 1.00 0.69 1117 ASP A CA 15
ATOM 9103 C C . ASP A 1 15 ? 5.889 -5.807 5.108 1.00 0.65 1117 ASP A C 15
ATOM 9104 O O . ASP A 1 15 ? 6.594 -5.636 6.100 1.00 0.71 1117 ASP A O 15
ATOM 9113 N N . ASN A 1 16 ? 6.211 -6.651 4.138 1.00 0.69 1118 ASN A N 15
ATOM 9114 C CA . ASN A 1 16 ? 7.400 -7.495 4.225 1.00 0.75 1118 ASN A CA 15
ATOM 9115 C C . ASN A 1 16 ? 8.607 -6.828 3.572 1.00 0.59 1118 ASN A C 15
ATOM 9116 O O . ASN A 1 16 ? 9.459 -7.499 2.989 1.00 0.65 1118 ASN A O 15
ATOM 9127 N N . HIS A 1 17 ? 8.662 -5.501 3.665 1.00 0.46 1119 HIS A N 15
ATOM 9128 C CA . HIS A 1 17 ? 9.806 -4.716 3.189 1.00 0.41 1119 HIS A CA 15
ATOM 9129 C C . HIS A 1 17 ? 9.999 -4.846 1.677 1.00 0.44 1119 HIS A C 15
ATOM 9130 O O . HIS A 1 17 ? 11.117 -4.730 1.177 1.00 0.79 1119 HIS A O 15
ATOM 9145 N N . GLN A 1 18 ? 8.914 -5.084 0.950 1.00 0.40 1120 GLN A N 15
ATOM 9146 C CA . GLN A 1 18 ? 8.983 -5.179 -0.504 1.00 0.38 1120 GLN A CA 15
ATOM 9147 C C . GLN A 1 18 ? 8.822 -3.797 -1.122 1.00 0.29 1120 GLN A C 15
ATOM 9148 O O . GLN A 1 18 ? 7.863 -3.088 -0.832 1.00 0.39 1120 GLN A O 15
ATOM 9162 N N . CYS A 1 19 ? 9.777 -3.407 -1.946 1.00 0.21 1121 CYS A N 15
ATOM 9163 C CA . CYS A 1 19 ? 9.723 -2.116 -2.613 1.00 0.21 1121 CYS A CA 15
ATOM 9164 C C . CYS A 1 19 ? 8.963 -2.220 -3.935 1.00 0.20 1121 CYS A C 15
ATOM 9165 O O . CYS A 1 19 ? 9.500 -2.706 -4.932 1.00 0.34 1121 CYS A O 15
ATOM 9172 N N . ILE A 1 20 ? 7.708 -1.792 -3.929 1.00 0.15 1122 ILE A N 15
ATOM 9173 C CA . ILE A 1 20 ? 6.914 -1.732 -5.151 1.00 0.14 1122 ILE A CA 15
ATOM 9174 C C . ILE A 1 20 ? 6.828 -0.295 -5.637 1.00 0.14 1122 ILE A C 15
ATOM 9175 O O . ILE A 1 20 ? 7.255 0.619 -4.944 1.00 0.18 1122 ILE A O 15
ATOM 9191 N N . SER A 1 21 ? 6.276 -0.096 -6.816 1.00 0.16 1123 SER A N 15
ATOM 9192 C CA . SER A 1 21 ? 6.060 1.245 -7.330 1.00 0.17 1123 SER A CA 15
ATOM 9193 C C . SER A 1 21 ? 4.890 1.894 -6.605 1.00 0.15 1123 SER A C 15
ATOM 9194 O O . SER A 1 21 ? 3.906 1.231 -6.276 1.00 0.17 1123 SER A O 15
ATOM 9202 N N . LYS A 1 22 ? 4.993 3.197 -6.360 1.00 0.17 1124 LYS A N 15
ATOM 9203 C CA . LYS A 1 22 ? 3.910 3.934 -5.727 1.00 0.19 1124 LYS A CA 15
ATOM 9204 C C . LYS A 1 22 ? 2.693 4.006 -6.647 1.00 0.22 1124 LYS A C 15
ATOM 9205 O O . LYS A 1 22 ? 1.591 4.326 -6.202 1.00 0.25 1124 LYS A O 15
ATOM 9224 N N . ASN A 1 23 ? 2.893 3.700 -7.931 1.00 0.24 1125 ASN A N 15
ATOM 9225 C CA . ASN A 1 23 ? 1.778 3.615 -8.876 1.00 0.28 1125 ASN A CA 15
ATOM 9226 C C . ASN A 1 23 ? 0.978 2.344 -8.638 1.00 0.26 1125 ASN A C 15
ATOM 9227 O O . ASN A 1 23 ? -0.135 2.193 -9.134 1.00 0.32 1125 ASN A O 15
ATOM 9238 N N . TRP A 1 24 ? 1.554 1.429 -7.871 1.00 0.22 1126 TRP A N 15
ATOM 9239 C CA . TRP A 1 24 ? 0.920 0.147 -7.602 1.00 0.22 1126 TRP A CA 15
ATOM 9240 C C . TRP A 1 24 ? 0.190 0.171 -6.268 1.00 0.20 1126 TRP A C 15
ATOM 9241 O O . TRP A 1 24 ? -0.567 -0.738 -5.952 1.00 0.26 1126 TRP A O 15
ATOM 9262 N N . VAL A 1 25 ? 0.428 1.209 -5.488 1.00 0.19 1127 VAL A N 15
ATOM 9263 C CA . VAL A 1 25 ? -0.175 1.322 -4.165 1.00 0.18 1127 VAL A CA 15
ATOM 9264 C C . VAL A 1 25 ? -1.651 1.663 -4.260 1.00 0.19 1127 VAL A C 15
ATOM 9265 O O . VAL A 1 25 ? -2.025 2.714 -4.793 1.00 0.23 1127 VAL A O 15
ATOM 9278 N N . CYS A 1 26 ? -2.477 0.758 -3.743 1.00 0.19 1128 CYS A N 15
ATOM 9279 C CA . CYS A 1 26 ? -3.924 0.915 -3.771 1.00 0.26 1128 CYS A CA 15
ATOM 9280 C C . CYS A 1 26 ? -4.400 1.041 -5.213 1.00 0.27 1128 CYS A C 15
ATOM 9281 O O . CYS A 1 26 ? -5.056 2.011 -5.600 1.00 0.37 1128 CYS A O 15
ATOM 9288 N N . ASP A 1 27 ? -4.029 0.059 -6.013 1.00 0.25 1129 ASP A N 15
ATOM 9289 C CA . ASP A 1 27 ? -4.444 0.008 -7.404 1.00 0.30 1129 ASP A CA 15
ATOM 9290 C C . ASP A 1 27 ? -5.376 -1.176 -7.607 1.00 0.37 1129 ASP A C 15
ATOM 9291 O O . ASP A 1 27 ? -5.651 -1.584 -8.737 1.00 0.41 1129 ASP A O 15
ATOM 9300 N N . THR A 1 28 ? -5.847 -1.715 -6.480 1.00 0.45 1130 THR A N 15
ATOM 9301 C CA . THR A 1 28 ? -6.750 -2.864 -6.430 1.00 0.56 1130 THR A CA 15
ATOM 9302 C C . THR A 1 28 ? -6.154 -4.077 -7.142 1.00 0.61 1130 THR A C 15
ATOM 9303 O O . THR A 1 28 ? -6.878 -4.929 -7.665 1.00 0.73 1130 THR A O 15
ATOM 9314 N N . ASP A 1 29 ? -4.830 -4.155 -7.140 1.00 0.59 1131 ASP A N 15
ATOM 9315 C CA . ASP A 1 29 ? -4.125 -5.277 -7.742 1.00 0.69 1131 ASP A CA 15
ATOM 9316 C C . ASP A 1 29 ? -3.021 -5.748 -6.804 1.00 0.67 1131 ASP A C 15
ATOM 9317 O O . ASP A 1 29 ? -2.375 -4.936 -6.130 1.00 0.53 1131 ASP A O 15
ATOM 9326 N N . ASN A 1 30 ? -2.816 -7.057 -6.748 1.00 0.94 1132 ASN A N 15
ATOM 9327 C CA . ASN A 1 30 ? -1.875 -7.652 -5.805 1.00 1.00 1132 ASN A CA 15
ATOM 9328 C C . ASN A 1 30 ? -0.432 -7.506 -6.284 1.00 0.91 1132 ASN A C 15
ATOM 9329 O O . ASN A 1 30 ? -0.054 -8.044 -7.325 1.00 1.06 1132 ASN A O 15
ATOM 9340 N N . ASP A 1 31 ? 0.361 -6.775 -5.512 1.00 0.86 1133 ASP A N 15
ATOM 9341 C CA . ASP A 1 31 ? 1.775 -6.568 -5.821 1.00 0.77 1133 ASP A CA 15
ATOM 9342 C C . ASP A 1 31 ? 2.644 -6.777 -4.583 1.00 0.78 1133 ASP A C 15
ATOM 9343 O O . ASP A 1 31 ? 3.724 -7.358 -4.675 1.00 1.28 1133 ASP A O 15
ATOM 9352 N N . CYS A 1 32 ? 2.172 -6.324 -3.424 1.00 0.76 1134 CYS A N 15
ATOM 9353 C CA . CYS A 1 32 ? 2.908 -6.513 -2.168 1.00 0.78 1134 CYS A CA 15
ATOM 9354 C C . CYS A 1 32 ? 2.775 -7.939 -1.625 1.00 0.85 1134 CYS A C 15
ATOM 9355 O O . CYS A 1 32 ? 2.738 -8.138 -0.413 1.00 1.57 1134 CYS A O 15
ATOM 9362 N N . GLY A 1 33 ? 2.708 -8.928 -2.510 1.00 1.17 1135 GLY A N 15
ATOM 9363 C CA . GLY A 1 33 ? 2.568 -10.308 -2.076 1.00 1.22 1135 GLY A CA 15
ATOM 9364 C C . GLY A 1 33 ? 1.174 -10.614 -1.558 1.00 1.18 1135 GLY A C 15
ATOM 9365 O O . GLY A 1 33 ? 0.405 -11.324 -2.204 1.00 1.68 1135 GLY A O 15
ATOM 9369 N N . ASP A 1 34 ? 0.850 -10.080 -0.391 1.00 1.02 1136 ASP A N 15
ATOM 9370 C CA . ASP A 1 34 ? -0.477 -10.242 0.189 1.00 1.11 1136 ASP A CA 15
ATOM 9371 C C . ASP A 1 34 ? -1.370 -9.071 -0.205 1.00 0.93 1136 ASP A C 15
ATOM 9372 O O . ASP A 1 34 ? -2.485 -9.264 -0.686 1.00 1.35 1136 ASP A O 15
ATOM 9381 N N . GLY A 1 35 ? -0.863 -7.858 -0.014 1.00 0.62 1137 GLY A N 15
ATOM 9382 C CA . GLY A 1 35 ? -1.591 -6.676 -0.435 1.00 0.49 1137 GLY A CA 15
ATOM 9383 C C . GLY A 1 35 ? -1.614 -5.591 0.624 1.00 0.36 1137 GLY A C 15
ATOM 9384 O O . GLY A 1 35 ? -2.634 -4.936 0.831 1.00 0.36 1137 GLY A O 15
ATOM 9388 N N . SER A 1 36 ? -0.484 -5.391 1.292 1.00 0.32 1138 SER A N 15
ATOM 9389 C CA . SER A 1 36 ? -0.386 -4.387 2.342 1.00 0.28 1138 SER A CA 15
ATOM 9390 C C . SER A 1 36 ? -0.533 -2.976 1.768 1.00 0.25 1138 SER A C 15
ATOM 9391 O O . SER A 1 36 ? -0.957 -2.049 2.463 1.00 0.40 1138 SER A O 15
ATOM 9399 N N . ASP A 1 37 ? -0.198 -2.828 0.490 1.00 0.18 1139 ASP A N 15
ATOM 9400 C CA . ASP A 1 37 ? -0.326 -1.552 -0.205 1.00 0.18 1139 ASP A CA 15
ATOM 9401 C C . ASP A 1 37 ? -1.798 -1.193 -0.375 1.00 0.20 1139 ASP A C 15
ATOM 9402 O O . ASP A 1 37 ? -2.167 -0.021 -0.416 1.00 0.29 1139 ASP A O 15
ATOM 9411 N N . GLU A 1 38 ? -2.633 -2.218 -0.471 1.00 0.22 1140 GLU A N 15
ATOM 9412 C CA . GLU A 1 38 ? -4.065 -2.031 -0.626 1.00 0.27 1140 GLU A CA 15
ATOM 9413 C C . GLU A 1 38 ? -4.731 -1.860 0.737 1.00 0.31 1140 GLU A C 15
ATOM 9414 O O . GLU A 1 38 ? -5.671 -1.082 0.888 1.00 0.44 1140 GLU A O 15
ATOM 9426 N N . LYS A 1 39 ? -4.226 -2.587 1.735 1.00 0.30 1141 LYS A N 15
ATOM 9427 C CA . LYS A 1 39 ? -4.859 -2.626 3.053 1.00 0.37 1141 LYS A CA 15
ATOM 9428 C C . LYS A 1 39 ? -4.790 -1.269 3.755 1.00 0.49 1141 LYS A C 15
ATOM 9429 O O . LYS A 1 39 ? -5.710 -0.898 4.480 1.00 0.57 1141 LYS A O 15
ATOM 9448 N N . ASN A 1 40 ? -3.720 -0.516 3.516 1.00 0.60 1142 ASN A N 15
ATOM 9449 C CA . ASN A 1 40 ? -3.555 0.786 4.162 1.00 0.81 1142 ASN A CA 15
ATOM 9450 C C . ASN A 1 40 ? -4.405 1.839 3.460 1.00 0.91 1142 ASN A C 15
ATOM 9451 O O . ASN A 1 40 ? -4.508 2.978 3.913 1.00 1.44 1142 ASN A O 15
ATOM 9462 N N . CYS A 1 41 ? -5.026 1.443 2.358 1.00 0.76 1143 CYS A N 15
ATOM 9463 C CA . CYS A 1 41 ? -5.863 2.348 1.587 1.00 0.99 1143 CYS A CA 15
ATOM 9464 C C . CYS A 1 41 ? -7.285 2.350 2.143 1.00 1.29 1143 CYS A C 15
ATOM 9465 O O . CYS A 1 41 ? -8.140 3.099 1.669 1.00 1.67 1143 CYS A O 15
ATOM 9472 N N . ASN A 1 42 ? -7.504 1.508 3.165 1.00 1.87 1144 ASN A N 15
ATOM 9473 C CA . ASN A 1 42 ? -8.767 1.438 3.918 1.00 2.36 1144 ASN A CA 15
ATOM 9474 C C . ASN A 1 42 ? -10.001 1.591 3.032 1.00 3.05 1144 ASN A C 15
ATOM 9475 O O . ASN A 1 42 ? -10.755 2.556 3.167 1.00 3.73 1144 ASN A O 15
ATOM 9486 N N . SER A 1 43 ? -10.191 0.603 2.149 1.00 3.53 1145 SER A N 15
ATOM 9487 C CA . SER A 1 43 ? -11.307 0.537 1.193 1.00 4.69 1145 SER A CA 15
ATOM 9488 C C . SER A 1 43 ? -11.323 1.730 0.237 1.00 5.23 1145 SER A C 15
ATOM 9489 O O . SER A 1 43 ? -11.175 2.885 0.638 1.00 5.32 1145 SER A O 15
ATOM 9497 N N . THR A 1 44 ? -11.508 1.435 -1.038 1.00 5.97 1146 THR A N 15
ATOM 9498 C CA . THR A 1 44 ? -11.472 2.453 -2.072 1.00 6.81 1146 THR A CA 15
ATOM 9499 C C . THR A 1 44 ? -12.660 3.399 -1.959 1.00 7.34 1146 THR A C 15
ATOM 9500 O O . THR A 1 44 ? -13.772 3.077 -2.385 1.00 8.15 1146 THR A O 15
ATOM 9511 N N . GLU A 1 45 ? -12.414 4.545 -1.336 1.00 7.13 1147 GLU A N 15
ATOM 9512 C CA . GLU A 1 45 ? -13.367 5.629 -1.289 1.00 7.94 1147 GLU A CA 15
ATOM 9513 C C . GLU A 1 45 ? -13.817 5.980 -2.698 1.00 8.95 1147 GLU A C 15
ATOM 9514 O O . GLU A 1 45 ? -14.998 6.201 -2.958 1.00 9.87 1147 GLU A O 15
ATOM 9526 N N . THR A 1 46 ? -12.852 6.014 -3.599 1.00 8.94 1148 THR A N 15
ATOM 9527 C CA . THR A 1 46 ? -13.105 6.275 -5.000 1.00 10.03 1148 THR A CA 15
ATOM 9528 C C . THR A 1 46 ? -12.545 5.128 -5.833 1.00 10.71 1148 THR A C 15
ATOM 9529 O O . THR A 1 46 ? -12.354 4.028 -5.316 1.00 11.12 1148 THR A O 15
ATOM 9541 N N . THR A 1 1 ? 23.281 7.906 12.939 1.00 12.23 1103 THR A N 16
ATOM 9542 C CA . THR A 1 1 ? 21.880 7.515 12.689 1.00 11.73 1103 THR A CA 16
ATOM 9543 C C . THR A 1 1 ? 21.803 6.363 11.686 1.00 10.83 1103 THR A C 16
ATOM 9544 O O . THR A 1 1 ? 21.558 5.219 12.071 1.00 10.67 1103 THR A O 16
ATOM 9557 N N . HIS A 1 2 ? 22.034 6.665 10.405 1.00 10.41 1104 HIS A N 16
ATOM 9558 C CA . HIS A 1 2 ? 21.976 5.661 9.339 1.00 9.72 1104 HIS A CA 16
ATOM 9559 C C . HIS A 1 2 ? 20.643 4.923 9.342 1.00 8.65 1104 HIS A C 16
ATOM 9560 O O . HIS A 1 2 ? 20.598 3.696 9.430 1.00 8.32 1104 HIS A O 16
ATOM 9575 N N . ALA A 1 3 ? 19.560 5.679 9.243 1.00 8.30 1105 ALA A N 16
ATOM 9576 C CA . ALA A 1 3 ? 18.230 5.097 9.212 1.00 7.41 1105 ALA A CA 16
ATOM 9577 C C . ALA A 1 3 ? 17.926 4.558 7.821 1.00 6.47 1105 ALA A C 16
ATOM 9578 O O . ALA A 1 3 ? 18.262 5.189 6.816 1.00 6.54 1105 ALA A O 16
ATOM 9585 N N . PRO A 1 4 ? 17.313 3.368 7.743 1.00 5.80 1106 PRO A N 16
ATOM 9586 C CA . PRO A 1 4 ? 16.970 2.739 6.466 1.00 4.97 1106 PRO A CA 16
ATOM 9587 C C . PRO A 1 4 ? 15.918 3.532 5.698 1.00 4.25 1106 PRO A C 16
ATOM 9588 O O . PRO A 1 4 ? 14.842 3.836 6.224 1.00 4.22 1106 PRO A O 16
ATOM 9599 N N . ALA A 1 5 ? 16.236 3.876 4.459 1.00 4.09 1107 ALA A N 16
ATOM 9600 C CA . ALA A 1 5 ? 15.310 4.606 3.609 1.00 3.77 1107 ALA A CA 16
ATOM 9601 C C . ALA A 1 5 ? 14.200 3.681 3.129 1.00 2.63 1107 ALA A C 16
ATOM 9602 O O . ALA A 1 5 ? 14.446 2.511 2.826 1.00 2.62 1107 ALA A O 16
ATOM 9609 N N . SER A 1 6 ? 12.987 4.203 3.068 1.00 2.16 1108 SER A N 16
ATOM 9610 C CA . SER A 1 6 ? 11.833 3.410 2.684 1.00 1.43 1108 SER A CA 16
ATOM 9611 C C . SER A 1 6 ? 11.756 3.247 1.168 1.00 1.29 1108 SER A C 16
ATOM 9612 O O . SER A 1 6 ? 10.953 3.902 0.500 1.00 1.97 1108 SER A O 16
ATOM 9620 N N . CYS A 1 7 ? 12.607 2.369 0.640 1.00 0.72 1109 CYS A N 16
ATOM 9621 C CA . CYS A 1 7 ? 12.647 2.068 -0.786 1.00 0.49 1109 CYS A CA 16
ATOM 9622 C C . CYS A 1 7 ? 12.971 3.309 -1.615 1.00 0.46 1109 CYS A C 16
ATOM 9623 O O . CYS A 1 7 ? 13.474 4.312 -1.096 1.00 0.62 1109 CYS A O 16
ATOM 9630 N N . LEU A 1 8 ? 12.726 3.211 -2.911 1.00 0.34 1110 LEU A N 16
ATOM 9631 C CA . LEU A 1 8 ? 12.923 4.315 -3.834 1.00 0.32 1110 LEU A CA 16
ATOM 9632 C C . LEU A 1 8 ? 12.027 5.492 -3.457 1.00 0.29 1110 LEU A C 16
ATOM 9633 O O . LEU A 1 8 ? 11.051 5.325 -2.726 1.00 0.30 1110 LEU A O 16
ATOM 9649 N N . ASP A 1 9 ? 12.342 6.674 -3.970 1.00 0.35 1111 ASP A N 16
ATOM 9650 C CA . ASP A 1 9 ? 11.509 7.851 -3.727 1.00 0.38 1111 ASP A CA 16
ATOM 9651 C C . ASP A 1 9 ? 10.145 7.672 -4.377 1.00 0.32 1111 ASP A C 16
ATOM 9652 O O . ASP A 1 9 ? 9.154 8.262 -3.952 1.00 0.42 1111 ASP A O 16
ATOM 9661 N N . THR A 1 10 ? 10.106 6.854 -5.417 1.00 0.28 1112 THR A N 16
ATOM 9662 C CA . THR A 1 10 ? 8.863 6.534 -6.094 1.00 0.31 1112 THR A CA 16
ATOM 9663 C C . THR A 1 10 ? 8.390 5.128 -5.746 1.00 0.24 1112 THR A C 16
ATOM 9664 O O . THR A 1 10 ? 7.463 4.604 -6.366 1.00 0.30 1112 THR A O 16
ATOM 9675 N N . GLN A 1 11 ? 9.025 4.509 -4.758 1.00 0.18 1113 GLN A N 16
ATOM 9676 C CA . GLN A 1 11 ? 8.632 3.182 -4.347 1.00 0.17 1113 GLN A CA 16
ATOM 9677 C C . GLN A 1 11 ? 8.090 3.157 -2.935 1.00 0.17 1113 GLN A C 16
ATOM 9678 O O . GLN A 1 11 ? 8.426 3.988 -2.095 1.00 0.23 1113 GLN A O 16
ATOM 9692 N N . TYR A 1 12 ? 7.234 2.187 -2.710 1.00 0.15 1114 TYR A N 16
ATOM 9693 C CA . TYR A 1 12 ? 6.610 1.965 -1.423 1.00 0.16 1114 TYR A CA 16
ATOM 9694 C C . TYR A 1 12 ? 7.254 0.772 -0.741 1.00 0.15 1114 TYR A C 16
ATOM 9695 O O . TYR A 1 12 ? 7.716 -0.157 -1.402 1.00 0.15 1114 TYR A O 16
ATOM 9713 N N . THR A 1 13 ? 7.270 0.805 0.573 1.00 0.18 1115 THR A N 16
ATOM 9714 C CA . THR A 1 13 ? 7.815 -0.287 1.354 1.00 0.20 1115 THR A CA 16
ATOM 9715 C C . THR A 1 13 ? 6.684 -1.139 1.898 1.00 0.23 1115 THR A C 16
ATOM 9716 O O . THR A 1 13 ? 5.997 -0.752 2.848 1.00 0.31 1115 THR A O 16
ATOM 9727 N N . CYS A 1 14 ? 6.479 -2.279 1.275 1.00 0.26 1116 CYS A N 16
ATOM 9728 C CA . CYS A 1 14 ? 5.432 -3.192 1.678 1.00 0.34 1116 CYS A CA 16
ATOM 9729 C C . CYS A 1 14 ? 5.746 -3.804 3.042 1.00 0.40 1116 CYS A C 16
ATOM 9730 O O . CYS A 1 14 ? 6.890 -3.741 3.500 1.00 0.37 1116 CYS A O 16
ATOM 9737 N N . ASP A 1 15 ? 4.746 -4.382 3.691 1.00 0.56 1117 ASP A N 16
ATOM 9738 C CA . ASP A 1 15 ? 4.923 -4.949 5.028 1.00 0.69 1117 ASP A CA 16
ATOM 9739 C C . ASP A 1 15 ? 6.032 -5.999 5.036 1.00 0.65 1117 ASP A C 16
ATOM 9740 O O . ASP A 1 15 ? 6.835 -6.070 5.968 1.00 0.71 1117 ASP A O 16
ATOM 9749 N N . ASN A 1 16 ? 6.104 -6.768 3.960 1.00 0.69 1118 ASN A N 16
ATOM 9750 C CA . ASN A 1 16 ? 7.108 -7.818 3.812 1.00 0.75 1118 ASN A CA 16
ATOM 9751 C C . ASN A 1 16 ? 8.448 -7.243 3.352 1.00 0.59 1118 ASN A C 16
ATOM 9752 O O . ASN A 1 16 ? 9.310 -7.970 2.861 1.00 0.65 1118 ASN A O 16
ATOM 9763 N N . HIS A 1 17 ? 8.608 -5.929 3.518 1.00 0.46 1119 HIS A N 16
ATOM 9764 C CA . HIS A 1 17 ? 9.847 -5.223 3.173 1.00 0.41 1119 HIS A CA 16
ATOM 9765 C C . HIS A 1 17 ? 10.121 -5.296 1.674 1.00 0.44 1119 HIS A C 16
ATOM 9766 O O . HIS A 1 17 ? 11.269 -5.234 1.235 1.00 0.79 1119 HIS A O 16
ATOM 9781 N N . GLN A 1 18 ? 9.058 -5.433 0.899 1.00 0.40 1120 GLN A N 16
ATOM 9782 C CA . GLN A 1 18 ? 9.160 -5.457 -0.551 1.00 0.38 1120 GLN A CA 16
ATOM 9783 C C . GLN A 1 18 ? 8.900 -4.066 -1.113 1.00 0.29 1120 GLN A C 16
ATOM 9784 O O . GLN A 1 18 ? 8.030 -3.353 -0.626 1.00 0.39 1120 GLN A O 16
ATOM 9798 N N . CYS A 1 19 ? 9.663 -3.673 -2.117 1.00 0.21 1121 CYS A N 16
ATOM 9799 C CA . CYS A 1 19 ? 9.501 -2.358 -2.711 1.00 0.21 1121 CYS A CA 16
ATOM 9800 C C . CYS A 1 19 ? 8.720 -2.443 -4.016 1.00 0.20 1121 CYS A C 16
ATOM 9801 O O . CYS A 1 19 ? 9.125 -3.134 -4.954 1.00 0.34 1121 CYS A O 16
ATOM 9808 N N . ILE A 1 20 ? 7.588 -1.759 -4.057 1.00 0.15 1122 ILE A N 16
ATOM 9809 C CA . ILE A 1 20 ? 6.799 -1.640 -5.275 1.00 0.14 1122 ILE A CA 16
ATOM 9810 C C . ILE A 1 20 ? 6.699 -0.175 -5.667 1.00 0.14 1122 ILE A C 16
ATOM 9811 O O . ILE A 1 20 ? 7.050 0.696 -4.883 1.00 0.18 1122 ILE A O 16
ATOM 9827 N N . SER A 1 21 ? 6.225 0.099 -6.864 1.00 0.16 1123 SER A N 16
ATOM 9828 C CA . SER A 1 21 ? 6.010 1.474 -7.283 1.00 0.17 1123 SER A CA 16
ATOM 9829 C C . SER A 1 21 ? 4.793 2.031 -6.569 1.00 0.15 1123 SER A C 16
ATOM 9830 O O . SER A 1 21 ? 3.798 1.332 -6.380 1.00 0.17 1123 SER A O 16
ATOM 9838 N N . LYS A 1 22 ? 4.878 3.295 -6.172 1.00 0.17 1124 LYS A N 16
ATOM 9839 C CA . LYS A 1 22 ? 3.793 3.940 -5.449 1.00 0.19 1124 LYS A CA 16
ATOM 9840 C C . LYS A 1 22 ? 2.557 4.059 -6.335 1.00 0.22 1124 LYS A C 16
ATOM 9841 O O . LYS A 1 22 ? 1.439 4.204 -5.844 1.00 0.25 1124 LYS A O 16
ATOM 9860 N N . ASN A 1 23 ? 2.768 3.978 -7.648 1.00 0.24 1125 ASN A N 16
ATOM 9861 C CA . ASN A 1 23 ? 1.664 3.985 -8.607 1.00 0.28 1125 ASN A CA 16
ATOM 9862 C C . ASN A 1 23 ? 0.867 2.684 -8.512 1.00 0.26 1125 ASN A C 16
ATOM 9863 O O . ASN A 1 23 ? -0.291 2.616 -8.915 1.00 0.32 1125 ASN A O 16
ATOM 9874 N N . TRP A 1 24 ? 1.496 1.656 -7.954 1.00 0.22 1126 TRP A N 16
ATOM 9875 C CA . TRP A 1 24 ? 0.871 0.345 -7.830 1.00 0.22 1126 TRP A CA 16
ATOM 9876 C C . TRP A 1 24 ? 0.069 0.258 -6.538 1.00 0.20 1126 TRP A C 16
ATOM 9877 O O . TRP A 1 24 ? -0.716 -0.665 -6.338 1.00 0.26 1126 TRP A O 16
ATOM 9898 N N . VAL A 1 25 ? 0.290 1.218 -5.660 1.00 0.19 1127 VAL A N 16
ATOM 9899 C CA . VAL A 1 25 ? -0.391 1.254 -4.374 1.00 0.18 1127 VAL A CA 16
ATOM 9900 C C . VAL A 1 25 ? -1.881 1.518 -4.549 1.00 0.19 1127 VAL A C 16
ATOM 9901 O O . VAL A 1 25 ? -2.278 2.512 -5.164 1.00 0.23 1127 VAL A O 16
ATOM 9914 N N . CYS A 1 26 ? -2.686 0.606 -4.015 1.00 0.19 1128 CYS A N 16
ATOM 9915 C CA . CYS A 1 26 ? -4.139 0.692 -4.097 1.00 0.26 1128 CYS A CA 16
ATOM 9916 C C . CYS A 1 26 ? -4.588 0.689 -5.553 1.00 0.27 1128 CYS A C 16
ATOM 9917 O O . CYS A 1 26 ? -5.282 1.596 -6.020 1.00 0.37 1128 CYS A O 16
ATOM 9924 N N . ASP A 1 27 ? -4.170 -0.339 -6.269 1.00 0.25 1129 ASP A N 16
ATOM 9925 C CA . ASP A 1 27 ? -4.551 -0.511 -7.664 1.00 0.30 1129 ASP A CA 16
ATOM 9926 C C . ASP A 1 27 ? -5.372 -1.787 -7.809 1.00 0.37 1129 ASP A C 16
ATOM 9927 O O . ASP A 1 27 ? -5.527 -2.324 -8.907 1.00 0.41 1129 ASP A O 16
ATOM 9936 N N . THR A 1 28 ? -5.878 -2.257 -6.666 1.00 0.45 1130 THR A N 16
ATOM 9937 C CA . THR A 1 28 ? -6.685 -3.478 -6.554 1.00 0.56 1130 THR A CA 16
ATOM 9938 C C . THR A 1 28 ? -5.939 -4.716 -7.058 1.00 0.61 1130 THR A C 16
ATOM 9939 O O . THR A 1 28 ? -6.551 -5.722 -7.422 1.00 0.73 1130 THR A O 16
ATOM 9950 N N . ASP A 1 29 ? -4.615 -4.638 -7.065 1.00 0.59 1131 ASP A N 16
ATOM 9951 C CA . ASP A 1 29 ? -3.787 -5.787 -7.393 1.00 0.69 1131 ASP A CA 16
ATOM 9952 C C . ASP A 1 29 ? -2.743 -6.000 -6.309 1.00 0.67 1131 ASP A C 16
ATOM 9953 O O . ASP A 1 29 ? -2.144 -5.039 -5.812 1.00 0.53 1131 ASP A O 16
ATOM 9962 N N . ASN A 1 30 ? -2.536 -7.252 -5.936 1.00 0.94 1132 ASN A N 16
ATOM 9963 C CA . ASN A 1 30 ? -1.621 -7.583 -4.856 1.00 1.00 1132 ASN A CA 16
ATOM 9964 C C . ASN A 1 30 ? -0.183 -7.656 -5.361 1.00 0.91 1132 ASN A C 16
ATOM 9965 O O . ASN A 1 30 ? 0.310 -8.716 -5.744 1.00 1.06 1132 ASN A O 16
ATOM 9976 N N . ASP A 1 31 ? 0.474 -6.509 -5.359 1.00 0.86 1133 ASP A N 16
ATOM 9977 C CA . ASP A 1 31 ? 1.862 -6.395 -5.790 1.00 0.77 1133 ASP A CA 16
ATOM 9978 C C . ASP A 1 31 ? 2.793 -6.465 -4.591 1.00 0.78 1133 ASP A C 16
ATOM 9979 O O . ASP A 1 31 ? 3.942 -6.892 -4.705 1.00 1.28 1133 ASP A O 16
ATOM 9988 N N . CYS A 1 32 ? 2.290 -6.046 -3.438 1.00 0.76 1134 CYS A N 16
ATOM 9989 C CA . CYS A 1 32 ? 3.043 -6.143 -2.193 1.00 0.78 1134 CYS A CA 16
ATOM 9990 C C . CYS A 1 32 ? 3.132 -7.582 -1.702 1.00 0.85 1134 CYS A C 16
ATOM 9991 O O . CYS A 1 32 ? 3.916 -7.889 -0.806 1.00 1.57 1134 CYS A O 16
ATOM 9998 N N . GLY A 1 33 ? 2.309 -8.458 -2.263 1.00 1.17 1135 GLY A N 16
ATOM 9999 C CA . GLY A 1 33 ? 2.266 -9.833 -1.801 1.00 1.22 1135 GLY A CA 16
ATOM 10000 C C . GLY A 1 33 ? 1.468 -9.967 -0.518 1.00 1.18 1135 GLY A C 16
ATOM 10001 O O . GLY A 1 33 ? 0.587 -10.817 -0.404 1.00 1.68 1135 GLY A O 16
ATOM 10005 N N . ASP A 1 34 ? 1.782 -9.113 0.444 1.00 1.02 1136 ASP A N 16
ATOM 10006 C CA . ASP A 1 34 ? 1.053 -9.058 1.704 1.00 1.11 1136 ASP A CA 16
ATOM 10007 C C . ASP A 1 34 ? -0.223 -8.227 1.546 1.00 0.93 1136 ASP A C 16
ATOM 10008 O O . ASP A 1 34 ? -1.120 -8.265 2.389 1.00 1.35 1136 ASP A O 16
ATOM 10017 N N . GLY A 1 35 ? -0.304 -7.495 0.439 1.00 0.62 1137 GLY A N 16
ATOM 10018 C CA . GLY A 1 35 ? -1.445 -6.629 0.192 1.00 0.49 1137 GLY A CA 16
ATOM 10019 C C . GLY A 1 35 ? -1.383 -5.362 1.016 1.00 0.36 1137 GLY A C 16
ATOM 10020 O O . GLY A 1 35 ? -2.375 -4.647 1.159 1.00 0.36 1137 GLY A O 16
ATOM 10024 N N . SER A 1 36 ? -0.200 -5.077 1.539 1.00 0.32 1138 SER A N 16
ATOM 10025 C CA . SER A 1 36 ? -0.006 -3.969 2.458 1.00 0.28 1138 SER A CA 16
ATOM 10026 C C . SER A 1 36 ? -0.161 -2.611 1.773 1.00 0.25 1138 SER A C 16
ATOM 10027 O O . SER A 1 36 ? -0.351 -1.596 2.437 1.00 0.40 1138 SER A O 16
ATOM 10035 N N . ASP A 1 37 ? -0.096 -2.595 0.450 1.00 0.18 1139 ASP A N 16
ATOM 10036 C CA . ASP A 1 37 ? -0.271 -1.357 -0.297 1.00 0.18 1139 ASP A CA 16
ATOM 10037 C C . ASP A 1 37 ? -1.755 -1.050 -0.452 1.00 0.20 1139 ASP A C 16
ATOM 10038 O O . ASP A 1 37 ? -2.164 0.108 -0.515 1.00 0.29 1139 ASP A O 16
ATOM 10047 N N . GLU A 1 38 ? -2.559 -2.102 -0.487 1.00 0.22 1140 GLU A N 16
ATOM 10048 C CA . GLU A 1 38 ? -3.996 -1.960 -0.668 1.00 0.27 1140 GLU A CA 16
ATOM 10049 C C . GLU A 1 38 ? -4.672 -1.734 0.684 1.00 0.31 1140 GLU A C 16
ATOM 10050 O O . GLU A 1 38 ? -5.701 -1.061 0.774 1.00 0.44 1140 GLU A O 16
ATOM 10062 N N . LYS A 1 39 ? -4.071 -2.294 1.735 1.00 0.30 1141 LYS A N 16
ATOM 10063 C CA . LYS A 1 39 ? -4.655 -2.258 3.076 1.00 0.37 1141 LYS A CA 16
ATOM 10064 C C . LYS A 1 39 ? -4.813 -0.825 3.585 1.00 0.49 1141 LYS A C 16
ATOM 10065 O O . LYS A 1 39 ? -5.809 -0.493 4.225 1.00 0.57 1141 LYS A O 16
ATOM 10084 N N . ASN A 1 40 ? -3.838 0.025 3.286 1.00 0.60 1142 ASN A N 16
ATOM 10085 C CA . ASN A 1 40 ? -3.835 1.381 3.816 1.00 0.81 1142 ASN A CA 16
ATOM 10086 C C . ASN A 1 40 ? -4.328 2.382 2.783 1.00 0.91 1142 ASN A C 16
ATOM 10087 O O . ASN A 1 40 ? -3.893 3.530 2.755 1.00 1.44 1142 ASN A O 16
ATOM 10098 N N . CYS A 1 41 ? -5.232 1.940 1.926 1.00 0.76 1143 CYS A N 16
ATOM 10099 C CA . CYS A 1 41 ? -5.835 2.830 0.949 1.00 0.99 1143 CYS A CA 16
ATOM 10100 C C . CYS A 1 41 ? -7.038 3.531 1.569 1.00 1.29 1143 CYS A C 16
ATOM 10101 O O . CYS A 1 41 ? -8.183 3.300 1.179 1.00 1.67 1143 CYS A O 16
ATOM 10108 N N . ASN A 1 42 ? -6.776 4.368 2.560 1.00 1.87 1144 ASN A N 16
ATOM 10109 C CA . ASN A 1 42 ? -7.833 5.093 3.245 1.00 2.36 1144 ASN A CA 16
ATOM 10110 C C . ASN A 1 42 ? -7.771 6.576 2.915 1.00 3.05 1144 ASN A C 16
ATOM 10111 O O . ASN A 1 42 ? -6.689 7.150 2.782 1.00 3.73 1144 ASN A O 16
ATOM 10122 N N . SER A 1 43 ? -8.940 7.179 2.770 1.00 3.53 1145 SER A N 16
ATOM 10123 C CA . SER A 1 43 ? -9.047 8.597 2.466 1.00 4.69 1145 SER A CA 16
ATOM 10124 C C . SER A 1 43 ? -10.461 9.085 2.739 1.00 5.23 1145 SER A C 16
ATOM 10125 O O . SER A 1 43 ? -10.681 9.972 3.566 1.00 5.32 1145 SER A O 16
ATOM 10133 N N . THR A 1 44 ? -11.416 8.478 2.061 1.00 5.97 1146 THR A N 16
ATOM 10134 C CA . THR A 1 44 ? -12.807 8.866 2.177 1.00 6.81 1146 THR A CA 16
ATOM 10135 C C . THR A 1 44 ? -13.513 8.070 3.271 1.00 7.34 1146 THR A C 16
ATOM 10136 O O . THR A 1 44 ? -14.618 7.560 3.076 1.00 8.15 1146 THR A O 16
ATOM 10147 N N . GLU A 1 45 ? -12.863 7.975 4.425 1.00 7.13 1147 GLU A N 16
ATOM 10148 C CA . GLU A 1 45 ? -13.401 7.215 5.543 1.00 7.94 1147 GLU A CA 16
ATOM 10149 C C . GLU A 1 45 ? -14.286 8.094 6.421 1.00 8.95 1147 GLU A C 16
ATOM 10150 O O . GLU A 1 45 ? -15.164 7.597 7.124 1.00 9.87 1147 GLU A O 16
ATOM 10162 N N . THR A 1 46 ? -14.063 9.401 6.373 1.00 8.94 1148 THR A N 16
ATOM 10163 C CA . THR A 1 46 ? -14.860 10.328 7.162 1.00 10.03 1148 THR A CA 16
ATOM 10164 C C . THR A 1 46 ? -15.989 10.925 6.326 1.00 10.71 1148 THR A C 16
ATOM 10165 O O . THR A 1 46 ? -16.970 11.440 6.860 1.00 11.12 1148 THR A O 16
ATOM 10177 N N . THR A 1 1 ? 27.901 -1.564 8.961 1.00 12.23 1103 THR A N 17
ATOM 10178 C CA . THR A 1 1 ? 26.717 -2.407 9.234 1.00 11.73 1103 THR A CA 17
ATOM 10179 C C . THR A 1 1 ? 25.422 -1.622 9.026 1.00 10.83 1103 THR A C 17
ATOM 10180 O O . THR A 1 1 ? 24.696 -1.332 9.975 1.00 10.67 1103 THR A O 17
ATOM 10193 N N . HIS A 1 2 ? 25.135 -1.274 7.778 1.00 10.41 1104 HIS A N 17
ATOM 10194 C CA . HIS A 1 2 ? 23.929 -0.525 7.459 1.00 9.72 1104 HIS A CA 17
ATOM 10195 C C . HIS A 1 2 ? 22.810 -1.465 7.041 1.00 8.65 1104 HIS A C 17
ATOM 10196 O O . HIS A 1 2 ? 23.014 -2.370 6.231 1.00 8.32 1104 HIS A O 17
ATOM 10211 N N . ALA A 1 3 ? 21.634 -1.246 7.603 1.00 8.30 1105 ALA A N 17
ATOM 10212 C CA . ALA A 1 3 ? 20.462 -2.038 7.268 1.00 7.41 1105 ALA A CA 17
ATOM 10213 C C . ALA A 1 3 ? 19.619 -1.303 6.233 1.00 6.47 1105 ALA A C 17
ATOM 10214 O O . ALA A 1 3 ? 19.536 -0.073 6.258 1.00 6.54 1105 ALA A O 17
ATOM 10221 N N . PRO A 1 4 ? 19.000 -2.040 5.295 1.00 5.80 1106 PRO A N 17
ATOM 10222 C CA . PRO A 1 4 ? 18.154 -1.448 4.254 1.00 4.97 1106 PRO A CA 17
ATOM 10223 C C . PRO A 1 4 ? 16.974 -0.680 4.839 1.00 4.25 1106 PRO A C 17
ATOM 10224 O O . PRO A 1 4 ? 16.248 -1.190 5.697 1.00 4.22 1106 PRO A O 17
ATOM 10235 N N . ALA A 1 5 ? 16.798 0.547 4.377 1.00 4.09 1107 ALA A N 17
ATOM 10236 C CA . ALA A 1 5 ? 15.714 1.396 4.839 1.00 3.77 1107 ALA A CA 17
ATOM 10237 C C . ALA A 1 5 ? 14.561 1.383 3.843 1.00 2.63 1107 ALA A C 17
ATOM 10238 O O . ALA A 1 5 ? 14.477 0.486 2.998 1.00 2.62 1107 ALA A O 17
ATOM 10245 N N . SER A 1 6 ? 13.681 2.370 3.949 1.00 2.16 1108 SER A N 17
ATOM 10246 C CA . SER A 1 6 ? 12.540 2.501 3.053 1.00 1.43 1108 SER A CA 17
ATOM 10247 C C . SER A 1 6 ? 12.974 2.512 1.585 1.00 1.29 1108 SER A C 17
ATOM 10248 O O . SER A 1 6 ? 14.105 2.891 1.256 1.00 1.97 1108 SER A O 17
ATOM 10256 N N . CYS A 1 7 ? 12.072 2.091 0.714 1.00 0.72 1109 CYS A N 17
ATOM 10257 C CA . CYS A 1 7 ? 12.361 1.970 -0.708 1.00 0.49 1109 CYS A CA 17
ATOM 10258 C C . CYS A 1 7 ? 12.470 3.338 -1.386 1.00 0.46 1109 CYS A C 17
ATOM 10259 O O . CYS A 1 7 ? 12.461 4.379 -0.722 1.00 0.62 1109 CYS A O 17
ATOM 10266 N N . LEU A 1 8 ? 12.592 3.313 -2.711 1.00 0.34 1110 LEU A N 17
ATOM 10267 C CA . LEU A 1 8 ? 12.726 4.512 -3.534 1.00 0.32 1110 LEU A CA 17
ATOM 10268 C C . LEU A 1 8 ? 11.649 5.548 -3.204 1.00 0.29 1110 LEU A C 17
ATOM 10269 O O . LEU A 1 8 ? 10.592 5.212 -2.670 1.00 0.30 1110 LEU A O 17
ATOM 10285 N N . ASP A 1 9 ? 11.908 6.805 -3.549 1.00 0.35 1111 ASP A N 17
ATOM 10286 C CA . ASP A 1 9 ? 10.958 7.880 -3.276 1.00 0.38 1111 ASP A CA 17
ATOM 10287 C C . ASP A 1 9 ? 9.719 7.732 -4.154 1.00 0.32 1111 ASP A C 17
ATOM 10288 O O . ASP A 1 9 ? 8.649 8.247 -3.834 1.00 0.42 1111 ASP A O 17
ATOM 10297 N N . THR A 1 10 ? 9.874 7.022 -5.266 1.00 0.28 1112 THR A N 17
ATOM 10298 C CA . THR A 1 10 ? 8.745 6.679 -6.119 1.00 0.31 1112 THR A CA 17
ATOM 10299 C C . THR A 1 10 ? 8.313 5.234 -5.891 1.00 0.24 1112 THR A C 17
ATOM 10300 O O . THR A 1 10 ? 7.416 4.723 -6.563 1.00 0.30 1112 THR A O 17
ATOM 10311 N N . GLN A 1 11 ? 8.966 4.573 -4.941 1.00 0.18 1113 GLN A N 17
ATOM 10312 C CA . GLN A 1 11 ? 8.604 3.223 -4.564 1.00 0.17 1113 GLN A CA 17
ATOM 10313 C C . GLN A 1 11 ? 7.903 3.201 -3.223 1.00 0.17 1113 GLN A C 17
ATOM 10314 O O . GLN A 1 11 ? 7.965 4.156 -2.450 1.00 0.23 1113 GLN A O 17
ATOM 10328 N N . TYR A 1 12 ? 7.242 2.100 -2.960 1.00 0.15 1114 TYR A N 17
ATOM 10329 C CA . TYR A 1 12 ? 6.561 1.897 -1.697 1.00 0.16 1114 TYR A CA 17
ATOM 10330 C C . TYR A 1 12 ? 7.184 0.722 -0.966 1.00 0.15 1114 TYR A C 17
ATOM 10331 O O . TYR A 1 12 ? 7.683 -0.214 -1.591 1.00 0.15 1114 TYR A O 17
ATOM 10349 N N . THR A 1 13 ? 7.155 0.781 0.350 1.00 0.18 1115 THR A N 17
ATOM 10350 C CA . THR A 1 13 ? 7.752 -0.252 1.173 1.00 0.20 1115 THR A CA 17
ATOM 10351 C C . THR A 1 13 ? 6.664 -1.125 1.788 1.00 0.23 1115 THR A C 17
ATOM 10352 O O . THR A 1 13 ? 5.985 -0.724 2.737 1.00 0.31 1115 THR A O 17
ATOM 10363 N N . CYS A 1 14 ? 6.494 -2.308 1.223 1.00 0.26 1116 CYS A N 17
ATOM 10364 C CA . CYS A 1 14 ? 5.452 -3.229 1.648 1.00 0.34 1116 CYS A CA 17
ATOM 10365 C C . CYS A 1 14 ? 5.775 -3.852 3.011 1.00 0.40 1116 CYS A C 17
ATOM 10366 O O . CYS A 1 14 ? 6.863 -3.636 3.554 1.00 0.37 1116 CYS A O 17
ATOM 10373 N N . ASP A 1 15 ? 4.840 -4.631 3.547 1.00 0.56 1117 ASP A N 17
ATOM 10374 C CA . ASP A 1 15 ? 4.969 -5.193 4.895 1.00 0.69 1117 ASP A CA 17
ATOM 10375 C C . ASP A 1 15 ? 6.244 -6.019 5.053 1.00 0.65 1117 ASP A C 17
ATOM 10376 O O . ASP A 1 15 ? 6.982 -5.850 6.024 1.00 0.71 1117 ASP A O 17
ATOM 10385 N N . ASN A 1 16 ? 6.528 -6.877 4.086 1.00 0.69 1118 ASN A N 17
ATOM 10386 C CA . ASN A 1 16 ? 7.695 -7.749 4.164 1.00 0.75 1118 ASN A CA 17
ATOM 10387 C C . ASN A 1 16 ? 8.919 -7.047 3.578 1.00 0.59 1118 ASN A C 17
ATOM 10388 O O . ASN A 1 16 ? 9.860 -7.690 3.115 1.00 0.65 1118 ASN A O 17
ATOM 10399 N N . HIS A 1 17 ? 8.891 -5.716 3.605 1.00 0.46 1119 HIS A N 17
ATOM 10400 C CA . HIS A 1 17 ? 9.976 -4.891 3.073 1.00 0.41 1119 HIS A CA 17
ATOM 10401 C C . HIS A 1 17 ? 10.168 -5.134 1.582 1.00 0.44 1119 HIS A C 17
ATOM 10402 O O . HIS A 1 17 ? 11.294 -5.206 1.088 1.00 0.79 1119 HIS A O 17
ATOM 10417 N N . GLN A 1 18 ? 9.060 -5.276 0.874 1.00 0.40 1120 GLN A N 17
ATOM 10418 C CA . GLN A 1 18 ? 9.089 -5.415 -0.573 1.00 0.38 1120 GLN A CA 17
ATOM 10419 C C . GLN A 1 18 ? 8.945 -4.042 -1.218 1.00 0.29 1120 GLN A C 17
ATOM 10420 O O . GLN A 1 18 ? 8.156 -3.218 -0.759 1.00 0.39 1120 GLN A O 17
ATOM 10434 N N . CYS A 1 19 ? 9.724 -3.787 -2.255 1.00 0.21 1121 CYS A N 17
ATOM 10435 C CA . CYS A 1 19 ? 9.702 -2.494 -2.918 1.00 0.21 1121 CYS A CA 17
ATOM 10436 C C . CYS A 1 19 ? 8.895 -2.550 -4.208 1.00 0.20 1121 CYS A C 17
ATOM 10437 O O . CYS A 1 19 ? 9.355 -3.082 -5.220 1.00 0.34 1121 CYS A O 17
ATOM 10444 N N . ILE A 1 20 ? 7.683 -2.019 -4.161 1.00 0.15 1122 ILE A N 17
ATOM 10445 C CA . ILE A 1 20 ? 6.864 -1.877 -5.356 1.00 0.14 1122 ILE A CA 17
ATOM 10446 C C . ILE A 1 20 ? 6.843 -0.419 -5.777 1.00 0.14 1122 ILE A C 17
ATOM 10447 O O . ILE A 1 20 ? 7.359 0.439 -5.067 1.00 0.18 1122 ILE A O 17
ATOM 10463 N N . SER A 1 21 ? 6.261 -0.135 -6.925 1.00 0.16 1123 SER A N 17
ATOM 10464 C CA . SER A 1 21 ? 6.086 1.240 -7.356 1.00 0.17 1123 SER A CA 17
ATOM 10465 C C . SER A 1 21 ? 4.949 1.881 -6.576 1.00 0.15 1123 SER A C 17
ATOM 10466 O O . SER A 1 21 ? 3.960 1.221 -6.254 1.00 0.17 1123 SER A O 17
ATOM 10474 N N . LYS A 1 22 ? 5.082 3.171 -6.281 1.00 0.17 1124 LYS A N 17
ATOM 10475 C CA . LYS A 1 22 ? 4.017 3.904 -5.611 1.00 0.19 1124 LYS A CA 17
ATOM 10476 C C . LYS A 1 22 ? 2.773 3.967 -6.493 1.00 0.22 1124 LYS A C 17
ATOM 10477 O O . LYS A 1 22 ? 1.672 4.226 -6.010 1.00 0.25 1124 LYS A O 17
ATOM 10496 N N . ASN A 1 23 ? 2.956 3.718 -7.789 1.00 0.24 1125 ASN A N 17
ATOM 10497 C CA . ASN A 1 23 ? 1.837 3.704 -8.726 1.00 0.28 1125 ASN A CA 17
ATOM 10498 C C . ASN A 1 23 ? 1.064 2.398 -8.612 1.00 0.26 1125 ASN A C 17
ATOM 10499 O O . ASN A 1 23 ? -0.046 2.271 -9.130 1.00 0.32 1125 ASN A O 17
ATOM 10510 N N . TRP A 1 24 ? 1.652 1.427 -7.924 1.00 0.22 1126 TRP A N 17
ATOM 10511 C CA . TRP A 1 24 ? 1.005 0.137 -7.718 1.00 0.22 1126 TRP A CA 17
ATOM 10512 C C . TRP A 1 24 ? 0.246 0.127 -6.401 1.00 0.20 1126 TRP A C 17
ATOM 10513 O O . TRP A 1 24 ? -0.508 -0.791 -6.121 1.00 0.26 1126 TRP A O 17
ATOM 10534 N N . VAL A 1 25 ? 0.453 1.149 -5.596 1.00 0.19 1127 VAL A N 17
ATOM 10535 C CA . VAL A 1 25 ? -0.196 1.241 -4.296 1.00 0.18 1127 VAL A CA 17
ATOM 10536 C C . VAL A 1 25 ? -1.663 1.600 -4.446 1.00 0.19 1127 VAL A C 17
ATOM 10537 O O . VAL A 1 25 ? -2.000 2.588 -5.106 1.00 0.23 1127 VAL A O 17
ATOM 10550 N 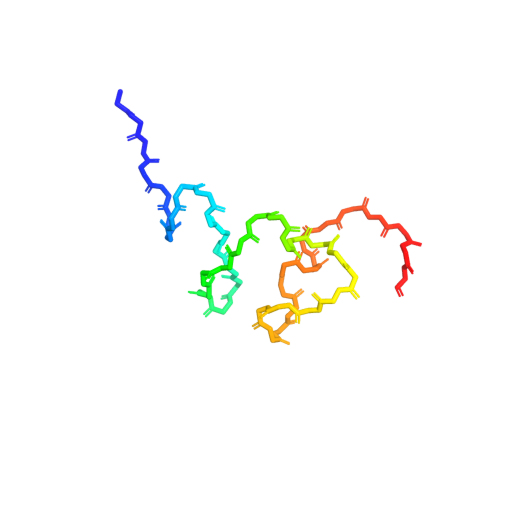N . CYS A 1 26 ? -2.526 0.781 -3.843 1.00 0.19 1128 CYS A N 17
ATOM 10551 C CA . CYS A 1 26 ? -3.960 1.021 -3.869 1.00 0.26 1128 CYS A CA 17
ATOM 10552 C C . CYS A 1 26 ? -4.450 1.057 -5.317 1.00 0.27 1128 CYS A C 17
ATOM 10553 O O . CYS A 1 26 ? -5.049 2.028 -5.788 1.00 0.37 1128 CYS A O 17
ATOM 10560 N N . ASP A 1 27 ? -4.154 -0.019 -6.029 1.00 0.25 1129 ASP A N 17
ATOM 10561 C CA . ASP A 1 27 ? -4.546 -0.151 -7.423 1.00 0.30 1129 ASP A CA 17
ATOM 10562 C C . ASP A 1 27 ? -5.393 -1.408 -7.607 1.00 0.37 1129 ASP A C 17
ATOM 10563 O O . ASP A 1 27 ? -5.600 -1.874 -8.726 1.00 0.41 1129 ASP A O 17
ATOM 10572 N N . THR A 1 28 ? -5.870 -1.942 -6.482 1.00 0.45 1130 THR A N 17
ATOM 10573 C CA . THR A 1 28 ? -6.685 -3.162 -6.428 1.00 0.56 1130 THR A CA 17
ATOM 10574 C C . THR A 1 28 ? -5.952 -4.364 -7.027 1.00 0.61 1130 THR A C 17
ATOM 10575 O O . THR A 1 28 ? -6.568 -5.279 -7.578 1.00 0.73 1130 THR A O 17
ATOM 10586 N N . ASP A 1 29 ? -4.629 -4.352 -6.911 1.00 0.59 1131 ASP A N 17
ATOM 10587 C CA . ASP A 1 29 ? -3.804 -5.480 -7.320 1.00 0.69 1131 ASP A CA 17
ATOM 10588 C C . ASP A 1 29 ? -2.859 -5.858 -6.189 1.00 0.67 1131 ASP A C 17
ATOM 10589 O O . ASP A 1 29 ? -2.257 -4.986 -5.557 1.00 0.53 1131 ASP A O 17
ATOM 10598 N N . ASN A 1 30 ? -2.736 -7.148 -5.926 1.00 0.94 1132 ASN A N 17
ATOM 10599 C CA . ASN A 1 30 ? -1.928 -7.623 -4.810 1.00 1.00 1132 ASN A CA 17
ATOM 10600 C C . ASN A 1 30 ? -0.460 -7.740 -5.216 1.00 0.91 1132 ASN A C 17
ATOM 10601 O O . ASN A 1 30 ? 0.024 -8.817 -5.559 1.00 1.06 1132 ASN A O 17
ATOM 10612 N N . ASP A 1 31 ? 0.240 -6.617 -5.171 1.00 0.86 1133 ASP A N 17
ATOM 10613 C CA . ASP A 1 31 ? 1.646 -6.556 -5.560 1.00 0.77 1133 ASP A CA 17
ATOM 10614 C C . ASP A 1 31 ? 2.555 -6.628 -4.340 1.00 0.78 1133 ASP A C 17
ATOM 10615 O O . ASP A 1 31 ? 3.664 -7.158 -4.421 1.00 1.28 1133 ASP A O 17
ATOM 10624 N N . CYS A 1 32 ? 2.082 -6.113 -3.211 1.00 0.76 1134 CYS A N 17
ATOM 10625 C CA . CYS A 1 32 ? 2.851 -6.150 -1.966 1.00 0.78 1134 CYS A CA 17
ATOM 10626 C C . CYS A 1 32 ? 2.811 -7.520 -1.292 1.00 0.85 1134 CYS A C 17
ATOM 10627 O O . CYS A 1 32 ? 3.190 -7.645 -0.130 1.00 1.57 1134 CYS A O 17
ATOM 10634 N N . GLY A 1 33 ? 2.345 -8.540 -2.005 1.00 1.17 1135 GLY A N 17
ATOM 10635 C CA . GLY A 1 33 ? 2.314 -9.885 -1.453 1.00 1.22 1135 GLY A CA 17
ATOM 10636 C C . GLY A 1 33 ? 1.171 -10.089 -0.477 1.00 1.18 1135 GLY A C 17
ATOM 10637 O O . GLY A 1 33 ? 0.252 -10.864 -0.738 1.00 1.68 1135 GLY A O 17
ATOM 10641 N N . ASP A 1 34 ? 1.230 -9.399 0.649 1.00 1.02 1136 ASP A N 17
ATOM 10642 C CA . ASP A 1 34 ? 0.160 -9.445 1.637 1.00 1.11 1136 ASP A CA 17
ATOM 10643 C C . ASP A 1 34 ? -0.930 -8.439 1.289 1.00 0.93 1136 ASP A C 17
ATOM 10644 O O . ASP A 1 34 ? -2.080 -8.578 1.697 1.00 1.35 1136 ASP A O 17
ATOM 10653 N N . GLY A 1 35 ? -0.563 -7.440 0.502 1.00 0.62 1137 GLY A N 17
ATOM 10654 C CA . GLY A 1 35 ? -1.511 -6.412 0.121 1.00 0.49 1137 GLY A CA 17
ATOM 10655 C C . GLY A 1 35 ? -1.433 -5.215 1.040 1.00 0.36 1137 GLY A C 17
ATOM 10656 O O . GLY A 1 35 ? -2.408 -4.490 1.219 1.00 0.36 1137 GLY A O 17
ATOM 10660 N N . SER A 1 36 ? -0.253 -5.002 1.607 1.00 0.32 1138 SER A N 17
ATOM 10661 C CA . SER A 1 36 ? -0.019 -3.904 2.534 1.00 0.28 1138 SER A CA 17
ATOM 10662 C C . SER A 1 36 ? -0.009 -2.549 1.821 1.00 0.25 1138 SER A C 17
ATOM 10663 O O . SER A 1 36 ? 0.164 -1.508 2.453 1.00 0.40 1138 SER A O 17
ATOM 10671 N N . ASP A 1 37 ? -0.193 -2.579 0.507 1.00 0.18 1139 ASP A N 17
ATOM 10672 C CA . ASP A 1 37 ? -0.324 -1.365 -0.291 1.00 0.18 1139 ASP A CA 17
ATOM 10673 C C . ASP A 1 37 ? -1.799 -1.073 -0.543 1.00 0.20 1139 ASP A C 17
ATOM 10674 O O . ASP A 1 37 ? -2.186 0.052 -0.861 1.00 0.29 1139 ASP A O 17
ATOM 10683 N N . GLU A 1 38 ? -2.618 -2.110 -0.415 1.00 0.22 1140 GLU A N 17
ATOM 10684 C CA . GLU A 1 38 ? -4.048 -1.998 -0.656 1.00 0.27 1140 GLU A CA 17
ATOM 10685 C C . GLU A 1 38 ? -4.793 -1.818 0.663 1.00 0.31 1140 GLU A C 17
ATOM 10686 O O . GLU A 1 38 ? -5.902 -1.288 0.697 1.00 0.44 1140 GLU A O 17
ATOM 10698 N N . LYS A 1 39 ? -4.169 -2.262 1.753 1.00 0.30 1141 LYS A N 17
ATOM 10699 C CA . LYS A 1 39 ? -4.776 -2.186 3.083 1.00 0.37 1141 LYS A CA 17
ATOM 10700 C C . LYS A 1 39 ? -5.009 -0.733 3.487 1.00 0.49 1141 LYS A C 17
ATOM 10701 O O . LYS A 1 39 ? -5.836 -0.429 4.349 1.00 0.57 1141 LYS A O 17
ATOM 10720 N N . ASN A 1 40 ? -4.254 0.151 2.863 1.00 0.60 1142 ASN A N 17
ATOM 10721 C CA . ASN A 1 40 ? -4.359 1.578 3.105 1.00 0.81 1142 ASN A CA 17
ATOM 10722 C C . ASN A 1 40 ? -4.802 2.287 1.829 1.00 0.91 1142 ASN A C 17
ATOM 10723 O O . ASN A 1 40 ? -4.377 3.401 1.532 1.00 1.44 1142 ASN A O 17
ATOM 10734 N N . CYS A 1 41 ? -5.666 1.616 1.078 1.00 0.76 1143 CYS A N 17
ATOM 10735 C CA . CYS A 1 41 ? -6.182 2.147 -0.180 1.00 0.99 1143 CYS A CA 17
ATOM 10736 C C . CYS A 1 41 ? -7.351 3.096 0.075 1.00 1.29 1143 CYS A C 17
ATOM 10737 O O . CYS A 1 41 ? -7.596 4.025 -0.696 1.00 1.67 1143 CYS A O 17
ATOM 10744 N N . ASN A 1 42 ? -8.063 2.868 1.169 1.00 1.87 1144 ASN A N 17
ATOM 10745 C CA . ASN A 1 42 ? -9.203 3.702 1.527 1.00 2.36 1144 ASN A CA 17
ATOM 10746 C C . ASN A 1 42 ? -8.810 4.723 2.587 1.00 3.05 1144 ASN A C 17
ATOM 10747 O O . ASN A 1 42 ? -9.600 5.592 2.955 1.00 3.73 1144 ASN A O 17
ATOM 10758 N N . SER A 1 43 ? -7.587 4.610 3.076 1.00 3.53 1145 SER A N 17
ATOM 10759 C CA . SER A 1 43 ? -7.079 5.512 4.091 1.00 4.69 1145 SER A CA 17
ATOM 10760 C C . SER A 1 43 ? -5.930 6.349 3.537 1.00 5.23 1145 SER A C 17
ATOM 10761 O O . SER A 1 43 ? -5.250 5.942 2.594 1.00 5.32 1145 SER A O 17
ATOM 10769 N N . THR A 1 44 ? -5.738 7.528 4.107 1.00 5.97 1146 THR A N 17
ATOM 10770 C CA . THR A 1 44 ? -4.683 8.426 3.675 1.00 6.81 1146 THR A CA 17
ATOM 10771 C C . THR A 1 44 ? -3.335 7.989 4.230 1.00 7.34 1146 THR A C 17
ATOM 10772 O O . THR A 1 44 ? -3.096 8.051 5.436 1.00 8.15 1146 THR A O 17
ATOM 10783 N N . GLU A 1 45 ? -2.464 7.536 3.343 1.00 7.13 1147 GLU A N 17
ATOM 10784 C CA . GLU A 1 45 ? -1.123 7.115 3.719 1.00 7.94 1147 GLU A CA 17
ATOM 10785 C C . GLU A 1 45 ? -0.214 8.332 3.816 1.00 8.95 1147 GLU A C 17
ATOM 10786 O O . GLU A 1 45 ? 0.784 8.328 4.541 1.00 9.87 1147 GLU A O 17
ATOM 10798 N N . THR A 1 46 ? -0.591 9.373 3.089 1.00 8.94 1148 THR A N 17
ATOM 10799 C CA . THR A 1 46 ? 0.162 10.613 3.045 1.00 10.03 1148 THR A CA 17
ATOM 10800 C C . THR A 1 46 ? -0.049 11.443 4.312 1.00 10.71 1148 THR A C 17
ATOM 10801 O O . THR A 1 46 ? -0.487 12.593 4.257 1.00 11.12 1148 THR A O 17
ATOM 10813 N N . THR A 1 1 ? 16.754 10.771 13.941 1.00 12.23 1103 THR A N 18
ATOM 10814 C CA . THR A 1 1 ? 16.336 9.597 14.737 1.00 11.73 1103 THR A CA 18
ATOM 10815 C C . THR A 1 1 ? 16.384 8.323 13.886 1.00 10.83 1103 THR A C 18
ATOM 10816 O O . THR A 1 1 ? 15.491 7.473 13.961 1.00 10.67 1103 THR A O 18
ATOM 10829 N N . HIS A 1 2 ? 17.453 8.194 13.094 1.00 10.41 1104 HIS A N 18
ATOM 10830 C CA . HIS A 1 2 ? 17.632 7.074 12.171 1.00 9.72 1104 HIS A CA 18
ATOM 10831 C C . HIS A 1 2 ? 16.581 7.106 11.069 1.00 8.65 1104 HIS A C 18
ATOM 10832 O O . HIS A 1 2 ? 15.418 6.772 11.294 1.00 8.32 1104 HIS A O 18
ATOM 10847 N N . ALA A 1 3 ? 17.000 7.512 9.881 1.00 8.30 1105 ALA A N 18
ATOM 10848 C CA . ALA A 1 3 ? 16.125 7.502 8.722 1.00 7.41 1105 ALA A CA 18
ATOM 10849 C C . ALA A 1 3 ? 15.731 6.069 8.388 1.00 6.47 1105 ALA A C 18
ATOM 10850 O O . ALA A 1 3 ? 16.599 5.221 8.163 1.00 6.54 1105 ALA A O 18
ATOM 10857 N N . PRO A 1 4 ? 14.421 5.772 8.383 1.00 5.80 1106 PRO A N 18
ATOM 10858 C CA . PRO A 1 4 ? 13.920 4.433 8.070 1.00 4.97 1106 PRO A CA 18
ATOM 10859 C C . PRO A 1 4 ? 14.424 3.954 6.719 1.00 4.25 1106 PRO A C 18
ATOM 10860 O O . PRO A 1 4 ? 14.426 4.713 5.748 1.00 4.22 1106 PRO A O 18
ATOM 10871 N N . ALA A 1 5 ? 14.862 2.706 6.662 1.00 4.09 1107 ALA A N 18
ATOM 10872 C CA . ALA A 1 5 ? 15.395 2.139 5.434 1.00 3.77 1107 ALA A CA 18
ATOM 10873 C C . ALA A 1 5 ? 14.267 1.781 4.473 1.00 2.63 1107 ALA A C 18
ATOM 10874 O O . ALA A 1 5 ? 14.037 0.612 4.163 1.00 2.62 1107 ALA A O 18
ATOM 10881 N N . SER A 1 6 ? 13.560 2.801 4.017 1.00 2.16 1108 SER A N 18
ATOM 10882 C CA . SER A 1 6 ? 12.466 2.619 3.089 1.00 1.43 1108 SER A CA 18
ATOM 10883 C C . SER A 1 6 ? 12.983 2.465 1.664 1.00 1.29 1108 SER A C 18
ATOM 10884 O O . SER A 1 6 ? 14.178 2.628 1.403 1.00 1.97 1108 SER A O 18
ATOM 10892 N N . CYS A 1 7 ? 12.083 2.147 0.754 1.00 0.72 1109 CYS A N 18
ATOM 10893 C CA . CYS A 1 7 ? 12.435 1.910 -0.637 1.00 0.49 1109 CYS A CA 18
ATOM 10894 C C . CYS A 1 7 ? 12.667 3.218 -1.390 1.00 0.46 1109 CYS A C 18
ATOM 10895 O O . CYS A 1 7 ? 12.812 4.285 -0.783 1.00 0.62 1109 CYS A O 18
ATOM 10902 N N . LEU A 1 8 ? 12.736 3.111 -2.709 1.00 0.34 1110 LEU A N 18
ATOM 10903 C CA . LEU A 1 8 ? 12.944 4.247 -3.599 1.00 0.32 1110 LEU A CA 18
ATOM 10904 C C . LEU A 1 8 ? 11.946 5.368 -3.311 1.00 0.29 1110 LEU A C 18
ATOM 10905 O O . LEU A 1 8 ? 10.870 5.130 -2.762 1.00 0.30 1110 LEU A O 18
ATOM 10921 N N . ASP A 1 9 ? 12.296 6.586 -3.708 1.00 0.35 1111 ASP A N 18
ATOM 10922 C CA . ASP A 1 9 ? 11.417 7.738 -3.522 1.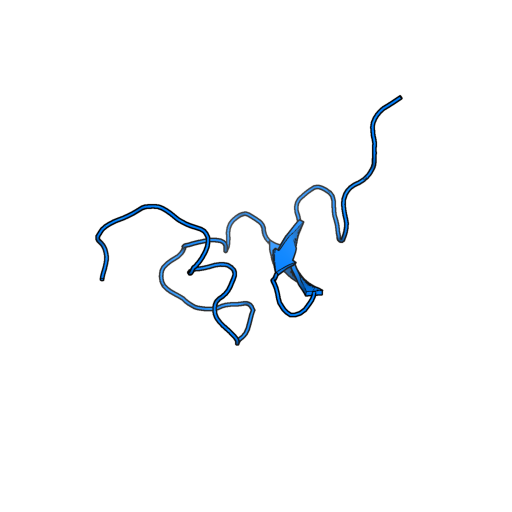00 0.38 1111 ASP A CA 18
ATOM 10923 C C . ASP A 1 9 ? 10.157 7.595 -4.365 1.00 0.32 1111 ASP A C 18
ATOM 10924 O O . ASP A 1 9 ? 9.112 8.152 -4.038 1.00 0.42 1111 ASP A O 18
ATOM 10933 N N . THR A 1 10 ? 10.264 6.855 -5.459 1.00 0.28 1112 THR A N 18
ATOM 10934 C CA . THR A 1 10 ? 9.115 6.565 -6.300 1.00 0.31 1112 THR A CA 18
ATOM 10935 C C . THR A 1 10 ? 8.556 5.178 -5.989 1.00 0.24 1112 THR A C 18
ATOM 10936 O O . THR A 1 10 ? 7.560 4.744 -6.571 1.00 0.30 1112 THR A O 18
ATOM 10947 N N . GLN A 1 11 ? 9.204 4.486 -5.060 1.00 0.18 1113 GLN A N 18
ATOM 10948 C CA . GLN A 1 11 ? 8.756 3.176 -4.637 1.00 0.17 1113 GLN A CA 18
ATOM 10949 C C . GLN A 1 11 ? 7.999 3.256 -3.328 1.00 0.17 1113 GLN A C 18
ATOM 10950 O O . GLN A 1 11 ? 8.093 4.236 -2.590 1.00 0.23 1113 GLN A O 18
ATOM 10964 N N . TYR A 1 12 ? 7.254 2.213 -3.057 1.00 0.15 1114 TYR A N 18
ATOM 10965 C CA . TYR A 1 12 ? 6.540 2.075 -1.808 1.00 0.16 1114 TYR A CA 18
ATOM 10966 C C . TYR A 1 12 ? 7.203 0.997 -0.978 1.00 0.15 1114 TYR A C 18
ATOM 10967 O O . TYR A 1 12 ? 7.776 0.051 -1.520 1.00 0.15 1114 TYR A O 18
ATOM 10985 N N . THR A 1 13 ? 7.122 1.145 0.324 1.00 0.18 1115 THR A N 18
ATOM 10986 C CA . THR A 1 13 ? 7.708 0.181 1.231 1.00 0.20 1115 THR A CA 18
ATOM 10987 C C . THR A 1 13 ? 6.602 -0.599 1.929 1.00 0.23 1115 THR A C 18
ATOM 10988 O O . THR A 1 13 ? 5.946 -0.092 2.843 1.00 0.31 1115 THR A O 18
ATOM 10999 N N . CYS A 1 14 ? 6.380 -1.820 1.471 1.00 0.26 1116 CYS A N 18
ATOM 11000 C CA . CYS A 1 14 ? 5.318 -2.659 2.004 1.00 0.34 1116 CYS A CA 18
ATOM 11001 C C . CYS A 1 14 ? 5.614 -3.065 3.446 1.00 0.40 1116 CYS A C 18
ATOM 11002 O O . CYS A 1 14 ? 6.730 -2.870 3.929 1.00 0.37 1116 CYS A O 18
ATOM 11009 N N . ASP A 1 15 ? 4.630 -3.637 4.131 1.00 0.56 1117 ASP A N 18
ATOM 11010 C CA . ASP A 1 15 ? 4.816 -4.041 5.525 1.00 0.69 1117 ASP A CA 18
ATOM 11011 C C . ASP A 1 15 ? 5.925 -5.086 5.633 1.00 0.65 1117 ASP A C 18
ATOM 11012 O O . ASP A 1 15 ? 6.734 -5.063 6.560 1.00 0.71 1117 ASP A O 18
ATOM 11021 N N . ASN A 1 16 ? 5.982 -5.972 4.647 1.00 0.69 1118 ASN A N 18
ATOM 11022 C CA . ASN A 1 16 ? 7.013 -7.006 4.594 1.00 0.75 1118 ASN A CA 18
ATOM 11023 C C . ASN A 1 16 ? 8.284 -6.466 3.935 1.00 0.59 1118 ASN A C 18
ATOM 11024 O O . ASN A 1 16 ? 9.165 -7.230 3.539 1.00 0.65 1118 ASN A O 18
ATOM 11035 N N . HIS A 1 17 ? 8.354 -5.139 3.815 1.00 0.46 1119 HIS A N 18
ATOM 11036 C CA . HIS A 1 17 ? 9.534 -4.437 3.298 1.00 0.41 1119 HIS A CA 18
ATOM 11037 C C . HIS A 1 17 ? 9.776 -4.737 1.821 1.00 0.44 1119 HIS A C 18
ATOM 11038 O O . HIS A 1 17 ? 10.909 -4.675 1.344 1.00 0.79 1119 HIS A O 18
ATOM 11053 N N . GLN A 1 18 ? 8.709 -5.068 1.107 1.00 0.40 1120 GLN A N 18
ATOM 11054 C CA . GLN A 1 18 ? 8.777 -5.236 -0.339 1.00 0.38 1120 GLN A CA 18
ATOM 11055 C C . GLN A 1 18 ? 8.764 -3.865 -1.012 1.00 0.29 1120 GLN A C 18
ATOM 11056 O O . GLN A 1 18 ? 8.066 -2.956 -0.559 1.00 0.39 1120 GLN A O 18
ATOM 11070 N N . CYS A 1 19 ? 9.543 -3.714 -2.074 1.00 0.21 1121 CYS A N 18
ATOM 11071 C CA . CYS A 1 19 ? 9.638 -2.439 -2.770 1.00 0.21 1121 CYS A CA 18
ATOM 11072 C C . CYS A 1 19 ? 8.891 -2.479 -4.098 1.00 0.20 1121 CYS A C 18
ATOM 11073 O O . CYS A 1 19 ? 9.378 -3.037 -5.082 1.00 0.34 1121 CYS A O 18
ATOM 11080 N N . ILE A 1 20 ? 7.705 -1.894 -4.117 1.00 0.15 1122 ILE A N 18
ATOM 11081 C CA . ILE A 1 20 ? 6.918 -1.796 -5.341 1.00 0.14 1122 ILE A CA 18
ATOM 11082 C C . ILE A 1 20 ? 6.823 -0.342 -5.781 1.00 0.14 1122 ILE A C 18
ATOM 11083 O O . ILE A 1 20 ? 7.351 0.536 -5.113 1.00 0.18 1122 ILE A O 18
ATOM 11099 N N . SER A 1 21 ? 6.160 -0.088 -6.895 1.00 0.16 1123 SER A N 18
ATOM 11100 C CA . SER A 1 21 ? 5.932 1.278 -7.346 1.00 0.17 1123 SER A CA 18
ATOM 11101 C C . SER A 1 21 ? 4.841 1.931 -6.507 1.00 0.15 1123 SER A C 18
ATOM 11102 O O . SER A 1 21 ? 3.900 1.266 -6.072 1.00 0.17 1123 SER A O 18
ATOM 11110 N N . LYS A 1 22 ? 4.968 3.236 -6.282 1.00 0.17 1124 LYS A N 18
ATOM 11111 C CA . LYS A 1 22 ? 3.943 3.987 -5.570 1.00 0.19 1124 LYS A CA 18
ATOM 11112 C C . LYS A 1 22 ? 2.658 4.046 -6.385 1.00 0.22 1124 LYS A C 18
ATOM 11113 O O . LYS A 1 22 ? 1.571 4.213 -5.830 1.00 0.25 1124 LYS A O 18
ATOM 11132 N N . ASN A 1 23 ? 2.785 3.891 -7.699 1.00 0.24 1125 ASN A N 18
ATOM 11133 C CA . ASN A 1 23 ? 1.618 3.893 -8.575 1.00 0.28 1125 ASN A CA 18
ATOM 11134 C C . ASN A 1 23 ? 0.811 2.613 -8.399 1.00 0.26 1125 ASN A C 18
ATOM 11135 O O . ASN A 1 23 ? -0.364 2.553 -8.755 1.00 0.32 1125 ASN A O 18
ATOM 11146 N N . TRP A 1 24 ? 1.444 1.599 -7.824 1.00 0.22 1126 TRP A N 18
ATOM 11147 C CA . TRP A 1 24 ? 0.797 0.312 -7.612 1.00 0.22 1126 TRP A CA 18
ATOM 11148 C C . TRP A 1 24 ? 0.052 0.293 -6.286 1.00 0.20 1126 TRP A C 18
ATOM 11149 O O . TRP A 1 24 ? -0.724 -0.615 -6.015 1.00 0.26 1126 TRP A O 18
ATOM 11170 N N . VAL A 1 25 ? 0.306 1.287 -5.456 1.00 0.19 1127 VAL A N 18
ATOM 11171 C CA . VAL A 1 25 ? -0.306 1.350 -4.137 1.00 0.18 1127 VAL A CA 18
ATOM 11172 C C . VAL A 1 25 ? -1.798 1.612 -4.244 1.00 0.19 1127 VAL A C 18
ATOM 11173 O O . VAL A 1 25 ? -2.220 2.647 -4.767 1.00 0.23 1127 VAL A O 18
ATOM 11186 N N . CYS A 1 26 ? -2.583 0.652 -3.767 1.00 0.19 1128 CYS A N 18
ATOM 11187 C CA . CYS A 1 26 ? -4.035 0.760 -3.762 1.00 0.26 1128 CYS A CA 18
ATOM 11188 C C . CYS A 1 26 ? -4.567 0.891 -5.188 1.00 0.27 1128 CYS A C 18
ATOM 11189 O O . CYS A 1 26 ? -5.346 1.789 -5.506 1.00 0.37 1128 CYS A O 18
ATOM 11196 N N . ASP A 1 27 ? -4.121 -0.007 -6.049 1.00 0.25 1129 ASP A N 18
ATOM 11197 C CA . ASP A 1 27 ? -4.587 -0.046 -7.430 1.00 0.30 1129 ASP A CA 18
ATOM 11198 C C . ASP A 1 27 ? -5.486 -1.265 -7.623 1.00 0.37 1129 ASP A C 18
ATOM 11199 O O . ASP A 1 27 ? -5.643 -1.778 -8.733 1.00 0.41 1129 ASP A O 18
ATOM 11208 N N . THR A 1 28 ? -6.063 -1.713 -6.505 1.00 0.45 1130 THR A N 18
ATOM 11209 C CA . THR A 1 28 ? -6.950 -2.879 -6.439 1.00 0.56 1130 THR A CA 18
ATOM 11210 C C . THR A 1 28 ? -6.294 -4.133 -7.017 1.00 0.61 1130 THR A C 18
ATOM 11211 O O . THR A 1 28 ? -6.954 -4.975 -7.623 1.00 0.73 1130 THR A O 18
ATOM 11222 N N . ASP A 1 29 ? -4.988 -4.247 -6.817 1.00 0.59 1131 ASP A N 18
ATOM 11223 C CA . ASP A 1 29 ? -4.247 -5.427 -7.232 1.00 0.69 1131 ASP A CA 18
ATOM 11224 C C . ASP A 1 29 ? -3.119 -5.699 -6.245 1.00 0.67 1131 ASP A C 18
ATOM 11225 O O . ASP A 1 29 ? -2.354 -4.799 -5.909 1.00 0.53 1131 ASP A O 18
ATOM 11234 N N . ASN A 1 30 ? -3.023 -6.929 -5.772 1.00 0.94 1132 ASN A N 18
ATOM 11235 C CA . ASN A 1 30 ? -2.040 -7.284 -4.751 1.00 1.00 1132 ASN A CA 18
ATOM 11236 C C . ASN A 1 30 ? -0.620 -7.290 -5.316 1.00 0.91 1132 ASN A C 18
ATOM 11237 O O . ASN A 1 30 ? -0.301 -8.078 -6.206 1.00 1.06 1132 ASN A O 18
ATOM 11248 N N . ASP A 1 31 ? 0.233 -6.415 -4.790 1.00 0.86 1133 ASP A N 18
ATOM 11249 C CA . ASP A 1 31 ? 1.610 -6.319 -5.269 1.00 0.77 1133 ASP A CA 18
ATOM 11250 C C . ASP A 1 31 ? 2.618 -6.621 -4.166 1.00 0.78 1133 ASP A C 18
ATOM 11251 O O . ASP A 1 31 ? 3.731 -7.061 -4.441 1.00 1.28 1133 ASP A O 18
ATOM 11260 N N . CYS A 1 32 ? 2.231 -6.395 -2.918 1.00 0.76 1134 CYS A N 18
ATOM 11261 C CA . CYS A 1 32 ? 3.146 -6.595 -1.796 1.00 0.78 1134 CYS A CA 18
ATOM 11262 C C . CYS A 1 32 ? 3.127 -8.034 -1.287 1.00 0.85 1134 CYS A C 18
ATOM 11263 O O . CYS A 1 32 ? 3.575 -8.304 -0.172 1.00 1.57 1134 CYS A O 18
ATOM 11270 N N . GLY A 1 33 ? 2.602 -8.953 -2.084 1.00 1.17 1135 GLY A N 18
ATOM 11271 C CA . GLY A 1 33 ? 2.534 -10.339 -1.666 1.00 1.22 1135 GLY A CA 18
ATOM 11272 C C . GLY A 1 33 ? 1.355 -10.594 -0.751 1.00 1.18 1135 GLY A C 18
ATOM 11273 O O . GLY A 1 33 ? 0.442 -11.343 -1.096 1.00 1.68 1135 GLY A O 18
ATOM 11277 N N . ASP A 1 34 ? 1.377 -9.970 0.419 1.00 1.02 1136 ASP A N 18
ATOM 11278 C CA . ASP A 1 34 ? 0.251 -10.031 1.342 1.00 1.11 1136 ASP A CA 18
ATOM 11279 C C . ASP A 1 34 ? -0.841 -9.067 0.904 1.00 0.93 1136 ASP A C 18
ATOM 11280 O O . ASP A 1 34 ? -2.032 -9.371 0.987 1.00 1.35 1136 ASP A O 18
ATOM 11289 N N . GLY A 1 35 ? -0.421 -7.906 0.419 1.00 0.62 1137 GLY A N 18
ATOM 11290 C CA . GLY A 1 35 ? -1.364 -6.905 -0.038 1.00 0.49 1137 GLY A CA 18
ATOM 11291 C C . GLY A 1 35 ? -1.383 -5.674 0.840 1.00 0.36 1137 GLY A C 18
ATOM 11292 O O . GLY A 1 35 ? -2.394 -4.977 0.919 1.00 0.36 1137 GLY A O 18
ATOM 11296 N N . SER A 1 36 ? -0.260 -5.385 1.488 1.00 0.32 1138 SER A N 18
ATOM 11297 C CA . SER A 1 36 ? -0.179 -4.254 2.402 1.00 0.28 1138 SER A CA 18
ATOM 11298 C C . SER A 1 36 ? -0.351 -2.924 1.667 1.00 0.25 1138 SER A C 18
ATOM 11299 O O . SER A 1 36 ? -0.730 -1.921 2.265 1.00 0.40 1138 SER A O 18
ATOM 11307 N N . ASP A 1 37 ? -0.087 -2.926 0.364 1.00 0.18 1139 ASP A N 18
ATOM 11308 C CA . ASP A 1 37 ? -0.215 -1.716 -0.440 1.00 0.18 1139 ASP A CA 18
ATOM 11309 C C . ASP A 1 37 ? -1.682 -1.406 -0.700 1.00 0.20 1139 ASP A C 18
ATOM 11310 O O . ASP A 1 37 ? -2.057 -0.259 -0.938 1.00 0.29 1139 ASP A O 18
ATOM 11319 N N . GLU A 1 38 ? -2.509 -2.437 -0.651 1.00 0.22 1140 GLU A N 18
ATOM 11320 C CA . GLU A 1 38 ? -3.938 -2.271 -0.837 1.00 0.27 1140 GLU A CA 18
ATOM 11321 C C . GLU A 1 38 ? -4.619 -2.028 0.505 1.00 0.31 1140 GLU A C 18
ATOM 11322 O O . GLU A 1 38 ? -5.675 -1.400 0.570 1.00 0.44 1140 GLU A O 18
ATOM 11334 N N . LYS A 1 39 ? -4.006 -2.523 1.579 1.00 0.30 1141 LYS A N 18
ATOM 11335 C CA . LYS A 1 39 ? -4.569 -2.359 2.913 1.00 0.37 1141 LYS A CA 18
ATOM 11336 C C . LYS A 1 39 ? -4.288 -0.951 3.440 1.00 0.49 1141 LYS A C 18
ATOM 11337 O O . LYS A 1 39 ? -5.144 -0.331 4.069 1.00 0.57 1141 LYS A O 18
ATOM 11356 N N . ASN A 1 40 ? -3.096 -0.436 3.150 1.00 0.60 1142 ASN A N 18
ATOM 11357 C CA . ASN A 1 40 ? -2.702 0.889 3.613 1.00 0.81 1142 ASN A CA 18
ATOM 11358 C C . ASN A 1 40 ? -3.172 1.941 2.616 1.00 0.91 1142 ASN A C 18
ATOM 11359 O O . ASN A 1 40 ? -2.383 2.708 2.064 1.00 1.44 1142 ASN A O 18
ATOM 11370 N N . CYS A 1 41 ? -4.468 1.943 2.369 1.00 0.76 1143 CYS A N 18
ATOM 11371 C CA . CYS A 1 41 ? -5.068 2.878 1.435 1.00 0.99 1143 CYS A CA 18
ATOM 11372 C C . CYS A 1 41 ? -6.066 3.771 2.158 1.00 1.29 1143 CYS A C 18
ATOM 11373 O O . CYS A 1 41 ? -6.254 4.933 1.801 1.00 1.67 1143 CYS A O 18
ATOM 11380 N N . ASN A 1 42 ? -6.689 3.226 3.191 1.00 1.87 1144 ASN A N 18
ATOM 11381 C CA . ASN A 1 42 ? -7.685 3.957 3.956 1.00 2.36 1144 ASN A CA 18
ATOM 11382 C C . ASN A 1 42 ? -7.029 4.738 5.095 1.00 3.05 1144 ASN A C 18
ATOM 11383 O O . ASN A 1 42 ? -7.140 4.386 6.270 1.00 3.73 1144 ASN A O 18
ATOM 11394 N N . SER A 1 43 ? -6.336 5.801 4.733 1.00 3.53 1145 SER A N 18
ATOM 11395 C CA . SER A 1 43 ? -5.663 6.646 5.703 1.00 4.69 1145 SER A CA 18
ATOM 11396 C C . SER A 1 43 ? -6.590 7.758 6.174 1.00 5.23 1145 SER A C 18
ATOM 11397 O O . SER A 1 43 ? -7.056 7.761 7.316 1.00 5.32 1145 SER A O 18
ATOM 11405 N N . THR A 1 44 ? -6.877 8.682 5.278 1.00 5.97 1146 THR A N 18
ATOM 11406 C CA . THR A 1 44 ? -7.735 9.808 5.583 1.00 6.81 1146 THR A CA 18
ATOM 11407 C C . THR A 1 44 ? -9.190 9.491 5.251 1.00 7.34 1146 THR A C 18
ATOM 11408 O O . THR A 1 44 ? -9.965 10.373 4.886 1.00 8.15 1146 THR A O 18
ATOM 11419 N N . GLU A 1 45 ? -9.548 8.220 5.398 1.00 7.13 1147 GLU A N 18
ATOM 11420 C CA . GLU A 1 45 ? -10.902 7.747 5.122 1.00 7.94 1147 GLU A CA 18
ATOM 11421 C C . GLU A 1 45 ? -11.921 8.467 6.002 1.00 8.95 1147 GLU A C 18
ATOM 11422 O O . GLU A 1 45 ? -13.083 8.619 5.634 1.00 9.87 1147 GLU A O 18
ATOM 11434 N N . THR A 1 46 ? -11.468 8.911 7.163 1.00 8.94 1148 THR A N 18
ATOM 11435 C CA . THR A 1 46 ? -12.323 9.599 8.113 1.00 10.03 1148 THR A CA 18
ATOM 11436 C C . THR A 1 46 ? -12.390 11.092 7.816 1.00 10.71 1148 THR A C 18
ATOM 11437 O O . THR A 1 46 ? -13.256 11.797 8.339 1.00 11.12 1148 THR A O 18
ATOM 11449 N N . THR A 1 1 ? 28.977 8.368 3.553 1.00 12.23 1103 THR A N 19
ATOM 11450 C CA . THR A 1 1 ? 28.388 7.579 2.452 1.00 11.73 1103 THR A CA 19
ATOM 11451 C C . THR A 1 1 ? 27.888 6.227 2.966 1.00 10.83 1103 THR A C 19
ATOM 11452 O O . THR A 1 1 ? 28.513 5.189 2.749 1.00 10.67 1103 THR A O 19
ATOM 11465 N N . HIS A 1 2 ? 26.760 6.252 3.667 1.00 10.41 1104 HIS A N 19
ATOM 11466 C CA . HIS A 1 2 ? 26.145 5.039 4.191 1.00 9.72 1104 HIS A CA 19
ATOM 11467 C C . HIS A 1 2 ? 24.638 5.095 3.993 1.00 8.65 1104 HIS A C 19
ATOM 11468 O O . HIS A 1 2 ? 23.908 5.621 4.835 1.00 8.32 1104 HIS A O 19
ATOM 11483 N N . ALA A 1 3 ? 24.182 4.567 2.872 1.00 8.30 1105 ALA A N 19
ATOM 11484 C CA . ALA A 1 3 ? 22.769 4.590 2.534 1.00 7.41 1105 ALA A CA 19
ATOM 11485 C C . ALA A 1 3 ? 22.056 3.357 3.079 1.00 6.47 1105 ALA A C 19
ATOM 11486 O O . ALA A 1 3 ? 22.527 2.230 2.905 1.00 6.54 1105 ALA A O 19
ATOM 11493 N N . PRO A 1 4 ? 20.923 3.557 3.771 1.00 5.80 1106 PRO A N 19
ATOM 11494 C CA . PRO A 1 4 ? 20.071 2.458 4.226 1.00 4.97 1106 PRO A CA 19
ATOM 11495 C C . PRO A 1 4 ? 19.466 1.707 3.046 1.00 4.25 1106 PRO A C 19
ATOM 11496 O O . PRO A 1 4 ? 19.221 2.298 1.990 1.00 4.22 1106 PRO A O 19
ATOM 11507 N N . ALA A 1 5 ? 19.222 0.417 3.223 1.00 4.09 1107 ALA A N 19
ATOM 11508 C CA . ALA A 1 5 ? 18.669 -0.412 2.157 1.00 3.77 1107 ALA A CA 19
ATOM 11509 C C . ALA A 1 5 ? 17.163 -0.197 2.014 1.00 2.63 1107 ALA A C 19
ATOM 11510 O O . ALA A 1 5 ? 16.378 -1.146 2.007 1.00 2.62 1107 ALA A O 19
ATOM 11517 N N . SER A 1 6 ? 16.775 1.063 1.903 1.00 2.16 1108 SER A N 19
ATOM 11518 C CA . SER A 1 6 ? 15.385 1.437 1.734 1.00 1.43 1108 SER A CA 19
ATOM 11519 C C . SER A 1 6 ? 15.004 1.400 0.259 1.00 1.29 1108 SER A C 19
ATOM 11520 O O . SER A 1 6 ? 15.874 1.302 -0.612 1.00 1.97 1108 SER A O 19
ATOM 11528 N N . CYS A 1 7 ? 13.715 1.479 -0.024 1.00 0.72 1109 CYS A N 19
ATOM 11529 C CA . CYS A 1 7 ? 13.242 1.440 -1.397 1.00 0.49 1109 CYS A CA 19
ATOM 11530 C C . CYS A 1 7 ? 13.452 2.789 -2.081 1.00 0.46 1109 CYS A C 19
ATOM 11531 O O . CYS A 1 7 ? 14.005 3.721 -1.489 1.00 0.62 1109 CYS A O 19
ATOM 11538 N N . LEU A 1 8 ? 13.022 2.878 -3.328 1.00 0.34 1110 LEU A N 19
ATOM 11539 C CA . LEU A 1 8 ? 13.170 4.094 -4.114 1.00 0.32 1110 LEU A CA 19
ATOM 11540 C C . LEU A 1 8 ? 12.302 5.209 -3.544 1.00 0.29 1110 LEU A C 19
ATOM 11541 O O . LEU A 1 8 ? 11.423 4.957 -2.716 1.00 0.30 1110 LEU A O 19
ATOM 11557 N N . ASP A 1 9 ? 12.532 6.433 -3.990 1.00 0.35 1111 ASP A N 19
ATOM 11558 C CA . ASP A 1 9 ? 11.710 7.558 -3.563 1.00 0.38 1111 ASP A CA 19
ATOM 11559 C C . ASP A 1 9 ? 10.312 7.423 -4.150 1.00 0.32 1111 ASP A C 19
ATOM 11560 O O . ASP A 1 9 ? 9.315 7.703 -3.486 1.00 0.42 1111 ASP A O 19
ATOM 11569 N N . THR A 1 10 ? 10.248 6.967 -5.394 1.00 0.28 1112 THR A N 19
ATOM 11570 C CA . THR A 1 10 ? 8.978 6.742 -6.065 1.00 0.31 1112 THR A CA 19
ATOM 11571 C C . THR A 1 10 ? 8.422 5.356 -5.752 1.00 0.24 1112 THR A C 19
ATOM 11572 O O . THR A 1 10 ? 7.311 5.013 -6.160 1.00 0.30 1112 THR A O 19
ATOM 11583 N N . GLN A 1 11 ? 9.191 4.556 -5.022 1.00 0.18 1113 GLN A N 19
ATOM 11584 C CA . GLN A 1 11 ? 8.733 3.241 -4.628 1.00 0.17 1113 GLN A CA 19
ATOM 11585 C C . GLN A 1 11 ? 8.063 3.275 -3.269 1.00 0.17 1113 GLN A C 19
ATOM 11586 O O . GLN A 1 11 ? 8.281 4.182 -2.466 1.00 0.23 1113 GLN A O 19
ATOM 11600 N N . TYR A 1 12 ? 7.240 2.276 -3.034 1.00 0.15 1114 TYR A N 19
ATOM 11601 C CA . TYR A 1 12 ? 6.536 2.131 -1.778 1.00 0.16 1114 TYR A CA 19
ATOM 11602 C C . TYR A 1 12 ? 7.095 0.946 -1.015 1.00 0.15 1114 TYR A C 19
ATOM 11603 O O . TYR A 1 12 ? 7.536 -0.039 -1.612 1.00 0.15 1114 TYR A O 19
ATOM 11621 N N . THR A 1 13 ? 7.060 1.045 0.294 1.00 0.18 1115 THR A N 19
ATOM 11622 C CA . THR A 1 13 ? 7.586 0.007 1.152 1.00 0.20 1115 THR A CA 19
ATOM 11623 C C . THR A 1 13 ? 6.449 -0.799 1.758 1.00 0.23 1115 THR A C 19
ATOM 11624 O O . THR A 1 13 ? 5.650 -0.277 2.535 1.00 0.31 1115 THR A O 19
ATOM 11635 N N . CYS A 1 14 ? 6.363 -2.057 1.368 1.00 0.26 1116 CYS A N 19
ATOM 11636 C CA . CYS A 1 14 ? 5.399 -2.975 1.950 1.00 0.34 1116 CYS A CA 19
ATOM 11637 C C . CYS A 1 14 ? 5.629 -3.112 3.446 1.00 0.40 1116 CYS A C 19
ATOM 11638 O O . CYS A 1 14 ? 6.753 -2.964 3.932 1.00 0.37 1116 CYS A O 19
ATOM 11645 N N . ASP A 1 15 ? 4.560 -3.415 4.170 1.00 0.56 1117 ASP A N 19
ATOM 11646 C CA . ASP A 1 15 ? 4.632 -3.603 5.615 1.00 0.69 1117 ASP A CA 19
ATOM 11647 C C . ASP A 1 15 ? 5.453 -4.845 5.944 1.00 0.65 1117 ASP A C 19
ATOM 11648 O O . ASP A 1 15 ? 5.886 -5.044 7.075 1.00 0.71 1117 ASP A O 19
ATOM 11657 N N . ASN A 1 16 ? 5.670 -5.673 4.930 1.00 0.69 1118 ASN A N 19
ATOM 11658 C CA . ASN A 1 16 ? 6.507 -6.859 5.062 1.00 0.75 1118 ASN A CA 19
ATOM 11659 C C . ASN A 1 16 ? 7.895 -6.591 4.486 1.00 0.59 1118 ASN A C 19
ATOM 11660 O O . ASN A 1 16 ? 8.657 -7.517 4.200 1.00 0.65 1118 ASN A O 19
ATOM 11671 N N . HIS A 1 17 ? 8.198 -5.302 4.307 1.00 0.46 1119 HIS A N 19
ATOM 11672 C CA . HIS A 1 17 ? 9.469 -4.846 3.732 1.00 0.41 1119 HIS A CA 19
ATOM 11673 C C . HIS A 1 17 ? 9.653 -5.365 2.311 1.00 0.44 1119 HIS A C 19
ATOM 11674 O O . HIS A 1 17 ? 10.394 -6.319 2.072 1.00 0.79 1119 HIS A O 19
ATOM 11689 N N . GLN A 1 18 ? 8.969 -4.734 1.374 1.00 0.40 1120 GLN A N 19
ATOM 11690 C CA . GLN A 1 18 ? 9.103 -5.064 -0.035 1.00 0.38 1120 GLN A CA 19
ATOM 11691 C C . GLN A 1 18 ? 8.964 -3.794 -0.859 1.00 0.29 1120 GLN A C 19
ATOM 11692 O O . GLN A 1 18 ? 8.194 -2.903 -0.499 1.00 0.39 1120 GLN A O 19
ATOM 11706 N N . CYS A 1 19 ? 9.716 -3.704 -1.943 1.00 0.21 1121 CYS A N 19
ATOM 11707 C CA . CYS A 1 19 ? 9.741 -2.496 -2.750 1.00 0.21 1121 CYS A CA 19
ATOM 11708 C C . CYS A 1 19 ? 8.873 -2.635 -3.995 1.00 0.20 1121 CYS A C 19
ATOM 11709 O O . CYS A 1 19 ? 9.201 -3.384 -4.919 1.00 0.34 1121 CYS A O 19
ATOM 11716 N N . ILE A 1 20 ? 7.754 -1.924 -4.003 1.00 0.15 1122 ILE A N 19
ATOM 11717 C CA . ILE A 1 20 ? 6.908 -1.825 -5.185 1.00 0.14 1122 ILE A CA 19
ATOM 11718 C C . ILE A 1 20 ? 6.809 -0.366 -5.605 1.00 0.14 1122 ILE A C 19
ATOM 11719 O O . ILE A 1 20 ? 7.401 0.492 -4.970 1.00 0.18 1122 ILE A O 19
ATOM 11735 N N . SER A 1 21 ? 6.064 -0.076 -6.655 1.00 0.16 1123 SER A N 19
ATOM 11736 C CA . SER A 1 21 ? 5.882 1.303 -7.084 1.00 0.17 1123 SER A CA 19
ATOM 11737 C C . SER A 1 21 ? 4.745 1.956 -6.303 1.00 0.15 1123 SER A C 19
ATOM 11738 O O . SER A 1 21 ? 3.746 1.308 -5.985 1.00 0.17 1123 SER A O 19
ATOM 11746 N N . LYS A 1 22 ? 4.900 3.246 -5.999 1.00 0.17 1124 LYS A N 19
ATOM 11747 C CA . LYS A 1 22 ? 3.848 4.005 -5.329 1.00 0.19 1124 LYS A CA 19
ATOM 11748 C C . LYS A 1 22 ? 2.623 4.127 -6.224 1.00 0.22 1124 LYS A C 19
ATOM 11749 O O . LYS A 1 22 ? 1.515 4.387 -5.753 1.00 0.25 1124 LYS A O 19
ATOM 11768 N N . ASN A 1 23 ? 2.828 3.926 -7.520 1.00 0.24 1125 ASN A N 19
ATOM 11769 C CA . ASN A 1 23 ? 1.741 4.019 -8.488 1.00 0.28 1125 ASN A CA 19
ATOM 11770 C C . ASN A 1 23 ? 0.907 2.746 -8.479 1.00 0.26 1125 ASN A C 19
ATOM 11771 O O . ASN A 1 23 ? -0.133 2.667 -9.129 1.00 0.32 1125 ASN A O 19
ATOM 11782 N N . TRP A 1 24 ? 1.375 1.751 -7.736 1.00 0.22 1126 TRP A N 19
ATOM 11783 C CA . TRP A 1 24 ? 0.686 0.472 -7.642 1.00 0.22 1126 TRP A CA 19
ATOM 11784 C C . TRP A 1 24 ? -0.103 0.385 -6.347 1.00 0.20 1126 TRP A C 19
ATOM 11785 O O . TRP A 1 24 ? -0.854 -0.557 -6.124 1.00 0.26 1126 TRP A O 19
ATOM 11806 N N . VAL A 1 25 ? 0.087 1.366 -5.489 1.00 0.19 1127 VAL A N 19
ATOM 11807 C CA . VAL A 1 25 ? -0.578 1.390 -4.194 1.00 0.18 1127 VAL A CA 19
ATOM 11808 C C . VAL A 1 25 ? -2.082 1.583 -4.347 1.00 0.19 1127 VAL A C 19
ATOM 11809 O O . VAL A 1 25 ? -2.536 2.600 -4.875 1.00 0.23 1127 VAL A O 19
ATOM 11822 N N . CYS A 1 26 ? -2.838 0.583 -3.900 1.00 0.19 1128 CYS A N 19
ATOM 11823 C CA . CYS A 1 26 ? -4.299 0.632 -3.905 1.00 0.26 1128 CYS A CA 19
ATOM 11824 C C . CYS A 1 26 ? -4.842 0.650 -5.334 1.00 0.27 1128 CYS A C 19
ATOM 11825 O O . CYS A 1 26 ? -5.765 1.397 -5.664 1.00 0.37 1128 CYS A O 19
ATOM 11832 N N . ASP A 1 27 ? -4.272 -0.200 -6.174 1.00 0.25 1129 ASP A N 19
ATOM 11833 C CA . ASP A 1 27 ? -4.688 -0.306 -7.567 1.00 0.30 1129 ASP A CA 19
ATOM 11834 C C . ASP A 1 27 ? -5.471 -1.601 -7.772 1.00 0.37 1129 ASP A C 19
ATOM 11835 O O . ASP A 1 27 ? -5.572 -2.110 -8.889 1.00 0.41 1129 ASP A O 19
ATOM 11844 N N . THR A 1 28 ? -6.004 -2.123 -6.664 1.00 0.45 1130 THR A N 19
ATOM 11845 C CA . THR A 1 28 ? -6.781 -3.368 -6.627 1.00 0.56 1130 THR A CA 19
ATOM 11846 C C . THR A 1 28 ? -5.977 -4.557 -7.153 1.00 0.61 1130 THR A C 19
ATOM 11847 O O . THR A 1 28 ? -6.527 -5.473 -7.769 1.00 0.73 1130 THR A O 19
ATOM 11858 N N . ASP A 1 29 ? -4.669 -4.535 -6.907 1.00 0.59 1131 ASP A N 19
ATOM 11859 C CA . ASP A 1 29 ? -3.802 -5.649 -7.265 1.00 0.69 1131 ASP A CA 19
ATOM 11860 C C . ASP A 1 29 ? -2.746 -5.871 -6.187 1.00 0.67 1131 ASP A C 19
ATOM 11861 O O . ASP A 1 29 ? -2.171 -4.912 -5.661 1.00 0.53 1131 ASP A O 19
ATOM 11870 N N . ASN A 1 30 ? -2.486 -7.125 -5.864 1.00 0.94 1132 ASN A N 19
ATOM 11871 C CA . ASN A 1 30 ? -1.497 -7.466 -4.851 1.00 1.00 1132 ASN A CA 19
ATOM 11872 C C . ASN A 1 30 ? -0.105 -7.568 -5.465 1.00 0.91 1132 ASN A C 19
ATOM 11873 O O . ASN A 1 30 ? 0.441 -8.661 -5.614 1.00 1.06 1132 ASN A O 19
ATOM 11884 N N . ASP A 1 31 ? 0.471 -6.418 -5.806 1.00 0.86 1133 ASP A N 19
ATOM 11885 C CA . ASP A 1 31 ? 1.814 -6.359 -6.393 1.00 0.77 1133 ASP A CA 19
ATOM 11886 C C . ASP A 1 31 ? 2.850 -6.901 -5.426 1.00 0.78 1133 ASP A C 19
ATOM 11887 O O . ASP A 1 31 ? 3.943 -7.300 -5.817 1.00 1.28 1133 ASP A O 19
ATOM 11896 N N . CYS A 1 32 ? 2.493 -6.901 -4.160 1.00 0.76 1134 CYS A N 19
ATOM 11897 C CA . CYS A 1 32 ? 3.413 -7.264 -3.104 1.00 0.78 1134 CYS A CA 19
ATOM 11898 C C . CYS A 1 32 ? 3.178 -8.700 -2.645 1.00 0.85 1134 CYS A C 19
ATOM 11899 O O . CYS A 1 32 ? 3.796 -9.167 -1.684 1.00 1.57 1134 CYS A O 19
ATOM 11906 N N . GLY A 1 33 ? 2.298 -9.409 -3.342 1.00 1.17 1135 GLY A N 19
ATOM 11907 C CA . GLY A 1 33 ? 1.851 -10.701 -2.862 1.00 1.22 1135 GLY A CA 19
ATOM 11908 C C . GLY A 1 33 ? 0.897 -10.523 -1.703 1.00 1.18 1135 GLY A C 19
ATOM 11909 O O . GLY A 1 33 ? -0.310 -10.706 -1.843 1.00 1.68 1135 GLY A O 19
ATOM 11913 N N . ASP A 1 34 ? 1.442 -10.148 -0.558 1.00 1.02 1136 ASP A N 19
ATOM 11914 C CA . ASP A 1 34 ? 0.633 -9.684 0.555 1.00 1.11 1136 ASP A CA 19
ATOM 11915 C C . ASP A 1 34 ? 0.494 -8.176 0.433 1.00 0.93 1136 ASP A C 19
ATOM 11916 O O . ASP A 1 34 ? 1.322 -7.420 0.945 1.00 1.35 1136 ASP A O 19
ATOM 11925 N N . GLY A 1 35 ? -0.531 -7.757 -0.296 1.00 0.62 1137 GLY A N 19
ATOM 11926 C CA . GLY A 1 35 ? -0.693 -6.363 -0.657 1.00 0.49 1137 GLY A CA 19
ATOM 11927 C C . GLY A 1 35 ? -1.013 -5.452 0.509 1.00 0.36 1137 GLY A C 19
ATOM 11928 O O . GLY A 1 35 ? -2.169 -5.074 0.713 1.00 0.36 1137 GLY A O 19
ATOM 11932 N N . SER A 1 36 ? 0.011 -5.079 1.265 1.00 0.32 1138 SER A N 19
ATOM 11933 C CA . SER A 1 36 ? -0.136 -4.068 2.295 1.00 0.28 1138 SER A CA 19
ATOM 11934 C C . SER A 1 36 ? -0.398 -2.717 1.640 1.00 0.25 1138 SER A C 19
ATOM 11935 O O . SER A 1 36 ? -0.905 -1.789 2.269 1.00 0.40 1138 SER A O 19
ATOM 11943 N N . ASP A 1 37 ? -0.065 -2.634 0.355 1.00 0.18 1139 ASP A N 19
ATOM 11944 C CA . ASP A 1 37 ? -0.272 -1.426 -0.432 1.00 0.18 1139 ASP A CA 19
ATOM 11945 C C . ASP A 1 37 ? -1.754 -1.234 -0.725 1.00 0.20 1139 ASP A C 19
ATOM 11946 O O . ASP A 1 37 ? -2.205 -0.130 -1.018 1.00 0.29 1139 ASP A O 19
ATOM 11955 N N . GLU A 1 38 ? -2.508 -2.320 -0.642 1.00 0.22 1140 GLU A N 19
ATOM 11956 C CA . GLU A 1 38 ? -3.948 -2.263 -0.828 1.00 0.27 1140 GLU A CA 19
ATOM 11957 C C . GLU A 1 38 ? -4.639 -2.069 0.519 1.00 0.31 1140 GLU A C 19
ATOM 11958 O O . GLU A 1 38 ? -5.657 -1.381 0.619 1.00 0.44 1140 GLU A O 19
ATOM 11970 N N . LYS A 1 39 ? -4.070 -2.677 1.560 1.00 0.30 1141 LYS A N 19
ATOM 11971 C CA . LYS A 1 39 ? -4.649 -2.605 2.898 1.00 0.37 1141 LYS A CA 19
ATOM 11972 C C . LYS A 1 39 ? -4.458 -1.213 3.488 1.00 0.49 1141 LYS A C 19
ATOM 11973 O O . LYS A 1 39 ? -5.269 -0.743 4.284 1.00 0.57 1141 LYS A O 19
ATOM 11992 N N . ASN A 1 40 ? -3.387 -0.549 3.083 1.00 0.60 1142 ASN A N 19
ATOM 11993 C CA . ASN A 1 40 ? -3.109 0.802 3.546 1.00 0.81 1142 ASN A CA 19
ATOM 11994 C C . ASN A 1 40 ? -3.855 1.801 2.665 1.00 0.91 1142 ASN A C 19
ATOM 11995 O O . ASN A 1 40 ? -3.310 2.818 2.237 1.00 1.44 1142 ASN A O 19
ATOM 12006 N N . CYS A 1 41 ? -5.105 1.474 2.370 1.00 0.76 1143 CYS A N 19
ATOM 12007 C CA . CYS A 1 41 ? -5.946 2.320 1.543 1.00 0.99 1143 CYS A CA 19
ATOM 12008 C C . CYS A 1 41 ? -7.375 2.335 2.079 1.00 1.29 1143 CYS A C 19
ATOM 12009 O O . CYS A 1 41 ? -8.295 2.845 1.436 1.00 1.67 1143 CYS A O 19
ATOM 12016 N N . ASN A 1 42 ? -7.559 1.783 3.266 1.00 1.87 1144 ASN A N 19
ATOM 12017 C CA . ASN A 1 42 ? -8.862 1.780 3.909 1.00 2.36 1144 ASN A CA 19
ATOM 12018 C C . ASN A 1 42 ? -8.706 2.165 5.370 1.00 3.05 1144 ASN A C 19
ATOM 12019 O O . ASN A 1 42 ? -7.581 2.360 5.838 1.00 3.73 1144 ASN A O 19
ATOM 12030 N N . SER A 1 43 ? -9.832 2.266 6.078 1.00 3.53 1145 SER A N 19
ATOM 12031 C CA . SER A 1 43 ? -9.869 2.694 7.480 1.00 4.69 1145 SER A CA 19
ATOM 12032 C C . SER A 1 43 ? -9.121 4.019 7.687 1.00 5.23 1145 SER A C 19
ATOM 12033 O O . SER A 1 43 ? -8.904 4.774 6.735 1.00 5.32 1145 SER A O 19
ATOM 12041 N N . THR A 1 44 ? -8.739 4.310 8.922 1.00 5.97 1146 THR A N 19
ATOM 12042 C CA . THR A 1 44 ? -8.077 5.566 9.236 1.00 6.81 1146 THR A CA 19
ATOM 12043 C C . THR A 1 44 ? -6.589 5.528 8.880 1.00 7.34 1146 THR A C 19
ATOM 12044 O O . THR A 1 44 ? -5.727 5.617 9.757 1.00 8.15 1146 THR A O 19
ATOM 12055 N N . GLU A 1 45 ? -6.299 5.403 7.591 1.00 7.13 1147 GLU A N 19
ATOM 12056 C CA . GLU A 1 45 ? -4.924 5.395 7.108 1.00 7.94 1147 GLU A CA 19
ATOM 12057 C C . GLU A 1 45 ? -4.274 6.763 7.316 1.00 8.95 1147 GLU A C 19
ATOM 12058 O O . GLU A 1 45 ? -3.102 6.862 7.671 1.00 9.87 1147 GLU A O 19
ATOM 12070 N N . THR A 1 46 ? -5.053 7.811 7.102 1.00 8.94 1148 THR A N 19
ATOM 12071 C CA . THR A 1 46 ? -4.558 9.175 7.196 1.00 10.03 1148 THR A CA 19
ATOM 12072 C C . THR A 1 46 ? -5.625 10.041 7.873 1.00 10.71 1148 THR A C 19
ATOM 12073 O O . THR A 1 46 ? -6.388 9.526 8.695 1.00 11.12 1148 THR A O 19
ATOM 12085 N N . THR A 1 1 ? 24.175 -0.512 -4.749 1.00 12.23 1103 THR A N 20
ATOM 12086 C CA . THR A 1 1 ? 23.538 -0.700 -3.434 1.00 11.73 1103 THR A CA 20
ATOM 12087 C C . THR A 1 1 ? 23.644 -2.156 -2.986 1.00 10.83 1103 THR A C 20
ATOM 12088 O O . THR A 1 1 ? 22.756 -2.967 -3.252 1.00 10.67 1103 THR A O 20
ATOM 12101 N N . HIS A 1 2 ? 24.743 -2.485 -2.315 1.00 10.41 1104 HIS A N 20
ATOM 12102 C CA . HIS A 1 2 ? 24.958 -3.836 -1.808 1.00 9.72 1104 HIS A CA 20
ATOM 12103 C C . HIS A 1 2 ? 24.219 -4.023 -0.491 1.00 8.65 1104 HIS A C 20
ATOM 12104 O O . HIS A 1 2 ? 23.810 -5.129 -0.143 1.00 8.32 1104 HIS A O 20
ATOM 12119 N N . ALA A 1 3 ? 24.051 -2.925 0.229 1.00 8.30 1105 ALA A N 20
ATOM 12120 C CA . ALA A 1 3 ? 23.398 -2.951 1.527 1.00 7.41 1105 ALA A CA 20
ATOM 12121 C C . ALA A 1 3 ? 21.884 -2.856 1.377 1.00 6.47 1105 ALA A C 20
ATOM 12122 O O . ALA A 1 3 ? 21.385 -2.147 0.501 1.00 6.54 1105 ALA A O 20
ATOM 12129 N N . PRO A 1 4 ? 21.130 -3.596 2.207 1.00 5.80 1106 PRO A N 20
ATOM 12130 C CA . PRO A 1 4 ? 19.674 -3.476 2.261 1.00 4.97 1106 PRO A CA 20
ATOM 12131 C C . PRO A 1 4 ? 19.265 -2.133 2.848 1.00 4.25 1106 PRO A C 20
ATOM 12132 O O . PRO A 1 4 ? 19.618 -1.810 3.983 1.00 4.22 1106 PRO A O 20
ATOM 12143 N N . ALA A 1 5 ? 18.530 -1.355 2.077 1.00 4.09 1107 ALA A N 20
ATOM 12144 C CA . ALA A 1 5 ? 18.170 -0.005 2.482 1.00 3.77 1107 ALA A CA 20
ATOM 12145 C C . ALA A 1 5 ? 16.711 0.296 2.159 1.00 2.63 1107 ALA A C 20
ATOM 12146 O O . ALA A 1 5 ? 15.934 -0.610 1.847 1.00 2.62 1107 ALA A O 20
ATOM 12153 N N . SER A 1 6 ? 16.345 1.566 2.249 1.00 2.16 1108 SER A N 20
ATOM 12154 C CA . SER A 1 6 ? 15.001 2.007 1.922 1.00 1.43 1108 SER A CA 20
ATOM 12155 C C . SER A 1 6 ? 14.724 1.862 0.426 1.00 1.29 1108 SER A C 20
ATOM 12156 O O . SER A 1 6 ? 15.651 1.739 -0.381 1.00 1.97 1108 SER A O 20
ATOM 12164 N N . CYS A 1 7 ? 13.451 1.873 0.060 1.00 0.72 1109 CYS A N 20
ATOM 12165 C CA . CYS A 1 7 ? 13.059 1.747 -1.336 1.00 0.49 1109 CYS A CA 20
ATOM 12166 C C . CYS A 1 7 ? 13.234 3.077 -2.065 1.00 0.46 1109 CYS A C 20
ATOM 12167 O O . CYS A 1 7 ? 13.774 4.035 -1.505 1.00 0.62 1109 CYS A O 20
ATOM 12174 N N . LEU A 1 8 ? 12.793 3.130 -3.312 1.00 0.34 1110 LEU A N 20
ATOM 12175 C CA . LEU A 1 8 ? 12.954 4.318 -4.141 1.00 0.32 1110 LEU A CA 20
ATOM 12176 C C . LEU A 1 8 ? 12.189 5.505 -3.573 1.00 0.29 1110 LEU A C 20
ATOM 12177 O O . LEU A 1 8 ? 11.362 5.351 -2.671 1.00 0.30 1110 LEU A O 20
ATOM 12193 N N . ASP A 1 9 ? 12.450 6.680 -4.118 1.00 0.35 1111 ASP A N 20
ATOM 12194 C CA . ASP A 1 9 ? 11.717 7.877 -3.737 1.00 0.38 1111 ASP A CA 20
ATOM 12195 C C . ASP A 1 9 ? 10.236 7.709 -4.064 1.00 0.32 1111 ASP A C 20
ATOM 12196 O O . ASP A 1 9 ? 9.367 8.032 -3.254 1.00 0.42 1111 ASP A O 20
ATOM 12205 N N . THR A 1 10 ? 9.954 7.178 -5.248 1.00 0.28 1112 THR A N 20
ATOM 12206 C CA . THR A 1 10 ? 8.581 6.966 -5.676 1.00 0.31 1112 THR A CA 20
ATOM 12207 C C . THR A 1 10 ? 8.150 5.513 -5.498 1.00 0.24 1112 THR A C 20
ATOM 12208 O O . THR A 1 10 ? 7.141 5.085 -6.062 1.00 0.30 1112 THR A O 20
ATOM 12219 N N . GLN A 1 11 ? 8.913 4.742 -4.733 1.00 0.18 1113 GLN A N 20
ATOM 12220 C CA . GLN A 1 11 ? 8.506 3.390 -4.410 1.00 0.17 1113 GLN A CA 20
ATOM 12221 C C . GLN A 1 11 ? 7.894 3.304 -3.023 1.00 0.17 1113 GLN A C 20
ATOM 12222 O O . GLN A 1 11 ? 8.071 4.186 -2.185 1.00 0.23 1113 GLN A O 20
ATOM 12236 N N . TYR A 1 12 ? 7.166 2.227 -2.811 1.00 0.15 1114 TYR A N 20
ATOM 12237 C CA . TYR A 1 12 ? 6.508 1.956 -1.551 1.00 0.16 1114 TYR A CA 20
ATOM 12238 C C . TYR A 1 12 ? 7.185 0.771 -0.881 1.00 0.15 1114 TYR A C 20
ATOM 12239 O O . TYR A 1 12 ? 7.708 -0.118 -1.557 1.00 0.15 1114 TYR A O 20
ATOM 12257 N N . THR A 1 13 ? 7.165 0.759 0.434 1.00 0.18 1115 THR A N 20
ATOM 12258 C CA . THR A 1 13 ? 7.786 -0.308 1.194 1.00 0.20 1115 THR A CA 20
ATOM 12259 C C . THR A 1 13 ? 6.717 -1.245 1.738 1.00 0.23 1115 THR A C 20
ATOM 12260 O O . THR A 1 13 ? 5.915 -0.860 2.590 1.00 0.31 1115 THR A O 20
ATOM 12271 N N . CYS A 1 14 ? 6.697 -2.465 1.223 1.00 0.26 1116 CYS A N 20
ATOM 12272 C CA . CYS A 1 14 ? 5.695 -3.443 1.611 1.00 0.34 1116 CYS A CA 20
ATOM 12273 C C . CYS A 1 14 ? 5.942 -3.993 3.012 1.00 0.40 1116 CYS A C 20
ATOM 12274 O O . CYS A 1 14 ? 6.914 -3.621 3.675 1.00 0.37 1116 CYS A O 20
ATOM 12281 N N . ASP A 1 15 ? 5.077 -4.897 3.440 1.00 0.56 1117 ASP A N 20
ATOM 12282 C CA . ASP A 1 15 ? 5.120 -5.439 4.791 1.00 0.69 1117 ASP A CA 20
ATOM 12283 C C . ASP A 1 15 ? 6.450 -6.150 5.078 1.00 0.65 1117 ASP A C 20
ATOM 12284 O O . ASP A 1 15 ? 7.008 -6.013 6.168 1.00 0.71 1117 ASP A O 20
ATOM 12293 N N . ASN A 1 16 ? 6.978 -6.873 4.095 1.00 0.69 1118 ASN A N 20
ATOM 12294 C CA . ASN A 1 16 ? 8.240 -7.595 4.270 1.00 0.75 1118 ASN A CA 20
ATOM 12295 C C . ASN A 1 16 ? 9.397 -6.878 3.588 1.00 0.59 1118 ASN A C 20
ATOM 12296 O O . ASN A 1 16 ? 10.324 -7.518 3.091 1.00 0.65 1118 ASN A O 20
ATOM 12307 N N . HIS A 1 17 ? 9.333 -5.548 3.566 1.00 0.46 1119 HIS A N 20
ATOM 12308 C CA . HIS A 1 17 ? 10.395 -4.717 2.989 1.00 0.41 1119 HIS A CA 20
ATOM 12309 C C . HIS A 1 17 ? 10.553 -4.952 1.488 1.00 0.44 1119 HIS A C 20
ATOM 12310 O O . HIS A 1 17 ? 11.641 -4.788 0.940 1.00 0.79 1119 HIS A O 20
ATOM 12325 N N . GLN A 1 18 ? 9.471 -5.339 0.828 1.00 0.40 1120 GLN A N 20
ATOM 12326 C CA . GLN A 1 18 ? 9.482 -5.466 -0.621 1.00 0.38 1120 GLN A CA 20
ATOM 12327 C C . GLN A 1 18 ? 9.258 -4.094 -1.244 1.00 0.29 1120 GLN A C 20
ATOM 12328 O O . GLN A 1 18 ? 8.420 -3.324 -0.770 1.00 0.39 1120 GLN A O 20
ATOM 12342 N N . CYS A 1 19 ? 10.014 -3.780 -2.281 1.00 0.21 1121 CYS A N 20
ATOM 12343 C CA . CYS A 1 19 ? 9.925 -2.473 -2.910 1.00 0.21 1121 CYS A CA 20
ATOM 12344 C C . CYS A 1 19 ? 9.062 -2.521 -4.162 1.00 0.20 1121 CYS A C 20
ATOM 12345 O O . CYS A 1 19 ? 9.448 -3.097 -5.181 1.00 0.34 1121 CYS A O 20
ATOM 12352 N N . ILE A 1 20 ? 7.884 -1.926 -4.070 1.00 0.15 1122 ILE A N 20
ATOM 12353 C CA . ILE A 1 20 ? 7.000 -1.789 -5.217 1.00 0.14 1122 ILE A CA 20
ATOM 12354 C C . ILE A 1 20 ? 6.873 -0.320 -5.573 1.00 0.14 1122 ILE A C 20
ATOM 12355 O O . ILE A 1 20 ? 7.320 0.533 -4.822 1.00 0.18 1122 ILE A O 20
ATOM 12371 N N . SER A 1 21 ? 6.271 -0.020 -6.704 1.00 0.16 1123 SER A N 20
ATOM 12372 C CA . SER A 1 21 ? 6.043 1.363 -7.084 1.00 0.17 1123 SER A CA 20
ATOM 12373 C C . SER A 1 21 ? 4.838 1.919 -6.340 1.00 0.15 1123 SER A C 20
ATOM 12374 O O . SER A 1 21 ? 3.863 1.206 -6.098 1.00 0.17 1123 SER A O 20
ATOM 12382 N N . LYS A 1 22 ? 4.906 3.202 -5.985 1.00 0.17 1124 LYS A N 20
ATOM 12383 C CA . LYS A 1 22 ? 3.787 3.879 -5.341 1.00 0.19 1124 LYS A CA 20
ATOM 12384 C C . LYS A 1 22 ? 2.585 3.947 -6.278 1.00 0.22 1124 LYS A C 20
ATOM 12385 O O . LYS A 1 22 ? 1.461 4.187 -5.840 1.00 0.25 1124 LYS A O 20
ATOM 12404 N N . ASN A 1 23 ? 2.826 3.724 -7.568 1.00 0.24 1125 ASN A N 20
ATOM 12405 C CA . ASN A 1 23 ? 1.748 3.715 -8.551 1.00 0.28 1125 ASN A CA 20
ATOM 12406 C C . ASN A 1 23 ? 0.921 2.441 -8.413 1.00 0.26 1125 ASN A C 20
ATOM 12407 O O . ASN A 1 23 ? -0.223 2.376 -8.856 1.00 0.32 1125 ASN A O 20
ATOM 12418 N N . TRP A 1 24 ? 1.509 1.432 -7.779 1.00 0.22 1126 TRP A N 20
ATOM 12419 C CA . TRP A 1 24 ? 0.847 0.144 -7.599 1.00 0.22 1126 TRP A CA 20
ATOM 12420 C C . TRP A 1 24 ? 0.020 0.146 -6.321 1.00 0.20 1126 TRP A C 20
ATOM 12421 O O . TRP A 1 24 ? -0.791 -0.748 -6.090 1.00 0.26 1126 TRP A O 20
ATOM 12442 N N . VAL A 1 25 ? 0.246 1.147 -5.491 1.00 0.19 1127 VAL A N 20
ATOM 12443 C CA . VAL A 1 25 ? -0.480 1.286 -4.238 1.00 0.18 1127 VAL A CA 20
ATOM 12444 C C . VAL A 1 25 ? -1.948 1.592 -4.506 1.00 0.19 1127 VAL A C 20
ATOM 12445 O O . VAL A 1 25 ? -2.274 2.590 -5.153 1.00 0.23 1127 VAL A O 20
ATOM 12458 N N . CYS A 1 26 ? -2.816 0.709 -4.023 1.00 0.19 1128 CYS A N 20
ATOM 12459 C CA . CYS A 1 26 ? -4.255 0.836 -4.217 1.00 0.26 1128 CYS A CA 20
ATOM 12460 C C . CYS A 1 26 ? -4.601 0.769 -5.704 1.00 0.27 1128 CYS A C 20
ATOM 12461 O O . CYS A 1 26 ? -5.199 1.685 -6.274 1.00 0.37 1128 CYS A O 20
ATOM 12468 N N . ASP A 1 27 ? -4.196 -0.323 -6.329 1.00 0.25 1129 ASP A N 20
ATOM 12469 C CA . ASP A 1 27 ? -4.528 -0.587 -7.726 1.00 0.30 1129 ASP A CA 20
ATOM 12470 C C . ASP A 1 27 ? -5.339 -1.875 -7.819 1.00 0.37 1129 ASP A C 20
ATOM 12471 O O . ASP A 1 27 ? -5.457 -2.478 -8.885 1.00 0.41 1129 ASP A O 20
ATOM 12480 N N . THR A 1 28 ? -5.884 -2.280 -6.672 1.00 0.45 1130 THR A N 20
ATOM 12481 C CA . THR A 1 28 ? -6.678 -3.502 -6.528 1.00 0.56 1130 THR A CA 20
ATOM 12482 C C . THR A 1 28 ? -5.887 -4.742 -6.948 1.00 0.61 1130 THR A C 20
ATOM 12483 O O . THR A 1 28 ? -6.407 -5.635 -7.623 1.00 0.73 1130 THR A O 20
ATOM 12494 N N . ASP A 1 29 ? -4.620 -4.775 -6.553 1.00 0.59 1131 ASP A N 20
ATOM 12495 C CA . ASP A 1 29 ? -3.774 -5.943 -6.756 1.00 0.69 1131 ASP A CA 20
ATOM 12496 C C . ASP A 1 29 ? -2.791 -6.073 -5.599 1.00 0.67 1131 ASP A C 20
ATOM 12497 O O . ASP A 1 29 ? -2.252 -5.071 -5.117 1.00 0.53 1131 ASP A O 20
ATOM 12506 N N . ASN A 1 30 ? -2.558 -7.298 -5.159 1.00 0.94 1132 ASN A N 20
ATOM 12507 C CA . ASN A 1 30 ? -1.692 -7.552 -4.015 1.00 1.00 1132 ASN A CA 20
ATOM 12508 C C . ASN A 1 30 ? -0.228 -7.603 -4.436 1.00 0.91 1132 ASN A C 20
ATOM 12509 O O . ASN A 1 30 ? 0.341 -8.678 -4.629 1.00 1.06 1132 ASN A O 20
ATOM 12520 N N . ASP A 1 31 ? 0.380 -6.433 -4.583 1.00 0.86 1133 ASP A N 20
ATOM 12521 C CA . ASP A 1 31 ? 1.796 -6.350 -4.914 1.00 0.77 1133 ASP A CA 20
ATOM 12522 C C . ASP A 1 31 ? 2.613 -6.638 -3.670 1.00 0.78 1133 ASP A C 20
ATOM 12523 O O . ASP A 1 31 ? 3.686 -7.240 -3.733 1.00 1.28 1133 ASP A O 20
ATOM 12532 N N . CYS A 1 32 ? 2.089 -6.194 -2.540 1.00 0.76 1134 CYS A N 20
ATOM 12533 C CA . CYS A 1 32 ? 2.683 -6.480 -1.249 1.00 0.78 1134 CYS A CA 20
ATOM 12534 C C . CYS A 1 32 ? 2.052 -7.735 -0.657 1.00 0.85 1134 CYS A C 20
ATOM 12535 O O . CYS A 1 32 ? 0.975 -8.153 -1.087 1.00 1.57 1134 CYS A O 20
ATOM 12542 N N . GLY A 1 33 ? 2.715 -8.322 0.334 1.00 1.17 1135 GLY A N 20
ATOM 12543 C CA . GLY A 1 33 ? 2.171 -9.488 1.003 1.00 1.22 1135 GLY A CA 20
ATOM 12544 C C . GLY A 1 33 ? 0.861 -9.173 1.694 1.00 1.18 1135 GLY A C 20
ATOM 12545 O O . GLY A 1 33 ? 0.810 -8.293 2.555 1.00 1.68 1135 GLY A O 20
ATOM 12549 N N . ASP A 1 34 ? -0.203 -9.863 1.274 1.00 1.02 1136 ASP A N 20
ATOM 12550 C CA . ASP A 1 34 ? -1.562 -9.648 1.792 1.00 1.11 1136 ASP A CA 20
ATOM 12551 C C . ASP A 1 34 ? -2.124 -8.303 1.319 1.00 0.93 1136 ASP A C 20
ATOM 12552 O O . ASP A 1 34 ? -3.259 -7.940 1.624 1.00 1.35 1136 ASP A O 20
ATOM 12561 N N . GLY A 1 35 ? -1.324 -7.577 0.546 1.00 0.62 1137 GLY A N 20
ATOM 12562 C CA . GLY A 1 35 ? -1.772 -6.324 -0.022 1.00 0.49 1137 GLY A CA 20
ATOM 12563 C C . GLY A 1 35 ? -1.723 -5.181 0.968 1.00 0.36 1137 GLY A C 20
ATOM 12564 O O . GLY A 1 35 ? -2.702 -4.454 1.131 1.00 0.36 1137 GLY A O 20
ATOM 12568 N N . SER A 1 36 ? -0.582 -5.007 1.626 1.00 0.32 1138 SER A N 20
ATOM 12569 C CA . SER A 1 36 ? -0.411 -3.910 2.565 1.00 0.28 1138 SER A CA 20
ATOM 12570 C C . SER A 1 36 ? -0.475 -2.566 1.832 1.00 0.25 1138 SER A C 20
ATOM 12571 O O . SER A 1 36 ? -0.760 -1.531 2.431 1.00 0.40 1138 SER A O 20
ATOM 12579 N N . ASP A 1 37 ? -0.235 -2.599 0.525 1.00 0.18 1139 ASP A N 20
ATOM 12580 C CA . ASP A 1 37 ? -0.310 -1.401 -0.301 1.00 0.18 1139 ASP A CA 20
ATOM 12581 C C . ASP A 1 37 ? -1.764 -1.053 -0.614 1.00 0.20 1139 ASP A C 20
ATOM 12582 O O . ASP A 1 37 ? -2.080 0.079 -0.970 1.00 0.29 1139 ASP A O 20
ATOM 12591 N N . GLU A 1 38 ? -2.645 -2.032 -0.475 1.00 0.22 1140 GLU A N 20
ATOM 12592 C CA . GLU A 1 38 ? -4.066 -1.826 -0.725 1.00 0.27 1140 GLU A CA 20
ATOM 12593 C C . GLU A 1 38 ? -4.796 -1.500 0.579 1.00 0.31 1140 GLU A C 20
ATOM 12594 O O . GLU A 1 38 ? -5.766 -0.742 0.589 1.00 0.44 1140 GLU A O 20
ATOM 12606 N N . LYS A 1 39 ? -4.302 -2.066 1.683 1.00 0.30 1141 LYS A N 20
ATOM 12607 C CA . LYS A 1 39 ? -4.978 -1.980 2.979 1.00 0.37 1141 LYS A CA 20
ATOM 12608 C C . LYS A 1 39 ? -5.136 -0.537 3.450 1.00 0.49 1141 LYS A C 20
ATOM 12609 O O . LYS A 1 39 ? -6.071 -0.213 4.181 1.00 0.57 1141 LYS A O 20
ATOM 12628 N N . ASN A 1 40 ? -4.223 0.326 3.030 1.00 0.60 1142 ASN A N 20
ATOM 12629 C CA . ASN A 1 40 ? -4.246 1.721 3.448 1.00 0.81 1142 ASN A CA 20
ATOM 12630 C C . ASN A 1 40 ? -5.219 2.524 2.596 1.00 0.91 1142 ASN A C 20
ATOM 12631 O O . ASN A 1 40 ? -5.448 3.707 2.837 1.00 1.44 1142 ASN A O 20
ATOM 12642 N N . CYS A 1 41 ? -5.798 1.870 1.610 1.00 0.76 1143 CYS A N 20
ATOM 12643 C CA . CYS A 1 41 ? -6.706 2.527 0.696 1.00 0.99 1143 CYS A CA 20
ATOM 12644 C C . CYS A 1 41 ? -8.132 2.046 0.934 1.00 1.29 1143 CYS A C 20
ATOM 12645 O O . CYS A 1 41 ? -8.684 1.278 0.147 1.00 1.67 1143 CYS A O 20
ATOM 12652 N N . ASN A 1 42 ? -8.709 2.482 2.045 1.00 1.87 1144 ASN A N 20
ATOM 12653 C CA . ASN A 1 42 ? -10.077 2.123 2.387 1.00 2.36 1144 ASN A CA 20
ATOM 12654 C C . ASN A 1 42 ? -11.061 2.822 1.458 1.00 3.05 1144 ASN A C 20
ATOM 12655 O O . ASN A 1 42 ? -10.796 3.925 0.974 1.00 3.73 1144 ASN A O 20
ATOM 12666 N N . SER A 1 43 ? -12.180 2.169 1.204 1.00 3.53 1145 SER A N 20
ATOM 12667 C CA . SER A 1 43 ? -13.227 2.734 0.374 1.00 4.69 1145 SER A CA 20
ATOM 12668 C C . SER A 1 43 ? -14.480 2.967 1.211 1.00 5.23 1145 SER A C 20
ATOM 12669 O O . SER A 1 43 ? -14.549 2.540 2.367 1.00 5.32 1145 SER A O 20
ATOM 12677 N N . THR A 1 44 ? -15.465 3.643 0.631 1.00 5.97 1146 THR A N 20
ATOM 12678 C CA . THR A 1 44 ? -16.710 3.942 1.325 1.00 6.81 1146 THR A CA 20
ATOM 12679 C C . THR A 1 44 ? -17.636 2.724 1.359 1.00 7.34 1146 THR A C 20
ATOM 12680 O O . THR A 1 44 ? -18.761 2.764 0.858 1.00 8.15 1146 THR A O 20
ATOM 12691 N N . GLU A 1 45 ? -17.150 1.642 1.954 1.00 7.13 1147 GLU A N 20
ATOM 12692 C CA . GLU A 1 45 ? -17.914 0.405 2.055 1.00 7.94 1147 GLU A CA 20
ATOM 12693 C C . GLU A 1 45 ? -18.860 0.453 3.251 1.00 8.95 1147 GLU A C 20
ATOM 12694 O O . GLU A 1 45 ? -19.827 -0.310 3.328 1.00 9.87 1147 GLU A O 20
ATOM 12706 N N . THR A 1 46 ? -18.575 1.360 4.178 1.00 8.94 1148 THR A N 20
ATOM 12707 C CA . THR A 1 46 ? -19.377 1.506 5.378 1.00 10.03 1148 THR A CA 20
ATOM 12708 C C . THR A 1 46 ? -20.729 2.135 5.049 1.00 10.71 1148 THR A C 20
ATOM 12709 O O . THR A 1 46 ? -20.904 3.353 5.106 1.00 11.12 1148 THR A O 20
#

InterPro domains:
  IPR000033 LDLR class B repeat [PF00058] (436-476)
  IPR000033 LDLR class B repeat [PF00058] (490-519)
  IPR000033 LDLR class B repeat [PF00058] (522-565)
  IPR000033 LDLR class B repeat [PF00058] (838-879)
  IPR000033 LDLR class B repeat [PF00058] (1522-1561)
  IPR000033 LDLR class B repeat [PF00058] (1567-1607)
  IPR000033 LDLR class B repeat [PF00058] (1883-1928)
  IPR000033 LDLR class B repeat [PF00058] (2202-2242)
  IPR000033 LDLR class B repeat [PF00058] (2519-2560)
  IPR000033 LDLR class B repeat [PF00058] (2563-2601)
  IPR000033 LDLR class B repeat [PF00058] (3282-3330)
  IPR000033 LDLR class B repeat [PF00058] (3333-3374)
  IPR000033 LDLR class B repeat [PF00058] (3377-3416)
  IPR000033 LDLR class B repeat [PF00058] (4154-4192)
  IPR000033 LDLR class B repeat [PF00058] (4197-4238)
  IPR000033 LDLR class B repeat [PS51120] (436-478)
  IPR000033 LDLR class B repeat [PS51120] (479-521)
  IPR000033 LDLR class B repeat [PS51120] (522-568)
  IPR000033 LDLR class B repeat [PS51120] (569-613)
  IPR000033 LDLR class B repeat [PS51120] (753-795)

Foldseek 3Di:
DPDLDAEDPQWDQAPVRDTHGLVCQCPPDQPHVVRPSNVVPDDPPD

CATH classification: 4.10.400.10

Solvent-accessible surface area: 3707 Å² total; per-residue (Å²): 193,181,96,131,87,68,42,107,124,86,54,44,39,4,100,100,151,87,49,8,31,114,131,123,34,37,66,108,85,83,51,12,54,81,10,0,0,42,144,80,53,149,61,142,99,163

Radius of gyration: 11.12 Å; Cα contacts (8 Å, |Δi|>4): 62; chains: 1; bounding box: 33×28×14 Å

Sequence (46 aa):
THAPASCLDTQYTCDNHQCISKNWVCDTDNDCGDGSDEKNCNSTETTHAPASCLDTQYTCDNHQCISKNWVCDTDNDCGDGSDEKNCNSTETTHAPASCLDTQYTCDNHQCISKNWVCDTDNDCGDGSDEKNCNSTETTHAPASCLDTQYTCDNHQCISKNWVCDTDNDCGDGSDEKNCNSTETTHAPASCLDTQYTCDNHQCISKNWVCDTDNDCGDGSDEKNCNSTETTHAPASCLDTQYTCDNHQCISKNWVCDTDNDCGDGSDEKNCNSTETTHAPASCLDTQYTCDNHQCISKNWVCDTDNDCGDGSDEKNCNSTETTHAPASCLDTQYTCDNHQCISKNWVCDTDNDCGDGSDEKNCNSTETTHAPASCLDTQYTCDNHQCISKNWVCDTDNDCGDGSDEKNCNSTETTHAPASCLDTQYTCDNHQCISKNWVCDTDNDCGDGSDEKNCNSTETTHAPASCLDTQYTCDNHQCISKNWVCDTDNDCGDGSDEKNCNSTETTHAPASCLDTQYTCDNHQCISKNWVCDTDNDCGDGSDEKNCNSTETTHAPASCLDTQYTCDNHQCISKNWVCDTDNDCGDGSDEKNCNSTETTHAPASCLDTQYTCDNHQCISKNWVCDTDNDCGDGSDEKNCNSTETTHAPASCLDTQYTCDNHQCISKNWVCDTDNDCGDGSDEKNCNSTETTHAPASCLDTQYTCDNHQCISKNWVCDTDNDCGDGSDEKNCNSTETTHAPASCLDTQYTCDNHQCISKNWVCDTDNDCGDGSDEKNCNSTETTHAPASCLDTQYTCDNHQCISKNWVCDTDNDCGDGSDEKNCNSTETTHAPASCLDTQYTCDNHQCISKNWVCDTDNDCGDGSDEKNCNSTETTHAPASCLDTQYTCDNHQCISKNWVCDTDNDCGDGSDEKNCNSTET

GO terms:
  GO:0044321 response to leptin (P, IDA)
  GO:0015031 protein transport (P, IDA)
  GO:0043066 negative regulation of apoptotic process (P, IGI)
  GO:0043491 phosphatidylinositol 3-kinase/protein kinase B signal transduction (P, IGI)
  GO:0051087 protein-folding chaperone binding (F, IPI)
  GO:0043235 signaling receptor complex (C, IDA)
  GO:0005764 lysosome (C, TAS)
  GO:0006629 lipid metabolic process (P, TAS)
  GO:0006897 endocytosis (P, TAS)
  GO:0006898 receptor-mediated endocytosis (P, TAS)
  GO:0038024 cargo receptor activity (F, EXP)
  GO:0001523 retinoid metabolic process (P, TAS)
  GO:0005041 low-density lipoprotein particle receptor activity (F, TAS)
  GO:0042359 vitamin D metabolic process (P, TAS)
  GO:0005886 plasma membrane (C, TAS)
  GO:0015889 cobalamin transport (P, TAS)
  GO:0030669 clathrin-coated endocytic vesicle membrane (C, TAS)
  GO:0038024 cargo receptor activity (F, TAS)
  GO:0005515 protein binding (F, IPI)
  GO:0005509 calcium ion binding (F, IDA)

Nearest PDB structures (foldseek):
  2m0p-assembly1_A  TM=8.241E-01  e=7.872E-07  Homo sapiens
  2fcw-assembly1_B  TM=9.170E-01  e=2.369E-03  Homo sapiens
  8jxb-assembly1_B  TM=7.286E-01  e=1.086E-03  Rattus norvegicus
  8yw1-assembly1_C  TM=8.575E-01  e=6.392E-03  Homo sapiens
  5b4y-assembly1_B  TM=8.202E-01  e=3.892E-03  Homo sapiens

Secondary structure (DSSP, 8-state):
-PPPPSS-SSEEE-TT--EEETTSTTSSS-SSSS-HHHHS------